Protein AF-A0A660W0H5-F1 (afdb_monomer)

Sequence (1123 aa):
MITKAKMLNYLIIVGVLMSVMPLVTASHLDGEIDATNSISRLKLPEGEPHTGKLAHLIEPNAGVFATFAYNTNDTDHKTSDLLTLQSNSKNNTSDRVFLDQSVGAASTDISNGDITLILYGNGQFTMKNTSDGKCLLYPADTSYISINVDGVIYSQAGGGDGNNIDSYITTSLTQISPTLAYIVYTLPESVEITQKFELSGKAVKFTTETVNLDGTSHAVEVRYLFDTQLDLNDGSPLYAPGIGTKTYETDIPNPQFSMWKGYDIYPNPNFESKGALSTQPDRMVFAWWPNATYYAWDYTPDPNQRFYTPGYLTYPESDSCVLLYWDIGTLHAGGTGSAVTYYGVGAPGGTDISAVEDALDRYQQRVNRFYDDYANAFAEANAILYKKYGESYSDNVTDYFGYRADIDDVCVSQELKNILDERLPIAPEEANLRYLFLKEMFGSVNQEMTETEIKNSFYSYYMGTTAGQENFLLGDHGINALKQEFNNNFTTAKLIFLNDLEALNPPQSDITNVTKGLDEATNSVDEFKPLYEDFHQGAVLYSEGNVAQGVIYGVSYNPIFLTCLGIMVIPAITAKTVAIGTGLILFAGTAYVACNTYLNSNVAPVVGHTAIGGSANAFSYINTNPDLPSILKEAQNPSTIAVVDTEIKTQTWRNVEKVQDIDDALNTAKDVLDLEIVDIHTPAILSPDPNDPEKMLGYQTGTITIRNKGGNPIKPYLKIKIDGPSESTATIIDEVTELGEHEIKTLKISYGVNLAELDEKGICGVYTLTVDSSVRVAVPIAAVIVQVPTMGVPYEISETFKIPLYYPSGSKSSTFLAYDQSNGVLDNSMQYVSSNVFAEDYIEEGEIDQHSYDTMADTDRVTFILPYPGSDLDLHLYDSSGRHMGVNYDTGEIETEISNATYSGSNVNPEWITIENSGGETYTTEVVAMQTIGTESYSIVAIESPEFPALLGISPSNLTISGSQGDASECTLAISEYGGFNDLNGISITASDLTDGMGGVIPSSSLTFDMPSTEVPAGSAMIANFTIDIPTDAAEGRTYSGAVTAEDASGAIDNASVNVVISASQTPTTIAITDVTAQSSRTATVPIIINGMTNFGAATVTLSYDPAVVQITSITAGDLGTP

Mean predicted aligned error: 23.62 Å

Nearest PDB structures (foldseek):
  8jmw-assembly1_A  TM=6.138E-01  e=1.651E-03  B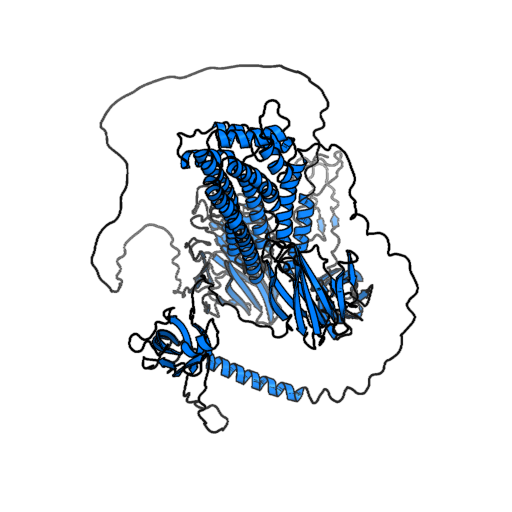acillus amyloliquefaciens
  6fqa-assembly1_A  TM=6.767E-01  e=1.597E-02  Acinetobacter baumannii
  1r4x-assembly1_A  TM=4.449E-01  e=4.464E-01  Homo sapiens
  5a1u-assembly1_E  TM=1.512E-01  e=7.027E-03  Mus musculus
  1pzd-assembly1_A  TM=2.468E-01  e=7.234E-01  Bos taurus

Secondary structure (DSSP, 8-state):
-HHHHHHHHHHHHHHHHHTS------------------------------------------------------------------------------------PPPEEEE-SSEEEEE-TTS-EEEEETTT--BSS-SSTTBEEEEEETTEEEETT--SSSEEGGGGEEEEEEEEETTEEEEEEE-TTSEEEEEEEEEETTEEEEEEEEEE-SSS-EEEEEEEEEEE-BTTBSS--EEETTTEEESB-EEEES---SEEEEESSSSS-S-EEEEEESSPPSEEEEEEHHHHTT-SS-----TT-BS--TT--STTT--EEEEEEEEEEEE-TT-EEEEEEEEESS-TT---THHHHHHHHHHHHHHHHHHHHHHHHHHHHHHHHHHHHTHHHHHHHHHHHHHHTT-TT----HHHHHHHHHH----HHHHHHHHHHHHHHHHT--TTS-HHHHHHHHHHHHHT-STT---BTBBTB-HHHHHHHHHHHHHHHHHHHHHHHHHH---HHHHHHHHHHHHHHHHHHHTTHHHHHHHHHHHHHHHTS-HHHHHHHHHHTSSHHHHHHHHTTS-SSTTT-TTS-THHHHHHHHHHHHHHHHHHHS-------------S--SS----------S--------S-TTSHHHHHHHHHHHHHHHHHHHHHHHHHHHHS-EEEEEEE--S-PPBPTT-TTS-EEEEEEEEEEEE-SSS-B-EEEEEEEESSTT-EEEE-S----BPTT-EEEEEEEEEEESHHHHHTT--EEEEEEEEEEE---------S-------PPP---EEEEEEEEE--SS----------------TT-PPPEEEEEEEEEE-TT-EEEEEEEPPTTEEEEEEEE--SSSEEEEEEEETT--EEEE-TTT-SEEE-STTEEE--TTSSSEEEEEES-TT-EEEEEEEEEE-SSSEEEEEEEEEEEPPPP-EEEESSEEEEEE-TT-EEEEEEEEEE-SSSS-EES-EEEEPPEE-SSS-EE-GGGEEEE-S-SEE-TT-EEEEEEEEE--TTSPTT-EEEEEEEEE-TT--EEEEEEEEEE---PPPPEEEE----PPTT------EEEES--S-S----PPP--TTT------SSS-----

Solvent-accessible surface area (backbone atoms only — not comparable to full-atom values): 65842 Å² total; per-residue (Å²): 109,73,66,60,55,57,52,52,60,55,52,54,56,52,57,62,59,63,75,72,66,91,87,80,83,90,76,90,76,89,79,94,78,91,83,85,89,80,91,88,82,91,85,88,85,90,84,86,87,91,84,86,91,87,85,90,86,92,85,90,89,78,86,89,85,86,90,83,83,92,83,80,92,85,85,86,83,85,83,88,84,82,91,77,90,82,88,84,89,86,87,90,80,95,70,91,70,81,78,79,81,71,73,87,54,70,61,51,72,32,47,76,71,44,38,32,40,42,34,40,37,71,66,25,33,27,34,26,36,50,80,82,61,38,30,58,18,43,95,46,78,68,17,33,51,23,38,34,48,77,87,48,44,30,16,59,75,55,46,51,82,27,42,56,40,64,88,27,55,75,38,68,63,42,73,81,48,57,38,30,34,36,32,30,33,48,43,97,84,40,36,35,40,38,43,36,43,34,61,28,60,33,10,36,38,43,36,39,38,39,37,26,73,41,85,64,69,42,41,36,32,44,32,42,38,43,32,30,8,26,54,76,12,26,13,28,40,36,32,32,76,99,73,46,78,38,42,38,17,38,81,37,72,56,56,92,56,50,50,36,34,37,21,41,40,83,95,72,52,90,48,56,37,28,34,36,45,76,42,76,39,53,30,37,33,42,35,35,34,88,62,51,59,52,40,41,71,89,72,81,70,48,71,84,44,59,13,35,35,95,98,44,39,41,74,89,56,0,31,16,23,41,39,40,29,36,77,64,43,73,29,40,55,71,26,70,42,72,48,35,39,28,45,30,70,32,52,70,67,31,41,72,54,61,57,38,53,53,26,53,49,51,29,52,54,48,56,54,45,48,58,52,52,49,34,45,30,57,14,42,25,51,18,53,35,34,61,71,52,29,66,67,31,50,49,55,48,31,22,44,25,26,50,51,34,72,44,84,95,50,81,62,55,70,67,56,49,61,58,44,56,74,73,47,88,64,55,39,71,61,22,39,38,46,19,51,23,48,48,54,50,54,70,74,54,61,74,88,54,52,55,67,58,40,18,55,51,37,25,29,46,49,32,51,68,42,89,87,68,87,58,22,83,62,64,93,36,20,53,50,53,56,52,49,52,49,52,55,54,48,54,55,50,51,52,52,52,52,51,50,48,62,75,59,60,54,59,57,70,56,48,53,50,53,23,50,55,36,46,51,32,38,51,50,61,53,70,53,48,62,61,50,51,47,46,38,54,48,33,58,59,30,59,73,55,54,66,67,54,35,34,50,55,65,56,65,63,64,56,73,52,57,64,38,64,78,53,62,83,51,66,56,61,79,85,81,53,92,87,62,70,72,66,62,60,50,56,34,47,54,54,46,50,55,55,50,55,56,64,60,72,77,57,85,92,78,87,88,85,91,81,90,86,88,91,87,88,90,86,84,89,88,87,87,86,92,88,87,90,87,84,86,90,86,91,86,91,90,90,81,71,90,80,66,66,73,72,54,61,68,59,53,60,68,53,51,60,58,48,52,58,48,50,54,52,50,50,56,52,45,63,45,63,31,71,42,77,77,48,73,50,64,73,81,66,70,46,66,39,93,88,45,81,86,53,49,36,27,55,52,62,33,36,43,26,37,29,28,70,6,84,48,68,45,50,64,46,78,46,60,46,60,58,68,64,96,74,44,48,56,47,72,73,53,84,75,69,68,40,44,55,65,33,70,50,76,38,42,33,40,37,35,41,54,50,57,69,34,62,78,66,70,62,76,58,72,37,36,41,33,40,38,40,34,45,66,66,88,77,84,82,83,83,86,91,76,98,72,83,91,70,90,68,77,54,73,59,73,54,79,44,78,41,78,44,61,57,88,76,82,85,91,84,90,84,92,85,90,86,86,90,82,83,92,78,84,75,94,75,74,78,68,69,45,75,43,79,83,46,74,54,72,48,39,59,76,41,74,50,78,49,77,48,75,44,53,74,64,25,28,33,38,32,41,35,40,48,65,89,81,56,45,66,38,65,32,39,28,43,85,86,68,36,40,34,32,77,36,85,92,80,73,44,77,44,74,59,42,89,58,55,49,68,65,48,83,90,37,87,59,25,39,43,37,32,54,78,42,37,57,40,51,37,36,40,36,43,35,27,76,43,45,82,55,73,39,61,39,39,35,36,42,37,35,28,55,79,58,76,49,36,62,40,54,39,63,49,63,44,81,46,74,46,41,62,61,38,73,48,78,50,71,37,35,42,31,17,72,61,52,64,29,58,41,45,59,50,44,77,51,58,45,53,20,36,49,88,79,82,51,71,51,57,33,86,38,53,46,77,50,61,87,62,41,61,24,54,43,56,32,70,42,69,27,41,35,37,39,53,37,52,73,81,54,62,62,71,36,54,27,41,33,39,35,38,41,34,31,69,90,67,44,66,32,65,22,40,37,35,38,36,28,48,61,86,77,63,74,67,46,78,49,70,69,92,80,88,64,57,94,99,52,89,77,89,74,68,76,49,76,45,53,77,81,89,86,89,82,84,88,85,88,84,87,79,58,71,92,82,51,80,88,89,78,77,95,78,84,83,82,79,76,132

Foldseek 3Di:
DVLQVVLVVVVVVVLVVVVPDDDDDDDDDDDDDDDDDDDDDDDDDDDDDDDDDDDDDDDDDDDDDDDDDDDDDDDDDDDDDDDDDDDDDDDDDDDPPPPPPPPQQDWDWADDQQKIWIAGFQGQIFIAGNPPRFGFFDPDSQKWKWKAKQNAIETCLCAADHHDQSVFWPATWDDPDSFKIWTWGQDPQRKIWIWIWGDQPQKIKTKIKIWRADQDKIWMKMKIKTFGATRLAQQWFKQDPPVGTDQFKDKDAQDPGFKMKTANAPPDGPAMKMKGFPPGFRIKIKAQSVVVRNHSDDDDGDRPHGQDDHPDRDPPRHHIMMMTMHGQGIAGNRRMGMGIMMMGRADGSFQPLVLVLVLLVLLLVLVLVLLLLQLLLLLLLVLLLCLLQNPLLLLQLLLQLCVQLVHPPRDHDPVLCVLCVVLPVDHNVLSVLVNLLSVVQSVVDGNVDDSVVSSVSSSCSQQVNDPPDDGHNLGRGHSVVVSVVCVVLSVVLSVVVVVSCRVSSDDNVLSVVSSVLSVQLSVVSVVCVVVSVVSNVCSVVQSVDDSSSSNCSSNSSSPPCVVVVLVVVAPSRPPPPPPHDCSSNVSSVVSNCVSVVVVVVPDDDDDDDDDDDDDDDDDDPPDDDDDDPDDDDDDDDDDDPPPPPPVVVVVVVVVVVVVVVVVVVVVVVCQQFPKDFPDKFWDQDFDADPPCNVFRKGKTKIKIKMWGQHQAKWQKDKDKDWQDDPPKDKDWPDDRDIAGHRRIDMTMMMIIDRCVVCVVVVDFFWTWIWIWMFTFDQDDDPDDDDDDDDDRDGDTDTDIDTDTHHDDDDDDDDDDDDDDDDDDDDDPPDDDFDKDFQDKDKDDAFDKDKDKDWAAQQFQKKKKWKAWDDFQKWKKKAWPVRQIATADPVVRDTGDRQDQKDWPHSVDHGTMIMHGRCGRTMMMMMIHGNGDPGIIIMIMMMTTDGQDDWAWDKPPLEAEAEDAAQDKDKDKIKIATQQLRAKFAQKDKFWQWWAQVPPDTDHSVQKDKAWPDRIAHRGGIGMIMIMGGHHNPRDAQTKTKIKMWMATPVGRIDIHIYIYHHHDDQDDKDKDKDDDDDDPPDDDDIDIDIPRDDDDDDDDDDDDDDCVVDDDPDDPDDDDPDD

pLDDT: mean 70.37, std 25.24, range [21.72, 98.56]

Radius of gyration: 41.34 Å; Cα contacts (8 Å, |Δi|>4): 1967; chains: 1; bounding box: 134×111×113 Å

Structure (mmCIF, N/CA/C/O backbone):
data_AF-A0A660W0H5-F1
#
_entry.id   AF-A0A660W0H5-F1
#
loop_
_atom_site.group_PDB
_atom_site.id
_atom_site.type_symbol
_atom_site.label_atom_id
_atom_site.label_alt_id
_atom_site.label_comp_id
_atom_site.label_asym_id
_atom_site.label_entity_id
_atom_site.label_seq_id
_atom_site.pdbx_PDB_ins_code
_atom_site.Cartn_x
_atom_site.Cartn_y
_atom_site.Cartn_z
_atom_site.occupancy
_atom_site.B_iso_or_equiv
_atom_site.auth_seq_id
_atom_site.auth_comp_id
_atom_site.auth_asym_id
_atom_site.auth_atom_id
_atom_site.pdbx_PDB_model_num
ATOM 1 N N . MET A 1 1 ? 3.562 -9.503 7.929 1.00 29.12 1 MET A N 1
ATOM 2 C CA . MET A 1 1 ? 3.487 -10.785 7.184 1.00 29.12 1 MET A CA 1
ATOM 3 C C . MET A 1 1 ? 2.049 -11.211 6.864 1.00 29.12 1 MET A C 1
ATOM 5 O O . MET A 1 1 ? 1.778 -11.498 5.708 1.00 29.12 1 MET A O 1
ATOM 9 N N . ILE A 1 2 ? 1.097 -11.149 7.806 1.00 27.61 2 ILE A N 1
ATOM 10 C CA . ILE A 1 2 ? -0.333 -11.479 7.573 1.00 27.61 2 ILE A CA 1
ATOM 11 C C . ILE A 1 2 ? -1.008 -10.567 6.521 1.00 27.61 2 ILE A C 1
ATOM 13 O O . ILE A 1 2 ? -1.822 -11.034 5.726 1.00 27.61 2 ILE A O 1
ATOM 17 N N . THR A 1 3 ? -0.619 -9.292 6.434 1.00 29.30 3 THR A N 1
ATOM 18 C CA . THR A 1 3 ? -1.073 -8.360 5.381 1.00 29.30 3 THR A CA 1
ATOM 19 C C . THR A 1 3 ? -0.570 -8.761 3.983 1.00 29.30 3 THR A C 1
ATOM 21 O O . THR A 1 3 ? -1.286 -8.591 3.001 1.00 29.30 3 THR A O 1
ATOM 24 N N . LYS A 1 4 ? 0.611 -9.402 3.896 1.00 32.00 4 LYS A N 1
ATOM 25 C CA . LYS A 1 4 ? 1.219 -9.881 2.637 1.00 32.00 4 LYS A CA 1
ATOM 26 C C . LYS A 1 4 ? 0.520 -11.130 2.078 1.00 32.00 4 LYS A C 1
ATOM 28 O O . LYS A 1 4 ? 0.383 -11.260 0.868 1.00 32.00 4 LYS A O 1
ATOM 33 N N . ALA A 1 5 ? 0.004 -12.011 2.940 1.00 31.97 5 ALA A N 1
ATOM 34 C CA . ALA A 1 5 ? -0.752 -13.202 2.525 1.00 31.97 5 ALA A CA 1
ATOM 35 C C . ALA A 1 5 ? -2.210 -12.887 2.120 1.00 31.97 5 ALA A C 1
ATOM 37 O O . ALA A 1 5 ? -2.767 -13.535 1.234 1.00 31.97 5 ALA A O 1
ATOM 38 N N . LYS A 1 6 ? -2.826 -11.855 2.721 1.00 32.84 6 LYS A N 1
ATOM 39 C CA . LYS A 1 6 ? -4.156 -11.355 2.319 1.00 32.84 6 LYS A CA 1
ATOM 40 C C . LYS A 1 6 ? -4.124 -10.637 0.961 1.00 32.84 6 LYS A C 1
ATOM 42 O O . LYS A 1 6 ? -5.042 -10.836 0.171 1.00 32.84 6 LYS A O 1
ATOM 47 N N . MET A 1 7 ? -3.041 -9.907 0.661 1.00 33.88 7 MET A N 1
ATOM 48 C CA . MET A 1 7 ? -2.718 -9.403 -0.688 1.00 33.88 7 MET A CA 1
ATOM 49 C C . MET A 1 7 ? -2.691 -10.539 -1.721 1.00 33.88 7 MET A C 1
ATOM 51 O O . MET A 1 7 ? -3.335 -10.451 -2.763 1.00 33.88 7 MET A O 1
ATOM 55 N N . LEU A 1 8 ? -1.986 -11.630 -1.400 1.00 35.53 8 LEU A N 1
ATOM 56 C CA . LEU A 1 8 ? -1.749 -12.755 -2.306 1.00 35.53 8 LEU A CA 1
ATOM 57 C C . LEU A 1 8 ? -3.051 -13.445 -2.757 1.00 35.53 8 LEU A C 1
ATOM 59 O O . LEU A 1 8 ? -3.251 -13.644 -3.950 1.00 35.53 8 LEU A O 1
ATOM 63 N N . ASN A 1 9 ? -3.975 -13.746 -1.837 1.00 32.97 9 ASN A N 1
ATOM 64 C CA . ASN A 1 9 ? -5.231 -14.438 -2.174 1.00 32.97 9 ASN A CA 1
ATOM 65 C C . ASN A 1 9 ? -6.253 -13.557 -2.920 1.00 32.97 9 ASN A C 1
ATOM 67 O O . ASN A 1 9 ? -7.018 -14.077 -3.731 1.00 32.97 9 ASN A O 1
ATOM 71 N N . TYR A 1 10 ? -6.270 -12.239 -2.684 1.00 33.09 10 TYR A N 1
ATOM 72 C CA . TYR A 1 10 ? -7.192 -11.317 -3.367 1.00 33.09 10 TYR A CA 1
ATOM 73 C C . TYR A 1 10 ? -6.746 -11.032 -4.816 1.00 33.09 10 TYR A C 1
ATOM 75 O O . TYR A 1 10 ? -7.568 -11.039 -5.732 1.00 33.09 10 TYR A O 1
ATOM 83 N N . LEU A 1 11 ? -5.433 -10.892 -5.048 1.00 35.72 11 LEU A N 1
ATOM 84 C CA . LEU A 1 11 ? -4.840 -10.676 -6.377 1.00 35.72 11 LEU A CA 1
ATOM 85 C C . LEU A 1 11 ? -4.926 -11.919 -7.285 1.00 35.72 11 LEU A C 1
ATOM 87 O O . LEU A 1 11 ? -5.135 -11.782 -8.492 1.00 35.72 11 LEU A O 1
ATOM 91 N N . ILE A 1 12 ? -4.858 -13.132 -6.717 1.00 35.59 12 ILE A N 1
ATOM 92 C CA . ILE A 1 12 ? -5.071 -14.393 -7.453 1.00 35.59 12 ILE A CA 1
ATOM 93 C C . ILE A 1 12 ? -6.509 -14.484 -8.002 1.00 35.59 12 ILE A C 1
ATOM 95 O O . ILE A 1 12 ? -6.705 -14.900 -9.143 1.00 35.59 12 ILE A O 1
ATOM 99 N N . ILE A 1 13 ? -7.521 -14.047 -7.240 1.00 33.88 13 ILE A N 1
ATOM 100 C CA . ILE A 1 13 ? -8.936 -14.092 -7.661 1.00 33.88 13 ILE A CA 1
ATOM 101 C C . ILE A 1 13 ? -9.230 -13.065 -8.772 1.00 33.88 13 ILE A C 1
ATOM 103 O O . ILE A 1 13 ? -9.961 -13.373 -9.715 1.00 33.88 13 ILE A O 1
ATOM 107 N N . VAL A 1 14 ? -8.625 -11.872 -8.715 1.00 32.78 14 VAL A N 1
ATOM 108 C CA . VAL A 1 14 ? -8.795 -10.822 -9.740 1.00 32.78 14 VAL A CA 1
ATOM 109 C C . VAL A 1 14 ? -8.058 -11.171 -11.045 1.00 32.78 14 VAL A C 1
ATOM 111 O O . VAL A 1 14 ? -8.621 -10.991 -12.127 1.00 32.78 14 VAL A O 1
ATOM 114 N N . GLY A 1 15 ? -6.862 -11.771 -10.975 1.00 33.50 15 GLY A N 1
ATOM 115 C CA . GLY A 1 15 ? -6.125 -12.254 -12.156 1.00 33.50 15 GLY A CA 1
ATOM 116 C C . GLY A 1 15 ? -6.824 -13.403 -12.903 1.00 33.50 15 GLY A C 1
ATOM 117 O O . GLY A 1 15 ? -6.788 -13.476 -14.135 1.00 33.50 15 GLY A O 1
ATOM 118 N N . VAL A 1 16 ? -7.544 -14.267 -12.180 1.00 32.38 16 VAL A N 1
ATOM 119 C CA . VAL A 1 16 ? -8.372 -15.334 -12.774 1.00 32.38 16 VAL A CA 1
ATOM 120 C C . VAL A 1 16 ? -9.651 -14.778 -13.423 1.00 32.38 16 VAL A C 1
ATOM 122 O O . VAL A 1 16 ? -10.139 -15.359 -14.386 1.00 32.38 16 VAL A O 1
ATOM 125 N N . LEU A 1 17 ? -10.177 -13.630 -12.980 1.00 28.59 17 LEU A N 1
ATOM 126 C CA . LEU A 1 17 ? -11.361 -12.995 -13.584 1.00 28.59 17 LEU A CA 1
ATOM 127 C C . LEU A 1 17 ? -11.044 -12.194 -14.861 1.00 28.59 17 LEU A C 1
ATOM 129 O O . LEU A 1 17 ? -11.882 -12.136 -15.761 1.00 28.59 17 LEU A O 1
ATOM 133 N N . MET A 1 18 ? -9.841 -11.623 -14.982 1.00 31.27 18 MET A N 1
ATOM 134 C CA . MET A 1 18 ? -9.431 -10.844 -16.164 1.00 31.27 18 MET A CA 1
ATOM 135 C C . MET A 1 18 ? -8.958 -11.702 -17.352 1.00 31.27 18 MET A C 1
ATOM 137 O O . MET A 1 18 ? -8.931 -11.218 -18.479 1.00 31.27 18 MET A O 1
ATOM 141 N N . SER A 1 19 ? -8.651 -12.985 -17.140 1.00 31.09 19 SER A N 1
ATOM 142 C CA . SER A 1 19 ? -8.236 -13.921 -18.202 1.00 31.09 19 SER A CA 1
ATOM 143 C C . SER A 1 19 ? -9.403 -14.599 -18.946 1.00 31.09 19 SER A C 1
ATOM 145 O O . SER A 1 19 ? -9.169 -15.373 -19.874 1.00 31.09 19 SER A O 1
A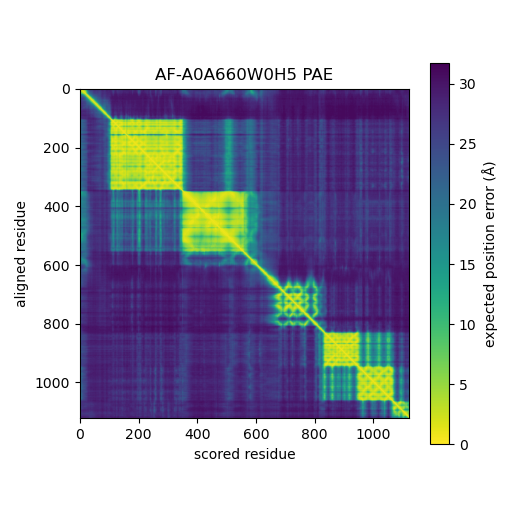TOM 147 N N . VAL A 1 20 ? -10.665 -14.306 -18.585 1.00 26.09 20 VAL A N 1
ATOM 148 C CA . VAL A 1 20 ? -11.864 -15.023 -19.086 1.00 26.09 20 VAL A CA 1
ATOM 149 C C . VAL A 1 20 ? -12.801 -14.155 -19.955 1.00 26.09 20 VAL A C 1
ATOM 151 O O . VAL A 1 20 ? -13.866 -14.605 -20.371 1.00 26.09 20 VAL A O 1
ATOM 154 N N . MET A 1 21 ? -12.419 -12.937 -20.345 1.00 24.08 21 MET A N 1
ATOM 155 C CA . MET A 1 21 ? -13.125 -12.179 -21.397 1.00 24.08 21 MET A CA 1
ATOM 156 C C . MET A 1 21 ? -12.096 -11.501 -22.313 1.00 24.08 21 MET A C 1
ATOM 158 O O . MET A 1 21 ? -11.288 -10.744 -21.786 1.00 24.08 21 MET A O 1
ATOM 162 N N . PRO A 1 22 ? -12.086 -11.746 -23.646 1.00 29.67 22 PRO A N 1
ATOM 163 C CA . PRO A 1 22 ? -13.258 -11.923 -24.508 1.00 29.67 22 PRO A CA 1
ATOM 164 C C . PRO A 1 22 ? -13.188 -13.147 -25.448 1.00 29.67 22 PRO A C 1
ATOM 166 O O . PRO A 1 22 ? -12.291 -13.272 -26.278 1.00 29.67 22 PRO A O 1
ATOM 169 N N . LEU A 1 23 ? -14.217 -14.000 -25.428 1.00 26.77 23 LEU A N 1
ATOM 170 C CA . LEU A 1 23 ? -14.509 -14.897 -26.551 1.00 26.77 23 LEU A CA 1
ATOM 171 C C . LEU A 1 23 ? -16.028 -15.043 -26.725 1.00 26.77 23 LEU A C 1
ATOM 173 O O . LEU A 1 23 ? -16.643 -15.984 -26.233 1.00 26.77 23 LEU A O 1
ATOM 177 N N . VAL A 1 24 ? -16.650 -14.101 -27.439 1.00 25.14 24 VAL A N 1
ATOM 178 C CA . VAL A 1 24 ? -17.935 -14.351 -28.109 1.00 25.14 24 VAL A CA 1
ATOM 179 C C . VAL A 1 24 ? -17.815 -13.887 -29.556 1.00 25.14 24 VAL A C 1
ATOM 181 O O . VAL A 1 24 ? -17.617 -12.718 -29.869 1.00 25.14 24 VAL A O 1
ATOM 184 N N . THR A 1 25 ? -17.881 -14.890 -30.416 1.00 27.22 25 THR A N 1
ATOM 185 C CA . THR A 1 25 ? -17.657 -14.937 -31.856 1.00 27.22 25 THR A CA 1
ATOM 186 C C . THR A 1 25 ? -18.555 -14.016 -32.684 1.00 27.22 25 THR A C 1
ATOM 188 O O . THR A 1 25 ? -19.777 -14.055 -32.547 1.00 27.22 25 THR A O 1
ATOM 191 N N . ALA A 1 26 ? -17.965 -13.336 -33.672 1.00 22.44 26 ALA A N 1
ATOM 192 C CA . ALA A 1 26 ? -18.655 -12.960 -34.902 1.00 22.44 26 ALA A CA 1
ATOM 193 C C . ALA A 1 26 ? -18.629 -14.155 -35.874 1.00 22.44 26 ALA A C 1
ATOM 195 O O . ALA A 1 26 ? -17.663 -14.360 -36.603 1.00 22.44 26 ALA A O 1
ATOM 196 N N . SER A 1 27 ? -19.694 -14.958 -35.892 1.00 25.72 27 SER A N 1
ATOM 197 C CA . SER A 1 27 ? -19.986 -15.855 -37.014 1.00 25.72 27 SER A CA 1
ATOM 198 C C . SER A 1 27 ? -20.954 -15.148 -37.963 1.00 25.72 27 SER A C 1
ATOM 200 O O . SER A 1 27 ? -22.113 -14.927 -37.610 1.00 25.72 27 SER A O 1
ATOM 202 N N . HIS A 1 28 ? -20.480 -14.786 -39.155 1.00 26.23 28 HIS A N 1
ATOM 203 C CA . HIS A 1 28 ? -21.331 -14.377 -40.271 1.00 26.23 28 HIS A CA 1
ATOM 204 C C . HIS A 1 28 ? -22.168 -15.568 -40.762 1.00 26.23 28 HIS A C 1
ATOM 206 O O . HIS A 1 28 ? -21.629 -16.627 -41.081 1.00 26.23 28 HIS A O 1
ATOM 212 N N . LEU A 1 29 ? -23.479 -15.360 -40.862 1.00 25.28 29 LEU A N 1
ATOM 213 C CA . LEU A 1 29 ? -24.393 -16.124 -41.705 1.00 25.28 29 LEU A CA 1
ATOM 214 C C . LEU A 1 29 ? -25.339 -15.117 -42.369 1.00 25.28 29 LEU A C 1
ATOM 216 O O . LEU A 1 29 ? -25.866 -14.222 -41.712 1.00 25.28 29 LEU A O 1
ATOM 220 N N . ASP A 1 30 ? -25.457 -15.262 -43.685 1.00 27.77 30 ASP A N 1
ATOM 221 C CA . ASP A 1 30 ? -26.103 -14.379 -44.656 1.00 27.77 30 ASP A CA 1
ATOM 222 C C . ASP A 1 30 ? -27.532 -13.921 -44.321 1.00 27.77 30 ASP A C 1
ATOM 224 O O . ASP A 1 30 ? -28.333 -14.672 -43.760 1.00 27.77 30 ASP A O 1
ATOM 228 N N . GLY A 1 31 ? -27.901 -12.741 -44.835 1.00 25.64 31 GLY A N 1
ATOM 229 C CA . GLY A 1 31 ? -29.300 -12.421 -45.124 1.00 25.64 31 GLY A CA 1
ATOM 230 C C . GLY A 1 31 ? -29.631 -10.933 -45.208 1.00 25.64 31 GLY A C 1
ATOM 231 O O . GLY A 1 31 ? -30.086 -10.346 -44.231 1.00 25.64 31 GLY A O 1
ATOM 232 N N . GLU A 1 32 ? -29.491 -10.342 -46.398 1.00 27.39 32 GLU A N 1
ATOM 233 C CA . GLU A 1 32 ? -30.220 -9.124 -46.777 1.00 27.39 32 GLU A CA 1
ATOM 234 C C . GLU A 1 32 ? -31.733 -9.314 -46.575 1.00 27.39 32 GLU A C 1
ATOM 236 O O . GLU A 1 32 ? -32.328 -10.200 -47.192 1.00 27.39 32 GLU A O 1
ATOM 241 N N . ILE A 1 33 ? -32.374 -8.430 -45.803 1.00 25.17 33 ILE A N 1
ATOM 242 C CA . ILE A 1 33 ? -33.788 -8.081 -45.992 1.00 25.17 33 ILE A CA 1
ATOM 243 C C . ILE A 1 33 ? -33.947 -6.561 -45.870 1.00 25.17 33 ILE A C 1
ATOM 245 O O . ILE A 1 33 ? -33.809 -5.969 -44.803 1.00 25.17 33 ILE A O 1
ATOM 249 N N . ASP A 1 34 ? -34.272 -5.966 -47.013 1.00 28.61 34 ASP A N 1
ATOM 250 C CA . ASP A 1 34 ? -34.811 -4.626 -47.221 1.00 28.61 34 ASP A CA 1
ATOM 251 C C . ASP A 1 34 ? -36.246 -4.522 -46.664 1.00 28.61 34 ASP A C 1
ATOM 253 O O . ASP A 1 34 ? -37.092 -5.374 -46.950 1.00 28.61 34 ASP A O 1
ATOM 257 N N . ALA A 1 35 ? -36.541 -3.461 -45.906 1.00 24.47 35 ALA A N 1
ATOM 258 C CA . ALA A 1 35 ? -37.905 -2.957 -45.739 1.00 24.47 35 ALA A CA 1
ATOM 259 C C . ALA A 1 35 ? -37.913 -1.472 -45.338 1.00 24.47 35 ALA A C 1
ATOM 261 O O . ALA A 1 35 ? -37.761 -1.079 -44.182 1.00 24.47 35 ALA A O 1
ATOM 262 N N . THR A 1 36 ? -38.151 -0.651 -46.352 1.00 25.61 36 THR A N 1
ATOM 263 C CA . THR A 1 36 ? -38.556 0.757 -46.314 1.00 25.61 36 THR A CA 1
ATOM 264 C C . THR A 1 36 ? -40.003 0.974 -45.817 1.00 25.61 36 THR A C 1
ATOM 266 O O . THR A 1 36 ? -40.824 0.060 -45.854 1.00 25.61 36 THR A O 1
ATOM 269 N N . ASN A 1 37 ? -40.321 2.253 -45.517 1.00 27.48 37 ASN A N 1
ATOM 270 C CA . ASN A 1 37 ? -41.644 2.929 -45.420 1.00 27.48 37 ASN A CA 1
ATOM 271 C C . ASN A 1 37 ? -42.340 2.989 -44.039 1.00 27.48 37 ASN A C 1
ATOM 273 O O . ASN A 1 37 ? -42.371 2.013 -43.314 1.00 27.48 37 ASN A O 1
ATOM 277 N N . SER A 1 38 ? -43.043 4.056 -43.623 1.00 25.58 38 SER A N 1
ATOM 278 C CA . SER A 1 38 ? -43.293 5.409 -44.155 1.00 25.58 38 SER A CA 1
ATOM 279 C C . SER A 1 38 ? -44.124 6.232 -43.139 1.00 25.58 38 SER A C 1
ATOM 281 O O . SER A 1 38 ? -45.125 5.744 -42.634 1.00 25.58 38 SER A O 1
ATOM 283 N N . ILE A 1 39 ? -43.741 7.500 -42.930 1.00 24.00 39 ILE A N 1
ATOM 284 C CA . ILE A 1 39 ? -44.539 8.743 -43.101 1.00 24.00 39 ILE A CA 1
ATOM 285 C C . ILE A 1 39 ? -45.978 8.814 -42.533 1.00 24.00 39 ILE A C 1
ATOM 287 O O . ILE A 1 39 ? -46.869 8.135 -43.031 1.00 24.00 39 ILE A O 1
ATOM 291 N N . SER A 1 40 ? -46.255 9.830 -41.688 1.00 26.17 40 SER A N 1
ATOM 292 C CA . SER A 1 40 ? -47.220 10.960 -41.903 1.00 26.17 40 SER A CA 1
ATOM 293 C C . SER A 1 40 ? -47.670 11.619 -40.573 1.00 26.17 40 SER A C 1
ATOM 295 O O . SER A 1 40 ? -47.762 10.924 -39.578 1.00 26.17 40 SER A O 1
ATOM 297 N N . ARG A 1 41 ? -48.035 12.909 -40.410 1.00 26.30 41 ARG A N 1
ATOM 298 C CA . ARG A 1 41 ? -48.027 14.177 -41.184 1.00 26.30 41 ARG A CA 1
ATOM 299 C C . ARG A 1 41 ? -48.582 15.323 -40.277 1.00 26.30 41 ARG A C 1
ATOM 301 O O . ARG A 1 41 ? -49.591 15.112 -39.622 1.00 26.30 41 ARG A O 1
ATOM 308 N N . LEU A 1 42 ? -48.023 16.541 -40.421 1.00 22.50 42 LEU A N 1
ATOM 309 C CA . LEU A 1 42 ? -48.656 17.895 -40.474 1.00 22.50 42 LEU A CA 1
ATOM 310 C C . LEU A 1 42 ? -49.483 18.505 -39.302 1.00 22.50 42 LEU A C 1
ATOM 312 O O . LEU A 1 42 ? -50.613 18.085 -39.074 1.00 22.50 42 LEU A O 1
ATOM 316 N N . LYS A 1 43 ? -49.069 19.700 -38.810 1.00 24.34 43 LYS A N 1
ATOM 317 C CA . LYS A 1 43 ? -49.633 21.042 -39.171 1.00 24.34 43 LYS A CA 1
ATOM 318 C C . LYS A 1 43 ? -48.987 22.238 -38.411 1.00 24.34 43 LYS A C 1
ATOM 320 O O . LYS A 1 43 ? -48.874 22.208 -37.196 1.00 24.34 43 LYS A O 1
ATOM 325 N N . LEU A 1 44 ? -48.646 23.296 -39.162 1.00 23.62 44 LEU A N 1
ATOM 326 C CA . LEU A 1 44 ? -48.413 24.715 -38.766 1.00 23.62 44 LEU A CA 1
ATOM 327 C C . LEU A 1 44 ? -49.776 25.493 -38.755 1.00 23.62 44 LEU A C 1
ATOM 329 O O . LEU A 1 44 ? -50.764 24.819 -39.081 1.00 23.62 44 LEU A O 1
ATOM 333 N N . PRO A 1 45 ? -49.916 26.841 -38.535 1.00 40.75 45 PRO A N 1
ATOM 334 C CA . PRO A 1 45 ? -48.917 27.936 -38.384 1.00 40.75 45 PRO A CA 1
ATOM 335 C C . PRO A 1 45 ? -49.232 29.113 -37.387 1.00 40.75 45 PRO A C 1
ATOM 337 O O . PRO A 1 45 ? -50.348 29.258 -36.904 1.00 40.75 45 PRO A O 1
ATOM 340 N N . GLU A 1 46 ? -48.210 29.969 -37.188 1.00 29.45 46 GLU A N 1
ATOM 341 C CA . GLU A 1 46 ? -48.160 31.464 -37.107 1.00 29.45 46 GLU A CA 1
ATOM 342 C C . GLU A 1 46 ? -48.988 32.334 -36.125 1.00 29.45 46 GLU A C 1
ATOM 344 O O . GLU A 1 46 ? -50.205 32.219 -36.008 1.00 29.45 46 GLU A O 1
ATOM 349 N N . GLY A 1 47 ? -48.308 33.370 -35.585 1.00 25.81 47 GLY A N 1
ATOM 350 C CA . GLY A 1 47 ? -48.919 34.640 -35.155 1.00 25.81 47 GLY A CA 1
ATOM 351 C C . GLY A 1 47 ? -48.029 35.596 -34.326 1.00 25.81 47 GLY A C 1
ATOM 352 O O . GLY A 1 47 ? -48.138 35.618 -33.107 1.00 25.81 47 GLY A O 1
ATOM 353 N N . GLU A 1 48 ? -47.216 36.436 -34.977 1.00 31.91 48 GLU A N 1
ATOM 354 C CA . GLU A 1 48 ? -46.810 37.796 -34.515 1.00 31.91 48 GLU A CA 1
ATOM 355 C C . GLU A 1 48 ? -47.770 38.843 -35.170 1.00 31.91 48 GLU A C 1
ATOM 357 O O . GLU A 1 48 ? -48.469 38.391 -36.087 1.00 31.91 48 GLU A O 1
ATOM 362 N N . PRO A 1 49 ? -47.867 40.181 -34.848 1.00 48.19 49 PRO A N 1
ATOM 363 C CA . PRO A 1 49 ? -46.750 41.128 -34.554 1.00 48.19 49 PRO A CA 1
ATOM 364 C C . PRO A 1 49 ? -47.026 42.504 -33.805 1.00 48.19 49 PRO A C 1
ATOM 366 O O . PRO A 1 49 ? -48.161 42.882 -33.528 1.00 48.19 49 PRO A O 1
ATOM 369 N N . HIS A 1 50 ? -45.944 43.306 -33.630 1.00 29.84 50 HIS A N 1
ATOM 370 C CA . HIS A 1 50 ? -45.797 44.805 -33.537 1.00 29.84 50 HIS A CA 1
ATOM 371 C C . HIS A 1 50 ? -46.216 45.584 -32.245 1.00 29.84 50 HIS A C 1
ATOM 373 O O . HIS A 1 50 ? -47.143 45.178 -31.566 1.00 29.84 50 HIS A O 1
ATOM 379 N N . THR A 1 51 ? -45.633 46.719 -31.778 1.00 27.80 51 THR A N 1
ATOM 380 C CA . THR A 1 51 ? -44.920 47.921 -32.334 1.00 27.80 51 THR A CA 1
ATOM 381 C C . THR A 1 51 ? -44.088 48.657 -31.230 1.00 27.80 51 THR A C 1
ATOM 383 O O . THR A 1 51 ? -44.595 48.791 -30.124 1.00 27.80 51 THR A O 1
ATOM 386 N N . GLY A 1 52 ? -42.843 49.140 -31.453 1.00 24.78 52 GLY A N 1
ATOM 387 C CA . GLY A 1 52 ? -42.458 50.572 -31.682 1.00 24.78 52 GLY A CA 1
ATOM 388 C C . GLY A 1 52 ? -41.830 51.326 -30.464 1.00 24.78 52 GLY A C 1
ATOM 389 O O . GLY A 1 52 ? -42.539 51.579 -29.504 1.00 24.78 52 GLY A O 1
ATOM 390 N N . LYS A 1 53 ? -40.491 51.552 -30.385 1.00 27.81 53 LYS A N 1
ATOM 391 C CA . LYS A 1 53 ? -39.690 52.813 -30.620 1.00 27.81 53 LYS A CA 1
ATOM 392 C C . LYS A 1 53 ? -40.225 54.093 -29.914 1.00 27.81 53 LYS A C 1
ATOM 394 O O . LYS A 1 53 ? -41.407 54.356 -30.039 1.00 27.81 53 LYS A O 1
ATOM 399 N N . LEU A 1 54 ? -39.482 55.015 -29.264 1.00 25.47 54 LEU A N 1
ATOM 400 C CA . LEU A 1 54 ? -38.102 55.555 -29.374 1.00 25.47 54 LEU A CA 1
ATOM 401 C C . LEU A 1 54 ? -37.879 56.635 -28.265 1.00 25.47 54 LEU A C 1
ATOM 403 O O . LEU A 1 54 ? -38.829 57.371 -28.008 1.00 25.47 54 LEU A O 1
ATOM 407 N N . ALA A 1 55 ? -36.651 56.808 -27.722 1.00 25.78 55 ALA A N 1
ATOM 408 C CA . ALA A 1 55 ? -35.841 58.064 -27.741 1.00 25.78 55 ALA A CA 1
ATOM 409 C C . ALA A 1 55 ? -34.755 58.195 -26.621 1.00 25.78 55 ALA A C 1
ATOM 411 O O . ALA A 1 55 ? -35.110 58.286 -25.454 1.00 25.78 55 ALA A O 1
ATOM 412 N N . HIS A 1 56 ? -33.479 58.335 -27.055 1.00 27.42 56 HIS A N 1
ATOM 413 C CA . HIS A 1 56 ? -32.393 59.260 -26.606 1.00 27.42 56 HIS A CA 1
ATOM 414 C C . HIS A 1 56 ? -31.866 59.240 -25.134 1.00 27.42 56 HIS A C 1
ATOM 416 O O . HIS A 1 56 ? -32.659 59.178 -24.214 1.00 27.42 56 HIS A O 1
ATOM 422 N N . LEU A 1 57 ? -30.569 59.390 -24.778 1.00 25.08 57 LEU A N 1
ATOM 423 C CA . LEU A 1 57 ? -29.308 59.794 -25.447 1.00 25.08 57 LEU A CA 1
ATOM 424 C C . LEU A 1 57 ? -28.109 59.636 -24.448 1.00 25.08 57 LEU A C 1
ATOM 426 O O . LEU A 1 57 ? -28.298 59.869 -23.259 1.00 25.08 57 LEU A O 1
ATOM 430 N N . ILE A 1 58 ? -26.893 59.431 -24.986 1.00 25.81 58 ILE A N 1
ATOM 431 C CA . ILE A 1 58 ? -25.522 59.658 -24.434 1.00 25.81 58 ILE A CA 1
ATOM 432 C C . ILE A 1 58 ? -24.821 58.474 -23.721 1.00 25.81 58 ILE A C 1
ATOM 434 O O . ILE A 1 58 ? -25.385 57.752 -22.915 1.00 25.81 58 ILE A O 1
ATOM 438 N N . GLU A 1 59 ? -23.552 58.318 -24.098 1.00 25.97 59 GLU A N 1
ATOM 439 C CA . GLU A 1 59 ? -22.663 57.151 -24.236 1.00 25.97 59 GLU A CA 1
ATOM 440 C C . GLU A 1 59 ? -21.238 57.600 -23.718 1.00 25.97 59 GLU A C 1
ATOM 442 O O . GLU A 1 59 ? -21.125 58.754 -23.296 1.00 25.97 59 GLU A O 1
ATOM 447 N N . PRO A 1 60 ? -20.100 56.870 -23.849 1.00 53.44 60 PRO A N 1
ATOM 448 C CA . PRO A 1 60 ? -19.626 55.689 -23.094 1.00 53.44 60 PRO A CA 1
ATOM 449 C C . PRO A 1 60 ? -18.075 55.718 -22.831 1.00 53.44 60 PRO A C 1
ATOM 451 O O . PRO A 1 60 ? -17.470 56.789 -22.863 1.00 53.44 60 PRO A O 1
ATOM 454 N N . ASN A 1 61 ? -17.451 54.524 -22.688 1.00 29.78 61 ASN A N 1
ATOM 455 C CA . ASN A 1 61 ? -16.032 54.114 -22.921 1.00 29.78 61 ASN A CA 1
ATOM 456 C C . ASN A 1 61 ? -15.179 53.785 -21.673 1.00 29.78 61 ASN A C 1
ATOM 458 O O . ASN A 1 61 ? -15.297 54.472 -20.669 1.00 29.78 61 ASN A O 1
ATOM 462 N N . ALA A 1 62 ? -14.227 52.832 -21.671 1.00 28.47 62 ALA A N 1
ATOM 463 C CA . ALA A 1 62 ? -13.843 51.709 -22.558 1.00 28.47 62 ALA A CA 1
ATOM 464 C C . ALA A 1 62 ? -12.639 50.927 -21.941 1.00 28.47 62 ALA A C 1
ATOM 466 O O . ALA A 1 62 ? -11.895 51.524 -21.174 1.00 28.47 62 ALA A O 1
ATOM 467 N N . GLY A 1 63 ? -12.451 49.654 -22.359 1.00 25.83 63 GLY A N 1
ATOM 468 C CA . GLY A 1 63 ? -11.193 48.887 -22.612 1.00 25.83 63 GLY A CA 1
ATOM 469 C C . GLY A 1 63 ? -10.185 48.653 -21.459 1.00 25.83 63 GLY A C 1
ATOM 470 O O . GLY A 1 63 ? -9.733 49.613 -20.862 1.00 25.83 63 GLY A O 1
ATOM 471 N N . VAL A 1 64 ? -9.817 47.438 -21.013 1.00 24.39 64 VAL A N 1
ATOM 472 C CA . VAL A 1 64 ? -9.196 46.247 -21.658 1.00 24.39 64 VAL A CA 1
ATOM 473 C C . VAL A 1 64 ? -7.640 46.280 -21.746 1.00 24.39 64 VAL A C 1
ATOM 475 O O . VAL A 1 64 ? -7.076 47.171 -22.366 1.00 24.39 64 VAL A O 1
ATOM 478 N N . PHE A 1 65 ? -7.029 45.197 -21.216 1.00 23.39 65 PHE A N 1
ATOM 479 C CA . PHE A 1 65 ? -5.691 44.572 -21.408 1.00 23.39 65 PHE A CA 1
ATOM 480 C C . PHE A 1 65 ? -4.390 45.102 -20.735 1.00 23.39 65 PHE A C 1
ATOM 482 O O . PHE A 1 65 ? -3.902 46.184 -21.029 1.00 23.39 65 PHE A O 1
ATOM 489 N N . ALA A 1 66 ? -3.764 44.161 -19.994 1.00 22.50 66 ALA A N 1
ATOM 490 C CA . ALA A 1 66 ? -2.378 43.662 -20.132 1.00 22.50 66 ALA A CA 1
ATOM 491 C C . ALA A 1 66 ? -1.181 44.315 -19.376 1.00 22.50 66 ALA A C 1
ATOM 493 O O . ALA A 1 66 ? -0.710 45.390 -19.721 1.00 22.50 66 ALA A O 1
ATOM 494 N N . THR A 1 67 ? -0.609 43.491 -18.477 1.00 22.23 67 THR A N 1
ATOM 495 C CA . THR A 1 67 ? 0.831 43.159 -18.297 1.00 22.23 67 THR A CA 1
ATOM 496 C C . THR A 1 67 ? 1.802 44.130 -17.590 1.00 22.23 67 THR A C 1
ATOM 498 O O . THR A 1 67 ? 1.801 45.333 -17.806 1.00 22.23 67 THR A O 1
ATOM 501 N N . PHE A 1 68 ? 2.730 43.485 -16.861 1.00 22.12 68 PHE A N 1
ATOM 502 C CA . PHE A 1 68 ? 4.090 43.863 -16.424 1.00 22.12 68 PHE A CA 1
ATOM 503 C C . PHE A 1 68 ? 4.330 44.241 -14.949 1.00 22.12 68 PHE A C 1
ATOM 505 O O . PHE A 1 68 ? 4.023 45.331 -14.488 1.00 22.12 68 PHE A O 1
ATOM 512 N N . ALA A 1 69 ? 4.988 43.284 -14.281 1.00 22.47 69 ALA A N 1
ATOM 513 C CA . ALA A 1 69 ? 6.318 43.373 -13.670 1.00 22.47 69 ALA A CA 1
ATOM 514 C C . ALA A 1 69 ? 6.610 44.438 -12.597 1.00 22.47 69 ALA A C 1
ATOM 516 O O . ALA A 1 69 ? 6.650 45.641 -12.833 1.00 22.47 69 ALA A O 1
ATOM 517 N N . TYR A 1 70 ? 6.991 43.895 -11.440 1.00 22.44 70 TYR A N 1
ATOM 518 C CA . TYR A 1 70 ? 7.755 44.520 -10.369 1.00 22.44 70 TYR A CA 1
ATOM 519 C C . TYR A 1 70 ? 9.184 44.883 -10.796 1.00 22.44 70 TYR A C 1
ATOM 521 O O . TYR A 1 70 ? 9.908 44.029 -11.304 1.00 22.44 70 TYR A O 1
ATOM 529 N N . ASN A 1 71 ? 9.595 46.115 -10.484 1.00 23.38 71 ASN A N 1
ATOM 530 C CA . ASN A 1 71 ? 10.874 46.510 -9.863 1.00 23.38 71 ASN A CA 1
ATOM 531 C C . ASN A 1 71 ? 10.742 48.021 -9.536 1.00 23.38 71 ASN A C 1
ATOM 533 O O . ASN A 1 71 ? 10.116 48.734 -10.312 1.00 23.38 71 ASN A O 1
ATOM 537 N N . THR A 1 72 ? 11.187 48.633 -8.440 1.00 25.03 72 THR A N 1
ATOM 538 C CA . THR A 1 72 ? 12.369 48.487 -7.577 1.00 25.03 72 THR A CA 1
ATOM 539 C C . THR A 1 72 ? 12.138 49.308 -6.292 1.00 25.03 72 THR A C 1
ATOM 541 O O . THR A 1 72 ? 11.586 50.402 -6.413 1.00 25.03 72 THR A O 1
ATOM 544 N N . ASN A 1 73 ? 12.728 48.868 -5.168 1.00 24.59 73 ASN A N 1
ATOM 545 C CA . ASN A 1 73 ? 13.386 49.689 -4.122 1.00 24.59 73 ASN A CA 1
ATOM 546 C C . ASN A 1 73 ? 12.511 50.637 -3.266 1.00 24.59 73 ASN A C 1
ATOM 548 O O . ASN A 1 73 ? 11.678 51.365 -3.781 1.00 24.59 73 ASN A O 1
ATOM 552 N N . ASP A 1 74 ? 12.690 50.825 -1.961 1.00 25.86 74 ASP A N 1
ATOM 553 C CA . ASP A 1 74 ? 13.641 50.388 -0.928 1.00 25.86 74 ASP A CA 1
ATOM 554 C C . ASP A 1 74 ? 13.187 51.113 0.370 1.00 25.86 74 ASP A C 1
ATOM 556 O O . ASP A 1 74 ? 12.374 52.040 0.310 1.00 25.86 74 ASP A O 1
ATOM 560 N N . THR A 1 75 ? 13.777 50.747 1.506 1.00 26.25 75 THR A N 1
ATOM 561 C CA . THR A 1 75 ? 13.793 51.393 2.834 1.00 26.25 75 THR A CA 1
ATOM 562 C C . THR A 1 75 ? 12.809 50.886 3.901 1.00 26.25 75 THR A C 1
ATOM 564 O O . THR A 1 75 ? 11.727 51.411 4.134 1.00 26.25 75 THR A O 1
ATOM 567 N N . ASP A 1 76 ? 13.278 49.830 4.569 1.00 26.69 76 ASP A N 1
ATOM 568 C CA . ASP A 1 76 ? 13.730 49.832 5.968 1.00 26.69 76 ASP A CA 1
ATOM 569 C C . ASP A 1 76 ? 12.780 50.140 7.147 1.00 26.69 76 ASP A C 1
ATOM 571 O O . ASP A 1 76 ? 12.302 51.247 7.373 1.00 26.69 76 ASP A O 1
ATOM 575 N N . HIS A 1 77 ? 12.790 49.133 8.031 1.00 26.45 77 HIS A N 1
ATOM 576 C CA . HIS A 1 77 ? 12.922 49.190 9.490 1.00 26.45 77 HIS A CA 1
ATOM 577 C C . HIS A 1 77 ? 11.692 49.375 10.404 1.00 26.45 77 HIS A C 1
ATOM 579 O O . HIS A 1 77 ? 11.260 50.469 10.738 1.00 26.45 77 HIS A O 1
ATOM 585 N N . LYS A 1 78 ? 11.335 48.214 10.980 1.00 24.66 78 LYS A N 1
ATOM 586 C CA . LYS A 1 78 ? 11.393 47.868 12.416 1.00 24.66 78 LYS A CA 1
ATOM 587 C C . LYS A 1 78 ? 10.395 48.515 13.398 1.00 24.66 78 LYS A C 1
ATOM 589 O O . LYS A 1 78 ? 10.520 49.661 13.805 1.00 24.66 78 LYS A O 1
ATOM 594 N N . THR A 1 79 ? 9.591 47.585 13.927 1.00 24.31 79 THR A N 1
ATOM 595 C CA . THR A 1 79 ? 9.308 47.288 15.348 1.00 24.31 79 THR A CA 1
ATOM 596 C C . THR A 1 79 ? 8.316 48.138 16.142 1.00 24.31 79 THR A C 1
ATOM 598 O O . THR A 1 79 ? 8.432 49.354 16.225 1.00 24.31 79 THR A O 1
ATOM 601 N N . SER A 1 80 ? 7.461 47.370 16.841 1.00 24.36 80 SER A N 1
ATOM 602 C CA . SER A 1 80 ? 6.970 47.549 18.219 1.00 24.36 80 SER A CA 1
ATOM 603 C C . SER A 1 80 ? 6.012 48.715 18.482 1.00 24.36 80 SER A C 1
ATOM 605 O O . SER A 1 80 ? 6.430 49.864 18.538 1.00 24.36 80 SER A O 1
ATOM 607 N N . ASP A 1 81 ? 4.727 48.435 18.721 1.00 24.66 81 ASP A N 1
ATOM 608 C CA . ASP A 1 81 ? 4.228 48.135 20.075 1.00 24.66 81 ASP A CA 1
ATOM 609 C C . ASP A 1 81 ? 2.700 48.283 20.207 1.00 24.66 81 ASP A C 1
ATOM 611 O O . ASP A 1 81 ? 2.085 49.213 19.693 1.00 24.66 81 ASP A O 1
ATOM 615 N N . LEU A 1 82 ? 2.140 47.344 20.978 1.00 22.75 82 LEU A N 1
ATOM 616 C CA . LEU A 1 82 ? 1.018 47.477 21.913 1.00 22.75 82 LEU A CA 1
ATOM 617 C C . LEU A 1 82 ? -0.256 48.219 21.469 1.00 22.75 82 LEU A C 1
ATOM 619 O O . LEU A 1 82 ? -0.402 49.435 21.600 1.00 22.75 82 LEU A O 1
ATOM 623 N N . LEU A 1 83 ? -1.282 47.415 21.172 1.00 21.72 83 LEU A N 1
ATOM 624 C CA . LEU A 1 83 ? -2.670 47.781 21.436 1.00 21.72 83 LEU A CA 1
ATOM 625 C C . LEU A 1 83 ? -2.950 47.758 22.946 1.00 21.72 83 LEU A C 1
ATOM 627 O O . LEU A 1 83 ? -2.733 46.756 23.625 1.00 21.72 83 LEU A O 1
ATOM 631 N N . THR A 1 84 ? -3.564 48.826 23.450 1.00 22.59 84 THR A N 1
ATOM 632 C CA . THR A 1 84 ? -4.480 48.742 24.593 1.00 22.59 84 THR A CA 1
ATOM 633 C C . THR A 1 84 ? -5.779 49.457 24.238 1.00 22.59 84 THR A C 1
ATOM 635 O O . THR A 1 84 ? -5.787 50.575 23.729 1.00 22.59 84 THR A O 1
ATOM 638 N N . LEU A 1 85 ? -6.873 48.739 24.476 1.00 28.97 85 LEU A N 1
ATOM 639 C CA . LEU A 1 85 ? -8.268 49.075 24.210 1.00 28.97 85 LEU A CA 1
ATOM 640 C C . LEU A 1 85 ? -8.710 50.401 24.842 1.00 28.97 85 LEU A C 1
ATOM 642 O O . LEU A 1 85 ? -8.398 50.659 26.002 1.00 28.97 85 LEU A O 1
ATOM 646 N N . GLN A 1 86 ? -9.603 51.128 24.161 1.00 22.02 86 GLN A N 1
ATOM 647 C CA . GLN A 1 86 ? -10.784 51.681 24.829 1.00 22.02 86 GLN A CA 1
ATOM 648 C C . GLN A 1 86 ? -11.967 51.912 23.872 1.00 22.02 86 GLN A C 1
ATOM 650 O O . GLN A 1 86 ? -11.862 52.505 22.803 1.00 22.02 86 GLN A O 1
ATOM 655 N N . SER A 1 87 ? -13.098 51.391 24.333 1.00 28.67 87 SER A N 1
ATOM 656 C CA . SER A 1 87 ? -14.448 51.307 23.780 1.00 28.67 87 SER A CA 1
ATOM 657 C C . SER A 1 87 ? -15.121 52.631 23.400 1.00 28.67 87 SER A C 1
ATOM 659 O O . SER A 1 87 ? -14.975 53.620 24.117 1.00 28.67 87 SER A O 1
ATOM 661 N N . ASN A 1 88 ? -16.041 52.583 22.427 1.00 21.83 88 ASN A N 1
ATOM 662 C CA . ASN A 1 88 ? -17.316 53.305 22.525 1.00 21.83 88 ASN A CA 1
ATOM 663 C C . ASN A 1 88 ? -18.429 52.652 21.686 1.00 21.83 88 ASN A C 1
ATOM 665 O O . ASN A 1 88 ? -18.359 52.574 20.464 1.00 21.83 88 ASN A O 1
ATOM 669 N N . SER A 1 89 ? -19.480 52.216 22.380 1.00 29.08 89 SER A N 1
ATOM 670 C CA . SER A 1 89 ? -20.736 51.685 21.844 1.00 29.08 89 SER A CA 1
ATOM 671 C C . SER A 1 89 ? -21.638 52.780 21.254 1.00 29.08 89 SER A C 1
ATOM 673 O O . SER A 1 89 ? -21.717 53.856 21.858 1.00 29.08 89 SER A O 1
ATOM 675 N N . LYS A 1 90 ? -22.443 52.455 20.224 1.00 25.98 90 LYS A N 1
ATOM 676 C CA . LYS A 1 90 ? -23.923 52.592 20.248 1.00 25.98 90 LYS A CA 1
ATOM 677 C C . LYS A 1 90 ? -24.627 52.109 18.957 1.00 25.98 90 LYS A C 1
ATOM 679 O O . LYS A 1 90 ? -24.523 52.748 17.920 1.00 25.98 90 LYS A O 1
ATOM 684 N N . ASN A 1 91 ? -25.491 51.107 19.167 1.00 27.59 91 ASN A N 1
ATOM 685 C CA . ASN A 1 91 ? -26.882 50.964 18.699 1.00 27.59 91 ASN A CA 1
ATOM 686 C C . ASN A 1 91 ? -27.249 50.347 17.322 1.00 27.59 91 ASN A C 1
ATOM 688 O O . ASN A 1 91 ? -27.361 51.047 16.324 1.00 27.59 91 ASN A O 1
ATOM 692 N N . ASN A 1 92 ? -27.751 49.104 17.447 1.00 25.73 92 ASN A N 1
ATOM 693 C CA . ASN A 1 92 ? -29.101 48.609 17.098 1.00 25.73 92 ASN A CA 1
ATOM 694 C C . ASN A 1 92 ? -29.358 48.044 15.686 1.00 25.73 92 ASN A C 1
ATOM 696 O O . ASN A 1 92 ? -29.646 48.785 14.753 1.00 25.73 92 ASN A O 1
ATOM 700 N N . THR A 1 93 ? -29.449 46.716 15.588 1.00 25.12 93 THR A N 1
ATOM 701 C CA . THR A 1 93 ? -30.641 45.991 15.101 1.00 25.12 93 THR A CA 1
ATOM 702 C C . THR A 1 93 ? -30.572 44.530 15.553 1.00 25.12 93 THR A C 1
ATOM 704 O O . THR A 1 93 ? -29.533 44.036 15.972 1.00 25.12 93 THR A O 1
ATOM 707 N N . SER A 1 94 ? -31.745 43.922 15.615 1.00 30.09 94 SER A N 1
ATOM 708 C CA . SER A 1 94 ? -32.100 42.660 16.248 1.00 30.09 94 SER A CA 1
ATOM 709 C C . SER A 1 94 ? -31.520 41.427 15.559 1.00 30.09 94 SER A C 1
ATOM 711 O O . SER A 1 94 ? -32.084 40.995 14.563 1.00 30.09 94 SER A O 1
ATOM 713 N N . ASP A 1 95 ? -30.517 40.822 16.187 1.00 26.67 95 ASP A N 1
ATOM 714 C CA . ASP A 1 95 ? -30.245 39.387 16.137 1.00 26.67 95 ASP A CA 1
ATOM 715 C C . ASP A 1 95 ? -29.988 38.925 17.571 1.00 26.67 95 ASP A C 1
ATOM 717 O O . ASP A 1 95 ? -29.254 39.566 18.331 1.00 26.67 95 ASP A O 1
ATOM 721 N N . ARG A 1 96 ? -30.651 37.844 17.991 1.00 26.80 96 ARG A N 1
ATOM 722 C CA . ARG A 1 96 ? -30.309 37.173 19.246 1.00 26.80 96 ARG A CA 1
ATOM 723 C C . ARG A 1 96 ? -29.007 36.416 19.013 1.00 26.80 96 ARG A C 1
ATOM 725 O O . ARG A 1 96 ? -29.018 35.227 18.736 1.00 26.80 96 ARG A O 1
ATOM 732 N N . VAL A 1 97 ? -27.906 37.148 19.127 1.00 24.25 97 VAL A N 1
ATOM 733 C CA . VAL A 1 97 ? -26.572 36.596 19.340 1.00 24.25 97 VAL A CA 1
ATOM 734 C C . VAL A 1 97 ? -26.640 35.783 20.631 1.00 24.25 97 VAL A C 1
ATOM 736 O O . VAL A 1 97 ? -26.921 36.340 21.698 1.00 24.25 97 VAL A O 1
ATOM 739 N N . PHE A 1 98 ? -26.432 34.471 20.532 1.00 28.30 98 PHE A N 1
ATOM 740 C CA . PHE A 1 98 ? -26.020 33.675 21.679 1.00 28.30 98 PHE A CA 1
ATOM 741 C C . PHE A 1 98 ? -24.688 34.269 22.138 1.00 28.30 98 PHE A C 1
ATOM 743 O O . PHE A 1 98 ? -23.665 34.131 21.478 1.00 28.30 98 PHE A O 1
ATOM 750 N N . LEU A 1 99 ? -24.737 35.064 23.208 1.00 23.70 99 LEU A N 1
ATOM 751 C CA . LEU A 1 99 ? -23.544 35.510 23.909 1.00 23.70 99 LEU A CA 1
ATOM 752 C C . LEU A 1 99 ? -22.978 34.279 24.601 1.00 23.70 99 LEU A C 1
ATOM 754 O O . LEU A 1 99 ? -23.388 33.948 25.713 1.00 23.70 99 LEU A O 1
ATOM 758 N N . ASP A 1 100 ? -22.076 33.612 23.893 1.00 29.89 100 ASP A N 1
ATOM 759 C CA . ASP A 1 100 ? -21.132 32.677 24.465 1.00 29.89 100 ASP A CA 1
ATOM 760 C C . ASP A 1 100 ? -20.376 33.395 25.595 1.00 29.89 100 ASP A C 1
ATOM 762 O O . ASP A 1 100 ? -19.633 34.359 25.388 1.00 29.89 100 ASP A O 1
ATOM 766 N N . GLN A 1 101 ? -20.669 32.988 26.828 1.00 29.73 101 GLN A N 1
ATOM 767 C CA . GLN A 1 101 ? -19.797 33.224 27.968 1.00 29.73 101 GLN A CA 1
ATOM 768 C C . GLN A 1 101 ? -18.880 32.008 28.105 1.00 29.73 101 GLN A C 1
ATOM 770 O O . GLN A 1 101 ? -18.910 31.326 29.128 1.00 29.73 101 GLN A O 1
ATOM 775 N N . SER A 1 102 ? -18.041 31.750 27.105 1.00 32.81 102 SER A N 1
ATOM 776 C CA . SER A 1 102 ? -16.881 30.898 27.292 1.00 32.81 102 SER A CA 1
ATOM 777 C C . SER A 1 102 ? -15.847 31.709 28.069 1.00 32.81 102 SER A C 1
ATOM 779 O O . SER A 1 102 ? -15.266 32.709 27.637 1.00 32.81 102 SER A O 1
ATOM 781 N N . VAL A 1 103 ? -15.671 31.313 29.325 1.00 30.55 103 VAL A N 1
ATOM 782 C CA . VAL A 1 103 ? -14.438 31.577 30.061 1.00 30.55 103 VAL A CA 1
ATOM 783 C C . VAL A 1 103 ? -13.327 31.050 29.164 1.00 30.55 103 VAL A C 1
ATOM 785 O O . VAL A 1 103 ? -13.352 29.866 28.863 1.00 30.55 103 VAL A O 1
ATOM 788 N N . GLY A 1 104 ? -12.427 31.923 28.697 1.00 34.34 104 GLY A N 1
ATOM 789 C CA . GLY A 1 104 ? -11.386 31.587 27.724 1.00 34.34 104 GLY A CA 1
ATOM 790 C C . GLY A 1 104 ? -10.646 30.306 28.100 1.00 34.34 104 GLY A C 1
ATOM 791 O O . GLY A 1 104 ? -9.721 30.333 28.912 1.00 34.34 104 GLY A O 1
ATOM 792 N N . ALA A 1 105 ? -11.098 29.191 27.538 1.00 41.41 105 ALA A N 1
ATOM 793 C CA . ALA A 1 105 ? -10.487 27.895 27.704 1.00 41.41 105 ALA A CA 1
ATOM 794 C C . ALA A 1 105 ? -9.346 27.840 26.692 1.00 41.41 105 ALA A C 1
ATOM 796 O O . ALA A 1 105 ? -9.535 28.179 25.524 1.00 41.41 105 ALA A O 1
ATOM 797 N N . ALA A 1 106 ? -8.142 27.514 27.154 1.00 54.19 106 ALA A N 1
ATOM 798 C CA . ALA A 1 106 ? -6.974 27.448 26.289 1.00 54.19 106 ALA A CA 1
ATOM 799 C C . ALA A 1 106 ? -7.249 26.468 25.135 1.00 54.19 106 ALA A C 1
ATOM 801 O O . ALA A 1 106 ? -7.501 25.290 25.378 1.00 54.19 106 ALA A O 1
ATOM 802 N N . SER A 1 107 ? -7.242 26.968 23.898 1.00 71.44 107 SER A N 1
ATOM 803 C CA . SER A 1 107 ? -7.204 26.132 22.703 1.00 71.44 107 SER A CA 1
ATOM 804 C C . SER A 1 107 ? -5.767 25.671 22.477 1.00 71.44 107 SER A C 1
ATOM 806 O O . SER A 1 107 ? -4.832 26.440 22.722 1.00 71.44 107 SER A O 1
ATOM 808 N N . THR A 1 108 ? -5.583 24.443 22.007 1.00 84.62 108 THR A N 1
ATOM 809 C CA . THR A 1 108 ? -4.263 23.929 21.632 1.00 84.62 108 THR A CA 1
ATOM 810 C C . THR A 1 108 ? -4.330 23.262 20.272 1.00 84.62 108 THR A C 1
ATOM 812 O O . THR A 1 108 ? -5.344 22.656 19.927 1.00 84.62 108 THR A O 1
ATOM 815 N N . ASP A 1 109 ? -3.235 23.334 19.527 1.00 89.88 109 ASP A N 1
ATOM 816 C CA . ASP A 1 109 ? -3.133 22.724 18.208 1.00 89.88 109 ASP A CA 1
ATOM 817 C C . ASP A 1 109 ? -2.109 21.583 18.263 1.00 89.88 109 ASP A C 1
ATOM 819 O O . ASP A 1 109 ? -1.015 21.734 18.820 1.00 89.88 109 ASP A O 1
ATOM 823 N N . ILE A 1 110 ? -2.448 20.447 17.655 1.00 91.12 110 ILE A N 1
ATOM 824 C CA . ILE A 1 110 ? -1.495 19.372 17.348 1.00 91.12 110 ILE A CA 1
ATOM 825 C C . ILE A 1 110 ? -1.296 19.305 15.827 1.00 91.12 110 ILE A C 1
ATOM 827 O O . ILE A 1 110 ? -2.251 19.472 15.064 1.00 91.12 110 ILE A O 1
ATOM 831 N N . SER A 1 111 ? -0.059 19.090 15.365 1.00 90.62 111 SER A N 1
ATOM 832 C CA . SER A 1 111 ? 0.289 19.019 13.936 1.00 90.62 111 SER A CA 1
ATOM 833 C C . SER A 1 111 ? 1.462 18.069 13.648 1.00 90.62 111 SER A C 1
ATOM 835 O O . SER A 1 111 ? 2.379 17.945 14.459 1.00 90.62 111 SER A O 1
ATOM 837 N N . ASN A 1 112 ? 1.442 17.405 12.485 1.00 81.38 112 ASN A N 1
ATOM 838 C CA . ASN A 1 112 ? 2.480 16.466 12.026 1.00 81.38 112 ASN A CA 1
ATOM 839 C C . ASN A 1 112 ? 2.962 16.712 10.580 1.00 81.38 112 ASN A C 1
ATOM 841 O O . ASN A 1 112 ? 3.498 15.806 9.952 1.00 81.38 112 ASN A O 1
ATOM 845 N N . GLY A 1 113 ? 2.769 17.919 10.037 1.00 79.31 113 GLY A N 1
ATOM 846 C CA . GLY A 1 113 ? 3.156 18.261 8.658 1.00 79.31 113 GLY A CA 1
ATOM 847 C C . GLY A 1 113 ? 2.096 17.936 7.599 1.00 79.31 113 GLY A C 1
ATOM 848 O O . GLY A 1 113 ? 2.004 18.665 6.616 1.00 79.31 113 GLY A O 1
ATOM 849 N N . ASP A 1 114 ? 1.233 16.946 7.848 1.00 83.81 114 ASP A N 1
ATOM 850 C CA . ASP A 1 114 ? 0.088 16.611 6.989 1.00 83.81 114 ASP A CA 1
ATOM 851 C C . ASP A 1 114 ? -1.204 17.264 7.485 1.00 83.81 114 ASP A C 1
ATOM 853 O O . ASP A 1 114 ? -1.930 17.904 6.728 1.00 83.81 114 ASP A O 1
ATOM 857 N N . ILE A 1 115 ? -1.483 17.149 8.786 1.00 91.19 115 ILE A N 1
ATOM 858 C CA . ILE A 1 115 ? -2.732 17.619 9.395 1.00 91.19 115 ILE A CA 1
ATOM 859 C C . ILE A 1 115 ? -2.456 18.559 10.554 1.00 91.19 115 ILE A C 1
ATOM 861 O O . ILE A 1 115 ? -1.501 18.380 11.306 1.00 91.19 115 ILE A O 1
ATOM 865 N N . THR A 1 116 ? -3.300 19.580 10.679 1.00 94.69 116 THR A N 1
ATOM 866 C CA . THR A 1 116 ? -3.390 20.417 11.869 1.00 94.69 116 THR A CA 1
ATOM 867 C C . THR A 1 116 ? -4.778 20.237 12.467 1.00 94.69 116 THR A C 1
ATOM 869 O O . THR A 1 116 ? -5.777 20.583 11.829 1.00 94.69 116 THR A O 1
ATOM 872 N N . LEU A 1 117 ? -4.830 19.694 13.682 1.00 97.06 117 LEU A N 1
ATOM 873 C CA . LEU A 1 117 ? -6.044 19.570 14.481 1.00 97.06 117 LEU A CA 1
ATOM 874 C C . LEU A 1 117 ? -6.050 20.683 15.527 1.00 97.06 117 LEU A C 1
ATOM 876 O O . LEU A 1 117 ? -5.119 20.793 16.325 1.00 97.06 117 LEU A O 1
ATOM 880 N N . ILE A 1 118 ? -7.107 21.484 15.508 1.00 96.06 118 ILE A N 1
ATOM 881 C CA . ILE A 1 118 ? -7.348 22.579 16.445 1.00 96.06 118 ILE A CA 1
ATOM 882 C C . ILE A 1 118 ? -8.322 22.051 17.495 1.00 96.06 118 ILE A C 1
ATOM 884 O O . ILE A 1 118 ? -9.426 21.622 17.154 1.00 96.06 118 ILE A O 1
ATOM 888 N N . LEU A 1 119 ? -7.904 22.060 18.759 1.00 96.44 119 LEU A N 1
ATOM 889 C CA . LEU A 1 119 ? -8.673 21.549 19.891 1.00 96.44 119 LEU A CA 1
ATOM 890 C C . LEU A 1 119 ? -9.096 22.705 20.797 1.00 96.44 119 LEU A C 1
ATOM 892 O O . LEU A 1 119 ? -8.268 23.492 21.263 1.00 96.44 119 LEU A O 1
ATOM 896 N N . TYR A 1 120 ? -10.390 22.783 21.083 1.00 94.69 120 TYR A N 1
ATOM 897 C CA . TYR A 1 120 ? -10.960 23.741 22.024 1.00 94.69 120 TYR A CA 1
ATOM 898 C C . TYR A 1 120 ? -10.917 23.165 23.440 1.00 94.69 120 TYR A C 1
ATOM 900 O O . TYR A 1 120 ? -10.935 21.951 23.633 1.00 94.69 120 TYR A O 1
ATOM 908 N N . GLY A 1 121 ? -10.849 24.023 24.461 1.00 88.69 121 GLY A N 1
ATOM 909 C CA . GLY A 1 121 ? -10.561 23.581 25.833 1.00 88.69 121 GLY A CA 1
ATOM 910 C C . GLY A 1 121 ? -11.606 22.652 26.473 1.00 88.69 121 GLY A C 1
ATOM 911 O O . GLY A 1 121 ? -11.323 22.064 27.516 1.00 88.69 121 GLY A O 1
ATOM 912 N N . ASN A 1 122 ? -12.777 22.493 25.853 1.00 90.69 122 ASN A N 1
ATOM 913 C CA . ASN A 1 122 ? -13.810 21.526 26.224 1.00 90.69 122 ASN A CA 1
ATOM 914 C C . ASN A 1 122 ? -13.768 20.213 25.419 1.00 90.69 122 ASN A C 1
ATOM 916 O O . ASN A 1 122 ? -14.618 19.355 25.638 1.00 90.69 122 ASN A O 1
ATOM 920 N N . GLY A 1 123 ? -12.797 20.037 24.519 1.00 93.50 123 GLY A N 1
ATOM 921 C CA . GLY A 1 123 ? -12.617 18.847 23.683 1.00 93.50 123 GLY A CA 1
ATOM 922 C C . GLY A 1 123 ? -13.323 18.891 22.326 1.00 93.50 123 GLY A C 1
ATOM 923 O O . GLY A 1 123 ? -13.198 17.932 21.564 1.00 93.50 123 GLY A O 1
ATOM 924 N N . GLN A 1 124 ? -14.034 19.976 21.991 1.00 96.38 124 GLN A N 1
ATOM 925 C CA . GLN A 1 124 ? -14.488 20.201 20.614 1.00 96.38 124 GLN A CA 1
ATOM 926 C C . GLN A 1 124 ? -13.285 20.400 19.694 1.00 96.38 124 GLN A C 1
ATOM 928 O O . GLN A 1 124 ? -12.187 20.743 20.148 1.00 96.38 124 GLN A O 1
ATOM 933 N N . PHE A 1 125 ? -13.477 20.200 18.393 1.00 97.38 125 PHE A N 1
ATOM 934 C CA . PHE A 1 125 ? -12.356 20.202 17.463 1.00 97.38 125 PHE A CA 1
ATOM 935 C C . PHE A 1 125 ? -12.721 20.681 16.059 1.00 97.38 125 PHE A C 1
ATOM 937 O O . PHE A 1 125 ? -13.865 20.600 15.627 1.00 97.38 125 PHE A O 1
ATOM 944 N N . THR A 1 126 ? -11.710 21.151 15.333 1.00 96.88 126 THR A N 1
ATOM 945 C CA . THR A 1 126 ? -11.751 21.367 13.882 1.00 96.88 126 THR A CA 1
ATOM 946 C C . THR A 1 126 ? -10.398 21.023 13.267 1.00 96.88 126 THR A C 1
ATOM 948 O O . THR A 1 126 ? -9.413 20.812 13.976 1.00 96.88 126 THR A O 1
ATOM 951 N N . MET A 1 127 ? -10.330 20.905 11.944 1.00 95.56 127 MET A N 1
ATOM 952 C CA . MET A 1 127 ? -9.165 20.359 11.264 1.00 95.56 127 MET A CA 1
ATOM 953 C C . MET A 1 127 ? -8.948 20.969 9.882 1.00 95.56 127 MET A C 1
ATOM 955 O O . MET A 1 127 ? -9.892 21.236 9.137 1.00 95.56 127 MET A O 1
ATOM 959 N N . LYS A 1 128 ? -7.674 21.113 9.517 1.00 94.06 128 LYS A N 1
ATOM 960 C CA . LYS A 1 128 ? -7.226 21.543 8.190 1.00 94.06 128 LYS A CA 1
ATOM 961 C C . LYS A 1 128 ? -6.017 20.737 7.720 1.00 94.06 128 LYS A C 1
ATOM 963 O O . LYS A 1 128 ? -5.246 20.224 8.535 1.00 94.06 128 LYS A O 1
ATOM 968 N N . ASN A 1 129 ? -5.834 20.675 6.406 1.00 88.19 129 ASN A N 1
ATOM 969 C CA . ASN A 1 129 ? -4.592 20.223 5.792 1.00 88.19 129 ASN A CA 1
ATOM 970 C C . ASN A 1 129 ? -3.469 21.216 6.137 1.00 88.19 129 ASN A C 1
ATOM 972 O O . ASN A 1 129 ? -3.628 22.428 5.980 1.00 88.19 129 ASN A O 1
ATOM 976 N N . THR A 1 130 ? -2.336 20.719 6.626 1.00 81.44 130 THR A N 1
ATOM 977 C CA . THR A 1 130 ? -1.202 21.556 7.046 1.00 81.44 130 THR A CA 1
ATOM 978 C C . THR A 1 130 ? -0.500 22.202 5.855 1.00 81.44 130 THR A C 1
ATOM 980 O O . THR A 1 130 ? -0.043 23.338 5.964 1.00 81.44 130 THR A O 1
ATOM 983 N N . SER A 1 131 ? -0.428 21.499 4.722 1.00 79.69 131 SER A N 1
ATOM 984 C CA . SER A 1 131 ? 0.365 21.921 3.559 1.00 79.69 131 SER A CA 1
ATOM 985 C C . SER A 1 131 ? -0.224 23.123 2.812 1.00 79.69 131 SER A C 1
ATOM 987 O O . SER A 1 131 ? 0.510 24.046 2.461 1.00 79.69 131 SER A O 1
ATOM 989 N N . ASP A 1 132 ? -1.540 23.137 2.589 1.00 84.25 132 ASP A N 1
ATOM 990 C CA . ASP A 1 132 ? -2.234 24.188 1.832 1.00 84.25 132 ASP A CA 1
ATOM 991 C C . ASP A 1 132 ? -3.286 24.957 2.649 1.00 84.25 132 ASP A C 1
ATOM 993 O O . ASP A 1 132 ? -3.856 25.933 2.161 1.00 84.25 132 ASP A O 1
ATOM 997 N N . GLY A 1 133 ? -3.517 24.565 3.905 1.00 88.56 133 GLY A N 1
ATOM 998 C CA . GLY A 1 133 ? -4.455 25.226 4.809 1.00 88.56 133 GLY A CA 1
ATOM 999 C C . GLY A 1 133 ? -5.929 24.953 4.510 1.00 88.56 133 GLY A C 1
ATOM 1000 O O . GLY A 1 133 ? -6.776 25.560 5.169 1.00 88.56 133 GLY A O 1
ATOM 1001 N N . LYS A 1 134 ? -6.257 24.070 3.555 1.00 92.94 134 LYS A N 1
ATOM 1002 C CA . LYS A 1 134 ? -7.649 23.743 3.222 1.00 92.94 134 LYS A CA 1
ATOM 1003 C C . LYS A 1 134 ? -8.362 23.102 4.403 1.00 92.94 134 LYS A C 1
ATOM 1005 O O . LYS A 1 134 ? -7.814 22.227 5.076 1.00 92.94 134 LYS A O 1
ATOM 1010 N N . CYS A 1 135 ? -9.600 23.527 4.632 1.00 94.50 135 CYS A N 1
ATOM 1011 C CA . CYS A 1 135 ? -10.441 22.974 5.687 1.00 94.50 135 CYS A CA 1
ATOM 1012 C C . CYS A 1 135 ? -10.788 21.509 5.388 1.00 94.50 135 CYS A C 1
ATOM 1014 O O . CYS A 1 135 ? -10.977 21.133 4.229 1.00 94.50 135 CYS A O 1
ATOM 1016 N N . LEU A 1 136 ? -10.831 20.699 6.446 1.00 95.56 136 LEU A N 1
ATOM 1017 C CA . LEU A 1 136 ? -11.343 19.322 6.436 1.00 95.56 136 LEU A CA 1
ATOM 1018 C C . LEU A 1 136 ? -12.617 19.187 7.278 1.00 95.56 136 LEU A C 1
ATOM 1020 O O . LEU A 1 136 ? -13.407 18.262 7.075 1.00 95.56 136 LEU A O 1
ATOM 1024 N N . LEU A 1 137 ? -12.785 20.101 8.233 1.00 97.50 137 LEU A N 1
ATOM 1025 C CA . LEU A 1 137 ? -13.984 20.340 9.023 1.00 97.50 137 LEU A CA 1
ATOM 1026 C C . LEU A 1 137 ? -14.288 21.839 8.990 1.00 97.50 137 LEU A C 1
ATOM 1028 O O . LEU A 1 137 ? -13.386 22.641 8.724 1.00 97.50 137 LEU A O 1
ATOM 1032 N N . TYR A 1 138 ? -15.531 22.214 9.287 1.00 96.38 138 TYR A N 1
ATOM 1033 C CA . TYR A 1 138 ? -15.914 23.617 9.419 1.00 96.38 138 TYR A CA 1
ATOM 1034 C C . TYR A 1 138 ? -14.990 24.317 10.432 1.00 96.38 138 TYR A C 1
ATOM 1036 O O . TYR A 1 138 ? -14.721 23.753 11.499 1.00 96.38 138 TYR A O 1
ATOM 1044 N N . PRO A 1 139 ? -14.438 25.507 10.131 1.00 94.06 139 PRO A N 1
ATOM 1045 C CA . PRO A 1 139 ? -13.377 26.140 10.918 1.00 94.06 139 PRO A CA 1
ATOM 1046 C C . PRO A 1 139 ? -13.899 26.820 12.202 1.00 94.06 139 PRO A C 1
ATOM 1048 O O . PRO A 1 139 ? -13.568 27.974 12.486 1.00 94.06 139 PRO A O 1
ATOM 1051 N N . ALA A 1 140 ? -14.712 26.107 12.981 1.00 92.75 140 ALA A N 1
ATOM 1052 C CA . ALA A 1 140 ? -15.205 26.493 14.297 1.00 92.75 140 ALA A CA 1
ATOM 1053 C C . ALA A 1 140 ? -15.347 25.263 15.217 1.00 92.75 140 ALA A C 1
ATOM 1055 O O . ALA A 1 140 ? -15.076 24.130 14.829 1.00 92.75 140 ALA A O 1
ATOM 1056 N N . ASP A 1 141 ? -15.782 25.488 16.451 1.00 90.62 141 ASP A N 1
ATOM 1057 C CA . ASP A 1 141 ? -16.047 24.488 17.489 1.00 90.62 141 ASP A CA 1
ATOM 1058 C C . ASP A 1 141 ? -17.363 23.724 17.251 1.00 90.62 141 ASP A C 1
ATOM 1060 O O . ASP A 1 141 ? -18.196 23.572 18.139 1.00 90.62 141 ASP A O 1
ATOM 1064 N N . THR A 1 142 ? -17.574 23.231 16.031 1.00 94.25 142 THR A N 1
ATOM 1065 C CA . THR A 1 142 ? -18.838 22.611 15.602 1.00 94.25 142 THR A CA 1
ATOM 1066 C C . THR A 1 142 ? -18.752 21.102 15.386 1.00 94.25 142 THR A C 1
ATOM 1068 O O . THR A 1 142 ? -19.792 20.466 15.209 1.00 94.25 142 THR A O 1
ATOM 1071 N N . SER A 1 143 ? -17.556 20.504 15.489 1.00 97.44 143 SER A N 1
ATOM 1072 C CA . SER A 1 143 ? -17.377 19.047 15.620 1.00 97.44 143 SER A CA 1
ATOM 1073 C C . SER A 1 143 ? -17.131 18.657 17.077 1.00 97.44 143 SER A C 1
ATOM 1075 O O . SER A 1 143 ? -16.384 19.326 17.799 1.00 97.44 143 SER A O 1
ATOM 1077 N N . TYR A 1 144 ? -17.792 17.591 17.532 1.00 96.88 144 TYR A N 1
ATOM 1078 C CA . TYR A 1 144 ? -17.873 17.264 18.956 1.00 96.88 144 TYR A CA 1
ATOM 1079 C C . TYR A 1 144 ? -18.289 15.817 19.247 1.00 96.88 144 TYR A C 1
ATOM 1081 O O . TYR A 1 144 ? -18.718 15.078 18.360 1.00 96.88 144 TYR A O 1
ATOM 1089 N N . ILE A 1 145 ? -18.184 15.424 20.520 1.00 97.12 145 ILE A N 1
ATOM 1090 C CA . ILE A 1 145 ? -18.693 14.155 21.056 1.00 97.12 145 ILE A CA 1
ATOM 1091 C C . ILE A 1 145 ? -19.966 14.355 21.893 1.00 97.12 145 ILE A C 1
ATOM 1093 O O . ILE A 1 145 ? -20.188 15.397 22.521 1.00 97.12 145 ILE A O 1
ATOM 1097 N N . SER A 1 146 ? -20.799 13.322 21.924 1.00 97.44 146 SER A N 1
ATOM 1098 C CA . SER A 1 146 ? -21.882 13.142 22.885 1.00 97.44 146 SER A CA 1
ATOM 1099 C C . SER A 1 146 ? -21.764 11.755 23.526 1.00 97.44 146 SER A C 1
ATOM 1101 O O . SER A 1 146 ? -21.311 10.813 22.875 1.00 97.44 146 SER A O 1
ATOM 1103 N N . ILE A 1 147 ? -22.153 11.633 24.792 1.00 97.94 147 ILE A N 1
ATOM 1104 C CA . ILE A 1 147 ? -22.114 10.396 25.581 1.00 97.94 147 ILE A CA 1
ATOM 1105 C C . ILE A 1 147 ? -23.503 10.161 26.167 1.00 97.94 147 ILE A C 1
ATOM 1107 O O . ILE A 1 147 ? -24.086 11.084 26.736 1.00 97.94 147 ILE A O 1
ATOM 1111 N N . ASN A 1 148 ? -24.019 8.944 26.051 1.00 97.44 148 ASN A N 1
ATOM 1112 C CA . ASN A 1 148 ? -25.244 8.521 26.719 1.00 97.44 148 ASN A CA 1
ATOM 1113 C C . ASN A 1 148 ? -24.888 7.522 27.824 1.00 97.44 148 ASN A C 1
ATOM 1115 O O . ASN A 1 148 ? -24.265 6.502 27.540 1.00 97.44 148 ASN A O 1
ATOM 1119 N N . VAL A 1 149 ? -25.271 7.816 29.068 1.00 97.88 149 VAL A N 1
ATOM 1120 C CA . VAL A 1 149 ? -25.131 6.892 30.200 1.00 97.88 149 VAL A CA 1
ATOM 1121 C C . VAL A 1 149 ? -26.502 6.657 30.814 1.00 97.88 149 VAL A C 1
ATOM 1123 O O . VAL A 1 149 ? -27.143 7.593 31.284 1.00 97.88 149 VAL A O 1
ATOM 1126 N N . ASP A 1 150 ? -26.983 5.414 30.778 1.00 96.81 150 ASP A N 1
ATOM 1127 C CA . ASP A 1 150 ? -28.302 5.015 31.297 1.00 96.81 150 ASP A CA 1
ATOM 1128 C C . ASP A 1 150 ? -29.487 5.871 30.788 1.00 96.81 150 ASP A C 1
ATOM 1130 O O . ASP A 1 150 ? -30.497 6.054 31.476 1.00 96.81 150 ASP A O 1
ATOM 1134 N N . GLY A 1 151 ? -29.387 6.405 29.566 1.00 94.75 151 GLY A N 1
ATOM 1135 C CA . GLY A 1 151 ? -30.395 7.284 28.964 1.00 94.75 151 GLY A CA 1
ATOM 1136 C C . GLY A 1 151 ? -30.209 8.775 29.274 1.00 94.75 151 GLY A C 1
ATOM 1137 O O . GLY A 1 151 ? -31.035 9.584 28.845 1.00 94.75 151 GLY A O 1
ATOM 1138 N N . VAL A 1 152 ? -29.163 9.157 30.013 1.00 96.44 152 VAL A N 1
ATOM 1139 C CA . VAL A 1 152 ? -28.790 10.551 30.270 1.00 96.44 152 VAL A CA 1
ATOM 1140 C C . VAL A 1 152 ? -27.706 10.981 29.287 1.00 96.44 152 VAL A C 1
ATOM 1142 O O . VAL A 1 152 ? -26.624 10.404 29.231 1.00 96.44 152 VAL A O 1
ATOM 1145 N N . ILE A 1 153 ? -27.998 12.027 28.514 1.00 96.75 153 ILE A N 1
ATOM 1146 C CA . ILE A 1 153 ? -27.135 12.496 27.427 1.00 96.75 153 ILE A CA 1
ATOM 1147 C C . ILE A 1 153 ? -26.264 13.660 27.905 1.00 96.75 153 ILE A C 1
ATOM 1149 O O . ILE A 1 153 ? -26.768 14.621 28.494 1.00 96.75 153 ILE A O 1
ATOM 1153 N N . TYR A 1 154 ? -24.977 13.604 27.576 1.00 96.69 154 TYR A N 1
ATOM 1154 C CA . TYR A 1 154 ? -23.972 14.640 27.803 1.00 96.69 154 TYR A CA 1
ATOM 1155 C C . TYR A 1 154 ? -23.326 15.034 26.472 1.00 96.69 154 TYR A C 1
ATOM 1157 O O . TYR A 1 154 ? -22.935 14.165 25.701 1.00 96.69 154 TYR A O 1
ATOM 1165 N N . SER A 1 155 ? -23.203 16.327 26.175 1.00 95.00 155 SER A N 1
ATOM 1166 C CA . SER A 1 155 ? -22.690 16.832 24.894 1.00 95.00 155 SER A CA 1
ATOM 1167 C C . SER A 1 155 ? -21.785 18.049 25.086 1.00 95.00 155 SER A C 1
ATOM 1169 O O . SER A 1 155 ? -22.078 18.905 25.924 1.00 95.00 155 SER A O 1
ATOM 1171 N N . GLN A 1 156 ? -20.712 18.151 24.292 1.00 93.31 156 GLN A N 1
ATOM 1172 C CA . GLN A 1 156 ? -19.803 19.312 24.313 1.00 93.31 156 GLN A CA 1
ATOM 1173 C C . GLN A 1 156 ? -20.414 20.564 23.677 1.00 93.31 156 GLN A C 1
ATOM 1175 O O . GLN A 1 156 ? -20.109 21.670 24.099 1.00 93.31 156 GLN A O 1
ATOM 1180 N N . ALA A 1 157 ? -21.316 20.420 22.701 1.00 84.00 157 ALA A N 1
ATOM 1181 C CA . ALA A 1 157 ? -21.910 21.580 22.033 1.00 84.00 157 ALA A CA 1
ATOM 1182 C C . ALA A 1 157 ? -22.818 22.414 22.959 1.00 84.00 157 ALA A C 1
ATOM 1184 O O . ALA A 1 157 ? -23.203 23.527 22.611 1.00 84.00 157 ALA A O 1
ATOM 1185 N N . GLY A 1 158 ? -23.237 21.865 24.111 1.00 63.28 158 GLY A N 1
ATOM 1186 C CA . GLY A 1 158 ? -24.129 22.521 25.078 1.00 63.28 158 GLY A CA 1
ATOM 1187 C C . GLY A 1 158 ? -25.525 22.903 24.549 1.00 63.28 158 GLY A C 1
ATOM 1188 O O . GLY A 1 158 ? -26.357 23.375 25.326 1.00 63.28 158 GLY A O 1
ATOM 1189 N N . GLY A 1 159 ? -25.782 22.716 23.251 1.00 58.94 159 GLY A N 1
ATOM 1190 C CA . GLY A 1 159 ? -27.047 22.919 22.555 1.00 58.94 159 GLY A CA 1
ATOM 1191 C C . GLY A 1 159 ? -27.841 21.622 22.372 1.00 58.94 159 GLY A C 1
ATOM 1192 O O . GLY A 1 159 ? -27.308 20.519 22.496 1.00 58.94 159 GLY A O 1
ATOM 1193 N N . GLY A 1 160 ? -29.137 21.769 22.087 1.00 64.38 160 GLY A N 1
ATOM 1194 C CA . GLY A 1 160 ? -30.070 20.653 21.909 1.00 64.38 160 GLY A CA 1
ATOM 1195 C C . GLY A 1 160 ? -30.725 20.171 23.208 1.00 64.38 160 GLY A C 1
ATOM 1196 O O . GLY A 1 160 ? -31.017 20.965 24.103 1.00 64.38 160 GLY A O 1
ATOM 1197 N N . ASP A 1 161 ? -31.010 18.872 23.278 1.00 75.62 161 ASP A N 1
ATOM 1198 C CA . ASP A 1 161 ? -31.737 18.181 24.353 1.00 75.62 161 ASP A CA 1
ATOM 1199 C C . ASP A 1 161 ? -30.839 17.478 25.396 1.00 75.62 161 ASP A C 1
ATOM 1201 O O . ASP A 1 161 ? -31.353 16.844 26.319 1.00 75.62 161 ASP A O 1
ATOM 1205 N N . GLY A 1 162 ? -29.513 17.615 25.293 1.00 82.25 162 GLY A N 1
ATOM 1206 C CA . GLY A 1 162 ? -28.532 17.003 26.201 1.00 82.25 162 GLY A CA 1
ATOM 1207 C C . GLY A 1 162 ? -27.980 17.948 27.274 1.00 82.25 162 GLY A C 1
ATOM 1208 O O . GLY A 1 162 ? -28.049 19.172 27.159 1.00 82.25 162 GLY A O 1
ATOM 1209 N N . ASN A 1 163 ? -27.387 17.377 28.325 1.00 91.75 163 ASN A N 1
ATOM 1210 C CA . ASN A 1 163 ? -26.646 18.129 29.337 1.00 91.75 163 ASN A CA 1
ATOM 1211 C C . ASN A 1 163 ? -25.292 18.590 28.781 1.00 91.75 163 ASN A C 1
ATOM 1213 O O . ASN A 1 163 ? -24.643 17.863 28.034 1.00 91.75 163 ASN A O 1
ATOM 1217 N N . ASN A 1 164 ? -24.821 19.771 29.183 1.00 93.00 164 ASN A N 1
ATOM 1218 C CA . ASN A 1 164 ? -23.477 20.220 28.824 1.00 93.00 164 ASN A CA 1
ATOM 1219 C C . ASN A 1 164 ? -22.421 19.388 29.592 1.00 93.00 164 ASN A C 1
ATOM 1221 O O . ASN A 1 164 ? -22.463 19.326 30.825 1.00 93.00 164 ASN A O 1
ATOM 1225 N N . ILE A 1 165 ? -21.491 18.755 28.867 1.00 94.19 165 ILE A N 1
ATOM 1226 C CA . ILE A 1 165 ? -20.451 17.890 29.447 1.00 94.19 165 ILE A CA 1
ATOM 1227 C C . ILE A 1 165 ? -19.297 18.668 30.110 1.00 94.19 165 ILE A C 1
ATOM 1229 O O . ILE A 1 165 ? -18.601 18.125 30.965 1.00 94.19 165 ILE A O 1
ATOM 1233 N N . ASP A 1 166 ? -19.116 19.951 29.793 1.00 92.44 166 ASP A N 1
ATOM 1234 C CA . ASP A 1 166 ? -17.990 20.789 30.233 1.00 92.44 166 ASP A CA 1
ATOM 1235 C C . ASP A 1 166 ? -17.904 20.904 31.759 1.00 92.44 166 ASP A C 1
ATOM 1237 O O . ASP A 1 166 ? -16.824 21.026 32.337 1.00 92.44 166 ASP A O 1
ATOM 1241 N N . SER A 1 167 ? -19.054 20.820 32.436 1.00 90.75 167 SER A N 1
ATOM 1242 C CA . SER A 1 167 ? -19.131 20.837 33.904 1.00 90.75 167 SER A CA 1
ATOM 1243 C C . SER A 1 167 ? -18.511 19.598 34.562 1.00 90.75 167 SER A C 1
ATOM 1245 O O . SER A 1 167 ? -18.348 19.581 35.782 1.00 90.75 167 SER A O 1
ATOM 1247 N N . TYR A 1 168 ? -18.173 18.578 33.771 1.00 96.19 168 TYR A N 1
ATOM 1248 C CA . TYR A 1 168 ? -17.642 17.291 34.214 1.00 96.19 168 TYR A CA 1
ATOM 1249 C C . TYR A 1 168 ? -16.194 17.054 33.781 1.00 96.19 168 TYR A C 1
ATOM 1251 O O . TYR A 1 168 ? -15.687 15.952 33.970 1.00 96.19 168 TYR A O 1
ATOM 1259 N N . ILE A 1 169 ? -15.512 18.064 33.230 1.00 95.69 169 ILE A N 1
ATOM 1260 C CA . ILE A 1 169 ? -14.083 17.984 32.905 1.00 95.69 169 ILE A CA 1
ATOM 1261 C C . ILE A 1 169 ? -13.284 17.789 34.202 1.00 95.69 169 ILE A C 1
ATOM 1263 O O . ILE A 1 169 ? -13.226 18.680 35.052 1.00 95.69 169 ILE A O 1
ATOM 1267 N N . THR A 1 170 ? -12.646 16.629 34.347 1.00 91.88 170 THR A N 1
ATOM 1268 C CA . THR A 1 170 ? -11.783 16.291 35.492 1.00 91.88 170 THR A CA 1
ATOM 1269 C C . THR A 1 170 ? -10.304 16.413 35.161 1.00 91.88 170 THR A C 1
ATOM 1271 O O . THR A 1 170 ? -9.515 16.772 36.036 1.00 91.88 170 THR A O 1
ATOM 1274 N N . THR A 1 171 ? -9.939 16.223 33.892 1.00 89.94 171 THR A N 1
ATOM 1275 C CA . THR A 1 171 ? -8.631 16.611 33.355 1.00 89.94 171 THR A CA 1
ATOM 1276 C C . THR A 1 171 ? -8.858 17.557 32.192 1.00 89.94 171 THR A C 1
ATOM 1278 O O . THR A 1 171 ? -9.427 17.155 31.182 1.00 89.94 171 THR A O 1
ATOM 1281 N N . SER A 1 172 ? -8.429 18.815 32.333 1.00 91.62 172 SER A N 1
ATOM 1282 C CA . SER A 1 172 ? -8.473 19.792 31.239 1.00 91.62 172 SER A CA 1
ATOM 1283 C C . SER A 1 172 ? -7.662 19.310 30.038 1.00 91.62 172 SER A C 1
ATOM 1285 O O . SER A 1 172 ? -6.710 18.544 30.203 1.00 91.62 172 SER A O 1
ATOM 1287 N N . LEU A 1 173 ? -8.018 19.794 28.845 1.00 94.31 173 LEU A N 1
ATOM 1288 C CA . LEU A 1 173 ? -7.315 19.482 27.602 1.00 94.31 173 LEU A CA 1
ATOM 1289 C C . LEU A 1 173 ? -5.792 19.568 27.787 1.00 94.31 173 LEU A C 1
ATOM 1291 O O . LEU A 1 173 ? -5.245 20.628 28.095 1.00 94.31 173 LEU A O 1
ATOM 1295 N N . THR A 1 174 ? -5.125 18.430 27.616 1.00 87.94 174 THR A N 1
ATOM 1296 C CA . THR A 1 174 ? -3.696 18.259 27.865 1.00 87.94 174 THR A CA 1
ATOM 1297 C C . THR A 1 174 ? -3.015 17.758 26.600 1.00 87.94 174 THR A C 1
ATOM 1299 O O . THR A 1 174 ? -3.277 16.651 26.129 1.00 87.94 174 THR A O 1
ATOM 1302 N N . GLN A 1 175 ? -2.108 18.569 26.060 1.00 89.44 175 GLN A N 1
ATOM 1303 C CA . GLN A 1 175 ? -1.219 18.175 24.973 1.00 89.44 175 GLN A CA 1
ATOM 1304 C C . GLN A 1 175 ? 0.005 17.452 25.546 1.00 89.44 175 GLN A C 1
ATOM 1306 O O . GLN A 1 175 ? 0.760 18.027 26.327 1.00 89.44 175 GLN A O 1
ATOM 1311 N N . ILE A 1 176 ? 0.192 16.189 25.163 1.00 78.62 176 ILE A N 1
ATOM 1312 C CA . ILE A 1 176 ? 1.332 15.357 25.577 1.00 78.62 176 ILE A CA 1
ATOM 1313 C C . ILE A 1 176 ? 2.527 15.594 24.644 1.00 78.62 176 ILE A C 1
ATOM 1315 O O . ILE A 1 176 ? 3.671 15.622 25.090 1.00 78.62 176 ILE A O 1
ATOM 1319 N N . SER A 1 177 ? 2.269 15.769 23.347 1.00 77.94 177 SER A N 1
ATOM 1320 C CA . SER A 1 177 ? 3.290 15.997 22.322 1.00 77.94 177 SER A CA 1
ATOM 1321 C C . SER A 1 177 ? 2.728 16.857 21.177 1.00 77.94 177 SER A C 1
ATOM 1323 O O . SER A 1 177 ? 1.524 17.129 21.142 1.00 77.94 177 SER A O 1
ATOM 1325 N N . PRO A 1 178 ? 3.544 17.263 20.187 1.00 82.50 178 PRO A N 1
ATOM 1326 C CA . PRO A 1 178 ? 3.043 17.917 18.976 1.00 82.50 178 PRO A CA 1
ATOM 1327 C C . PRO A 1 178 ? 1.985 17.111 18.211 1.00 82.50 178 PRO A C 1
ATOM 1329 O O . PRO A 1 178 ? 1.260 17.692 17.416 1.00 82.50 178 PRO A O 1
ATOM 1332 N N . THR A 1 179 ? 1.876 15.802 18.449 1.00 87.31 179 THR A N 1
ATOM 1333 C CA . THR A 1 179 ? 0.987 14.886 17.724 1.00 87.31 179 THR A CA 1
ATOM 1334 C C . THR A 1 179 ? -0.049 14.202 18.609 1.00 87.31 179 THR A C 1
ATOM 1336 O O . THR A 1 179 ? -0.834 13.407 18.100 1.00 87.31 179 THR A O 1
ATOM 1339 N N . LEU A 1 180 ? -0.074 14.479 19.915 1.00 87.75 180 LEU A N 1
ATOM 1340 C CA . LEU A 1 180 ? -0.925 13.764 20.862 1.00 87.75 180 LEU A CA 1
ATOM 1341 C C . LEU A 1 180 ? -1.500 14.699 21.928 1.00 87.75 180 LEU A C 1
ATOM 1343 O O . LEU A 1 180 ? -0.755 15.367 22.647 1.00 87.75 180 LEU A O 1
ATOM 1347 N N . ALA A 1 181 ? -2.821 14.675 22.084 1.00 89.75 181 ALA A N 1
ATOM 1348 C CA . ALA A 1 181 ? -3.545 15.369 23.143 1.00 89.75 181 ALA A CA 1
ATOM 1349 C C . ALA A 1 181 ? -4.716 14.525 23.667 1.00 89.75 181 ALA A C 1
ATOM 1351 O O . ALA A 1 181 ? -5.176 13.599 23.000 1.00 89.75 181 ALA A O 1
ATOM 1352 N N . TYR A 1 182 ? -5.203 14.838 24.864 1.00 95.50 182 TYR A N 1
ATOM 1353 C CA . TYR A 1 182 ? -6.378 14.188 25.444 1.00 95.50 182 TYR A CA 1
ATOM 1354 C C . TYR A 1 182 ? -7.108 15.099 26.436 1.00 95.50 182 TYR A C 1
ATOM 1356 O O . TYR A 1 182 ? -6.560 16.096 26.910 1.00 95.50 182 TYR A O 1
ATOM 1364 N N . ILE A 1 183 ? -8.346 14.741 26.757 1.00 96.44 183 ILE A N 1
ATOM 1365 C CA . ILE A 1 183 ? -9.193 15.377 27.769 1.00 96.44 183 ILE A CA 1
ATOM 1366 C C . ILE A 1 183 ? -9.994 14.290 28.498 1.00 96.44 183 ILE A C 1
ATOM 1368 O O . ILE A 1 183 ? -10.328 13.267 27.897 1.00 96.44 183 ILE A O 1
ATOM 1372 N N . VAL A 1 184 ? -10.273 14.487 29.791 1.00 97.12 184 VAL A N 1
ATOM 1373 C CA . VAL A 1 184 ? -11.007 13.506 30.611 1.00 97.12 184 VAL A CA 1
ATOM 1374 C C . VAL A 1 184 ? -12.218 14.151 31.268 1.00 97.12 184 VAL A C 1
ATOM 1376 O O . VAL A 1 184 ? -12.115 15.234 31.855 1.00 97.12 184 VAL A O 1
ATOM 1379 N N . TYR A 1 185 ? -13.345 13.447 31.210 1.00 97.88 185 TYR A N 1
ATOM 1380 C CA . TYR A 1 185 ? -14.591 13.780 31.887 1.00 97.88 185 TYR A CA 1
ATOM 1381 C C . TYR A 1 185 ? -14.935 12.690 32.899 1.00 97.88 185 TYR A C 1
ATOM 1383 O O . TYR A 1 185 ? -14.739 11.511 32.624 1.00 97.88 185 TYR A O 1
ATOM 1391 N N . THR A 1 186 ? -15.515 13.057 34.037 1.00 97.38 186 THR A N 1
ATOM 1392 C CA . THR A 1 186 ? -16.112 12.090 34.968 1.00 97.38 186 THR A CA 1
ATOM 1393 C C . THR A 1 186 ? -17.571 12.457 35.188 1.00 97.38 186 THR A C 1
ATOM 1395 O O . THR A 1 186 ? -17.883 13.458 35.836 1.00 97.38 186 THR A O 1
ATOM 1398 N N . LEU A 1 187 ? -18.460 11.655 34.607 1.00 97.50 187 LEU A N 1
ATOM 1399 C CA . LEU A 1 187 ? -19.898 11.898 34.582 1.00 97.50 187 LEU A CA 1
ATOM 1400 C C . LEU A 1 187 ? -20.553 11.583 35.946 1.00 97.50 187 LEU A C 1
ATOM 1402 O O . LEU A 1 187 ? -19.967 10.856 36.756 1.00 97.50 187 LEU A O 1
ATOM 1406 N N . PRO A 1 188 ? -21.752 12.128 36.240 1.00 97.31 188 PRO A N 1
ATOM 1407 C CA . PRO A 1 188 ? -22.474 11.905 37.501 1.00 97.31 188 PRO A CA 1
ATOM 1408 C C . PRO A 1 188 ? -22.701 10.440 37.889 1.00 97.31 188 PRO A C 1
ATOM 1410 O O . PRO A 1 188 ? -22.783 10.137 39.077 1.00 97.31 188 PRO A O 1
ATOM 1413 N N . GLU A 1 189 ? -22.787 9.553 36.903 1.00 97.62 189 GLU A N 1
ATOM 1414 C CA . GLU A 1 189 ? -22.928 8.101 37.030 1.00 97.62 189 GLU A CA 1
ATOM 1415 C C . GLU A 1 189 ? -21.594 7.400 37.357 1.00 97.62 189 GLU A C 1
ATOM 1417 O O . GLU A 1 189 ? -21.470 6.194 37.206 1.00 97.62 189 GLU A O 1
ATOM 1422 N N . SER A 1 190 ? -20.561 8.144 37.764 1.00 96.50 190 SER A N 1
ATOM 1423 C CA . SER A 1 190 ? -19.211 7.621 38.017 1.00 96.50 190 SER A CA 1
ATOM 1424 C C . SER A 1 190 ? -18.572 6.933 36.800 1.00 96.50 190 SER A C 1
ATOM 1426 O O . SER A 1 190 ? -17.691 6.087 36.955 1.00 96.50 190 SER A O 1
ATOM 1428 N N . VAL A 1 191 ? -18.982 7.302 35.584 1.00 97.06 191 VAL A N 1
ATOM 1429 C CA . VAL A 1 191 ? -18.346 6.847 34.343 1.00 97.06 191 VAL A CA 1
ATOM 1430 C C . VAL A 1 191 ? -17.300 7.875 33.920 1.00 97.06 191 VAL A C 1
ATOM 1432 O O . VAL A 1 191 ? -17.608 9.051 33.713 1.00 97.06 191 VAL A O 1
ATOM 1435 N N . GLU A 1 192 ? -16.051 7.438 33.813 1.00 98.12 192 GLU A N 1
ATOM 1436 C CA . GLU A 1 192 ? -14.950 8.236 33.283 1.00 98.12 192 GLU A CA 1
ATOM 1437 C C . GLU A 1 192 ? -14.857 8.068 31.768 1.00 98.12 192 GLU A C 1
ATOM 1439 O O . GLU A 1 192 ? -14.919 6.950 31.259 1.00 98.12 192 GLU A O 1
ATOM 1444 N N . ILE A 1 193 ? -14.701 9.185 31.061 1.00 98.38 193 ILE A N 1
ATOM 1445 C CA . ILE A 1 193 ? -14.568 9.261 29.610 1.00 98.38 193 ILE A CA 1
ATOM 1446 C C . ILE A 1 193 ? -13.237 9.933 29.294 1.00 98.38 193 ILE A C 1
ATOM 1448 O O . ILE A 1 193 ? -13.054 11.108 29.606 1.00 98.38 193 ILE A O 1
ATOM 1452 N N . THR A 1 194 ? -12.331 9.220 28.635 1.00 97.25 194 THR A N 1
ATOM 1453 C CA . THR A 1 194 ? -11.095 9.788 28.087 1.00 97.25 194 THR A CA 1
ATOM 1454 C C . THR A 1 194 ? -11.246 9.954 26.583 1.00 97.25 194 THR A C 1
ATOM 1456 O O . THR A 1 194 ? -11.372 8.972 25.854 1.00 97.25 194 THR A O 1
ATOM 1459 N N . GLN A 1 195 ? -11.215 11.195 26.103 1.00 98.25 195 GLN A N 1
ATOM 1460 C CA . GLN A 1 195 ? -11.188 11.510 24.678 1.00 98.25 195 GLN A CA 1
ATOM 1461 C C . GLN A 1 195 ? -9.749 11.846 24.275 1.00 98.25 195 GLN A C 1
ATOM 1463 O O . GLN A 1 195 ? -9.165 12.813 24.764 1.00 98.25 195 GLN A O 1
ATOM 1468 N N . LYS A 1 196 ? -9.165 11.036 23.392 1.00 96.50 196 LYS A N 1
ATOM 1469 C CA . LYS A 1 196 ? -7.771 11.124 22.946 1.00 96.50 196 LYS A CA 1
ATOM 1470 C C . LYS A 1 196 ? -7.701 11.421 21.446 1.00 96.50 196 LYS A C 1
ATOM 1472 O O . LYS A 1 196 ? -8.434 10.831 20.650 1.00 96.50 196 LYS A O 1
ATOM 1477 N N . PHE A 1 197 ? -6.777 12.305 21.084 1.00 97.19 197 PHE A N 1
ATOM 1478 C CA . PHE A 1 197 ? -6.518 12.782 19.729 1.00 97.19 197 PHE A CA 1
ATOM 1479 C C . PHE A 1 197 ? -5.060 12.519 19.368 1.00 97.19 197 PHE A C 1
ATOM 1481 O O . PHE A 1 197 ? -4.158 13.091 19.979 1.00 97.19 197 PHE A O 1
ATOM 1488 N N . GLU A 1 198 ? -4.820 11.661 18.383 1.00 92.75 198 GLU A N 1
ATOM 1489 C CA . GLU A 1 198 ? -3.469 11.257 17.989 1.00 92.75 198 GLU A CA 1
ATOM 1490 C C . GLU A 1 198 ? -3.292 11.398 16.477 1.00 92.75 198 GLU A C 1
ATOM 1492 O O . GLU A 1 198 ? -4.016 10.779 15.700 1.00 92.75 198 GLU A O 1
ATOM 1497 N N . LEU A 1 199 ? -2.337 12.217 16.040 1.00 87.62 199 LEU A N 1
ATOM 1498 C CA . LEU A 1 199 ? -2.006 12.348 14.624 1.00 87.62 199 LEU A CA 1
ATOM 1499 C C . LEU A 1 199 ? -1.240 11.112 14.157 1.00 87.62 199 LEU A C 1
ATOM 1501 O O . LEU A 1 199 ? -0.174 10.792 14.681 1.00 87.62 199 LEU A O 1
ATOM 1505 N N . SER A 1 200 ? -1.784 10.432 13.152 1.00 79.06 200 SER A N 1
ATOM 1506 C CA . SER A 1 200 ? -1.286 9.163 12.631 1.00 79.06 200 SER A CA 1
ATOM 1507 C C . SER A 1 200 ? -1.220 9.234 11.104 1.00 79.06 200 SER A C 1
ATOM 1509 O O . SER A 1 200 ? -2.189 8.922 10.407 1.00 79.06 200 SER A O 1
ATOM 1511 N N . GLY A 1 201 ? -0.077 9.702 10.591 1.00 79.81 201 GLY A N 1
ATOM 1512 C CA . GLY A 1 201 ? 0.103 10.027 9.173 1.00 79.81 201 GLY A CA 1
ATOM 1513 C C . GLY A 1 201 ? -0.872 11.117 8.720 1.00 79.81 201 GLY A C 1
ATOM 1514 O O . GLY A 1 201 ? -1.065 12.122 9.403 1.00 79.81 201 GLY A O 1
ATOM 1515 N N . LYS A 1 202 ? -1.564 10.879 7.606 1.00 86.62 202 LYS A N 1
ATOM 1516 C CA . LYS A 1 202 ? -2.527 11.806 6.988 1.00 86.62 202 LYS A CA 1
ATOM 1517 C C . LYS A 1 202 ? -3.926 11.787 7.625 1.00 86.62 202 LYS A C 1
ATOM 1519 O O . LYS A 1 202 ? -4.899 12.159 6.966 1.00 86.62 202 LYS A O 1
ATOM 1524 N N . ALA A 1 203 ? -4.052 11.343 8.877 1.00 91.12 203 ALA A N 1
ATOM 1525 C CA . ALA A 1 203 ? -5.314 11.296 9.615 1.00 91.12 203 ALA A CA 1
ATOM 1526 C C . ALA A 1 203 ? -5.130 11.537 11.117 1.00 91.12 203 ALA A C 1
ATOM 1528 O O . ALA A 1 203 ? -4.068 11.292 11.691 1.00 91.12 203 ALA A O 1
ATOM 1529 N N . VAL A 1 204 ? -6.207 11.962 11.772 1.00 94.88 204 VAL A N 1
ATOM 1530 C CA . VAL A 1 204 ? -6.322 11.981 13.232 1.00 94.88 204 VAL A CA 1
ATOM 1531 C C . VAL A 1 204 ? -7.019 10.708 13.679 1.00 94.88 204 VAL A C 1
ATOM 1533 O O . VAL A 1 204 ? -8.072 10.364 13.150 1.00 94.88 204 VAL A O 1
ATOM 1536 N N . LYS A 1 205 ? -6.455 10.028 14.674 1.00 95.00 205 LYS A N 1
ATOM 1537 C CA . LYS A 1 205 ? -7.107 8.977 15.450 1.00 95.00 205 LYS A CA 1
ATOM 1538 C C . LYS A 1 205 ? -7.893 9.607 16.589 1.00 95.00 205 LYS A C 1
ATOM 1540 O O . LYS A 1 205 ? -7.304 10.154 17.522 1.00 95.00 205 LYS A O 1
ATOM 1545 N N . PHE A 1 206 ? -9.209 9.477 16.529 1.00 97.44 206 PHE A N 1
ATOM 1546 C CA . PHE A 1 206 ? -10.123 9.834 17.603 1.00 97.44 206 PHE A CA 1
ATOM 1547 C C . PHE A 1 206 ? -10.420 8.574 18.407 1.00 97.44 206 PHE A C 1
ATOM 1549 O O . PHE A 1 206 ? -10.982 7.611 17.884 1.00 97.44 206 PHE A O 1
ATOM 1556 N N . THR A 1 207 ? -9.997 8.560 19.666 1.00 96.88 207 THR A N 1
ATOM 1557 C CA . THR A 1 207 ? -10.266 7.457 20.594 1.00 96.88 207 THR A CA 1
ATOM 1558 C C . THR A 1 207 ? -11.108 7.980 21.744 1.00 96.88 207 THR A C 1
ATOM 1560 O O . THR A 1 207 ? -10.756 8.981 22.361 1.00 96.88 207 THR A O 1
ATOM 1563 N N . THR A 1 208 ? -12.209 7.299 22.038 1.00 98.12 208 THR A N 1
ATOM 1564 C CA . THR A 1 208 ? -12.952 7.461 23.289 1.00 98.12 208 THR A CA 1
ATOM 1565 C C . THR A 1 208 ? -12.762 6.199 24.109 1.00 98.12 208 THR A C 1
ATOM 1567 O O . THR A 1 208 ? -13.038 5.107 23.617 1.00 98.12 208 THR A O 1
ATOM 1570 N N . GLU A 1 209 ? -12.271 6.330 25.332 1.00 96.81 209 GLU A N 1
ATOM 1571 C CA . GLU A 1 209 ? -12.161 5.245 26.306 1.00 96.81 209 GLU A CA 1
ATOM 1572 C C . GLU A 1 209 ? -13.129 5.524 27.448 1.00 96.81 209 GLU A C 1
ATOM 1574 O O . GLU A 1 209 ? -13.262 6.664 27.893 1.00 96.81 209 GLU A O 1
ATOM 1579 N N . THR A 1 210 ? -13.815 4.489 27.915 1.00 95.44 210 THR A N 1
ATOM 1580 C CA . THR A 1 210 ? -14.829 4.598 28.964 1.00 95.44 210 THR A CA 1
ATOM 1581 C C . THR A 1 210 ? -14.504 3.636 30.092 1.00 95.44 210 THR A C 1
ATOM 1583 O O . THR A 1 210 ? -14.199 2.473 29.821 1.00 95.44 210 THR A O 1
ATOM 1586 N N . VAL A 1 211 ? -14.608 4.081 31.342 1.00 95.19 211 VAL A N 1
ATOM 1587 C CA . VAL A 1 211 ? -14.373 3.250 32.531 1.00 95.19 211 VAL A CA 1
ATOM 1588 C C . VAL A 1 211 ? -15.484 3.482 33.545 1.00 95.19 211 VAL A C 1
ATOM 1590 O O . VAL A 1 211 ? -15.780 4.619 33.900 1.00 95.19 211 VAL A O 1
ATOM 1593 N N . ASN A 1 212 ? -16.078 2.407 34.054 1.00 96.44 212 ASN A N 1
ATOM 1594 C CA . ASN A 1 212 ? -17.011 2.486 35.172 1.00 96.44 212 ASN A CA 1
ATOM 1595 C C . ASN A 1 212 ? -16.253 2.467 36.512 1.00 96.44 212 ASN A C 1
ATOM 1597 O O . ASN A 1 212 ? -15.640 1.456 36.868 1.00 96.44 212 ASN A O 1
ATOM 1601 N N . LEU A 1 213 ? -16.301 3.572 37.260 1.00 87.50 213 LEU A N 1
ATOM 1602 C CA . LEU A 1 213 ? -15.561 3.742 38.513 1.00 87.50 213 LEU A CA 1
ATOM 1603 C C . LEU A 1 213 ? -16.326 3.285 39.762 1.00 87.50 213 LEU A C 1
ATOM 1605 O O . LEU A 1 213 ? -15.738 3.275 40.849 1.00 87.50 213 LEU A O 1
ATOM 1609 N N . ASP A 1 214 ? -17.608 2.926 39.650 1.00 89.62 214 ASP A N 1
ATOM 1610 C CA . ASP A 1 214 ? -18.411 2.521 40.803 1.00 89.62 214 ASP A CA 1
ATOM 1611 C C . ASP A 1 214 ? -18.940 1.078 40.733 1.00 89.62 214 ASP A C 1
ATOM 1613 O O . ASP A 1 214 ? -18.516 0.261 39.919 1.00 89.62 214 ASP A O 1
ATOM 1617 N N . GLY A 1 215 ? -19.743 0.697 41.732 1.00 83.94 215 GLY A N 1
ATOM 1618 C CA . GLY A 1 215 ? -20.235 -0.671 41.909 1.00 83.94 215 GLY A CA 1
ATOM 1619 C C . GLY A 1 215 ? -21.505 -1.013 41.120 1.00 83.94 215 GLY A C 1
ATOM 1620 O O . GLY A 1 215 ? -21.949 -2.162 41.171 1.00 83.94 215 GLY A O 1
ATOM 1621 N N . THR A 1 216 ? -22.121 -0.042 40.451 1.00 90.88 216 THR A N 1
ATOM 1622 C CA . THR A 1 216 ? -23.371 -0.169 39.692 1.00 90.88 216 THR A CA 1
ATOM 1623 C C . THR A 1 216 ? -23.035 -0.411 38.229 1.00 90.88 216 THR A C 1
ATOM 1625 O O . THR A 1 216 ? -22.070 0.137 37.728 1.00 90.88 216 THR A O 1
ATOM 1628 N N . SER A 1 217 ? -23.773 -1.272 37.525 1.00 91.25 217 SER A N 1
ATOM 1629 C CA . SER A 1 217 ? -23.549 -1.434 36.080 1.00 91.25 217 SER A CA 1
ATOM 1630 C C . SER A 1 217 ? -24.239 -0.315 35.305 1.00 91.25 217 SER A C 1
ATOM 1632 O O . SER A 1 217 ? -25.385 -0.007 35.625 1.00 91.25 217 SER A O 1
ATOM 1634 N N . HIS A 1 218 ? -23.570 0.220 34.285 1.00 94.06 218 HIS A N 1
ATOM 1635 C CA . HIS A 1 218 ? -24.046 1.351 33.483 1.00 94.06 218 HIS A CA 1
ATOM 1636 C C . HIS A 1 218 ? -24.045 0.999 31.996 1.00 94.06 218 HIS A C 1
ATOM 1638 O O . HIS A 1 218 ? -23.061 0.454 31.499 1.00 94.06 218 HIS A O 1
ATOM 1644 N N . ALA A 1 219 ? -25.132 1.293 31.287 1.00 97.00 219 ALA A N 1
ATOM 1645 C CA . ALA A 1 219 ? -25.167 1.228 29.829 1.00 97.00 219 ALA A CA 1
ATOM 1646 C C . ALA A 1 219 ? -24.534 2.500 29.261 1.00 97.00 219 ALA A C 1
ATOM 1648 O O . ALA A 1 219 ? -24.936 3.598 29.649 1.00 97.00 219 ALA A O 1
ATOM 1649 N N . VAL A 1 220 ? -23.548 2.353 28.375 1.00 97.50 220 VAL A N 1
ATOM 1650 C CA . VAL A 1 220 ? -22.789 3.479 27.822 1.00 97.50 220 VAL A CA 1
ATOM 1651 C C . VAL A 1 220 ? -22.835 3.445 26.301 1.00 97.50 220 VAL A C 1
ATOM 1653 O O . VAL A 1 220 ? -22.588 2.414 25.687 1.00 97.50 220 VAL A O 1
ATOM 1656 N N . GLU A 1 221 ? -23.095 4.591 25.686 1.00 98.38 221 GLU A N 1
ATOM 1657 C CA . GLU A 1 221 ? -23.023 4.768 24.237 1.00 98.38 221 GLU A CA 1
ATOM 1658 C C . GLU A 1 221 ? -22.231 6.043 23.902 1.00 98.38 221 GLU A C 1
ATOM 1660 O O . GLU A 1 221 ? -22.233 7.022 24.657 1.00 98.38 221 GLU A O 1
ATOM 1665 N N . VAL A 1 222 ? -21.567 6.053 22.744 1.00 98.31 222 VAL A N 1
ATOM 1666 C CA . VAL A 1 222 ? -20.730 7.161 22.258 1.00 98.31 222 VAL A CA 1
ATOM 1667 C C . VAL A 1 222 ? -21.206 7.643 20.890 1.00 98.31 222 VAL A C 1
ATOM 1669 O O . VAL A 1 222 ? -21.486 6.833 20.010 1.00 98.31 222 VAL A O 1
ATOM 1672 N N . ARG A 1 223 ? -21.250 8.965 20.675 1.00 97.94 223 ARG A N 1
ATOM 1673 C CA . ARG A 1 223 ? -21.521 9.566 19.363 1.00 97.94 223 ARG A CA 1
ATOM 1674 C C . ARG A 1 223 ? -20.507 10.645 19.010 1.00 97.94 223 ARG A C 1
ATOM 1676 O O . ARG A 1 223 ? -20.341 11.589 19.775 1.00 97.94 223 ARG A O 1
ATOM 1683 N N . TYR A 1 224 ? -19.923 10.575 17.818 1.00 98.19 224 TYR A N 1
ATOM 1684 C CA . TYR A 1 224 ? -19.178 11.689 17.220 1.00 98.19 224 TYR A CA 1
ATOM 1685 C C . TYR A 1 224 ? -20.023 12.417 16.170 1.00 98.19 224 TYR A C 1
ATOM 1687 O O . TYR A 1 224 ? -20.727 11.774 15.391 1.00 98.19 224 TYR A O 1
ATOM 1695 N N . LEU A 1 225 ? -19.903 13.746 16.126 1.00 97.88 225 LEU A N 1
ATOM 1696 C CA . LEU A 1 225 ? -20.375 14.606 15.042 1.00 97.88 225 LEU A CA 1
ATOM 1697 C C . LEU A 1 225 ? -19.166 15.282 14.384 1.00 97.88 225 LEU A C 1
ATOM 1699 O O . LEU A 1 225 ? -18.426 16.007 15.049 1.00 97.88 225 LEU A O 1
ATOM 1703 N N . PHE A 1 226 ? -18.993 15.057 13.082 1.00 98.31 226 PHE A N 1
ATOM 1704 C CA . PHE A 1 226 ? -18.010 15.730 12.232 1.00 98.31 226 PHE A CA 1
ATOM 1705 C C . PHE A 1 226 ? -18.727 16.727 11.323 1.00 98.31 226 PHE A C 1
ATOM 1707 O O . PHE A 1 226 ? -19.459 16.309 10.428 1.00 98.31 226 PHE A O 1
ATOM 1714 N N . ASP A 1 227 ? -18.536 18.020 11.565 1.00 97.38 227 ASP A N 1
ATOM 1715 C CA . ASP A 1 227 ? -19.078 19.104 10.744 1.00 97.38 227 ASP A CA 1
ATOM 1716 C C . ASP A 1 227 ? -18.191 19.303 9.510 1.00 97.38 227 ASP A C 1
ATOM 1718 O O . ASP A 1 227 ? -17.059 19.787 9.613 1.00 97.38 227 ASP A O 1
ATOM 1722 N N . THR A 1 228 ? -18.631 18.793 8.362 1.00 96.88 228 THR A N 1
ATOM 1723 C CA . THR A 1 228 ? -17.758 18.581 7.208 1.00 96.88 228 THR A CA 1
ATOM 1724 C C . THR A 1 228 ? -17.756 19.782 6.278 1.00 96.88 228 THR A C 1
ATOM 1726 O O . THR A 1 228 ? -18.686 19.968 5.502 1.00 96.88 228 THR A O 1
ATOM 1729 N N . GLN A 1 229 ? -16.626 20.491 6.243 1.00 94.88 229 GLN A N 1
ATOM 1730 C CA . GLN A 1 229 ? -16.308 21.479 5.216 1.00 94.88 229 GLN A CA 1
ATOM 1731 C C . GLN A 1 229 ? -15.003 21.087 4.522 1.00 94.88 229 GLN A C 1
ATOM 1733 O O . GLN A 1 229 ? -13.951 21.050 5.165 1.00 94.88 229 GLN A O 1
ATOM 1738 N N . LEU A 1 230 ? -15.053 20.824 3.213 1.00 94.94 230 LEU A N 1
ATOM 1739 C CA . LEU A 1 230 ? -13.861 20.537 2.413 1.00 94.94 230 LEU A CA 1
ATOM 1740 C C . LEU A 1 230 ? -13.473 21.735 1.559 1.00 94.94 230 LEU A C 1
ATOM 1742 O O . LEU A 1 230 ? -14.195 22.121 0.639 1.00 94.94 230 LEU A O 1
ATOM 1746 N N . ASP A 1 231 ? -12.306 22.300 1.865 1.00 93.44 231 ASP A N 1
ATOM 1747 C CA . ASP A 1 231 ? -11.858 23.585 1.330 1.00 93.44 231 ASP A CA 1
ATOM 1748 C C . ASP A 1 231 ? -12.929 24.673 1.540 1.00 93.44 231 ASP A C 1
ATOM 1750 O O . ASP A 1 231 ? -13.212 25.052 2.679 1.00 93.44 231 ASP A O 1
ATOM 1754 N N . LEU A 1 232 ? -13.551 25.150 0.460 1.00 91.94 232 LEU A N 1
ATOM 1755 C CA . LEU A 1 232 ? -14.615 26.147 0.500 1.00 91.94 232 LEU A CA 1
ATOM 1756 C C . LEU A 1 232 ? -16.017 25.537 0.622 1.00 91.94 232 LEU A C 1
ATOM 1758 O O . LEU A 1 232 ? -16.952 26.302 0.826 1.00 91.94 232 LEU A O 1
ATOM 1762 N N . ASN A 1 233 ? -16.183 24.221 0.434 1.00 94.56 233 ASN A N 1
ATOM 1763 C CA . ASN A 1 233 ? -17.494 23.575 0.383 1.00 94.56 233 ASN A CA 1
ATOM 1764 C C . ASN A 1 233 ? -17.938 23.034 1.743 1.00 94.56 233 ASN A C 1
ATOM 1766 O O . ASN A 1 233 ? -17.492 21.974 2.176 1.00 94.56 233 ASN A O 1
ATOM 1770 N N . ASP A 1 234 ? -18.874 23.747 2.348 1.00 93.38 234 ASP A N 1
ATOM 1771 C CA . ASP A 1 234 ? -19.531 23.470 3.626 1.00 93.38 234 ASP A CA 1
ATOM 1772 C C . ASP A 1 234 ? -20.601 22.363 3.525 1.00 93.38 234 ASP A C 1
ATOM 1774 O O . ASP A 1 234 ? -20.944 21.688 4.485 1.00 93.38 234 ASP A O 1
ATOM 1778 N N . GLY A 1 235 ? -21.098 22.087 2.316 1.00 92.50 235 GLY A N 1
ATOM 1779 C CA . GLY A 1 235 ? -21.999 20.964 2.040 1.00 92.50 235 GLY A CA 1
ATOM 1780 C C . GLY A 1 235 ? -21.291 19.839 1.310 1.00 92.50 235 GLY A C 1
ATOM 1781 O O . GLY A 1 235 ? -21.732 19.451 0.235 1.00 92.50 235 GLY A O 1
ATOM 1782 N N . SER A 1 236 ? -20.162 19.354 1.813 1.00 95.56 236 SER A N 1
ATOM 1783 C CA . SER A 1 236 ? -19.421 18.257 1.191 1.00 95.56 236 SER A CA 1
ATOM 1784 C C . SER A 1 236 ? -20.339 17.087 0.777 1.00 95.56 236 SER A C 1
ATOM 1786 O O . SER A 1 236 ? -21.077 16.546 1.601 1.00 95.56 236 SER A O 1
ATOM 1788 N N . PRO A 1 237 ? -20.341 16.658 -0.503 1.00 97.06 237 PRO A N 1
ATOM 1789 C CA . PRO A 1 237 ? -20.961 15.398 -0.897 1.00 97.06 237 PRO A CA 1
ATOM 1790 C C . PRO A 1 237 ? -20.250 14.223 -0.225 1.00 97.06 237 PRO A C 1
ATOM 1792 O O . PRO A 1 237 ? -19.024 14.135 -0.268 1.00 97.06 237 PRO A O 1
ATOM 1795 N N . LEU A 1 238 ? -21.019 13.296 0.347 1.00 97.88 238 LEU A N 1
ATOM 1796 C CA . LEU A 1 238 ? -20.494 12.227 1.201 1.00 97.88 238 LEU A CA 1
ATOM 1797 C C . LEU A 1 238 ? -20.623 10.869 0.513 1.00 97.88 238 LEU A C 1
ATOM 1799 O O . LEU A 1 238 ? -21.659 10.561 -0.067 1.00 97.88 238 LEU A O 1
ATOM 1803 N N . TYR A 1 239 ? -19.588 10.039 0.564 1.00 95.88 239 TYR A N 1
ATOM 1804 C CA . TYR A 1 239 ? -19.553 8.725 -0.081 1.00 95.88 239 TYR A CA 1
ATOM 1805 C C . TYR A 1 239 ? -19.192 7.623 0.906 1.00 95.88 239 TYR A C 1
ATOM 1807 O O . TYR A 1 239 ? -18.301 7.788 1.734 1.00 95.88 239 TYR A O 1
ATOM 1815 N N . ALA A 1 240 ? -19.824 6.461 0.756 1.00 86.94 240 ALA A N 1
ATOM 1816 C CA . ALA A 1 240 ? -19.370 5.224 1.380 1.00 86.94 240 ALA A CA 1
ATOM 1817 C C . ALA A 1 240 ? -19.538 4.026 0.423 1.00 86.94 240 ALA A C 1
ATOM 1819 O O . ALA A 1 240 ? -20.475 4.018 -0.390 1.00 86.94 240 ALA A O 1
ATOM 1820 N N . PRO A 1 241 ? -18.672 2.995 0.503 1.00 79.06 241 PRO A N 1
ATOM 1821 C CA . PRO A 1 241 ? -18.812 1.766 -0.275 1.00 79.06 241 PRO A CA 1
ATOM 1822 C C . PRO A 1 241 ? -20.182 1.107 -0.079 1.00 79.06 241 PRO A C 1
ATOM 1824 O O . PRO A 1 241 ? -20.707 1.043 1.029 1.00 79.06 241 PRO A O 1
ATOM 1827 N N . GLY A 1 242 ? -20.792 0.639 -1.169 1.00 78.44 242 GLY A N 1
ATOM 1828 C CA . GLY A 1 242 ? -22.138 0.045 -1.157 1.00 78.44 242 GLY A CA 1
ATOM 1829 C C . GLY A 1 242 ? -23.292 1.049 -1.005 1.00 78.44 242 GLY A C 1
ATOM 1830 O O . GLY A 1 242 ? -24.411 0.745 -1.411 1.00 78.44 242 GLY A O 1
ATOM 1831 N N . ILE A 1 243 ? -23.029 2.259 -0.501 1.00 90.62 243 ILE A N 1
ATOM 1832 C CA . ILE A 1 243 ? -24.013 3.346 -0.365 1.00 90.62 243 ILE A CA 1
ATOM 1833 C C . ILE A 1 243 ? -23.960 4.299 -1.570 1.00 90.62 243 ILE A C 1
ATOM 1835 O O . ILE A 1 243 ? -25.000 4.789 -2.030 1.00 90.62 243 ILE A O 1
ATOM 1839 N N . GLY A 1 244 ? -22.756 4.525 -2.106 1.00 88.44 244 GLY A N 1
ATOM 1840 C CA . GLY A 1 244 ? -22.478 5.501 -3.158 1.00 88.44 244 GLY A CA 1
ATOM 1841 C C . GLY A 1 244 ? -22.416 6.935 -2.626 1.00 88.44 244 GLY A C 1
ATOM 1842 O O . GLY A 1 244 ? -22.502 7.167 -1.421 1.00 88.44 244 GLY A O 1
ATOM 1843 N N . THR A 1 245 ? -22.265 7.907 -3.528 1.00 95.56 245 THR A N 1
ATOM 1844 C CA . THR A 1 245 ? -22.241 9.328 -3.154 1.00 95.56 245 THR A CA 1
ATOM 1845 C C . THR A 1 245 ? -23.650 9.824 -2.847 1.00 95.56 245 THR A C 1
ATOM 1847 O O . THR A 1 245 ? -24.590 9.594 -3.614 1.00 95.56 245 THR A O 1
ATOM 1850 N N . LYS A 1 246 ? -23.797 10.534 -1.734 1.00 97.44 246 LYS A N 1
ATOM 1851 C CA . LYS A 1 246 ? -25.033 11.116 -1.227 1.00 97.44 246 LYS A CA 1
ATOM 1852 C C . LYS A 1 246 ? -24.893 12.623 -1.098 1.00 97.44 246 LYS A C 1
ATOM 1854 O O . LYS A 1 246 ? -23.832 13.167 -0.810 1.00 97.44 246 LYS A O 1
ATOM 1859 N N . THR A 1 247 ? -26.016 13.277 -1.348 1.00 96.25 247 THR A N 1
ATOM 1860 C CA . THR A 1 247 ? -26.217 14.730 -1.241 1.00 96.25 247 THR A CA 1
ATOM 1861 C C . THR A 1 247 ? -27.472 15.056 -0.421 1.00 96.25 247 THR A C 1
ATOM 1863 O O . THR A 1 247 ? -27.823 16.219 -0.238 1.00 96.25 247 THR A O 1
ATOM 1866 N N . TYR A 1 248 ? -28.146 14.008 0.060 1.00 97.50 248 TYR A N 1
ATOM 1867 C CA . TYR A 1 248 ? -29.360 14.012 0.863 1.00 97.50 248 TYR A CA 1
ATOM 1868 C C . TYR A 1 248 ? -29.116 13.206 2.121 1.00 97.50 248 TYR A C 1
ATOM 1870 O O . TYR A 1 248 ? -28.336 12.244 2.078 1.00 97.50 248 TYR A O 1
ATOM 1878 N N . GLU A 1 249 ? -29.804 13.567 3.200 1.00 98.44 249 GLU A N 1
ATOM 1879 C CA . GLU A 1 249 ? -29.650 12.862 4.462 1.00 98.44 249 GLU A CA 1
ATOM 1880 C C . GLU A 1 249 ? -29.901 11.366 4.270 1.00 98.44 249 GLU A C 1
ATOM 1882 O O . GLU A 1 249 ? -30.806 10.940 3.548 1.00 98.44 249 GLU A O 1
ATOM 1887 N N . THR A 1 250 ? -29.027 10.553 4.845 1.00 98.19 250 THR A N 1
ATOM 1888 C CA . THR A 1 250 ? -29.018 9.109 4.624 1.00 98.19 250 THR A CA 1
ATOM 1889 C C . THR A 1 250 ? -28.716 8.422 5.943 1.00 98.19 250 THR A C 1
ATOM 1891 O O . THR A 1 250 ? -27.649 8.636 6.515 1.00 98.19 250 THR A O 1
ATOM 1894 N N . ASP A 1 251 ? -29.649 7.586 6.398 1.00 98.00 251 ASP A N 1
ATOM 1895 C CA . ASP A 1 251 ? -29.445 6.696 7.540 1.00 98.00 251 ASP A CA 1
ATOM 1896 C C . ASP A 1 251 ? -28.739 5.415 7.094 1.00 98.00 251 ASP A C 1
ATOM 1898 O O . ASP A 1 251 ? -29.125 4.799 6.094 1.00 98.00 251 ASP A O 1
ATOM 1902 N N . ILE A 1 252 ? -27.709 5.011 7.829 1.00 97.81 252 ILE A N 1
ATOM 1903 C CA . ILE A 1 252 ? -26.883 3.844 7.530 1.00 97.81 252 ILE A CA 1
ATOM 1904 C C . ILE A 1 252 ? -26.772 3.009 8.815 1.00 97.81 252 ILE A C 1
ATOM 1906 O O . ILE A 1 252 ? -25.823 3.175 9.586 1.00 97.81 252 ILE A O 1
ATOM 1910 N N . PRO A 1 253 ? -27.741 2.115 9.083 1.00 94.88 253 PRO A N 1
ATOM 1911 C CA . PRO A 1 253 ? -27.661 1.195 10.212 1.00 94.88 253 PRO A CA 1
ATOM 1912 C C . PRO A 1 253 ? -26.639 0.087 9.933 1.00 94.88 253 PRO A C 1
ATOM 1914 O O . PRO A 1 253 ? -26.571 -0.424 8.813 1.00 94.88 253 PRO A O 1
ATOM 1917 N N . ASN A 1 254 ? -25.885 -0.318 10.956 1.00 90.50 254 ASN A N 1
ATOM 1918 C CA . ASN A 1 254 ? -24.885 -1.390 10.907 1.00 90.50 254 ASN A CA 1
ATOM 1919 C C . ASN A 1 254 ? -23.962 -1.313 9.672 1.00 90.50 254 ASN A C 1
ATOM 1921 O O . ASN A 1 254 ? -23.932 -2.265 8.879 1.00 90.50 254 ASN A O 1
ATOM 1925 N N . PRO A 1 255 ? -23.242 -0.193 9.452 1.00 87.19 255 PRO A N 1
ATOM 1926 C CA . PRO A 1 255 ? -22.369 -0.031 8.293 1.00 87.19 255 PRO A CA 1
ATOM 1927 C C . PRO A 1 255 ? -21.445 -1.247 8.122 1.00 87.19 255 PRO A C 1
ATOM 1929 O O . PRO A 1 255 ? -20.807 -1.687 9.068 1.00 87.19 255 PRO A O 1
ATOM 1932 N N . GLN A 1 256 ? -21.403 -1.813 6.911 1.00 84.44 256 GLN A N 1
ATOM 1933 C CA . GLN A 1 256 ? -20.590 -2.996 6.558 1.00 84.44 256 GLN A CA 1
ATOM 1934 C C . GLN A 1 256 ? -19.308 -2.614 5.799 1.00 84.44 256 GLN A C 1
ATOM 1936 O O . GLN A 1 256 ? -18.715 -3.423 5.087 1.00 84.44 256 GLN A O 1
ATOM 1941 N N . PHE A 1 257 ? -18.912 -1.349 5.896 1.00 82.88 257 PHE A N 1
ATOM 1942 C CA . PHE A 1 257 ? -17.717 -0.790 5.279 1.00 82.88 257 PHE A CA 1
ATOM 1943 C C . PHE A 1 257 ? -16.829 -0.178 6.359 1.00 82.88 257 PHE A C 1
ATOM 1945 O O . PHE A 1 257 ? -17.309 0.236 7.414 1.00 82.88 257 PHE A O 1
ATOM 1952 N N . SER A 1 258 ? -15.538 -0.082 6.060 1.00 83.94 258 SER A N 1
ATOM 1953 C CA . SER A 1 258 ? -14.528 0.470 6.962 1.00 83.94 258 SER A CA 1
ATOM 1954 C C . SER A 1 258 ? -14.109 1.897 6.612 1.00 83.94 258 SER A C 1
ATOM 1956 O O . SER A 1 258 ? -13.351 2.493 7.369 1.00 83.94 258 SER A O 1
ATOM 1958 N N . MET A 1 259 ? -14.569 2.465 5.491 1.00 85.94 259 MET A N 1
ATOM 1959 C CA . MET A 1 259 ? -14.191 3.816 5.061 1.00 85.94 259 MET A CA 1
ATOM 1960 C C . MET A 1 259 ? -15.353 4.607 4.463 1.00 85.94 259 MET A C 1
ATOM 1962 O O . MET A 1 259 ? -16.260 4.041 3.857 1.00 85.94 259 MET A O 1
ATOM 1966 N N . TRP A 1 260 ? -15.270 5.929 4.576 1.00 94.19 260 TRP A N 1
ATOM 1967 C CA . TRP A 1 260 ? -16.141 6.905 3.927 1.00 94.19 260 TRP A CA 1
ATOM 1968 C C . TRP A 1 260 ? -15.320 8.113 3.454 1.00 94.19 260 TRP A C 1
ATOM 1970 O O . TRP A 1 260 ? -14.170 8.286 3.858 1.00 94.19 260 TRP A O 1
ATOM 1980 N N . LYS A 1 261 ? -15.882 8.927 2.559 1.00 94.62 261 LYS A N 1
ATOM 1981 C CA . LYS A 1 261 ? -15.214 10.095 1.973 1.00 94.62 261 LYS A CA 1
ATOM 1982 C C . LYS A 1 261 ? -16.113 11.324 1.969 1.00 94.62 261 LYS A C 1
ATOM 1984 O O . LYS A 1 261 ? -17.329 11.183 1.836 1.00 94.62 261 LYS A O 1
ATOM 1989 N N . GLY A 1 262 ? -15.500 12.499 2.042 1.00 95.44 262 GLY A N 1
ATOM 1990 C CA . GLY A 1 262 ? -16.109 13.772 1.661 1.00 95.44 262 GLY A CA 1
ATOM 1991 C C . GLY A 1 262 ? -15.465 14.312 0.386 1.00 95.44 262 GLY A C 1
ATOM 1992 O O . GLY A 1 262 ? -14.293 14.043 0.124 1.00 95.44 262 GLY A O 1
ATOM 1993 N N . TYR A 1 263 ? -16.213 15.085 -0.396 1.00 94.12 263 TYR A N 1
ATOM 1994 C CA . TYR A 1 263 ? -15.736 15.746 -1.613 1.00 94.12 263 TYR A CA 1
ATOM 1995 C C . TYR A 1 263 ? -15.851 17.272 -1.526 1.00 94.12 263 TYR A C 1
ATOM 1997 O O . TYR A 1 263 ? -16.810 17.797 -0.962 1.00 94.12 263 TYR A O 1
ATOM 2005 N N . ASP A 1 264 ? -14.900 17.997 -2.114 1.00 92.25 264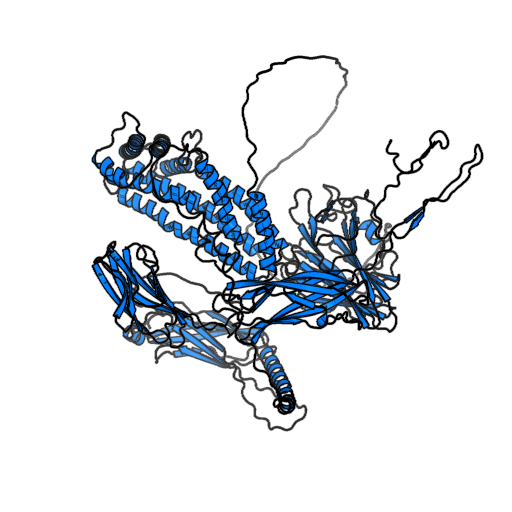 ASP A N 1
ATOM 2006 C CA . ASP A 1 264 ? -15.001 19.450 -2.295 1.00 92.25 264 ASP A CA 1
ATOM 2007 C C . ASP A 1 264 ? -16.033 19.806 -3.377 1.00 92.25 264 ASP A C 1
ATOM 2009 O O . ASP A 1 264 ? -16.865 20.691 -3.198 1.00 92.25 264 ASP A O 1
ATOM 2013 N N . ILE A 1 265 ? -16.036 19.074 -4.490 1.00 85.62 265 ILE A N 1
ATOM 2014 C CA . ILE A 1 265 ? -16.941 19.233 -5.629 1.00 85.62 265 ILE A CA 1
ATOM 2015 C C . ILE A 1 265 ? -17.355 17.849 -6.140 1.00 85.62 265 ILE A C 1
ATOM 2017 O O . ILE A 1 265 ? -16.580 16.901 -6.135 1.00 85.62 265 ILE A O 1
ATOM 2021 N N . TYR A 1 266 ? -18.586 17.723 -6.638 1.00 85.25 266 TYR A N 1
ATOM 2022 C CA . TYR A 1 266 ? -19.084 16.498 -7.270 1.00 85.25 266 TYR A CA 1
ATOM 2023 C C . TYR A 1 266 ? -19.718 16.825 -8.635 1.00 85.25 266 TYR A C 1
ATOM 2025 O O . TYR A 1 266 ? -20.410 17.842 -8.744 1.00 85.25 266 TYR A O 1
ATOM 2033 N N . PRO A 1 267 ? -19.517 16.006 -9.694 1.00 83.06 267 PRO A N 1
ATOM 2034 C CA . PRO A 1 267 ? -18.947 14.649 -9.702 1.00 83.06 267 PRO A CA 1
ATOM 2035 C C . PRO A 1 267 ? -17.420 14.531 -9.770 1.00 83.06 267 PRO A C 1
ATOM 2037 O O . PRO A 1 267 ? -16.911 13.436 -9.567 1.00 83.06 267 PRO A O 1
ATOM 2040 N N . ASN A 1 268 ? -16.701 15.619 -10.054 1.00 81.19 268 ASN A N 1
ATOM 2041 C CA . ASN A 1 268 ? -15.250 15.597 -10.257 1.00 81.19 268 ASN A CA 1
ATOM 2042 C C . ASN A 1 268 ? -14.554 16.369 -9.120 1.00 81.19 268 ASN A C 1
ATOM 2044 O O . ASN A 1 268 ? -14.369 17.580 -9.268 1.00 81.19 268 ASN A O 1
ATOM 2048 N N . PRO A 1 269 ? -14.237 15.717 -7.988 1.00 88.12 269 PRO A N 1
ATOM 2049 C CA . PRO A 1 269 ? -13.564 16.370 -6.869 1.00 88.12 269 PRO A CA 1
ATOM 2050 C C . PRO A 1 269 ? -12.124 16.744 -7.228 1.00 88.12 269 PRO A C 1
ATOM 2052 O O . PRO A 1 269 ? -11.444 15.993 -7.927 1.00 88.12 269 PRO A O 1
ATOM 2055 N N . ASN A 1 270 ? -11.649 17.882 -6.721 1.00 87.06 270 ASN A N 1
ATOM 2056 C CA . ASN A 1 270 ? -10.219 18.222 -6.718 1.00 87.06 270 ASN A CA 1
ATOM 2057 C C . ASN A 1 270 ? -9.578 17.928 -5.358 1.00 87.06 270 ASN A C 1
ATOM 2059 O O . ASN A 1 270 ? -8.352 17.906 -5.243 1.00 87.06 270 ASN A O 1
ATOM 2063 N N . PHE A 1 271 ? -10.401 17.749 -4.325 1.00 89.56 271 PHE A N 1
ATOM 2064 C CA . PHE A 1 271 ? -9.968 17.514 -2.961 1.00 89.56 271 PHE A CA 1
ATOM 2065 C C . PHE A 1 271 ? -10.972 16.608 -2.241 1.00 89.56 271 PHE A C 1
ATOM 2067 O O . PHE A 1 271 ? -12.186 16.791 -2.343 1.00 89.56 271 PHE A O 1
ATOM 2074 N N . GLU A 1 272 ? -10.461 15.614 -1.518 1.00 92.56 272 GLU A N 1
ATOM 2075 C CA . GLU A 1 272 ? -11.277 14.666 -0.763 1.00 92.56 272 GLU A CA 1
ATOM 2076 C C . GLU A 1 272 ? -10.752 14.492 0.662 1.00 92.56 272 GLU A C 1
ATOM 2078 O O . GLU A 1 272 ? -9.546 14.541 0.909 1.00 92.56 272 GLU A O 1
ATOM 2083 N N . SER A 1 273 ? -11.673 14.264 1.595 1.00 93.19 273 SER A N 1
ATOM 2084 C CA . SER A 1 273 ? -11.357 13.755 2.926 1.00 93.19 273 SER A CA 1
ATOM 2085 C C . SER A 1 273 ? -11.656 12.266 2.997 1.00 93.19 273 SER A C 1
ATOM 2087 O O . SER A 1 273 ? -12.471 11.736 2.236 1.00 93.19 273 SER A O 1
ATOM 2089 N N . LYS A 1 274 ? -10.998 11.581 3.930 1.00 92.06 274 LYS A N 1
ATOM 2090 C CA . LYS A 1 274 ? -11.187 10.159 4.205 1.00 92.06 274 LYS A CA 1
ATOM 2091 C C . LYS A 1 274 ? -11.475 9.974 5.686 1.00 92.06 274 LYS A C 1
ATOM 2093 O O . LYS A 1 274 ? -10.737 10.467 6.539 1.00 92.06 274 LYS A O 1
ATOM 2098 N N . GLY A 1 275 ? -12.548 9.254 5.982 1.00 92.19 275 GLY A N 1
ATOM 2099 C CA . GLY A 1 275 ? -12.844 8.749 7.312 1.00 92.19 275 GLY A CA 1
ATOM 2100 C C . GLY A 1 275 ? -12.746 7.231 7.345 1.00 92.19 275 GLY A C 1
ATOM 2101 O O . GLY A 1 275 ? -13.148 6.565 6.391 1.00 92.19 275 GLY A O 1
ATOM 2102 N N . ALA A 1 276 ? -12.213 6.679 8.432 1.00 90.06 276 ALA A N 1
ATOM 2103 C CA . ALA A 1 276 ? -12.035 5.241 8.599 1.00 90.06 276 ALA A CA 1
ATOM 2104 C C . ALA A 1 276 ? -12.564 4.755 9.953 1.00 90.06 276 ALA A C 1
ATOM 2106 O O . ALA A 1 276 ? -12.323 5.361 10.996 1.00 90.06 276 ALA A O 1
ATOM 2107 N N . LEU A 1 277 ? -13.282 3.637 9.916 1.00 86.25 277 LEU A N 1
ATOM 2108 C CA . LEU A 1 277 ? -14.016 3.045 11.027 1.00 86.25 277 LEU A CA 1
ATOM 2109 C C . LEU A 1 277 ? -13.201 1.870 11.573 1.00 86.25 277 LEU A C 1
ATOM 2111 O O . LEU A 1 277 ? -13.190 0.791 10.987 1.00 86.25 277 LEU A O 1
ATOM 2115 N N . SER A 1 278 ? -12.466 2.106 12.659 1.00 84.69 278 SER A N 1
ATOM 2116 C CA . SER A 1 278 ? -11.616 1.080 13.279 1.00 84.69 278 SER A CA 1
ATOM 2117 C C . SER A 1 278 ? -12.398 0.229 14.267 1.00 84.69 278 SER A C 1
ATOM 2119 O O . SER A 1 278 ? -12.378 -0.997 14.190 1.00 84.69 278 SER A O 1
ATOM 2121 N N . THR A 1 279 ? -13.174 0.881 15.129 1.00 88.69 279 THR A N 1
ATOM 2122 C CA . THR A 1 279 ? -14.302 0.243 15.800 1.00 88.69 279 THR A CA 1
ATOM 2123 C C . THR A 1 279 ? -15.526 0.451 14.918 1.00 88.69 279 THR A C 1
ATOM 2125 O O . THR A 1 279 ? -15.864 1.597 14.611 1.00 88.69 279 THR A O 1
ATOM 2128 N N . GLN A 1 280 ? -16.196 -0.623 14.501 1.00 91.50 280 GLN A N 1
ATOM 2129 C CA . GLN A 1 280 ? -17.393 -0.509 13.667 1.00 91.50 280 GLN A CA 1
ATOM 2130 C C . GLN A 1 280 ? -18.510 0.204 14.454 1.00 91.50 280 GLN A C 1
ATOM 2132 O O . GLN A 1 280 ? -18.855 -0.277 15.531 1.00 91.50 280 GLN A O 1
ATOM 2137 N N . PRO A 1 281 ? -19.052 1.340 13.975 1.00 96.25 281 PRO A N 1
ATOM 2138 C CA . PRO A 1 281 ? -20.218 1.966 14.588 1.00 96.25 281 PRO A CA 1
ATOM 2139 C C . PRO A 1 281 ? -21.486 1.162 14.299 1.00 96.25 281 PRO A C 1
ATOM 2141 O O . PRO A 1 281 ? -21.627 0.578 13.223 1.00 96.25 281 PRO A O 1
ATOM 2144 N N . ASP A 1 282 ? -22.437 1.199 15.225 1.00 97.62 282 ASP A N 1
ATOM 2145 C CA . ASP A 1 282 ? -23.763 0.585 15.095 1.00 97.62 282 ASP A CA 1
ATOM 2146 C C . ASP A 1 282 ? -24.669 1.379 14.147 1.00 97.62 282 ASP A C 1
ATOM 2148 O O . ASP A 1 282 ? -25.583 0.839 13.517 1.00 97.62 282 ASP A O 1
ATOM 2152 N N . ARG A 1 283 ? -24.404 2.681 13.998 1.00 97.69 283 ARG A N 1
ATOM 2153 C CA . ARG A 1 283 ? -25.136 3.562 13.084 1.00 97.69 283 ARG A CA 1
ATOM 2154 C C . ARG A 1 283 ? -24.249 4.691 12.579 1.00 97.69 283 ARG A C 1
ATOM 2156 O O . ARG A 1 283 ? -23.441 5.253 13.316 1.00 97.69 283 ARG A O 1
ATOM 2163 N N . MET A 1 284 ? -24.445 5.053 11.319 1.00 98.31 284 MET A N 1
ATOM 2164 C CA . MET A 1 284 ? -23.848 6.222 10.690 1.00 98.31 284 MET A CA 1
ATOM 2165 C C . MET A 1 284 ? -24.936 7.033 9.988 1.00 98.31 284 MET A C 1
ATOM 2167 O O . MET A 1 284 ? -25.852 6.460 9.403 1.00 98.31 284 MET A O 1
ATOM 2171 N N . VAL A 1 285 ? -24.842 8.360 10.027 1.00 98.50 285 VAL A N 1
ATOM 2172 C CA . VAL A 1 285 ? -25.784 9.239 9.326 1.00 98.50 285 VAL A CA 1
ATOM 2173 C C . VAL A 1 285 ? -25.020 10.305 8.557 1.00 98.50 285 VAL A C 1
ATOM 2175 O O . VAL A 1 285 ? -24.192 11.015 9.124 1.00 98.50 285 VAL A O 1
ATOM 2178 N N . PHE A 1 286 ? -25.325 10.425 7.268 1.00 98.50 286 PHE A N 1
ATOM 2179 C CA . PHE A 1 286 ? -25.003 11.614 6.482 1.00 98.50 286 PHE A CA 1
ATOM 2180 C C . PHE A 1 286 ? -26.139 12.612 6.667 1.00 98.50 286 PHE A C 1
ATOM 2182 O O . PHE A 1 286 ? -27.291 12.248 6.428 1.00 98.50 286 PHE A O 1
ATOM 2189 N N . ALA A 1 287 ? -25.846 13.826 7.120 1.00 97.88 287 ALA A N 1
ATOM 2190 C CA . ALA A 1 287 ? -26.856 14.736 7.650 1.00 97.88 287 ALA A CA 1
ATOM 2191 C C . ALA A 1 287 ? -26.669 16.180 7.165 1.00 97.88 287 ALA A C 1
ATOM 2193 O O . ALA A 1 287 ? -25.580 16.577 6.752 1.00 97.88 287 ALA A O 1
ATOM 2194 N N . TRP A 1 288 ? -27.746 16.968 7.230 1.00 97.50 288 TRP A N 1
ATOM 2195 C CA . TRP A 1 288 ? -27.689 18.421 7.099 1.00 97.50 288 TRP A CA 1
ATOM 2196 C C . TRP A 1 288 ? -27.400 19.017 8.480 1.00 97.50 288 TRP A C 1
ATOM 2198 O O . TRP A 1 288 ? -28.230 18.932 9.398 1.00 97.50 288 TRP A O 1
ATOM 2208 N N . TRP A 1 289 ? -26.208 19.595 8.639 1.00 96.62 289 TRP A N 1
ATOM 2209 C CA . TRP A 1 289 ? -25.695 20.037 9.939 1.00 96.62 289 TRP A CA 1
ATOM 2210 C C . TRP A 1 289 ? -26.632 21.000 10.690 1.00 96.62 289 TRP A C 1
ATOM 2212 O O . TRP A 1 289 ? -26.853 20.770 11.888 1.00 96.62 289 TRP A O 1
ATOM 2222 N N . PRO A 1 290 ? -27.294 21.985 10.035 1.00 93.56 290 PRO A N 1
ATOM 2223 C CA . PRO A 1 290 ? -28.169 22.940 10.712 1.00 93.56 290 PRO A CA 1
ATOM 2224 C C . PRO A 1 290 ? -29.298 22.310 11.514 1.00 93.56 290 PRO A C 1
ATOM 2226 O O . PRO A 1 290 ? -29.754 22.906 12.486 1.00 93.56 290 PRO A O 1
ATOM 2229 N N . ASN A 1 291 ? -29.774 21.127 11.116 1.00 93.06 291 ASN A N 1
ATOM 2230 C CA . ASN A 1 291 ? -30.775 20.406 11.892 1.00 93.06 291 ASN A CA 1
ATOM 2231 C C . ASN A 1 291 ? -30.131 19.423 12.875 1.00 93.06 291 ASN A C 1
ATOM 2233 O O . ASN A 1 291 ? -30.578 19.328 14.016 1.00 93.06 291 ASN A O 1
ATOM 2237 N N . ALA A 1 292 ? -29.073 18.719 12.461 1.00 93.94 292 ALA A N 1
ATOM 2238 C CA . ALA A 1 292 ? -28.390 17.724 13.288 1.00 93.94 292 ALA A CA 1
ATOM 2239 C C . ALA A 1 292 ? -27.882 18.295 14.625 1.00 93.94 292 ALA A C 1
ATOM 2241 O O . ALA A 1 292 ? -28.006 17.639 15.659 1.00 93.94 292 ALA A O 1
ATOM 2242 N N . THR A 1 293 ? -27.397 19.541 14.631 1.00 91.44 293 THR A N 1
ATOM 2243 C CA . THR A 1 293 ? -26.874 20.218 15.833 1.00 91.44 293 THR A CA 1
ATOM 2244 C C . THR A 1 293 ? -27.924 20.436 16.940 1.00 91.44 293 THR A C 1
ATOM 2246 O O . THR A 1 293 ? -27.586 20.560 18.117 1.00 91.44 293 THR A O 1
ATOM 2249 N N . TYR A 1 294 ? -29.225 20.412 16.615 1.00 91.19 294 TYR A N 1
ATOM 2250 C CA . TYR A 1 294 ? -30.294 20.512 17.620 1.00 91.19 294 TYR A CA 1
ATOM 2251 C C . TYR A 1 294 ? -30.539 19.216 18.405 1.00 91.19 294 TYR A C 1
ATOM 2253 O O . TYR A 1 294 ? -31.276 19.247 19.393 1.00 91.19 294 TYR A O 1
ATOM 2261 N N . TYR A 1 295 ? -29.935 18.099 17.995 1.00 93.19 295 TYR A N 1
ATOM 2262 C CA . TYR A 1 295 ? -30.117 16.790 18.614 1.00 93.19 295 TYR A CA 1
ATOM 2263 C C . TYR A 1 295 ? -28.822 16.360 19.299 1.00 93.19 295 TYR A C 1
ATOM 2265 O O . TYR A 1 295 ? -27.817 16.041 18.656 1.00 93.19 295 TYR A O 1
ATOM 2273 N N . ALA A 1 296 ? -28.831 16.296 20.628 1.00 90.94 296 ALA A N 1
ATOM 2274 C CA . ALA A 1 296 ? -27.679 15.838 21.395 1.00 90.94 296 ALA A CA 1
ATOM 2275 C C . ALA A 1 296 ? -27.475 14.318 21.288 1.00 90.94 296 ALA A C 1
ATOM 2277 O O . ALA A 1 296 ? -26.371 13.846 21.546 1.00 90.94 296 ALA A O 1
ATOM 2278 N N . TRP A 1 297 ? -28.494 13.560 20.858 1.00 93.81 297 TRP A N 1
ATOM 2279 C CA . TRP A 1 297 ? -28.371 12.118 20.630 1.00 93.81 297 TRP A CA 1
ATOM 2280 C C . TRP A 1 297 ? -29.167 11.597 19.424 1.00 93.81 297 TRP A C 1
ATOM 2282 O O . TRP A 1 297 ? -28.591 11.405 18.344 1.00 93.81 297 TRP A O 1
ATOM 2292 N N . ASP A 1 298 ? -30.476 11.381 19.606 1.00 87.88 298 ASP A N 1
ATOM 2293 C CA . ASP A 1 298 ? -31.350 10.671 18.667 1.00 87.88 298 ASP A CA 1
ATOM 2294 C C . ASP A 1 298 ? -31.782 11.573 17.506 1.00 87.88 298 ASP A C 1
ATOM 2296 O O . ASP A 1 298 ? -32.770 12.306 17.570 1.00 87.88 298 ASP A O 1
ATOM 2300 N N . TYR A 1 299 ? -30.992 11.535 16.437 1.00 94.50 299 TYR A N 1
ATOM 2301 C CA . TYR A 1 299 ? -31.268 12.252 15.205 1.00 94.50 299 TYR A CA 1
ATOM 2302 C C . TYR A 1 299 ? -31.955 11.332 14.191 1.00 94.50 299 TYR A C 1
ATOM 2304 O O . TYR A 1 299 ? -31.505 10.215 13.911 1.00 94.50 299 TYR A O 1
ATOM 2312 N N . THR A 1 300 ? -33.055 11.816 13.620 1.00 95.75 300 THR A N 1
ATOM 2313 C CA . THR A 1 300 ? -33.809 11.120 12.573 1.00 95.75 300 THR A CA 1
ATOM 2314 C C . THR A 1 300 ? -33.607 11.848 11.240 1.00 95.75 300 THR A C 1
ATOM 2316 O O . THR A 1 300 ? -34.147 12.946 11.094 1.00 95.75 300 THR A O 1
ATOM 2319 N N . PRO A 1 301 ? -32.862 11.273 10.277 1.00 95.94 301 PRO A N 1
ATOM 2320 C CA . PRO A 1 301 ? -32.642 11.905 8.979 1.00 95.94 301 PRO A CA 1
ATOM 2321 C C . PRO A 1 301 ? -33.921 11.923 8.125 1.00 95.94 301 PRO A C 1
ATOM 2323 O O . PRO A 1 301 ? -34.653 10.931 8.052 1.00 95.94 301 PRO A O 1
ATOM 2326 N N . ASP A 1 302 ? -34.175 13.035 7.439 1.00 96.94 302 ASP A N 1
ATOM 2327 C CA . ASP A 1 302 ? -35.192 13.172 6.398 1.00 96.94 302 ASP A CA 1
ATOM 2328 C C . ASP A 1 302 ? -34.559 12.889 5.025 1.00 96.94 302 ASP A C 1
ATOM 2330 O O . ASP A 1 302 ? -33.800 13.712 4.513 1.00 96.94 302 ASP A O 1
ATOM 2334 N N . PRO A 1 303 ? -34.909 11.781 4.346 1.00 95.38 303 PRO A N 1
ATOM 2335 C CA . PRO A 1 303 ? -34.329 11.442 3.044 1.00 95.38 303 PRO A CA 1
ATOM 2336 C C . PRO A 1 303 ? -34.635 12.466 1.934 1.00 95.38 303 PRO A C 1
ATOM 2338 O O . PRO A 1 303 ? -34.068 12.378 0.844 1.00 95.38 303 PRO A O 1
ATOM 2341 N N . ASN A 1 304 ? -35.539 13.426 2.170 1.00 96.00 304 ASN A N 1
ATOM 2342 C CA . ASN A 1 304 ? -35.821 14.535 1.256 1.00 96.00 304 ASN A CA 1
ATOM 2343 C C . ASN A 1 304 ? -35.021 15.803 1.582 1.00 96.00 304 ASN A C 1
ATOM 2345 O O . ASN A 1 304 ? -34.987 16.719 0.754 1.00 96.00 304 ASN A O 1
ATOM 2349 N N . GLN A 1 305 ? -34.384 15.866 2.751 1.00 96.81 305 GLN A N 1
ATOM 2350 C CA . GLN A 1 305 ? -33.517 16.965 3.137 1.00 96.81 305 GLN A CA 1
ATOM 2351 C C . GLN A 1 305 ? -32.174 16.821 2.427 1.00 96.81 305 GLN A C 1
ATOM 2353 O O . GLN A 1 305 ? -31.528 15.774 2.436 1.00 96.81 305 GLN A O 1
ATOM 2358 N N . ARG A 1 306 ? -31.765 17.899 1.768 1.00 96.06 306 ARG A N 1
ATOM 2359 C CA . ARG A 1 306 ? -30.512 17.991 1.027 1.00 96.06 306 ARG A CA 1
ATOM 2360 C C . ARG A 1 306 ? -29.474 18.688 1.900 1.00 96.06 306 ARG A C 1
ATOM 2362 O O . ARG A 1 306 ? -29.797 19.703 2.507 1.00 96.06 306 ARG A O 1
ATOM 2369 N N . PHE A 1 307 ? -28.245 18.186 1.909 1.00 96.75 307 PHE A N 1
ATOM 2370 C CA . PHE A 1 307 ? -27.113 18.849 2.567 1.00 96.75 307 PHE A CA 1
ATOM 2371 C C . PHE A 1 307 ? -26.080 19.408 1.580 1.00 96.75 307 PHE A C 1
ATOM 2373 O O . PHE A 1 307 ? -25.208 20.165 1.986 1.00 96.75 307 PHE A O 1
ATOM 2380 N N . TYR A 1 308 ? -26.198 19.077 0.287 1.00 95.38 308 TYR A N 1
ATOM 2381 C CA . TYR A 1 308 ? -25.373 19.642 -0.784 1.00 95.38 308 TYR A CA 1
ATOM 2382 C C . TYR A 1 308 ? -26.202 20.099 -1.978 1.00 95.38 308 TYR A C 1
ATOM 2384 O O . TYR A 1 308 ? -26.895 19.292 -2.610 1.00 95.38 308 TYR A O 1
ATOM 2392 N N . THR A 1 309 ? -26.045 21.360 -2.374 1.00 91.06 309 THR A N 1
ATOM 2393 C CA . THR A 1 309 ? -26.620 21.891 -3.612 1.00 91.06 309 THR A CA 1
ATOM 2394 C C . THR A 1 309 ? -25.518 22.216 -4.629 1.00 91.06 309 THR A C 1
ATOM 2396 O O . THR A 1 309 ? -24.708 23.106 -4.382 1.00 91.06 309 THR A O 1
ATOM 2399 N N . PRO A 1 310 ? -25.499 21.572 -5.816 1.00 86.00 310 PRO A N 1
ATOM 2400 C CA . PRO A 1 310 ? -24.503 21.862 -6.848 1.00 86.00 310 PRO A CA 1
ATOM 2401 C C . PRO A 1 310 ? -24.417 23.356 -7.191 1.00 86.00 310 PRO A C 1
ATOM 2403 O O . PRO A 1 310 ? -25.424 23.978 -7.532 1.00 86.00 310 PRO A O 1
ATOM 2406 N N . GLY A 1 311 ? -23.206 23.915 -7.122 1.00 84.06 311 GLY A N 1
ATOM 2407 C CA . GLY A 1 311 ? -22.932 25.337 -7.366 1.00 84.06 311 GLY A CA 1
ATOM 2408 C C . GLY A 1 311 ? -23.033 26.244 -6.134 1.00 84.06 311 GLY A C 1
ATOM 2409 O O . GLY A 1 311 ? -22.707 27.424 -6.245 1.00 84.06 311 GLY A O 1
ATOM 2410 N N . TYR A 1 312 ? -23.431 25.709 -4.979 1.00 89.69 312 TYR A N 1
ATOM 2411 C CA . TYR A 1 312 ? -23.463 26.413 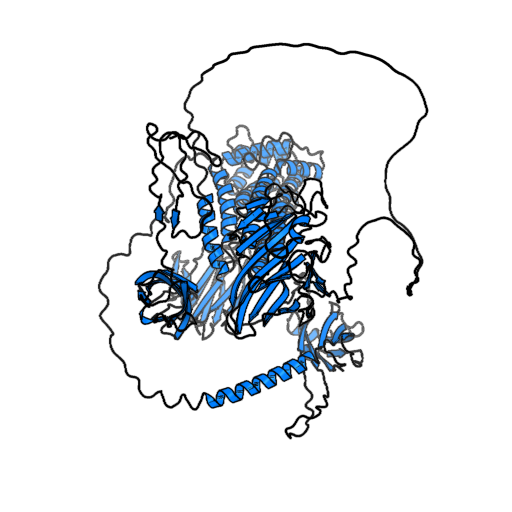-3.699 1.00 89.69 312 TYR A CA 1
ATOM 2412 C C . TYR A 1 312 ? -22.492 25.733 -2.739 1.00 89.69 312 TYR A C 1
ATOM 2414 O O . TYR A 1 312 ? -22.514 24.511 -2.604 1.00 89.69 312 TYR A O 1
ATOM 2422 N N . LEU A 1 313 ? -21.629 26.522 -2.106 1.00 89.50 313 LEU A N 1
ATOM 2423 C CA . LEU A 1 313 ? -20.543 26.019 -1.260 1.00 89.50 313 LEU A CA 1
ATOM 2424 C C . LEU A 1 313 ? -20.727 26.373 0.220 1.00 89.50 313 LEU A C 1
ATOM 2426 O O . LEU A 1 313 ? -19.881 26.021 1.022 1.00 89.50 313 LEU A O 1
ATOM 2430 N N . THR A 1 314 ? -21.790 27.086 0.587 1.00 89.50 314 THR A N 1
ATOM 2431 C CA . THR A 1 314 ? -21.992 27.600 1.948 1.00 89.50 314 THR A CA 1
ATOM 2432 C C . THR A 1 314 ? -23.438 27.425 2.391 1.00 89.50 314 THR A C 1
ATOM 2434 O O . THR A 1 314 ? -24.342 27.331 1.551 1.00 89.50 314 THR A O 1
ATOM 2437 N N . TYR A 1 315 ? -23.665 27.499 3.701 1.00 83.88 315 TYR A N 1
ATOM 2438 C CA . TYR A 1 315 ? -24.990 27.667 4.290 1.00 83.88 315 TYR A CA 1
ATOM 2439 C C . TYR A 1 315 ? -25.790 28.827 3.641 1.00 83.88 315 TYR A C 1
ATOM 2441 O O . TYR A 1 315 ? -25.210 29.879 3.333 1.00 83.88 315 TYR A O 1
ATOM 2449 N N . PRO A 1 316 ? -27.132 28.706 3.511 1.00 86.69 316 PRO A N 1
ATOM 2450 C CA . PRO A 1 316 ? -27.969 27.560 3.899 1.00 86.69 316 PRO A CA 1
ATOM 2451 C C . PRO A 1 316 ? -28.069 26.427 2.876 1.00 86.69 316 PRO A C 1
ATOM 2453 O O . PRO A 1 316 ? -28.608 25.371 3.200 1.00 86.69 316 PRO A O 1
ATOM 2456 N N . GLU A 1 317 ? -27.622 26.633 1.640 1.00 89.88 317 GLU A N 1
ATOM 2457 C CA . GLU A 1 317 ? -27.856 25.680 0.552 1.00 89.88 317 GLU A CA 1
ATOM 2458 C C . GLU A 1 317 ? -26.974 24.421 0.610 1.00 89.88 317 GLU A C 1
ATOM 2460 O O . GLU A 1 317 ? -27.347 23.400 0.016 1.00 89.88 317 GLU A O 1
ATOM 2465 N N . SER A 1 318 ? -25.832 24.501 1.294 1.00 93.12 318 SER A N 1
ATOM 2466 C CA . SER A 1 318 ? -24.827 23.442 1.417 1.00 93.12 318 SER A CA 1
ATOM 2467 C C . SER A 1 318 ? -24.202 23.503 2.813 1.00 93.12 318 SER A C 1
ATOM 2469 O O . SER A 1 318 ? -23.514 24.475 3.099 1.00 93.12 318 SER A O 1
ATOM 2471 N N . ASP A 1 319 ? -24.489 22.518 3.668 1.00 95.94 319 ASP A N 1
ATOM 2472 C CA . ASP A 1 319 ? -24.048 22.483 5.075 1.00 95.94 319 ASP A CA 1
ATOM 2473 C C . ASP A 1 319 ? -24.185 21.049 5.641 1.00 95.94 319 ASP A C 1
ATOM 2475 O O . ASP A 1 319 ? -25.282 20.579 5.963 1.00 95.94 319 ASP A O 1
ATOM 2479 N N . SER A 1 320 ? -23.101 20.281 5.614 1.00 97.75 320 SER A N 1
ATOM 2480 C CA . SER A 1 320 ? -23.109 18.818 5.751 1.00 97.75 320 SER A CA 1
ATOM 2481 C C . SER A 1 320 ? -22.381 18.342 6.996 1.00 97.75 320 SER A C 1
ATOM 2483 O O . SER A 1 320 ? -21.377 18.916 7.395 1.00 97.75 320 SER A O 1
ATOM 2485 N N . CYS A 1 321 ? -22.829 17.230 7.573 1.00 98.06 321 CYS A N 1
ATOM 2486 C CA . CYS A 1 321 ? -22.085 16.571 8.637 1.00 98.06 321 CYS A CA 1
ATOM 2487 C C . CYS A 1 321 ? -22.240 15.053 8.631 1.00 98.06 321 CYS A C 1
ATOM 2489 O O . CYS A 1 321 ? -23.101 14.476 7.955 1.00 98.06 321 CYS A O 1
ATOM 2491 N N . VAL A 1 322 ? -21.384 14.405 9.419 1.00 98.56 322 VAL A N 1
ATOM 2492 C CA . VAL A 1 322 ? -21.397 12.962 9.648 1.00 98.56 322 VAL A CA 1
ATOM 2493 C C . VAL A 1 322 ? -21.581 12.668 11.128 1.00 98.56 322 VAL A C 1
ATOM 2495 O O . VAL A 1 322 ? -20.814 13.142 11.965 1.00 98.56 322 VAL A O 1
ATOM 2498 N N . LEU A 1 323 ? -22.571 11.833 11.437 1.00 98.44 323 LEU A N 1
ATOM 2499 C CA . LEU A 1 323 ? -22.822 11.305 12.776 1.00 98.44 323 LEU A CA 1
ATOM 2500 C C . LEU A 1 323 ? -22.394 9.836 12.826 1.00 98.44 323 LEU A C 1
ATOM 2502 O O . LEU A 1 323 ? -22.797 9.056 11.961 1.00 98.44 323 LEU A O 1
ATOM 2506 N N . LEU A 1 324 ? -21.613 9.449 13.834 1.00 98.44 324 LEU A N 1
ATOM 2507 C CA . LEU A 1 324 ? -21.196 8.064 14.089 1.00 98.44 324 LEU A CA 1
ATOM 2508 C C . LEU A 1 324 ? -21.602 7.661 15.504 1.00 98.44 324 LEU A C 1
ATOM 2510 O O . LEU A 1 324 ? -21.310 8.412 16.430 1.00 98.44 324 LEU A O 1
ATOM 2514 N N . TYR A 1 325 ? -22.238 6.500 15.663 1.00 98.38 325 TYR A N 1
ATOM 2515 C CA . TYR A 1 325 ? -22.785 6.006 16.930 1.00 98.38 325 TYR A CA 1
ATOM 2516 C C . TYR A 1 325 ? -22.197 4.637 17.288 1.00 98.38 325 TYR A C 1
ATOM 2518 O O . TYR A 1 325 ? -22.157 3.758 16.430 1.00 98.38 325 TYR A O 1
ATOM 2526 N N . TRP A 1 326 ? -21.812 4.450 18.549 1.00 98.38 326 TRP A N 1
ATOM 2527 C CA . TRP A 1 326 ? -21.365 3.177 19.118 1.00 98.38 326 TRP A CA 1
ATOM 2528 C C . TRP A 1 326 ? -22.134 2.866 20.403 1.00 98.38 326 TRP A C 1
ATOM 2530 O O . TRP A 1 326 ? -22.153 3.692 21.316 1.00 98.38 326 TRP A O 1
ATOM 2540 N N . ASP A 1 327 ? -22.700 1.671 20.499 1.00 97.19 327 ASP A N 1
ATOM 2541 C CA . ASP A 1 327 ? -23.173 1.063 21.738 1.00 97.19 327 ASP A CA 1
ATOM 2542 C C . ASP A 1 327 ? -21.995 0.323 22.391 1.00 97.19 327 ASP A C 1
ATOM 2544 O O . ASP A 1 327 ? -21.523 -0.708 21.908 1.00 97.19 327 ASP A O 1
ATOM 2548 N N . ILE A 1 328 ? -21.467 0.879 23.485 1.00 95.56 328 ILE A N 1
ATOM 2549 C CA . ILE A 1 328 ? -20.356 0.274 24.238 1.00 95.56 328 ILE A CA 1
ATOM 2550 C C . ILE A 1 328 ? -20.863 -0.900 25.096 1.00 95.56 328 ILE A C 1
ATOM 2552 O O . ILE A 1 328 ? -20.078 -1.722 25.576 1.00 95.56 328 ILE A O 1
ATOM 2556 N N . GLY A 1 329 ? -22.180 -1.012 25.270 1.00 93.62 329 GLY A N 1
ATOM 2557 C CA . GLY A 1 329 ? -22.834 -2.018 26.082 1.00 93.62 329 GLY A CA 1
ATOM 2558 C C . GLY A 1 329 ? -22.880 -1.657 27.566 1.00 93.62 329 GLY A C 1
ATOM 2559 O O . GLY A 1 329 ? -22.672 -0.521 27.997 1.00 93.62 329 GLY A O 1
ATOM 2560 N N . THR A 1 330 ? -23.207 -2.659 28.384 1.00 95.12 330 THR A N 1
ATOM 2561 C CA . THR A 1 330 ? -23.291 -2.510 29.842 1.00 95.12 330 THR A CA 1
ATOM 2562 C C . THR A 1 330 ? -21.925 -2.725 30.489 1.00 95.12 330 THR A C 1
ATOM 2564 O O . THR A 1 330 ? -21.427 -3.849 30.549 1.00 95.12 330 THR A O 1
ATOM 2567 N N . LEU A 1 331 ? -21.346 -1.662 31.042 1.00 87.38 331 LEU A N 1
ATOM 2568 C CA . LEU A 1 331 ? -20.110 -1.704 31.812 1.00 87.38 331 LEU A CA 1
ATOM 2569 C C . LEU A 1 331 ? -20.401 -2.105 33.259 1.00 87.38 331 LEU A C 1
ATOM 2571 O O . LEU A 1 331 ? -21.037 -1.368 34.014 1.00 87.38 331 LEU A O 1
ATOM 2575 N N . HIS A 1 332 ? -19.906 -3.268 33.675 1.00 85.69 332 HIS A N 1
ATOM 2576 C CA . HIS A 1 332 ? -19.893 -3.670 35.085 1.00 85.69 332 HIS A CA 1
ATOM 2577 C C . HIS A 1 332 ? -18.882 -2.849 35.899 1.00 85.69 332 HIS A C 1
ATOM 2579 O O . HIS A 1 332 ? -18.130 -2.061 35.337 1.00 85.69 332 HIS A O 1
ATOM 2585 N N . ALA A 1 333 ? -18.843 -3.042 37.220 1.00 84.38 333 ALA A N 1
ATOM 2586 C CA . ALA A 1 333 ? -17.900 -2.348 38.097 1.00 84.38 333 ALA A CA 1
ATOM 2587 C C . ALA A 1 333 ? -16.442 -2.556 37.645 1.00 84.38 333 ALA A C 1
ATOM 2589 O O . ALA A 1 333 ? -15.987 -3.698 37.542 1.00 84.38 333 ALA A O 1
ATOM 2590 N N . GLY A 1 334 ? -15.719 -1.466 37.369 1.00 81.88 334 GLY A N 1
ATOM 2591 C CA . GLY A 1 334 ? -14.367 -1.496 36.796 1.00 81.88 334 GLY A CA 1
ATOM 2592 C C . GLY A 1 334 ? -14.301 -1.910 35.319 1.00 81.88 334 GLY A C 1
ATOM 2593 O O . GLY A 1 334 ? -13.208 -2.030 34.771 1.00 81.88 334 GLY A O 1
ATOM 2594 N N . GLY A 1 335 ? -15.446 -2.157 34.682 1.00 78.88 335 GLY A N 1
ATOM 2595 C CA . GLY A 1 335 ? -15.559 -2.493 33.270 1.00 78.88 335 GLY A CA 1
ATOM 2596 C C . GLY A 1 335 ? -15.154 -1.321 32.386 1.00 78.88 335 GLY A C 1
ATOM 2597 O O . GLY A 1 335 ? -15.343 -0.156 32.746 1.00 78.88 335 GLY A O 1
ATOM 2598 N N . THR A 1 336 ? -14.597 -1.648 31.225 1.00 88.00 336 THR A N 1
ATOM 2599 C CA . THR A 1 336 ? -14.076 -0.673 30.272 1.00 88.00 336 THR A CA 1
ATOM 2600 C C . THR A 1 336 ? -14.634 -0.907 28.875 1.00 88.00 336 THR A C 1
ATOM 2602 O O . THR A 1 336 ? -15.100 -1.999 28.551 1.00 88.00 336 THR A O 1
ATOM 2605 N N . GLY A 1 337 ? -14.574 0.127 28.045 1.00 89.06 337 GLY A N 1
ATOM 2606 C CA . GLY A 1 337 ? -14.982 0.081 26.648 1.00 89.06 337 GLY A CA 1
ATOM 2607 C C . GLY A 1 337 ? -14.281 1.160 25.832 1.00 89.06 337 GLY A C 1
ATOM 2608 O O . GLY A 1 337 ? -13.646 2.057 26.394 1.00 89.06 337 GLY A O 1
ATOM 2609 N N . SER A 1 338 ? -14.336 1.054 24.504 1.00 93.69 338 SER A N 1
ATOM 2610 C CA . SER A 1 338 ? -13.703 2.040 23.628 1.00 93.69 338 SER A CA 1
ATOM 2611 C C . SER A 1 338 ? -14.357 2.130 22.251 1.00 93.69 338 SER A C 1
ATOM 2613 O O . SER A 1 338 ? -14.778 1.122 21.686 1.00 93.69 338 SER A O 1
ATOM 2615 N N . ALA A 1 339 ? -14.374 3.343 21.696 1.00 94.31 339 ALA A N 1
ATOM 2616 C CA . ALA A 1 339 ? -14.720 3.631 20.310 1.00 94.31 339 ALA A CA 1
ATOM 2617 C C . ALA A 1 339 ? -13.552 4.339 19.610 1.00 94.31 339 ALA A C 1
ATOM 2619 O O . ALA A 1 339 ? -13.014 5.326 20.123 1.00 94.31 339 ALA A O 1
ATOM 2620 N N . VAL A 1 340 ? -13.168 3.843 18.430 1.00 94.31 340 VAL A N 1
ATOM 2621 C CA . VAL A 1 340 ? -12.058 4.379 17.633 1.00 94.31 340 VAL A CA 1
ATOM 2622 C C . VAL A 1 340 ? -12.510 4.678 16.207 1.00 94.31 340 VAL A C 1
ATOM 2624 O O . VAL A 1 340 ? -12.960 3.792 15.478 1.00 94.31 340 VAL A O 1
ATOM 2627 N N . THR A 1 341 ? -12.306 5.920 15.776 1.00 95.06 341 THR A N 1
ATOM 2628 C CA . THR A 1 341 ? -12.516 6.362 14.391 1.00 95.06 341 THR A CA 1
ATOM 2629 C C . THR A 1 341 ? -11.379 7.270 13.948 1.00 95.06 341 THR A C 1
ATOM 2631 O O . THR A 1 341 ? -10.636 7.806 14.771 1.00 95.06 341 THR A O 1
ATOM 2634 N N . TYR A 1 342 ? -11.226 7.444 12.643 1.00 94.50 342 TYR A N 1
ATOM 2635 C CA . TYR A 1 342 ? -10.201 8.298 12.073 1.00 94.50 342 TYR A CA 1
ATOM 2636 C C . TYR A 1 342 ? -10.768 9.215 11.004 1.00 94.50 342 TYR A C 1
ATOM 2638 O O . TYR A 1 342 ? -11.708 8.840 10.304 1.00 94.50 342 TYR A O 1
ATOM 2646 N N . TYR A 1 343 ? -10.170 10.396 10.855 1.00 95.81 343 TYR A N 1
ATOM 2647 C CA . TYR A 1 343 ? -10.563 11.359 9.830 1.00 95.81 343 TYR A CA 1
ATOM 2648 C C . TYR A 1 343 ? -9.373 12.223 9.386 1.00 95.81 343 TYR A C 1
ATOM 2650 O O . TYR A 1 343 ? -8.565 12.637 10.220 1.00 95.81 343 TYR A O 1
ATOM 2658 N N . GLY A 1 344 ? -9.243 12.476 8.080 1.00 93.44 344 GLY A N 1
ATOM 2659 C CA . GLY A 1 344 ? -8.119 13.221 7.505 1.00 93.44 344 GLY A CA 1
ATOM 2660 C C . GLY A 1 344 ? -8.130 13.331 5.980 1.00 93.44 344 GLY A C 1
ATOM 2661 O O . GLY A 1 344 ? -9.173 13.186 5.349 1.00 93.44 344 GLY A O 1
ATOM 2662 N N . VAL A 1 345 ? -6.957 13.584 5.387 1.00 87.38 345 VAL A N 1
ATOM 2663 C CA . VAL A 1 345 ? -6.725 13.576 3.921 1.00 87.38 345 VAL A CA 1
ATOM 2664 C C . VAL A 1 345 ? -6.260 12.210 3.403 1.00 87.38 345 VAL A C 1
ATOM 2666 O O . VAL A 1 345 ? -6.137 12.006 2.199 1.00 87.38 345 VAL A O 1
ATOM 2669 N N . GLY A 1 346 ? -6.005 11.256 4.301 1.00 75.69 346 GLY A N 1
ATOM 2670 C CA . GLY A 1 346 ? -5.568 9.900 3.980 1.00 75.69 346 GLY A CA 1
ATOM 2671 C C . GLY A 1 346 ? -6.081 8.869 4.984 1.00 75.69 346 GLY A C 1
ATOM 2672 O O . GLY A 1 346 ? -6.792 9.202 5.931 1.00 75.69 346 GLY A O 1
ATOM 2673 N N . ALA A 1 347 ? -5.732 7.602 4.764 1.00 55.78 347 ALA A N 1
ATOM 2674 C CA . ALA A 1 347 ? -6.076 6.510 5.669 1.00 55.78 347 ALA A CA 1
ATOM 2675 C C . ALA A 1 347 ? -5.355 6.630 7.034 1.00 55.78 347 ALA A C 1
ATOM 2677 O O . ALA A 1 347 ? -4.297 7.257 7.138 1.00 55.78 347 ALA A O 1
ATOM 2678 N N . PRO A 1 348 ? -5.904 6.024 8.098 1.00 49.03 348 PRO A N 1
ATOM 2679 C CA . PRO A 1 348 ? -5.278 6.006 9.413 1.00 49.03 348 PRO A CA 1
ATOM 2680 C C . PRO A 1 348 ? -4.052 5.116 9.522 1.00 49.03 348 PRO A C 1
ATOM 2682 O O . PRO A 1 348 ? -4.050 3.983 9.041 1.00 49.03 348 PRO A O 1
ATOM 2685 N N . GLY A 1 349 ? -3.007 5.633 10.176 1.00 53.19 349 GLY A N 1
ATOM 2686 C CA . GLY A 1 349 ? -1.685 5.014 10.093 1.00 53.19 349 GLY A CA 1
ATOM 2687 C C . GLY A 1 349 ? -1.180 4.971 8.655 1.00 53.19 349 GLY A C 1
ATOM 2688 O O . GLY A 1 349 ? -0.337 4.134 8.359 1.00 53.19 349 GLY A O 1
ATOM 2689 N N . GLY A 1 350 ? -1.751 5.832 7.795 1.00 45.16 350 GLY A N 1
ATOM 2690 C CA . GLY A 1 350 ? -1.644 5.789 6.353 1.00 45.16 350 GLY A CA 1
ATOM 2691 C C . GLY A 1 350 ? -0.195 5.798 5.967 1.00 45.16 350 GLY A C 1
ATOM 2692 O O . GLY A 1 350 ? 0.477 6.828 6.017 1.00 45.16 350 GLY A O 1
ATOM 2693 N N . THR A 1 351 ? 0.253 4.614 5.609 1.00 52.44 351 THR A N 1
ATOM 2694 C CA . THR A 1 351 ? 1.517 4.403 4.964 1.00 52.44 351 THR A CA 1
ATOM 2695 C C . THR A 1 351 ? 1.551 5.320 3.770 1.00 52.44 351 THR A C 1
ATOM 2697 O O . THR A 1 351 ? 0.624 5.307 2.959 1.00 52.44 351 THR A O 1
ATOM 2700 N N . ASP A 1 352 ? 2.547 6.192 3.717 1.00 60.12 352 ASP A N 1
ATOM 2701 C CA . ASP A 1 352 ? 2.576 7.232 2.708 1.00 60.12 352 ASP A CA 1
ATOM 2702 C C . ASP A 1 352 ? 2.856 6.599 1.344 1.00 60.12 352 ASP A C 1
ATOM 2704 O O . ASP A 1 352 ? 4.003 6.434 0.933 1.00 60.12 352 ASP A O 1
ATOM 2708 N N . ILE A 1 353 ? 1.787 6.197 0.651 1.00 70.06 353 ILE A N 1
ATOM 2709 C CA . ILE A 1 353 ? 1.871 5.598 -0.680 1.00 70.06 353 ILE A CA 1
ATOM 2710 C C . ILE A 1 353 ? 2.206 6.639 -1.748 1.00 70.06 353 ILE A C 1
ATOM 2712 O O . ILE A 1 353 ? 2.408 6.252 -2.896 1.00 70.06 353 ILE A O 1
ATOM 2716 N N . SER A 1 354 ? 2.310 7.931 -1.393 1.00 71.44 354 SER A N 1
ATOM 2717 C CA . SER A 1 354 ? 2.746 8.965 -2.338 1.00 71.44 354 SER A CA 1
ATOM 2718 C C . SER A 1 354 ? 4.140 8.665 -2.882 1.00 71.44 354 SER A C 1
ATOM 2720 O O . SER A 1 354 ? 4.372 8.831 -4.070 1.00 71.44 354 SER A O 1
ATOM 2722 N N . ALA A 1 355 ? 5.024 8.075 -2.070 1.00 72.75 355 ALA A N 1
ATOM 2723 C CA . ALA A 1 355 ? 6.335 7.622 -2.527 1.00 72.75 355 ALA A CA 1
ATOM 2724 C C . ALA A 1 355 ? 6.240 6.560 -3.641 1.00 72.75 355 ALA A C 1
ATOM 2726 O O . ALA A 1 355 ? 7.013 6.589 -4.599 1.00 72.75 355 ALA A O 1
ATOM 2727 N N . VAL A 1 356 ? 5.263 5.651 -3.545 1.00 78.31 356 VAL A N 1
ATOM 2728 C CA . VAL A 1 356 ? 5.001 4.620 -4.562 1.00 78.31 356 VAL A CA 1
ATOM 2729 C C . VAL A 1 356 ? 4.342 5.227 -5.795 1.00 78.31 356 VAL A C 1
ATOM 2731 O O . VAL A 1 356 ? 4.719 4.888 -6.914 1.00 78.31 356 VAL A O 1
ATOM 2734 N N . GLU A 1 357 ? 3.386 6.136 -5.608 1.00 83.56 357 GLU A N 1
ATOM 2735 C CA . GLU A 1 357 ? 2.761 6.883 -6.698 1.00 83.56 357 GLU A CA 1
ATOM 2736 C C . GLU A 1 357 ? 3.798 7.683 -7.502 1.00 83.56 357 GLU A C 1
ATOM 2738 O O . GLU A 1 357 ? 3.857 7.546 -8.726 1.00 83.56 357 GLU A O 1
ATOM 2743 N N . ASP A 1 358 ? 4.673 8.418 -6.815 1.00 77.06 358 ASP A N 1
ATOM 2744 C CA . ASP A 1 358 ? 5.764 9.186 -7.410 1.00 77.06 358 ASP A CA 1
ATOM 2745 C C . ASP A 1 358 ? 6.763 8.279 -8.140 1.00 77.06 358 ASP A C 1
ATOM 2747 O O . ASP A 1 358 ? 7.260 8.631 -9.212 1.00 77.06 358 ASP A O 1
ATOM 2751 N N . ALA A 1 359 ? 7.080 7.105 -7.582 1.00 77.62 359 ALA A N 1
ATOM 2752 C CA . ALA A 1 359 ? 7.965 6.137 -8.226 1.00 77.62 359 ALA A CA 1
ATOM 2753 C C . ALA A 1 359 ? 7.342 5.540 -9.499 1.00 77.62 359 ALA A C 1
ATOM 2755 O O . ALA A 1 359 ? 8.024 5.415 -10.517 1.00 77.62 359 ALA A O 1
ATOM 2756 N N . LEU A 1 360 ? 6.038 5.241 -9.487 1.00 83.38 360 LEU A N 1
ATOM 2757 C CA . LEU A 1 360 ? 5.302 4.811 -10.682 1.00 83.38 360 LEU A CA 1
ATOM 2758 C C . LEU A 1 360 ? 5.290 5.903 -11.758 1.00 83.38 360 LEU A C 1
ATOM 2760 O O . LEU A 1 360 ? 5.467 5.596 -12.937 1.00 83.38 360 LEU A O 1
ATOM 2764 N N . ASP A 1 361 ? 5.140 7.170 -11.369 1.00 82.06 361 ASP A N 1
ATOM 2765 C CA . ASP A 1 361 ? 5.204 8.295 -12.305 1.00 82.06 361 ASP A CA 1
ATOM 2766 C C . ASP A 1 361 ? 6.602 8.485 -12.893 1.00 82.06 361 ASP A C 1
ATOM 2768 O O . ASP A 1 361 ? 6.732 8.698 -14.103 1.00 82.06 361 ASP A O 1
ATOM 2772 N N . ARG A 1 362 ? 7.662 8.358 -12.082 1.00 85.31 362 ARG A N 1
ATOM 2773 C CA . ARG A 1 362 ? 9.051 8.366 -12.576 1.00 85.31 362 ARG A CA 1
ATOM 2774 C C . ARG A 1 362 ? 9.283 7.249 -13.588 1.00 85.31 362 ARG A C 1
ATOM 2776 O O . ARG A 1 362 ? 9.818 7.517 -14.667 1.00 85.31 362 ARG A O 1
ATOM 2783 N N . TYR A 1 363 ? 8.827 6.038 -13.278 1.00 85.69 363 TYR A N 1
ATOM 2784 C CA . TYR A 1 363 ? 8.923 4.894 -14.176 1.00 85.69 363 TYR A CA 1
ATOM 2785 C C . TYR A 1 363 ? 8.196 5.156 -15.503 1.00 85.69 363 TYR A C 1
ATOM 2787 O O . TYR A 1 363 ? 8.795 5.050 -16.576 1.00 85.69 363 TYR A O 1
ATOM 2795 N N . GLN A 1 364 ? 6.932 5.592 -15.454 1.00 87.00 364 GLN A N 1
ATOM 2796 C CA . GLN A 1 364 ? 6.141 5.903 -16.649 1.00 87.00 364 GLN A CA 1
ATOM 2797 C C . GLN A 1 364 ? 6.794 6.991 -17.506 1.00 87.00 364 GLN A C 1
ATOM 2799 O O . GLN A 1 364 ? 6.886 6.866 -18.730 1.00 87.00 364 GLN A O 1
ATOM 2804 N N . GLN A 1 365 ? 7.266 8.070 -16.876 1.00 83.19 365 GLN A N 1
ATOM 2805 C CA . GLN A 1 365 ? 7.974 9.150 -17.561 1.00 83.19 365 GLN A CA 1
ATOM 2806 C C . GLN A 1 365 ? 9.261 8.650 -18.212 1.00 83.19 365 GLN A C 1
ATOM 2808 O O . GLN A 1 365 ? 9.587 9.079 -19.323 1.00 83.19 365 GLN A O 1
ATOM 2813 N N . ARG A 1 366 ? 9.981 7.733 -17.559 1.00 86.75 366 ARG A N 1
ATOM 2814 C CA . ARG A 1 366 ? 11.215 7.189 -18.111 1.00 86.75 366 ARG A CA 1
ATOM 2815 C C . ARG A 1 366 ? 10.963 6.281 -19.310 1.00 86.75 366 ARG A C 1
ATOM 2817 O O . ARG A 1 366 ? 11.616 6.465 -20.334 1.00 86.75 366 ARG A O 1
ATOM 2824 N N . VAL A 1 367 ? 9.976 5.390 -19.243 1.00 83.94 367 VAL A N 1
ATOM 2825 C CA . VAL A 1 367 ? 9.567 4.566 -20.396 1.00 83.94 367 VAL A CA 1
ATOM 2826 C C . VAL A 1 367 ? 9.093 5.448 -21.558 1.00 83.94 367 VAL A C 1
ATOM 2828 O O . VAL A 1 367 ? 9.471 5.235 -22.708 1.00 83.94 367 VAL A O 1
ATOM 2831 N N . ASN A 1 368 ? 8.335 6.509 -21.273 1.00 85.00 368 ASN A N 1
ATOM 2832 C CA . ASN A 1 368 ? 7.935 7.481 -22.292 1.00 85.00 368 ASN A CA 1
ATOM 2833 C C . ASN A 1 368 ? 9.127 8.173 -22.959 1.00 85.00 368 ASN A C 1
ATOM 2835 O O . ASN A 1 368 ? 9.109 8.362 -24.175 1.00 85.00 368 ASN A O 1
ATOM 2839 N N . ARG A 1 369 ? 10.147 8.544 -22.176 1.00 86.56 369 ARG A N 1
ATOM 2840 C CA . ARG A 1 369 ? 11.387 9.125 -22.700 1.00 86.56 369 ARG A CA 1
ATOM 2841 C C . ARG A 1 369 ? 12.168 8.117 -23.532 1.00 86.56 369 ARG A C 1
ATOM 2843 O O . ARG A 1 369 ? 12.691 8.501 -24.564 1.00 86.56 369 ARG A O 1
ATOM 2850 N N . PHE A 1 370 ? 12.202 6.848 -23.132 1.00 86.38 370 PHE A N 1
ATOM 2851 C CA . PHE A 1 370 ? 12.852 5.792 -23.906 1.00 86.38 370 PHE A CA 1
ATOM 2852 C C . PHE A 1 370 ? 12.285 5.697 -25.332 1.00 86.38 370 PHE A C 1
ATOM 2854 O O . PHE A 1 370 ? 13.059 5.666 -26.284 1.00 86.38 370 PHE A O 1
ATOM 2861 N N . TYR A 1 371 ? 10.957 5.738 -25.503 1.00 86.44 371 TYR A N 1
ATOM 2862 C CA . TYR A 1 371 ? 10.341 5.767 -26.838 1.00 86.44 371 TYR A CA 1
ATOM 2863 C C . TYR A 1 371 ? 10.800 6.967 -27.683 1.00 86.44 371 TYR A C 1
ATOM 2865 O O . TYR A 1 371 ? 11.087 6.811 -28.872 1.00 86.44 371 TYR A O 1
ATOM 2873 N N . ASP A 1 372 ? 10.885 8.153 -27.071 1.00 88.88 372 ASP A N 1
ATOM 2874 C CA . ASP A 1 372 ? 11.313 9.378 -27.757 1.00 88.88 372 ASP A CA 1
ATOM 2875 C C . ASP A 1 372 ? 12.810 9.331 -28.107 1.00 88.88 372 ASP A C 1
ATOM 2877 O O . ASP A 1 372 ? 13.190 9.602 -29.247 1.00 88.88 372 ASP A O 1
ATOM 2881 N N . ASP A 1 373 ? 13.658 8.946 -27.151 1.00 87.25 373 ASP A N 1
ATOM 2882 C CA . ASP A 1 373 ? 15.110 8.825 -27.312 1.00 87.25 373 ASP A CA 1
ATOM 2883 C C . ASP A 1 373 ? 15.452 7.807 -28.404 1.00 87.25 373 ASP A C 1
ATOM 2885 O O . ASP A 1 373 ? 16.291 8.078 -29.265 1.00 87.25 373 ASP A O 1
ATOM 2889 N N . TYR A 1 374 ? 14.744 6.676 -28.420 1.00 85.19 374 TYR A N 1
ATOM 2890 C CA . TYR A 1 374 ? 14.885 5.641 -29.435 1.00 85.19 374 TYR A CA 1
ATOM 2891 C C . TYR A 1 374 ? 14.552 6.175 -30.834 1.00 85.19 374 TYR A C 1
ATOM 2893 O O . TYR A 1 374 ? 15.394 6.134 -31.734 1.00 85.19 374 TYR A O 1
ATOM 2901 N N . ALA A 1 375 ? 13.355 6.742 -31.026 1.00 89.75 375 ALA A N 1
ATOM 2902 C CA . ALA A 1 375 ? 12.957 7.302 -32.318 1.00 89.75 375 ALA A CA 1
ATOM 2903 C C . ALA A 1 375 ? 13.928 8.402 -32.780 1.00 89.75 375 ALA A C 1
ATOM 2905 O O . ALA A 1 375 ? 14.271 8.494 -33.962 1.00 89.75 375 ALA A O 1
ATOM 2906 N N . ASN A 1 376 ? 14.407 9.221 -31.842 1.00 90.88 376 ASN A N 1
ATOM 2907 C CA . ASN A 1 376 ? 15.354 10.294 -32.101 1.00 90.88 376 ASN A CA 1
ATOM 2908 C C . ASN A 1 376 ? 16.736 9.774 -32.525 1.00 90.88 376 ASN A C 1
ATOM 2910 O O . ASN A 1 376 ? 17.284 10.285 -33.502 1.00 90.88 376 ASN A O 1
ATOM 2914 N N . ALA A 1 377 ? 17.277 8.751 -31.858 1.00 86.62 377 ALA A N 1
ATOM 2915 C CA . ALA A 1 377 ? 18.572 8.163 -32.197 1.00 86.62 377 ALA A CA 1
ATOM 2916 C C . ALA A 1 377 ? 18.573 7.558 -33.611 1.00 86.62 377 ALA A C 1
ATOM 2918 O O . ALA A 1 377 ? 19.475 7.825 -34.407 1.00 86.62 377 ALA A O 1
ATOM 2919 N N . PHE A 1 378 ? 17.519 6.820 -33.972 1.00 87.56 378 PHE A N 1
ATOM 2920 C CA . PHE A 1 378 ? 17.378 6.241 -35.312 1.00 87.56 378 PHE A CA 1
ATOM 2921 C C . PHE A 1 378 ? 17.181 7.295 -36.400 1.00 87.56 378 PHE A C 1
ATOM 2923 O O . PHE A 1 378 ? 17.763 7.186 -37.487 1.00 87.56 378 PHE A O 1
ATOM 2930 N N . ALA A 1 379 ? 16.372 8.318 -36.120 1.00 93.38 379 ALA A N 1
ATOM 2931 C CA . ALA A 1 379 ? 16.182 9.444 -37.022 1.00 93.38 379 ALA A CA 1
ATOM 2932 C C . ALA A 1 379 ? 17.495 10.193 -37.268 1.00 93.38 379 ALA A C 1
ATOM 2934 O O . ALA A 1 379 ? 17.809 10.534 -38.407 1.00 93.38 379 ALA A O 1
ATOM 2935 N N . GLU A 1 380 ? 18.282 10.409 -36.217 1.00 92.50 380 GLU A N 1
ATOM 2936 C CA . GLU A 1 380 ? 19.567 11.096 -36.281 1.00 92.50 380 GLU A CA 1
ATOM 2937 C C . GLU A 1 380 ? 20.619 10.288 -37.046 1.00 92.50 380 GLU A C 1
ATOM 2939 O O . GLU A 1 380 ? 21.219 10.811 -37.984 1.00 92.50 380 GLU A O 1
ATOM 2944 N N . ALA A 1 381 ? 20.776 8.997 -36.739 1.00 88.94 381 ALA A N 1
ATOM 2945 C CA . ALA A 1 381 ? 21.697 8.112 -37.449 1.00 88.94 381 ALA A CA 1
ATOM 2946 C C . ALA A 1 381 ? 21.403 8.064 -38.961 1.00 88.94 381 ALA A C 1
ATOM 2948 O O . ALA A 1 381 ? 22.300 8.239 -39.791 1.00 88.94 381 ALA A O 1
ATOM 2949 N N . ASN A 1 382 ? 20.130 7.895 -39.337 1.00 92.12 382 ASN A N 1
ATOM 2950 C CA . ASN A 1 382 ? 19.732 7.890 -40.746 1.00 92.12 382 ASN A CA 1
ATOM 2951 C C . ASN A 1 382 ? 19.884 9.265 -41.403 1.00 92.12 382 ASN A C 1
ATOM 2953 O O . ASN A 1 382 ? 20.241 9.332 -42.579 1.00 92.12 382 ASN A O 1
ATOM 2957 N N . ALA A 1 383 ? 19.641 10.356 -40.672 1.00 95.12 383 ALA A N 1
ATOM 2958 C CA . ALA A 1 383 ? 19.825 11.706 -41.192 1.00 95.12 383 ALA A CA 1
ATOM 2959 C C . ALA A 1 383 ? 21.296 12.002 -41.504 1.00 95.12 383 ALA A C 1
ATOM 2961 O O . ALA A 1 383 ? 21.575 12.533 -42.578 1.00 95.12 383 ALA A O 1
ATOM 2962 N N . ILE A 1 384 ? 22.226 11.600 -40.631 1.00 92.06 384 ILE A N 1
ATOM 2963 C CA . ILE A 1 384 ? 23.677 11.732 -40.845 1.00 92.06 384 ILE A CA 1
ATOM 2964 C C . ILE A 1 384 ? 24.097 10.989 -42.121 1.00 92.06 384 ILE A C 1
ATOM 2966 O O . ILE A 1 384 ? 24.724 11.565 -43.017 1.00 92.06 384 ILE A O 1
ATOM 2970 N N . LEU A 1 385 ? 23.704 9.717 -42.247 1.00 91.75 385 LEU A N 1
ATOM 2971 C CA . LEU A 1 385 ? 24.070 8.877 -43.391 1.00 91.75 385 LEU A CA 1
ATOM 2972 C C . LEU A 1 385 ? 23.438 9.376 -44.699 1.00 91.75 385 LEU A C 1
ATOM 2974 O O . LEU A 1 385 ? 24.126 9.486 -45.718 1.00 91.75 385 LEU A O 1
ATOM 2978 N N . TYR A 1 386 ? 22.161 9.766 -44.671 1.00 94.94 386 TYR A N 1
ATOM 2979 C CA . TYR A 1 386 ? 21.483 10.338 -45.834 1.00 94.94 386 TYR A CA 1
ATOM 2980 C C . TYR A 1 386 ? 22.075 11.696 -46.226 1.00 94.94 386 TYR A C 1
ATOM 2982 O O . TYR A 1 386 ? 22.312 11.955 -47.407 1.00 94.94 386 TYR A O 1
ATOM 2990 N N . LYS A 1 387 ? 22.398 12.563 -45.258 1.00 95.19 387 LYS A N 1
ATOM 2991 C CA . LYS A 1 387 ? 23.031 13.856 -45.543 1.00 95.19 387 LYS A CA 1
ATOM 2992 C C . LYS A 1 387 ? 24.396 13.675 -46.202 1.00 95.19 387 LYS A C 1
ATOM 2994 O O . LYS A 1 387 ? 24.747 14.446 -47.096 1.00 95.19 387 LYS A O 1
ATOM 2999 N N . LYS A 1 388 ? 25.142 12.645 -45.793 1.00 93.31 388 LYS A N 1
ATOM 3000 C CA . LYS A 1 388 ? 26.466 12.329 -46.330 1.00 93.31 388 LYS A CA 1
ATOM 3001 C C . LYS A 1 388 ? 26.424 11.724 -47.735 1.00 93.31 388 LYS A C 1
ATOM 3003 O O . LYS A 1 388 ? 27.193 12.153 -48.596 1.00 93.31 388 LYS A O 1
ATOM 3008 N N . TYR A 1 389 ? 25.576 10.723 -47.961 1.00 91.44 389 TYR A N 1
ATOM 3009 C CA . TYR A 1 389 ? 25.622 9.880 -49.165 1.00 91.44 389 TYR A CA 1
ATOM 3010 C C . TYR A 1 389 ? 24.424 10.061 -50.111 1.00 91.44 389 TYR A C 1
ATOM 3012 O O . TYR A 1 389 ? 24.509 9.667 -51.274 1.00 91.44 389 TYR A O 1
ATOM 3020 N N . GLY A 1 390 ? 23.340 10.691 -49.652 1.00 93.06 390 GLY A N 1
ATOM 3021 C CA . GLY A 1 390 ? 22.158 11.019 -50.455 1.00 93.06 390 GLY A CA 1
ATOM 3022 C C . GLY A 1 390 ? 21.375 9.813 -50.926 1.00 93.06 390 GLY A C 1
ATOM 3023 O O . GLY A 1 390 ? 21.309 8.799 -50.235 1.00 93.06 390 GLY A O 1
ATOM 3024 N N . GLU A 1 391 ? 20.842 9.929 -52.143 1.00 93.81 391 GLU A N 1
ATOM 3025 C CA . GLU A 1 391 ? 20.069 8.875 -52.810 1.00 93.81 391 GLU A CA 1
ATOM 3026 C C . GLU A 1 391 ? 20.846 7.554 -52.878 1.00 93.81 391 GLU A C 1
ATOM 3028 O O . GLU A 1 391 ? 20.282 6.493 -52.669 1.00 93.81 391 GLU A O 1
ATOM 3033 N N . SER A 1 392 ? 22.179 7.597 -53.001 1.00 88.69 392 SER A N 1
ATOM 3034 C CA . SER A 1 392 ? 23.007 6.383 -52.973 1.00 88.69 392 SER A CA 1
ATOM 3035 C C . SER A 1 392 ? 22.879 5.592 -51.660 1.00 88.69 392 SER A C 1
ATOM 3037 O O . SER A 1 392 ? 22.967 4.369 -51.672 1.00 88.69 392 SER A O 1
ATOM 3039 N N . TYR A 1 393 ? 22.655 6.248 -50.517 1.00 92.19 393 TYR A N 1
ATOM 3040 C CA . TYR A 1 393 ? 22.381 5.541 -49.261 1.00 92.19 393 TYR A CA 1
ATOM 3041 C C . TYR A 1 393 ? 20.939 5.037 -49.199 1.00 92.19 393 TYR A C 1
ATOM 3043 O O . TYR A 1 393 ? 20.736 3.855 -48.925 1.00 92.19 393 TYR A O 1
ATOM 3051 N N . SER A 1 394 ? 19.949 5.888 -49.491 1.00 94.12 394 SER A N 1
ATOM 3052 C CA . SER A 1 394 ? 18.539 5.478 -49.424 1.00 94.12 394 SER A CA 1
ATOM 3053 C C . SER A 1 394 ? 18.205 4.367 -50.416 1.00 94.12 394 SER A C 1
ATOM 3055 O O . SER A 1 394 ? 17.510 3.426 -50.043 1.00 94.12 394 SER A O 1
ATOM 3057 N N . ASP A 1 395 ? 18.727 4.432 -51.641 1.00 92.00 395 ASP A N 1
ATOM 3058 C CA . ASP A 1 395 ? 18.478 3.447 -52.696 1.00 92.00 395 ASP A CA 1
ATOM 3059 C C . ASP A 1 395 ? 19.080 2.099 -52.310 1.00 92.00 395 ASP A C 1
ATOM 3061 O O . ASP A 1 395 ? 18.396 1.090 -52.354 1.00 92.00 395 ASP A O 1
ATOM 3065 N N . ASN A 1 396 ? 20.323 2.063 -51.817 1.00 89.25 396 ASN A N 1
ATOM 3066 C CA . ASN A 1 396 ? 20.945 0.803 -51.400 1.00 89.25 396 ASN A CA 1
ATOM 3067 C C . ASN A 1 396 ? 20.245 0.165 -50.186 1.00 89.25 396 ASN A C 1
ATOM 3069 O O . ASN A 1 396 ? 20.126 -1.059 -50.123 1.00 89.25 396 ASN A O 1
ATOM 3073 N N . VAL A 1 397 ? 19.786 0.972 -49.220 1.00 89.62 397 VAL A N 1
ATOM 3074 C CA . VAL A 1 397 ? 19.033 0.478 -48.055 1.00 89.62 397 VAL A CA 1
ATOM 3075 C C . VAL A 1 397 ? 17.657 -0.046 -48.483 1.00 89.62 397 VAL A C 1
ATOM 3077 O O . VAL A 1 397 ? 17.268 -1.147 -48.093 1.00 89.62 397 VAL A O 1
ATOM 3080 N N . THR A 1 398 ? 16.920 0.717 -49.295 1.00 93.19 398 THR A N 1
ATOM 3081 C CA . THR A 1 398 ? 15.581 0.324 -49.759 1.00 93.19 398 THR A CA 1
ATOM 3082 C C . THR A 1 398 ? 15.637 -0.850 -50.733 1.00 93.19 398 THR A C 1
ATOM 3084 O O . THR A 1 398 ? 14.890 -1.805 -50.545 1.00 93.19 398 THR A O 1
ATOM 3087 N N . ASP A 1 399 ? 16.563 -0.870 -51.691 1.00 92.00 399 ASP A N 1
ATOM 3088 C CA . ASP A 1 399 ? 16.742 -1.987 -52.626 1.00 92.00 399 ASP A CA 1
ATOM 3089 C C . ASP A 1 399 ? 17.083 -3.288 -51.897 1.00 92.00 399 ASP A C 1
ATOM 3091 O O . ASP A 1 399 ? 16.606 -4.350 -52.299 1.00 92.00 399 ASP A O 1
ATOM 3095 N N . TYR A 1 400 ? 17.864 -3.234 -50.808 1.00 91.88 400 TYR A N 1
ATOM 3096 C CA . TYR A 1 400 ? 18.150 -4.423 -50.003 1.00 91.88 400 TYR A CA 1
ATOM 3097 C C . TYR A 1 400 ? 16.881 -5.018 -49.385 1.00 91.88 400 TYR A C 1
ATOM 3099 O O . TYR A 1 400 ? 16.618 -6.211 -49.555 1.00 91.88 400 TYR A O 1
ATOM 3107 N N . PHE A 1 401 ? 16.065 -4.200 -48.714 1.00 92.81 401 PHE A N 1
ATOM 3108 C CA . PHE A 1 401 ? 14.802 -4.678 -48.146 1.00 92.81 401 PHE A CA 1
ATOM 3109 C C . PHE A 1 401 ? 13.800 -5.092 -49.231 1.00 92.81 401 PHE A C 1
ATOM 3111 O O . PHE A 1 401 ? 13.102 -6.084 -49.048 1.00 92.81 401 PHE A O 1
ATOM 3118 N N . GLY A 1 402 ? 13.786 -4.425 -50.389 1.00 93.81 402 GLY A N 1
ATOM 3119 C CA . GLY A 1 402 ? 12.983 -4.843 -51.539 1.00 93.81 402 GLY A CA 1
ATOM 3120 C C . GLY A 1 402 ? 13.412 -6.202 -52.101 1.00 93.81 402 GLY A C 1
ATOM 3121 O O . GLY A 1 402 ? 12.565 -7.031 -52.419 1.00 93.81 402 GLY A O 1
ATOM 3122 N N . TYR A 1 403 ? 14.721 -6.479 -52.146 1.00 93.25 403 TYR A N 1
ATOM 3123 C CA . TYR A 1 403 ? 15.258 -7.780 -52.560 1.00 93.25 403 TYR A CA 1
ATOM 3124 C C . TYR A 1 403 ? 14.846 -8.884 -51.582 1.00 93.25 403 TYR A C 1
ATOM 3126 O O . TYR A 1 403 ? 14.407 -9.948 -52.011 1.00 93.25 403 TYR A O 1
ATOM 3134 N N . ARG A 1 404 ? 14.943 -8.627 -50.272 1.00 93.06 404 ARG A N 1
ATOM 3135 C CA . ARG A 1 404 ? 14.491 -9.565 -49.230 1.00 93.06 404 ARG A CA 1
ATOM 3136 C C . ARG A 1 404 ? 12.975 -9.791 -49.252 1.00 93.06 404 ARG A C 1
ATOM 3138 O O . ARG A 1 404 ? 12.530 -10.862 -48.857 1.00 93.06 404 ARG A O 1
ATOM 3145 N N . ALA A 1 405 ? 12.213 -8.805 -49.721 1.00 93.44 405 ALA A N 1
ATOM 3146 C CA . ALA A 1 405 ? 10.762 -8.845 -49.880 1.00 93.44 405 ALA A CA 1
ATOM 3147 C C . ALA A 1 405 ? 10.284 -9.486 -51.200 1.00 93.44 405 ALA A C 1
ATOM 3149 O O . ALA A 1 405 ? 9.083 -9.494 -51.458 1.00 93.44 405 ALA A O 1
ATOM 3150 N N . ASP A 1 406 ? 11.198 -10.000 -52.034 1.00 93.19 406 ASP A N 1
ATOM 3151 C CA . ASP A 1 406 ? 10.899 -10.579 -53.356 1.00 93.19 406 ASP A CA 1
ATOM 3152 C C . ASP A 1 406 ? 10.195 -9.590 -54.314 1.00 93.19 406 ASP A C 1
ATOM 3154 O O . ASP A 1 406 ? 9.318 -9.951 -55.098 1.00 93.19 406 ASP A O 1
ATOM 3158 N N . ILE A 1 407 ? 10.562 -8.304 -54.236 1.00 92.75 407 ILE A N 1
ATOM 3159 C CA . ILE A 1 407 ? 10.054 -7.257 -55.132 1.00 92.75 407 ILE A CA 1
ATOM 3160 C C . ILE A 1 407 ? 10.885 -7.243 -56.420 1.00 92.75 407 ILE A C 1
ATOM 3162 O O . ILE A 1 407 ? 12.105 -7.077 -56.386 1.00 92.75 407 ILE A O 1
ATOM 3166 N N . ASP A 1 408 ? 10.216 -7.376 -57.568 1.00 83.94 408 ASP A N 1
ATOM 3167 C CA . ASP A 1 408 ? 10.845 -7.297 -58.891 1.00 83.94 408 ASP A CA 1
ATOM 3168 C C . ASP A 1 408 ? 11.497 -5.912 -59.146 1.00 83.94 408 ASP A C 1
ATOM 3170 O O . ASP A 1 408 ? 11.028 -4.884 -58.660 1.00 83.94 408 ASP A O 1
ATOM 3174 N N . ASP A 1 409 ? 12.561 -5.877 -59.961 1.00 80.62 409 ASP A N 1
ATOM 3175 C CA . ASP A 1 409 ? 13.285 -4.670 -60.425 1.00 80.62 409 ASP A CA 1
ATOM 3176 C C . ASP A 1 409 ? 14.152 -3.887 -59.401 1.00 80.62 409 ASP A C 1
ATOM 3178 O O . ASP A 1 409 ? 14.637 -2.800 -59.717 1.00 80.62 409 ASP A O 1
ATOM 3182 N N . VAL A 1 410 ? 14.461 -4.440 -58.223 1.00 85.38 410 VAL A N 1
ATOM 3183 C CA . VAL A 1 410 ? 15.459 -3.861 -57.284 1.00 85.38 410 VAL A CA 1
ATOM 3184 C C . VAL A 1 410 ? 16.895 -4.325 -57.585 1.00 85.38 410 VAL A C 1
ATOM 3186 O O . VAL A 1 410 ? 17.138 -5.495 -57.896 1.00 85.38 410 VAL A O 1
ATOM 3189 N N . CYS A 1 411 ? 17.885 -3.425 -57.495 1.00 83.81 411 CYS A N 1
ATOM 3190 C CA . CYS A 1 411 ? 19.266 -3.686 -57.931 1.00 83.81 411 CYS A CA 1
ATOM 3191 C C . CYS A 1 411 ? 20.282 -3.624 -56.778 1.00 83.81 411 CYS A C 1
ATOM 3193 O O . CYS A 1 411 ? 21.031 -2.665 -56.633 1.00 83.81 411 CYS A O 1
ATOM 3195 N N . VAL A 1 412 ? 20.405 -4.712 -56.013 1.00 86.12 412 VAL A N 1
ATOM 3196 C CA . VAL A 1 412 ? 21.389 -4.817 -54.915 1.00 86.12 412 VAL A CA 1
ATOM 3197 C C . VAL A 1 412 ? 22.702 -5.438 -55.395 1.00 86.12 412 VAL A C 1
ATOM 3199 O O . VAL A 1 412 ? 22.698 -6.476 -56.066 1.00 86.12 412 VAL A O 1
ATOM 3202 N N . SER A 1 413 ? 23.842 -4.851 -55.015 1.00 84.12 413 SER A N 1
ATOM 3203 C CA . SER A 1 413 ? 25.160 -5.414 -55.331 1.00 84.12 413 SER A CA 1
ATOM 3204 C C . SER A 1 413 ? 25.364 -6.784 -54.667 1.00 84.12 413 SER A C 1
ATOM 3206 O O . SER A 1 413 ? 24.925 -7.024 -53.543 1.00 84.12 413 SER A O 1
ATOM 3208 N N . GLN A 1 414 ? 26.066 -7.700 -55.345 1.00 80.56 414 GLN A N 1
ATOM 3209 C CA . GLN A 1 414 ? 26.331 -9.038 -54.795 1.00 80.56 414 GLN A CA 1
ATOM 3210 C C . GLN A 1 414 ? 27.125 -8.983 -53.478 1.00 80.56 414 GLN A C 1
ATOM 3212 O O . GLN A 1 414 ? 26.951 -9.838 -52.618 1.00 80.56 414 GLN A O 1
ATOM 3217 N N . GLU A 1 415 ? 27.975 -7.968 -53.315 1.00 80.50 415 GLU A N 1
ATOM 3218 C CA . GLU A 1 415 ? 28.736 -7.723 -52.088 1.00 80.50 415 GLU A CA 1
ATOM 3219 C C . GLU A 1 415 ? 27.814 -7.372 -50.911 1.00 80.50 415 GLU A C 1
ATOM 3221 O O . GLU A 1 415 ? 27.927 -7.986 -49.853 1.00 80.50 415 GLU A O 1
ATOM 3226 N N . LEU A 1 416 ? 26.849 -6.465 -51.114 1.00 80.06 416 LEU A N 1
ATOM 3227 C CA . LEU A 1 416 ? 25.858 -6.113 -50.093 1.00 80.06 416 LEU A CA 1
ATOM 3228 C C . LEU A 1 416 ? 24.961 -7.299 -49.737 1.00 80.06 416 LEU A C 1
ATOM 3230 O O . LEU A 1 416 ? 24.726 -7.525 -48.555 1.00 80.06 416 LEU A O 1
ATOM 3234 N N . LYS A 1 417 ? 24.521 -8.087 -50.729 1.00 85.44 417 LYS A N 1
ATOM 3235 C CA . LYS A 1 417 ? 23.739 -9.312 -50.483 1.00 85.44 417 LYS A CA 1
ATOM 3236 C C . LYS A 1 417 ? 24.496 -10.282 -49.587 1.00 85.44 417 LYS A C 1
ATOM 3238 O O . LYS A 1 417 ? 23.971 -10.687 -48.563 1.00 85.44 417 LYS A O 1
ATOM 3243 N N . ASN A 1 418 ? 25.743 -10.597 -49.936 1.00 83.19 418 ASN A N 1
ATOM 3244 C CA . ASN A 1 418 ? 26.539 -11.560 -49.180 1.00 83.19 418 ASN A CA 1
ATOM 3245 C C . ASN A 1 418 ? 26.752 -11.114 -47.724 1.00 83.19 418 ASN A C 1
ATOM 3247 O O . ASN A 1 418 ? 26.657 -11.939 -46.827 1.00 83.19 418 ASN A O 1
ATOM 3251 N N . ILE A 1 419 ? 27.019 -9.823 -47.494 1.00 82.00 419 ILE A N 1
ATOM 3252 C CA . ILE A 1 419 ? 27.270 -9.294 -46.146 1.00 82.00 419 ILE A CA 1
ATOM 3253 C C . ILE A 1 419 ? 25.980 -9.226 -45.321 1.00 82.00 419 ILE A C 1
ATOM 3255 O O . ILE A 1 419 ? 25.986 -9.548 -44.135 1.00 82.00 419 ILE A O 1
ATOM 3259 N N . LEU A 1 420 ? 24.884 -8.764 -45.922 1.00 83.06 420 LEU A N 1
ATOM 3260 C CA . LEU A 1 420 ? 23.648 -8.494 -45.194 1.00 83.06 420 LEU A CA 1
ATOM 3261 C C . LEU A 1 420 ? 22.757 -9.732 -45.045 1.00 83.06 420 LEU A C 1
ATOM 3263 O O . LEU A 1 420 ? 22.132 -9.860 -44.001 1.00 83.06 420 LEU A O 1
ATOM 3267 N N . ASP A 1 421 ? 22.735 -10.665 -46.005 1.00 85.50 421 ASP A N 1
ATOM 3268 C CA . ASP A 1 421 ? 21.971 -11.920 -45.874 1.00 85.50 421 ASP A CA 1
ATOM 3269 C C . ASP A 1 421 ? 22.534 -12.801 -44.739 1.00 85.50 421 ASP A C 1
ATOM 3271 O O . ASP A 1 421 ? 21.775 -13.506 -44.078 1.00 85.50 421 ASP A O 1
ATOM 3275 N N . GLU A 1 422 ? 23.850 -12.747 -44.494 1.00 81.94 422 GLU A N 1
ATOM 3276 C CA . GLU A 1 422 ? 24.508 -13.446 -43.378 1.00 81.94 422 GLU A CA 1
ATOM 3277 C C . GLU A 1 422 ? 24.195 -12.790 -42.026 1.00 81.94 422 GLU A C 1
ATOM 3279 O O . GLU A 1 422 ? 23.951 -13.477 -41.037 1.00 81.94 422 GLU A O 1
ATOM 3284 N N . ARG A 1 423 ? 24.176 -11.453 -41.980 1.00 79.00 423 ARG A N 1
ATOM 3285 C CA . ARG A 1 423 ? 23.971 -10.683 -40.742 1.00 79.00 423 ARG A CA 1
ATOM 3286 C C . ARG A 1 423 ? 22.505 -10.463 -40.387 1.00 79.00 423 ARG A C 1
ATOM 3288 O O . ARG A 1 423 ? 22.211 -10.127 -39.244 1.00 79.00 423 ARG A O 1
ATOM 3295 N N . LEU A 1 424 ? 21.604 -10.593 -41.360 1.00 82.56 424 LEU A N 1
ATOM 3296 C CA . LEU A 1 424 ? 20.215 -10.174 -41.236 1.00 82.56 424 LEU A CA 1
ATOM 3297 C C . LEU A 1 424 ? 19.217 -11.207 -41.773 1.00 82.56 424 LEU A C 1
ATOM 3299 O O . LEU A 1 424 ? 18.616 -11.006 -42.836 1.00 82.56 424 LEU A O 1
ATOM 3303 N N . PRO A 1 425 ? 18.977 -12.300 -41.030 1.00 81.06 425 PRO A N 1
ATOM 3304 C CA . PRO A 1 425 ? 17.931 -13.250 -41.376 1.00 81.06 425 PRO A CA 1
ATOM 3305 C C . PRO A 1 425 ? 16.550 -12.622 -41.129 1.00 81.06 425 PRO A C 1
ATOM 3307 O O . PRO A 1 425 ? 16.005 -12.701 -40.035 1.00 81.06 425 PRO A O 1
ATOM 3310 N N . ILE A 1 426 ? 15.981 -11.986 -42.157 1.00 83.44 426 ILE A N 1
ATOM 3311 C CA . ILE A 1 426 ? 14.653 -11.354 -42.110 1.00 83.44 426 ILE A CA 1
ATOM 3312 C C . ILE A 1 426 ? 13.653 -12.070 -43.025 1.00 83.44 426 ILE A C 1
ATOM 3314 O O . ILE A 1 426 ? 13.994 -12.431 -44.159 1.00 83.44 426 ILE A O 1
ATOM 3318 N N . ALA A 1 427 ? 12.423 -12.276 -42.545 1.00 88.69 427 ALA A N 1
ATOM 3319 C CA . ALA A 1 427 ? 11.340 -12.870 -43.329 1.00 88.69 427 ALA A CA 1
ATOM 3320 C C . ALA A 1 427 ? 10.861 -11.917 -44.449 1.00 88.69 427 ALA A C 1
ATOM 3322 O O . ALA A 1 427 ? 10.888 -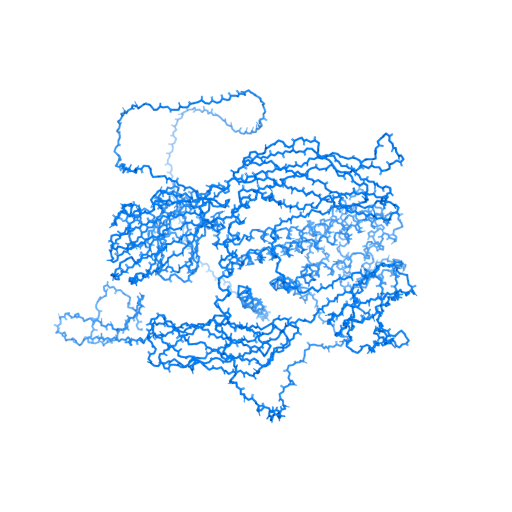10.698 -44.248 1.00 88.69 427 ALA A O 1
ATOM 3323 N N . PRO A 1 428 ? 10.406 -12.424 -45.613 1.00 90.69 428 PRO A N 1
ATOM 3324 C CA . PRO A 1 428 ? 9.963 -11.577 -46.724 1.00 90.69 428 PRO A CA 1
ATOM 3325 C C . PRO A 1 428 ? 8.854 -10.582 -46.359 1.00 90.69 428 PRO A C 1
ATOM 3327 O O . PRO A 1 428 ? 8.882 -9.438 -46.809 1.00 90.69 428 PRO A O 1
ATOM 3330 N N . GLU A 1 429 ? 7.906 -10.973 -45.506 1.00 88.12 429 GLU A N 1
ATOM 3331 C CA . GLU A 1 429 ? 6.805 -10.111 -45.066 1.00 88.12 429 GLU A CA 1
ATOM 3332 C C . GLU A 1 429 ? 7.310 -8.920 -44.238 1.00 88.12 429 GLU A C 1
ATOM 3334 O O . GLU A 1 429 ? 6.896 -7.779 -44.450 1.00 88.12 429 GLU A O 1
ATOM 3339 N N . GLU A 1 430 ? 8.253 -9.170 -43.330 1.00 86.44 430 GLU A N 1
ATOM 3340 C CA . GLU A 1 430 ? 8.874 -8.135 -42.503 1.00 86.44 430 GLU A CA 1
ATOM 3341 C C . GLU A 1 430 ? 9.786 -7.224 -43.340 1.00 86.44 430 GLU A C 1
ATOM 3343 O O . GLU A 1 430 ? 9.802 -6.003 -43.167 1.00 86.44 430 GLU A O 1
ATOM 3348 N N . ALA A 1 431 ? 10.504 -7.801 -44.307 1.00 89.94 431 ALA A N 1
ATOM 3349 C CA . ALA A 1 431 ? 11.290 -7.042 -45.269 1.00 89.94 431 ALA A CA 1
ATOM 3350 C C . ALA A 1 431 ? 10.410 -6.115 -46.123 1.00 89.94 431 ALA A C 1
ATOM 3352 O O . ALA A 1 431 ? 10.802 -4.976 -46.379 1.00 89.94 431 ALA A O 1
ATOM 3353 N N . ASN A 1 432 ? 9.207 -6.557 -46.508 1.00 92.62 432 ASN A N 1
ATOM 3354 C CA . ASN A 1 432 ? 8.261 -5.745 -47.270 1.00 92.62 432 ASN A CA 1
ATOM 3355 C C . ASN A 1 432 ? 7.761 -4.534 -46.464 1.00 92.62 432 ASN A C 1
ATOM 3357 O O . ASN A 1 432 ? 7.722 -3.422 -46.990 1.00 92.62 432 ASN A O 1
ATOM 3361 N N . LEU A 1 433 ? 7.444 -4.715 -45.175 1.00 90.00 433 LEU A N 1
ATOM 3362 C CA . LEU A 1 433 ? 7.068 -3.602 -44.290 1.00 90.00 433 LEU A CA 1
ATOM 3363 C C . LEU A 1 433 ? 8.185 -2.553 -44.206 1.00 90.00 433 LEU A C 1
ATOM 3365 O O . LEU A 1 433 ? 7.939 -1.359 -44.391 1.00 90.00 433 LEU A O 1
ATOM 3369 N N . ARG A 1 434 ? 9.432 -2.998 -44.006 1.00 90.31 434 ARG A N 1
ATOM 3370 C CA . ARG A 1 434 ? 10.608 -2.114 -43.956 1.00 90.31 434 ARG A CA 1
ATOM 3371 C C . ARG A 1 434 ? 10.862 -1.419 -45.289 1.00 90.31 434 ARG A C 1
ATOM 3373 O O . ARG A 1 434 ? 11.161 -0.229 -45.292 1.00 90.31 434 ARG A O 1
ATOM 3380 N N . TYR A 1 435 ? 10.715 -2.129 -46.408 1.00 93.94 435 TYR A N 1
ATOM 3381 C CA . TYR A 1 435 ? 10.831 -1.552 -47.746 1.00 93.94 435 TYR A CA 1
ATOM 3382 C C . TYR A 1 435 ? 9.851 -0.392 -47.938 1.00 93.94 435 TYR A C 1
ATOM 3384 O O . TYR A 1 435 ? 10.270 0.707 -48.302 1.00 93.94 435 TYR A O 1
ATOM 3392 N N . LEU A 1 436 ? 8.563 -0.618 -47.663 1.00 94.12 436 LEU A N 1
ATOM 3393 C CA . LEU A 1 436 ? 7.520 0.389 -47.852 1.00 94.12 436 LEU A CA 1
ATOM 3394 C C . LEU A 1 436 ? 7.712 1.590 -46.916 1.00 94.12 436 LEU A C 1
ATOM 3396 O O . LEU A 1 436 ? 7.703 2.729 -47.385 1.00 94.12 436 LEU A O 1
ATOM 3400 N N . PHE A 1 437 ? 7.975 1.340 -45.628 1.00 95.56 437 PHE A N 1
ATOM 3401 C CA . PHE A 1 437 ? 8.252 2.386 -44.642 1.00 95.56 437 PHE A CA 1
ATOM 3402 C C . PHE A 1 437 ? 9.465 3.244 -45.030 1.00 95.56 437 PHE A C 1
ATOM 3404 O O . PHE A 1 437 ? 9.369 4.469 -45.090 1.00 95.56 437 PHE A O 1
ATOM 3411 N N . LEU A 1 438 ? 10.610 2.618 -45.329 1.00 94.81 438 LEU A N 1
ATOM 3412 C CA . LEU A 1 438 ? 11.846 3.341 -45.643 1.00 94.81 438 LEU A CA 1
ATOM 3413 C C . LEU A 1 438 ? 11.737 4.100 -46.966 1.00 94.81 438 LEU A C 1
ATOM 3415 O O . LEU A 1 438 ? 12.235 5.219 -47.065 1.00 94.81 438 LEU A O 1
ATOM 3419 N N . LYS A 1 439 ? 11.059 3.531 -47.968 1.00 95.44 439 LYS A N 1
ATOM 3420 C CA . LYS A 1 439 ? 10.811 4.199 -49.250 1.00 95.44 439 LYS A CA 1
ATOM 3421 C C . LYS A 1 439 ? 9.977 5.467 -49.076 1.00 95.44 439 LYS A C 1
ATOM 3423 O O . LYS A 1 439 ? 10.310 6.498 -49.658 1.00 95.44 439 LYS A O 1
ATOM 3428 N N . GLU A 1 440 ? 8.921 5.402 -48.270 1.00 96.75 440 GLU A N 1
ATOM 3429 C CA . GLU A 1 440 ? 8.084 6.561 -47.957 1.00 96.75 440 GLU A CA 1
ATOM 3430 C C . GLU A 1 440 ? 8.858 7.611 -47.141 1.00 96.75 440 GLU A C 1
ATOM 3432 O O . GLU A 1 440 ? 8.903 8.786 -47.514 1.00 96.75 440 GLU A O 1
ATOM 3437 N N . MET A 1 441 ? 9.557 7.175 -46.087 1.00 97.12 441 MET A N 1
ATOM 3438 C CA . MET A 1 441 ? 10.358 8.038 -45.218 1.00 97.12 441 MET A CA 1
ATOM 3439 C C . MET A 1 441 ? 11.470 8.766 -45.989 1.00 97.12 441 MET A C 1
ATOM 3441 O O . MET A 1 441 ? 11.569 9.991 -45.896 1.00 97.12 441 MET A O 1
ATOM 3445 N N . PHE A 1 442 ? 12.297 8.062 -46.772 1.00 97.38 442 PHE A N 1
ATOM 3446 C CA . PHE A 1 442 ? 13.366 8.689 -47.562 1.00 97.38 442 PHE A CA 1
ATOM 3447 C C . PHE A 1 442 ? 12.814 9.595 -48.669 1.00 97.38 442 PHE A C 1
ATOM 3449 O O . PHE A 1 442 ? 13.394 10.648 -48.933 1.00 97.38 442 PHE A O 1
ATOM 3456 N N . GLY A 1 443 ? 11.659 9.257 -49.252 1.00 96.44 443 GLY A N 1
ATOM 3457 C CA . GLY A 1 443 ? 10.970 10.100 -50.233 1.00 96.44 443 GLY A CA 1
ATOM 3458 C C . GLY A 1 443 ? 10.481 11.446 -49.681 1.00 96.44 443 GLY A C 1
ATOM 3459 O O . GLY A 1 443 ? 10.179 12.353 -50.457 1.00 96.44 443 GLY A O 1
ATOM 3460 N N . SER A 1 444 ? 10.427 11.608 -48.354 1.00 96.69 444 SER A N 1
ATOM 3461 C CA . SER A 1 444 ? 10.023 12.862 -47.703 1.00 96.69 444 SER A CA 1
ATOM 3462 C C . SER A 1 444 ? 11.124 13.927 -47.625 1.00 96.69 444 SER A C 1
ATOM 3464 O O . SER A 1 444 ? 10.842 15.063 -47.241 1.00 96.69 444 SER A O 1
ATOM 3466 N N . VAL A 1 445 ? 12.371 13.588 -47.975 1.00 97.69 445 VAL A N 1
ATOM 3467 C CA . VAL A 1 445 ? 13.538 14.465 -47.798 1.00 97.69 445 VAL A CA 1
ATOM 3468 C C . VAL A 1 445 ? 14.418 14.543 -49.047 1.00 97.69 445 VAL A C 1
ATOM 3470 O O . VAL A 1 445 ? 14.420 13.659 -49.896 1.00 97.69 445 VAL A O 1
ATOM 3473 N N . ASN A 1 446 ? 15.242 15.587 -49.147 1.00 96.69 446 ASN A N 1
ATOM 3474 C CA . ASN A 1 446 ? 16.273 15.714 -50.183 1.00 96.69 446 ASN A CA 1
ATOM 3475 C C . ASN A 1 446 ? 17.582 16.273 -49.598 1.00 96.69 446 ASN A C 1
ATOM 3477 O O . ASN A 1 446 ? 17.601 16.809 -48.490 1.00 96.69 446 ASN A O 1
ATOM 3481 N N . GLN A 1 447 ? 18.689 16.164 -50.339 1.00 93.44 447 GLN A N 1
ATOM 3482 C CA . GLN A 1 447 ? 20.008 16.598 -49.856 1.00 93.44 447 GLN A CA 1
ATOM 3483 C C . GLN A 1 447 ? 20.153 18.116 -49.645 1.00 93.44 447 GLN A C 1
ATOM 3485 O O . GLN A 1 447 ? 21.111 18.538 -48.985 1.00 93.44 447 GLN A O 1
ATOM 3490 N N . GLU A 1 448 ? 19.250 18.942 -50.182 1.00 95.12 448 GLU A N 1
ATOM 3491 C CA . GLU A 1 448 ? 19.278 20.397 -49.977 1.00 95.12 448 GLU A CA 1
ATOM 3492 C C . GLU A 1 448 ? 18.806 20.780 -48.567 1.00 95.12 448 GLU A C 1
ATOM 3494 O O . GLU A 1 448 ? 19.260 21.791 -48.029 1.00 95.12 448 GLU A O 1
ATOM 3499 N N . MET A 1 449 ? 17.969 19.945 -47.937 1.00 97.56 449 MET A N 1
ATOM 3500 C CA . MET A 1 449 ? 17.539 20.111 -46.547 1.00 97.56 449 MET A CA 1
ATOM 3501 C C . MET A 1 449 ? 18.725 20.018 -45.585 1.00 97.56 449 MET A C 1
ATOM 3503 O O . MET A 1 449 ? 19.697 19.288 -45.807 1.00 97.56 449 MET A O 1
ATOM 3507 N N . THR A 1 450 ? 18.664 20.758 -44.487 1.00 96.75 450 THR A N 1
ATOM 3508 C CA . THR A 1 450 ? 19.628 20.636 -43.39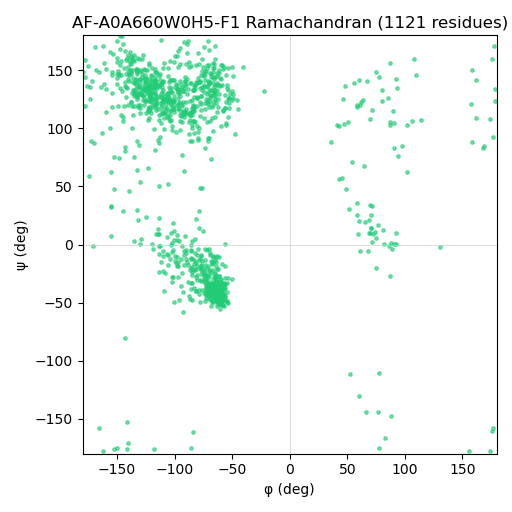2 1.00 96.75 450 THR A CA 1
ATOM 3509 C C . THR A 1 450 ? 19.507 19.271 -42.716 1.00 96.75 450 THR A C 1
ATOM 3511 O O . THR A 1 450 ? 18.459 18.631 -42.747 1.00 96.75 450 THR A O 1
ATOM 3514 N N . GLU A 1 451 ? 20.583 18.816 -42.075 1.00 94.69 451 GLU A N 1
ATOM 3515 C CA . GLU A 1 451 ? 20.577 17.551 -41.327 1.00 94.69 451 GLU A CA 1
ATOM 3516 C C . GLU A 1 451 ? 19.492 17.534 -40.240 1.00 94.69 451 GLU A C 1
ATOM 3518 O O . GLU A 1 451 ? 18.791 16.541 -40.082 1.00 94.69 451 GLU A O 1
ATOM 3523 N N . THR A 1 452 ? 19.271 18.666 -39.563 1.00 95.31 452 THR A N 1
ATOM 3524 C CA . THR A 1 452 ? 18.196 18.827 -38.576 1.00 95.31 452 THR A CA 1
ATOM 3525 C C . THR A 1 452 ? 16.803 18.700 -39.196 1.00 95.31 452 THR A C 1
ATOM 3527 O O . THR A 1 452 ? 15.931 18.071 -38.604 1.00 95.31 452 THR A O 1
ATOM 3530 N N . GLU A 1 453 ? 16.568 19.264 -40.384 1.00 96.81 453 GLU A N 1
ATOM 3531 C CA . GLU A 1 453 ? 15.284 19.113 -41.086 1.00 96.81 453 GLU A CA 1
ATOM 3532 C C . GLU A 1 453 ? 15.048 17.661 -41.523 1.00 96.81 453 GLU A C 1
ATOM 3534 O O . GLU A 1 453 ? 13.938 17.153 -41.369 1.00 96.81 453 GLU A O 1
ATOM 3539 N N . ILE A 1 454 ? 16.093 16.978 -42.005 1.00 97.75 454 ILE A N 1
ATOM 3540 C CA . ILE A 1 454 ? 16.035 15.553 -42.365 1.00 97.75 454 ILE A CA 1
ATOM 3541 C C . ILE A 1 454 ? 15.722 14.709 -41.123 1.00 97.75 454 ILE A C 1
ATOM 3543 O O . ILE A 1 454 ? 14.778 13.920 -41.139 1.00 97.75 454 ILE A O 1
ATOM 3547 N N . LYS A 1 455 ? 16.454 14.931 -40.025 1.00 96.88 455 LYS A N 1
ATOM 3548 C CA . LYS A 1 455 ? 16.242 14.268 -38.733 1.00 96.88 455 LYS A CA 1
ATOM 3549 C C . LYS A 1 455 ? 14.810 14.451 -38.232 1.00 96.88 455 LYS A C 1
ATOM 3551 O O . LYS A 1 455 ? 14.171 13.474 -37.862 1.00 96.88 455 LYS A O 1
ATOM 3556 N N . ASN A 1 456 ? 14.282 15.675 -38.245 1.00 96.56 456 ASN A N 1
ATOM 3557 C CA . ASN A 1 456 ? 12.918 15.946 -37.782 1.00 96.56 456 ASN A CA 1
ATOM 3558 C C . ASN A 1 456 ? 11.856 15.250 -38.650 1.00 96.56 456 ASN A C 1
ATOM 3560 O O . ASN A 1 456 ? 10.844 14.781 -38.120 1.00 96.56 456 ASN A O 1
ATOM 3564 N N . SER A 1 457 ? 12.091 15.154 -39.967 1.00 96.88 457 SER A N 1
ATOM 3565 C CA . SER A 1 457 ? 11.222 14.387 -40.866 1.00 96.88 457 SER A CA 1
ATOM 3566 C C . SER A 1 457 ? 11.240 12.903 -40.498 1.00 96.88 457 SER A C 1
ATOM 3568 O O . SER A 1 457 ? 10.194 12.324 -40.210 1.00 96.88 457 SER A O 1
ATOM 3570 N N . PHE A 1 458 ? 12.429 12.298 -40.399 1.00 97.00 458 PHE A N 1
ATOM 3571 C CA . PHE A 1 458 ? 12.577 10.882 -40.046 1.00 97.00 458 PHE A CA 1
ATOM 3572 C C . PHE A 1 458 ? 12.007 10.559 -38.663 1.00 97.00 458 PHE A C 1
ATOM 3574 O O . PHE A 1 458 ? 11.305 9.563 -38.517 1.00 97.00 458 PHE A O 1
ATOM 3581 N N . TYR A 1 459 ? 12.222 11.424 -37.669 1.00 96.38 459 TYR A N 1
ATOM 3582 C CA . TYR A 1 459 ? 11.639 11.280 -36.333 1.00 96.38 459 TYR A CA 1
ATOM 3583 C C . TYR A 1 459 ? 10.111 11.194 -36.390 1.00 96.38 459 TYR A C 1
ATOM 3585 O O . TYR A 1 459 ? 9.516 10.315 -35.771 1.00 96.38 459 TYR A O 1
ATOM 3593 N N . SER A 1 460 ? 9.471 12.058 -37.184 1.00 96.00 460 SER A N 1
ATOM 3594 C CA . SER A 1 460 ? 8.010 12.059 -37.341 1.00 96.00 460 SER A CA 1
ATOM 3595 C C . SER A 1 460 ? 7.499 10.774 -38.008 1.00 96.00 460 SER A C 1
ATOM 3597 O O . SER A 1 460 ? 6.455 10.258 -37.611 1.00 96.00 460 SER A O 1
ATOM 3599 N N . TYR A 1 461 ? 8.260 10.204 -38.951 1.00 96.06 461 TYR A N 1
ATOM 3600 C CA . TYR A 1 461 ? 7.952 8.902 -39.557 1.00 96.06 461 TYR A CA 1
ATOM 3601 C C . TYR A 1 461 ? 8.084 7.739 -38.568 1.00 96.06 461 TYR A C 1
ATOM 3603 O O . TYR A 1 461 ? 7.168 6.921 -38.476 1.00 96.06 461 TYR A O 1
ATOM 3611 N N . TYR A 1 462 ? 9.175 7.674 -37.796 1.00 94.69 462 TYR A N 1
ATOM 3612 C CA . TYR A 1 462 ? 9.346 6.654 -36.751 1.00 94.69 462 TYR A CA 1
ATOM 3613 C C . TYR A 1 462 ? 8.250 6.752 -35.679 1.00 94.69 462 TYR A C 1
ATOM 3615 O O . TYR A 1 462 ? 7.693 5.740 -35.250 1.00 94.69 462 TYR A O 1
ATOM 3623 N N . MET A 1 463 ? 7.870 7.974 -35.298 1.00 93.81 463 MET A N 1
ATOM 3624 C CA . MET A 1 463 ? 6.764 8.208 -34.371 1.00 93.81 463 MET A CA 1
ATOM 3625 C C . MET A 1 463 ? 5.389 7.899 -34.978 1.00 93.81 463 MET A C 1
ATOM 3627 O O . MET A 1 463 ? 4.442 7.690 -34.223 1.00 93.81 463 MET A O 1
ATOM 3631 N N . GLY A 1 464 ? 5.253 7.823 -36.305 1.00 94.81 464 GLY A N 1
ATOM 3632 C CA . GLY A 1 464 ? 3.961 7.666 -36.981 1.00 94.81 464 GLY A CA 1
ATOM 3633 C C . GLY A 1 464 ? 3.085 8.916 -36.908 1.00 94.81 464 GLY A C 1
ATOM 3634 O O . GLY A 1 464 ? 1.861 8.815 -36.902 1.00 94.81 464 GLY A O 1
ATOM 3635 N N . THR A 1 465 ? 3.694 10.094 -36.761 1.00 95.56 465 THR A N 1
ATOM 3636 C CA . THR A 1 465 ? 2.996 11.381 -36.621 1.00 95.56 465 THR A CA 1
ATOM 3637 C C . THR A 1 465 ? 3.012 12.204 -37.909 1.00 95.56 465 THR A C 1
ATOM 3639 O O . THR A 1 465 ? 2.433 13.294 -37.949 1.00 95.56 465 THR A O 1
ATOM 3642 N N . THR A 1 466 ? 3.635 11.696 -38.978 1.00 96.44 466 THR A N 1
ATOM 3643 C CA . THR A 1 466 ? 3.639 12.347 -40.289 1.00 96.44 466 THR A CA 1
ATOM 3644 C C . THR A 1 466 ? 2.240 12.331 -40.909 1.00 96.44 466 THR A C 1
ATOM 3646 O O . THR A 1 466 ? 1.588 11.295 -41.037 1.00 96.44 466 THR A O 1
ATOM 3649 N N . ALA A 1 467 ? 1.763 13.504 -41.331 1.00 92.69 467 ALA A N 1
ATOM 3650 C CA . ALA A 1 467 ? 0.465 13.626 -41.980 1.00 92.69 467 ALA A CA 1
ATOM 3651 C C . ALA A 1 467 ? 0.453 12.895 -43.331 1.00 92.69 467 ALA A C 1
ATOM 3653 O O . ALA A 1 467 ? 1.242 13.217 -44.217 1.00 92.69 467 ALA A O 1
ATOM 3654 N N . GLY A 1 468 ? -0.487 11.962 -43.494 1.00 92.38 468 GLY A N 1
ATOM 3655 C CA . GLY A 1 468 ? -0.618 11.163 -44.713 1.00 92.38 468 GLY A CA 1
ATOM 3656 C C . GLY A 1 468 ? 0.341 9.977 -44.796 1.00 92.38 468 GLY A C 1
ATOM 3657 O O . GLY A 1 468 ? 0.449 9.414 -45.876 1.00 92.38 468 GLY A O 1
ATOM 3658 N N . GLN A 1 469 ? 1.005 9.613 -43.693 1.00 95.69 469 GLN A N 1
ATOM 3659 C CA . GLN A 1 469 ? 1.823 8.407 -43.634 1.00 95.69 469 GLN A CA 1
ATOM 3660 C C . GLN A 1 469 ? 0.963 7.156 -43.851 1.00 95.69 469 GLN A C 1
ATOM 3662 O O . GLN A 1 469 ? -0.019 6.956 -43.132 1.00 95.69 469 GLN A O 1
ATOM 3667 N N . GLU A 1 470 ? 1.327 6.330 -44.830 1.00 94.44 470 GLU A N 1
ATOM 3668 C CA . GLU A 1 470 ? 0.598 5.097 -45.167 1.00 94.44 470 GLU A CA 1
ATOM 3669 C C . GLU A 1 470 ? 1.292 3.838 -44.633 1.00 94.44 470 GLU A C 1
ATOM 3671 O O . GLU A 1 470 ? 0.619 2.849 -44.344 1.00 94.44 470 GLU A O 1
ATOM 3676 N N . ASN A 1 471 ? 2.620 3.871 -44.476 1.00 94.12 471 ASN A N 1
ATOM 3677 C CA . ASN A 1 471 ? 3.417 2.714 -44.079 1.00 94.12 471 ASN A CA 1
ATOM 3678 C C . ASN A 1 471 ? 4.118 2.953 -42.738 1.00 94.12 471 ASN A C 1
ATOM 3680 O O . ASN A 1 471 ? 4.695 4.016 -42.488 1.00 94.12 471 ASN A O 1
ATOM 3684 N N . PHE A 1 472 ? 4.111 1.937 -41.876 1.00 92.06 472 PHE A N 1
ATOM 3685 C CA . PHE A 1 472 ? 4.707 1.999 -40.546 1.00 92.06 472 PHE A CA 1
ATOM 3686 C C . PHE A 1 472 ? 5.694 0.855 -40.331 1.00 92.06 472 PHE A C 1
ATOM 3688 O O . PHE A 1 472 ? 5.562 -0.228 -40.897 1.00 92.06 472 PHE A O 1
ATOM 3695 N N . LEU A 1 473 ? 6.697 1.103 -39.490 1.00 84.00 473 LEU A N 1
ATOM 3696 C CA . LEU A 1 473 ? 7.726 0.112 -39.178 1.00 84.00 473 LEU A CA 1
ATOM 3697 C C . LEU A 1 473 ? 7.189 -1.040 -38.306 1.00 84.00 473 LEU A C 1
ATOM 3699 O O . LEU A 1 473 ? 7.728 -2.141 -38.353 1.00 84.00 473 LEU A O 1
ATOM 3703 N N . LEU A 1 474 ? 6.132 -0.790 -37.526 1.00 81.12 474 LEU A N 1
ATOM 3704 C CA . LEU A 1 474 ? 5.556 -1.711 -36.539 1.00 81.12 474 LEU A CA 1
ATOM 3705 C C . LEU A 1 474 ? 4.143 -2.145 -36.964 1.00 81.12 474 LEU A C 1
ATOM 3707 O O . LEU A 1 474 ? 3.186 -2.023 -36.206 1.00 81.12 474 LEU A O 1
ATOM 3711 N N . GLY A 1 475 ? 4.007 -2.606 -38.211 1.00 82.44 475 GLY A N 1
ATOM 3712 C CA . GLY A 1 475 ? 2.719 -3.000 -38.787 1.00 82.44 475 GLY A CA 1
ATOM 3713 C C . GLY A 1 475 ? 1.887 -1.791 -39.215 1.00 82.44 475 GLY A C 1
ATOM 3714 O O . GLY A 1 475 ? 2.226 -1.117 -40.183 1.00 82.44 475 GLY A O 1
ATOM 3715 N N . ASP A 1 476 ? 0.790 -1.526 -38.512 1.00 81.50 476 ASP A N 1
ATOM 3716 C CA . ASP A 1 476 ? -0.174 -0.449 -38.777 1.00 81.50 476 ASP A CA 1
ATOM 3717 C C . ASP A 1 476 ? -0.025 0.760 -37.834 1.00 81.50 476 ASP A C 1
ATOM 3719 O O . ASP A 1 476 ? -0.862 1.670 -37.820 1.00 81.50 476 ASP A O 1
ATOM 3723 N N . HIS A 1 477 ? 1.049 0.790 -37.040 1.00 83.75 477 HIS A N 1
ATOM 3724 C CA . HIS A 1 477 ? 1.257 1.765 -35.975 1.00 83.75 477 HIS A CA 1
ATOM 3725 C C . HIS A 1 477 ? 2.686 2.324 -35.956 1.00 83.75 477 HIS A C 1
ATOM 3727 O O . HIS A 1 477 ? 3.662 1.615 -36.195 1.00 83.75 477 HIS A O 1
ATOM 3733 N N . GLY A 1 478 ? 2.824 3.612 -35.632 1.00 88.81 478 GLY A N 1
ATOM 3734 C CA . GLY A 1 478 ? 4.114 4.211 -35.272 1.00 88.81 478 GLY A CA 1
ATOM 3735 C C . GLY A 1 478 ? 4.399 4.123 -33.773 1.00 88.81 478 GLY A C 1
ATOM 3736 O O . GLY A 1 478 ? 3.520 3.786 -32.978 1.00 88.81 478 GLY A O 1
ATOM 3737 N N . ILE A 1 479 ? 5.613 4.501 -33.365 1.00 89.75 479 ILE A N 1
ATOM 3738 C CA . ILE A 1 479 ? 6.044 4.453 -31.955 1.00 89.75 479 ILE A CA 1
ATOM 3739 C C . ILE A 1 479 ? 5.119 5.273 -31.039 1.00 89.75 479 ILE A C 1
ATOM 3741 O O . ILE A 1 479 ? 4.865 4.881 -29.901 1.00 89.75 479 ILE A O 1
ATOM 3745 N N . ASN A 1 480 ? 4.545 6.377 -31.528 1.00 89.88 480 ASN A N 1
ATOM 3746 C CA . ASN A 1 480 ? 3.621 7.189 -30.739 1.00 89.88 480 ASN A CA 1
ATOM 3747 C C . ASN A 1 480 ? 2.331 6.437 -30.366 1.00 89.88 480 ASN A C 1
ATOM 3749 O O . ASN A 1 480 ? 1.793 6.663 -29.286 1.00 89.88 480 ASN A O 1
ATOM 3753 N N . ALA A 1 481 ? 1.832 5.549 -31.231 1.00 85.38 481 ALA A N 1
ATOM 3754 C CA . ALA A 1 481 ? 0.641 4.755 -30.932 1.00 85.38 481 ALA A CA 1
ATOM 3755 C C . ALA A 1 481 ? 0.927 3.733 -29.820 1.00 85.38 481 ALA A C 1
ATOM 3757 O O . ALA A 1 481 ? 0.165 3.659 -28.859 1.00 85.38 481 ALA A O 1
ATOM 3758 N N . LEU A 1 482 ? 2.080 3.055 -29.872 1.00 83.00 482 LEU A N 1
ATOM 3759 C CA . LEU A 1 482 ? 2.531 2.152 -28.803 1.00 83.00 482 LEU A CA 1
ATOM 3760 C C . LEU A 1 482 ? 2.748 2.891 -27.478 1.00 83.00 482 LEU A C 1
ATOM 3762 O O . LEU A 1 482 ? 2.323 2.432 -26.420 1.00 83.00 482 LEU A O 1
ATOM 3766 N N . LYS A 1 483 ? 3.348 4.085 -27.532 1.00 86.25 483 LYS A N 1
ATOM 3767 C CA . LYS A 1 483 ? 3.504 4.967 -26.370 1.00 86.25 483 LYS A CA 1
ATOM 3768 C C . LYS A 1 483 ? 2.148 5.345 -25.761 1.00 86.25 483 LYS A C 1
ATOM 3770 O O . LYS A 1 483 ? 2.006 5.378 -24.540 1.00 86.25 483 LYS A O 1
ATOM 3775 N N . GLN A 1 484 ? 1.139 5.640 -26.581 1.00 83.75 484 GLN A N 1
ATOM 3776 C CA . GLN A 1 484 ? -0.215 5.948 -26.102 1.00 83.75 484 GLN A CA 1
ATOM 3777 C C . GLN A 1 484 ? -0.898 4.727 -25.481 1.00 83.75 484 GLN A C 1
ATOM 3779 O O . GLN A 1 484 ? -1.491 4.850 -24.410 1.00 83.75 484 GLN A O 1
ATOM 3784 N N . GLU A 1 485 ? -0.780 3.558 -26.107 1.00 82.00 485 GLU A N 1
ATOM 3785 C CA . GLU A 1 485 ? -1.311 2.305 -25.570 1.00 82.00 485 GLU A CA 1
ATOM 3786 C C . GLU A 1 485 ? -0.683 1.966 -24.212 1.00 82.00 485 GLU A C 1
ATOM 3788 O O . GLU A 1 485 ? -1.407 1.727 -23.243 1.00 82.00 485 GLU A O 1
ATOM 3793 N N . PHE A 1 486 ? 0.649 2.056 -24.106 1.00 84.69 486 PHE A N 1
ATOM 3794 C CA . PHE A 1 486 ? 1.367 1.912 -22.842 1.00 84.69 486 PHE A CA 1
ATOM 3795 C C . PHE A 1 486 ? 0.817 2.863 -21.778 1.00 84.69 486 PHE A C 1
ATOM 3797 O O . PHE A 1 486 ? 0.470 2.417 -20.690 1.00 84.69 486 PHE A O 1
ATOM 3804 N N . ASN A 1 487 ? 0.676 4.156 -22.084 1.00 80.88 487 ASN A N 1
ATOM 3805 C CA . ASN A 1 487 ? 0.190 5.132 -21.108 1.00 80.88 487 ASN A CA 1
ATOM 3806 C C . ASN A 1 487 ? -1.241 4.847 -20.639 1.00 80.88 487 ASN A C 1
ATOM 3808 O O . ASN A 1 487 ? -1.526 4.988 -19.449 1.00 80.88 487 ASN A O 1
ATOM 3812 N N . ASN A 1 488 ? -2.131 4.426 -21.538 1.00 76.50 488 ASN A N 1
ATOM 3813 C CA . ASN A 1 488 ? -3.515 4.100 -21.190 1.00 76.50 488 ASN A CA 1
ATOM 3814 C C . ASN A 1 488 ? -3.589 2.868 -20.274 1.00 76.50 488 ASN A C 1
ATOM 3816 O O . ASN A 1 488 ? -4.266 2.893 -19.238 1.00 76.50 488 ASN A O 1
ATOM 3820 N N . ASN A 1 489 ? -2.847 1.815 -20.625 1.00 73.12 489 ASN A N 1
ATOM 3821 C CA . ASN A 1 489 ? -2.779 0.584 -19.842 1.00 73.12 489 ASN A CA 1
ATOM 3822 C C . ASN A 1 489 ? -2.103 0.834 -18.485 1.00 73.12 489 ASN A C 1
ATOM 3824 O O . ASN A 1 489 ? -2.634 0.436 -17.448 1.00 73.12 489 ASN A O 1
ATOM 3828 N N . PHE A 1 490 ? -0.985 1.566 -18.476 1.00 80.19 490 PHE A N 1
ATOM 3829 C CA . PHE A 1 490 ? -0.234 1.897 -17.268 1.00 80.19 490 PHE A CA 1
ATOM 3830 C C . PHE A 1 490 ? -1.052 2.755 -16.305 1.00 80.19 490 PHE A C 1
ATOM 3832 O O . PHE A 1 490 ? -1.104 2.446 -15.123 1.00 80.19 490 PHE A O 1
ATOM 3839 N N . THR A 1 491 ? -1.752 3.784 -16.791 1.00 71.75 491 THR A N 1
ATOM 3840 C CA . THR A 1 491 ? -2.588 4.650 -15.937 1.00 71.75 491 THR A CA 1
ATOM 3841 C C . THR A 1 491 ? -3.700 3.853 -15.253 1.00 71.75 491 THR A C 1
ATOM 3843 O O . THR A 1 491 ? -3.949 4.022 -14.059 1.00 71.75 491 THR A O 1
ATOM 3846 N N . THR A 1 492 ? -4.345 2.944 -15.992 1.00 65.88 492 THR A N 1
ATOM 3847 C CA . THR A 1 492 ? -5.399 2.075 -15.449 1.00 65.88 492 THR A CA 1
ATOM 3848 C C . THR A 1 492 ? -4.841 1.140 -14.376 1.00 65.88 492 THR A C 1
ATOM 3850 O O . THR A 1 492 ? -5.406 1.028 -13.289 1.00 65.88 492 THR A O 1
ATOM 3853 N N . ALA A 1 493 ? -3.706 0.501 -14.655 1.00 64.75 493 ALA A N 1
ATOM 3854 C CA . ALA A 1 493 ? -3.073 -0.431 -13.734 1.00 64.75 493 ALA A CA 1
ATOM 3855 C C . ALA A 1 493 ? -2.479 0.275 -12.496 1.00 64.75 493 ALA A C 1
ATOM 3857 O O . ALA A 1 493 ? -2.631 -0.229 -11.384 1.00 64.75 493 ALA A O 1
ATOM 3858 N N . LYS A 1 494 ? -1.893 1.473 -12.661 1.00 78.62 494 LYS A N 1
ATOM 3859 C CA . LYS A 1 494 ? -1.436 2.360 -11.574 1.00 78.62 494 LYS A CA 1
ATOM 3860 C C . LYS A 1 494 ? -2.583 2.647 -10.608 1.00 78.62 494 LYS A C 1
ATOM 3862 O O . LYS A 1 494 ? -2.423 2.474 -9.405 1.00 78.62 494 LYS A O 1
ATOM 3867 N N . LEU A 1 495 ? -3.747 3.038 -11.130 1.00 64.81 495 LEU A N 1
ATOM 3868 C CA . LEU A 1 495 ? -4.915 3.357 -10.308 1.00 64.81 495 LEU A CA 1
ATOM 3869 C C . LEU A 1 495 ? -5.412 2.140 -9.512 1.00 64.81 495 LEU A C 1
ATOM 3871 O O . LEU A 1 495 ? -5.709 2.269 -8.328 1.00 64.81 495 LEU A O 1
ATOM 3875 N N . ILE A 1 496 ? -5.486 0.963 -10.143 1.00 63.25 496 ILE A N 1
ATOM 3876 C CA . ILE A 1 496 ? -5.877 -0.285 -9.464 1.00 63.25 496 ILE A CA 1
ATOM 3877 C C . ILE A 1 496 ? -4.882 -0.610 -8.347 1.00 63.25 496 ILE A C 1
ATOM 3879 O O . ILE A 1 496 ? -5.288 -0.820 -7.210 1.00 63.25 496 ILE A O 1
ATOM 3883 N N . PHE A 1 497 ? -3.585 -0.572 -8.647 1.00 74.31 497 PHE A N 1
ATOM 3884 C CA . PHE A 1 497 ? -2.537 -0.892 -7.685 1.00 74.31 497 PHE A CA 1
ATOM 3885 C C . PHE A 1 497 ? -2.509 0.060 -6.483 1.00 74.31 497 PHE A C 1
ATOM 3887 O O . PHE A 1 497 ? -2.378 -0.397 -5.349 1.00 74.31 497 PHE A O 1
ATOM 3894 N N . LEU A 1 498 ? -2.667 1.368 -6.705 1.00 72.06 498 LEU A N 1
ATOM 3895 C CA . LEU A 1 498 ? -2.728 2.349 -5.619 1.00 72.06 498 LEU A CA 1
ATOM 3896 C C . LEU A 1 498 ? -3.986 2.172 -4.761 1.00 72.06 498 LEU A C 1
ATOM 3898 O O . LEU A 1 498 ? -3.890 2.233 -3.537 1.00 72.06 498 LEU A O 1
ATOM 3902 N N . ASN A 1 499 ? -5.138 1.886 -5.376 1.00 64.44 499 ASN A N 1
ATOM 3903 C CA . ASN A 1 499 ? -6.368 1.580 -4.641 1.00 64.44 499 ASN A CA 1
ATOM 3904 C C . ASN A 1 499 ? -6.226 0.304 -3.800 1.00 64.44 499 ASN A C 1
ATOM 3906 O O . ASN A 1 499 ? -6.685 0.272 -2.659 1.00 64.44 499 ASN A O 1
ATOM 3910 N N . ASP A 1 500 ? -5.573 -0.728 -4.339 1.00 68.31 500 ASP A N 1
ATOM 3911 C CA . ASP A 1 500 ? -5.308 -1.972 -3.619 1.00 68.31 500 ASP A CA 1
ATOM 3912 C C . ASP A 1 500 ? -4.350 -1.724 -2.447 1.00 68.31 500 ASP A C 1
ATOM 3914 O O . ASP A 1 500 ? -4.652 -2.103 -1.315 1.00 68.31 500 ASP A O 1
ATOM 3918 N N . LEU A 1 501 ? -3.225 -1.037 -2.675 1.00 64.56 501 LEU A N 1
ATOM 3919 C CA . LEU A 1 501 ? -2.283 -0.667 -1.614 1.00 64.56 501 LEU A CA 1
ATOM 3920 C C . LEU A 1 501 ? -2.956 0.147 -0.508 1.00 64.56 501 LEU A C 1
ATOM 3922 O O . LEU A 1 501 ? -2.730 -0.127 0.671 1.00 64.56 501 LEU A O 1
ATOM 3926 N N . GLU A 1 502 ? -3.804 1.105 -0.877 1.00 63.22 502 GLU A N 1
ATOM 3927 C CA . GLU A 1 502 ? -4.572 1.898 0.079 1.00 63.22 502 GLU A CA 1
ATOM 3928 C C . GLU A 1 502 ? -5.556 1.028 0.875 1.00 63.22 502 GLU A C 1
ATOM 3930 O O . GLU A 1 502 ? -5.616 1.130 2.101 1.00 63.22 502 GLU A O 1
ATOM 3935 N N . ALA A 1 503 ? -6.280 0.121 0.213 1.00 56.25 503 ALA A N 1
ATOM 3936 C CA . ALA A 1 503 ? -7.195 -0.808 0.875 1.00 56.25 503 ALA A CA 1
ATOM 3937 C C . ALA A 1 503 ? -6.471 -1.781 1.823 1.00 56.25 503 ALA A C 1
ATOM 3939 O O . ALA A 1 503 ? -7.040 -2.229 2.820 1.00 56.25 503 ALA A O 1
ATOM 3940 N N . LEU A 1 504 ? -5.220 -2.117 1.511 1.00 58.94 504 LEU A N 1
ATOM 3941 C CA . LEU A 1 504 ? -4.413 -3.074 2.259 1.00 58.94 504 LEU A CA 1
ATOM 3942 C C . LEU A 1 504 ? -3.661 -2.450 3.437 1.00 58.94 504 LEU A C 1
ATOM 3944 O O . LEU A 1 504 ? -3.308 -3.183 4.363 1.00 58.94 504 LEU A O 1
ATOM 3948 N N . ASN A 1 505 ? -3.430 -1.134 3.405 1.00 60.75 505 ASN A N 1
ATOM 3949 C CA . ASN A 1 505 ? -2.716 -0.357 4.423 1.00 60.75 505 ASN A CA 1
ATOM 3950 C C . ASN A 1 505 ? -1.440 -1.069 4.946 1.00 60.75 505 ASN A C 1
ATOM 3952 O O . ASN A 1 505 ? -1.336 -1.380 6.139 1.00 60.75 505 ASN A O 1
ATOM 3956 N N . PRO A 1 506 ? -0.494 -1.444 4.058 1.00 61.31 506 PRO A N 1
ATOM 3957 C CA . PRO A 1 506 ? 0.683 -2.231 4.430 1.00 61.31 506 PRO A CA 1
ATOM 3958 C C . PRO A 1 506 ? 1.657 -1.408 5.285 1.00 61.31 506 PRO A C 1
ATOM 3960 O O . PRO A 1 506 ? 1.692 -0.204 5.118 1.00 61.31 506 PRO A O 1
ATOM 3963 N N . PRO A 1 507 ? 2.504 -1.994 6.147 1.00 62.53 507 PRO A N 1
ATOM 3964 C CA . PRO A 1 507 ? 3.497 -1.242 6.928 1.00 62.53 507 PRO A CA 1
ATOM 3965 C C . PRO A 1 507 ? 4.424 -0.343 6.082 1.00 62.53 507 PRO A C 1
ATOM 3967 O O . PRO A 1 507 ? 4.750 -0.683 4.946 1.00 62.53 507 PRO A O 1
ATOM 3970 N N . GLN A 1 508 ? 4.942 0.755 6.652 1.00 67.69 508 GLN A N 1
ATOM 3971 C CA . GLN A 1 508 ? 5.831 1.702 5.942 1.00 67.69 508 GLN A CA 1
ATOM 3972 C C . GLN A 1 508 ? 7.081 1.065 5.347 1.00 67.69 508 GLN A C 1
ATOM 3974 O O . GLN A 1 508 ? 7.478 1.434 4.246 1.00 67.69 508 GLN A O 1
ATOM 3979 N N . SER A 1 509 ? 7.646 0.052 5.999 1.00 64.94 509 SER A N 1
ATOM 3980 C CA . SER A 1 509 ? 8.763 -0.715 5.446 1.00 64.94 509 SER A CA 1
ATOM 3981 C C . SER A 1 509 ? 8.413 -1.424 4.132 1.00 64.94 509 SER A C 1
ATOM 3983 O O . SER A 1 509 ? 9.257 -1.504 3.243 1.00 64.94 509 SER A O 1
ATOM 3985 N N . ASP A 1 510 ? 7.175 -1.895 3.965 1.00 70.25 510 ASP A N 1
ATOM 3986 C CA . ASP A 1 510 ? 6.722 -2.531 2.727 1.00 70.25 510 ASP A CA 1
ATOM 3987 C C . ASP A 1 510 ? 6.544 -1.502 1.602 1.00 70.25 510 ASP A C 1
ATOM 3989 O O . ASP A 1 510 ? 6.924 -1.773 0.466 1.00 70.25 510 ASP A O 1
ATOM 3993 N N . ILE A 1 511 ? 6.056 -0.299 1.915 1.00 74.31 511 ILE A N 1
ATOM 3994 C CA . ILE A 1 511 ? 5.968 0.812 0.953 1.00 74.31 511 ILE A CA 1
ATOM 3995 C C . ILE A 1 511 ? 7.352 1.303 0.529 1.00 74.31 511 ILE A C 1
ATOM 3997 O O . ILE A 1 511 ? 7.589 1.489 -0.665 1.00 74.31 511 ILE A O 1
ATOM 4001 N N . THR A 1 512 ? 8.296 1.439 1.464 1.00 72.56 512 THR A N 1
ATOM 4002 C CA . THR A 1 512 ? 9.695 1.770 1.148 1.00 72.56 512 THR A CA 1
ATOM 4003 C C . THR A 1 512 ? 10.310 0.731 0.211 1.00 72.56 512 THR A C 1
ATOM 4005 O O . THR A 1 512 ? 10.957 1.080 -0.772 1.00 72.56 512 THR A O 1
ATOM 4008 N N . ASN A 1 513 ? 10.058 -0.547 0.476 1.00 72.62 513 ASN A N 1
ATOM 4009 C CA . ASN A 1 513 ? 10.527 -1.658 -0.340 1.00 72.62 513 ASN A CA 1
ATOM 4010 C C . ASN A 1 513 ? 9.942 -1.628 -1.763 1.00 72.62 513 ASN A C 1
ATOM 4012 O O . ASN A 1 513 ? 10.691 -1.723 -2.735 1.00 72.62 513 ASN A O 1
ATOM 4016 N N . VAL A 1 514 ? 8.625 -1.446 -1.901 1.00 73.88 514 VAL A N 1
ATOM 4017 C CA . VAL A 1 514 ? 7.966 -1.304 -3.213 1.00 73.88 514 VAL A CA 1
ATOM 4018 C C . VAL A 1 514 ? 8.518 -0.098 -3.979 1.00 73.88 514 VAL A C 1
ATOM 4020 O O . VAL A 1 514 ? 8.846 -0.224 -5.155 1.00 73.88 514 VAL A O 1
ATOM 4023 N N . THR A 1 515 ? 8.671 1.046 -3.307 1.00 79.75 515 THR A N 1
ATOM 4024 C CA . THR A 1 515 ? 9.243 2.272 -3.891 1.00 79.75 515 THR A CA 1
ATOM 4025 C C . THR A 1 515 ? 10.651 2.014 -4.425 1.00 79.75 515 THR A C 1
ATOM 4027 O O . THR A 1 515 ? 10.938 2.322 -5.578 1.00 79.75 515 THR A O 1
ATOM 4030 N N . LYS A 1 516 ? 11.504 1.361 -3.626 1.00 76.81 516 LYS A N 1
ATOM 4031 C CA . LYS A 1 516 ? 12.868 1.002 -4.026 1.00 76.81 516 LYS A CA 1
ATOM 4032 C C . LYS A 1 516 ? 12.884 0.099 -5.262 1.00 76.81 516 LYS A C 1
ATOM 4034 O O . LYS A 1 516 ? 13.648 0.362 -6.182 1.00 76.81 516 LYS A O 1
ATOM 4039 N N . GLY A 1 517 ? 12.025 -0.921 -5.313 1.00 73.50 517 GLY A N 1
ATOM 4040 C CA . GLY A 1 517 ? 11.923 -1.804 -6.480 1.00 73.50 517 GLY A CA 1
ATOM 4041 C C . GLY A 1 517 ? 11.482 -1.070 -7.755 1.00 73.50 517 GLY A C 1
ATOM 4042 O O . GLY A 1 517 ? 11.975 -1.366 -8.840 1.00 73.50 517 GLY A O 1
ATOM 4043 N N . LEU A 1 518 ? 10.596 -0.078 -7.634 1.00 80.56 518 LEU A N 1
ATOM 4044 C CA . LEU A 1 518 ? 10.180 0.772 -8.755 1.00 80.56 518 LEU A CA 1
ATOM 4045 C C . LEU A 1 518 ? 11.288 1.725 -9.218 1.00 80.56 518 LEU A C 1
ATOM 4047 O O . LEU A 1 518 ? 11.445 1.944 -10.421 1.00 80.56 518 LEU A O 1
ATOM 4051 N N . ASP A 1 519 ? 12.075 2.271 -8.293 1.00 79.88 519 ASP A N 1
ATOM 4052 C CA . ASP A 1 519 ? 13.236 3.097 -8.630 1.00 79.88 519 ASP A CA 1
ATOM 4053 C C . ASP A 1 519 ? 14.343 2.263 -9.294 1.00 79.88 519 ASP A C 1
ATOM 4055 O O . ASP A 1 519 ? 14.925 2.696 -10.287 1.00 79.88 519 ASP A O 1
ATOM 4059 N N . GLU A 1 520 ? 14.590 1.038 -8.823 1.00 75.25 520 GLU A N 1
ATOM 4060 C CA . GLU A 1 520 ? 15.490 0.082 -9.483 1.00 75.25 520 GLU A CA 1
ATOM 4061 C C . GLU A 1 520 ? 15.009 -0.244 -10.901 1.00 75.25 520 GLU A C 1
ATOM 4063 O O . GLU A 1 520 ? 15.782 -0.122 -11.848 1.00 75.25 520 GLU A O 1
ATOM 4068 N N . ALA A 1 521 ? 13.718 -0.547 -11.075 1.00 74.38 521 ALA A N 1
ATOM 4069 C CA . ALA A 1 521 ? 13.139 -0.782 -12.395 1.00 74.38 521 ALA A CA 1
ATOM 4070 C C . ALA A 1 521 ? 13.246 0.450 -13.309 1.00 74.38 521 ALA A C 1
ATOM 4072 O O . ALA A 1 521 ? 13.487 0.309 -14.507 1.00 74.38 521 ALA A O 1
ATOM 4073 N N . THR A 1 522 ? 13.095 1.656 -12.753 1.00 81.69 522 THR A N 1
ATOM 4074 C CA . THR A 1 522 ? 13.300 2.917 -13.481 1.00 81.69 522 THR A CA 1
ATOM 4075 C C . THR A 1 522 ? 14.747 3.044 -13.947 1.00 81.69 522 THR A C 1
ATOM 4077 O O . THR A 1 522 ? 14.973 3.353 -15.113 1.00 81.69 522 THR A O 1
ATOM 4080 N N . ASN A 1 523 ? 15.716 2.744 -13.078 1.00 78.50 523 ASN A N 1
ATOM 4081 C CA . ASN A 1 523 ? 17.141 2.795 -13.403 1.00 78.50 523 ASN A CA 1
ATOM 4082 C C . ASN A 1 523 ? 17.549 1.735 -14.434 1.00 78.50 523 ASN A C 1
ATOM 4084 O O . ASN A 1 523 ? 18.386 2.014 -15.282 1.00 78.50 523 ASN A O 1
ATOM 4088 N N . SER A 1 524 ? 16.942 0.549 -14.439 1.00 75.56 524 SER A N 1
ATOM 4089 C CA . SER A 1 524 ? 17.217 -0.447 -15.483 1.00 75.56 524 SER A CA 1
ATOM 4090 C C . SER A 1 524 ? 16.769 0.012 -16.874 1.00 75.56 524 SER A C 1
ATOM 4092 O O . SER A 1 524 ? 17.357 -0.398 -17.869 1.00 75.56 524 SER A O 1
ATOM 4094 N N . VAL A 1 525 ? 15.786 0.916 -16.986 1.00 75.94 525 VAL A N 1
ATOM 4095 C CA . VAL A 1 525 ? 15.473 1.549 -18.282 1.00 75.94 525 VAL A CA 1
ATOM 4096 C C . VAL A 1 525 ? 16.644 2.423 -18.764 1.00 75.94 525 VAL A C 1
ATOM 4098 O O . VAL A 1 525 ? 16.844 2.586 -19.969 1.00 75.94 525 VAL A O 1
ATOM 4101 N N . ASP A 1 526 ? 17.456 2.965 -17.851 1.00 74.56 526 ASP A N 1
ATOM 4102 C CA . ASP A 1 526 ? 18.664 3.732 -18.174 1.00 74.56 526 ASP A CA 1
ATOM 4103 C C . ASP A 1 526 ? 19.800 2.866 -18.700 1.00 74.56 526 ASP A C 1
ATOM 4105 O O . ASP A 1 526 ? 20.609 3.361 -19.482 1.00 74.56 526 ASP A O 1
ATOM 4109 N N . GLU A 1 527 ? 19.854 1.589 -18.333 1.00 73.81 527 GLU A N 1
ATOM 4110 C CA . GLU A 1 527 ? 20.888 0.665 -18.812 1.00 73.81 527 GLU A CA 1
ATOM 4111 C C . GLU A 1 527 ? 20.802 0.441 -20.329 1.00 73.81 527 GLU A C 1
ATOM 4113 O O . GLU A 1 527 ? 21.795 0.087 -20.959 1.00 73.81 527 GLU A O 1
ATOM 4118 N N . PHE A 1 528 ? 19.659 0.748 -20.953 1.00 71.06 528 PHE A N 1
ATOM 4119 C CA . PHE A 1 528 ? 19.507 0.723 -22.410 1.00 71.06 528 PHE A CA 1
ATOM 4120 C C . PHE A 1 528 ? 20.005 1.995 -23.106 1.00 71.06 528 PHE A C 1
ATOM 4122 O O . PHE A 1 528 ? 20.064 2.038 -24.335 1.00 71.06 528 PHE A O 1
ATOM 4129 N N . LYS A 1 529 ? 20.378 3.033 -22.350 1.00 74.88 529 LYS A N 1
ATOM 4130 C CA . LYS A 1 529 ? 20.871 4.300 -22.899 1.00 74.88 529 LYS A CA 1
ATOM 4131 C C . LYS A 1 529 ? 22.144 4.166 -23.743 1.00 74.88 529 LYS A C 1
ATOM 4133 O O . LYS A 1 529 ? 22.146 4.693 -24.858 1.00 74.88 529 LYS A O 1
ATOM 4138 N N . PRO A 1 530 ? 23.194 3.456 -23.284 1.00 72.56 530 PRO A N 1
ATOM 4139 C CA . PRO A 1 530 ? 24.406 3.268 -24.074 1.00 72.56 530 PRO A CA 1
ATOM 4140 C C . PRO A 1 530 ? 24.116 2.638 -25.434 1.00 72.56 530 PRO A C 1
ATOM 4142 O O . PRO A 1 530 ? 24.725 3.028 -26.424 1.00 72.56 530 PRO A O 1
ATOM 4145 N N . LEU A 1 531 ? 23.122 1.743 -25.509 1.00 68.44 531 LEU A N 1
ATOM 4146 C CA . LEU A 1 531 ? 22.789 1.063 -26.753 1.00 68.44 531 LEU A CA 1
ATOM 4147 C C . LEU A 1 531 ? 22.388 2.062 -27.834 1.00 68.44 531 LEU A C 1
ATOM 4149 O O . LEU A 1 531 ? 22.973 2.009 -28.903 1.00 68.44 531 LEU A O 1
ATOM 4153 N N . TYR A 1 532 ? 21.474 3.007 -27.581 1.00 73.56 532 TYR A N 1
ATOM 4154 C CA . TYR A 1 532 ? 21.093 3.999 -28.599 1.00 73.56 532 TYR A CA 1
ATOM 4155 C C . TYR A 1 532 ? 22.077 5.176 -28.749 1.00 73.56 532 TYR A C 1
ATOM 4157 O O . TYR A 1 532 ? 22.081 5.831 -29.792 1.00 73.56 532 TYR A O 1
ATOM 4165 N N . GLU A 1 533 ? 22.949 5.443 -27.772 1.00 72.81 533 GLU A N 1
ATOM 4166 C CA . GLU A 1 533 ? 24.076 6.374 -27.957 1.00 72.81 533 GLU A CA 1
ATOM 4167 C C . GLU A 1 533 ? 25.148 5.793 -28.898 1.00 72.81 533 GLU A C 1
ATOM 4169 O O . GLU A 1 533 ? 25.679 6.517 -29.749 1.00 72.81 533 GLU A O 1
ATOM 4174 N N . ASP A 1 534 ? 25.391 4.482 -28.837 1.00 75.56 534 ASP A N 1
ATOM 4175 C CA . ASP A 1 534 ? 26.267 3.761 -29.766 1.00 75.56 534 ASP A CA 1
ATOM 4176 C C . ASP A 1 534 ? 25.745 3.814 -31.207 1.00 75.56 534 ASP A C 1
ATOM 4178 O O . ASP A 1 534 ? 26.541 3.905 -32.148 1.00 75.56 534 ASP A O 1
ATOM 4182 N N . PHE A 1 535 ? 24.418 3.853 -31.399 1.00 70.75 535 PHE A N 1
ATOM 4183 C CA . PHE A 1 535 ? 23.804 4.071 -32.718 1.00 70.75 535 PHE A CA 1
ATOM 4184 C C . PHE A 1 535 ? 24.236 5.397 -33.354 1.00 70.75 535 PHE A C 1
ATOM 4186 O O . PHE A 1 535 ? 24.540 5.476 -34.548 1.00 70.75 535 PHE A O 1
ATOM 4193 N N . HIS A 1 536 ? 24.254 6.465 -32.558 1.00 75.56 536 HIS A N 1
ATOM 4194 C CA . HIS A 1 536 ? 24.684 7.773 -33.035 1.00 75.56 536 HIS A CA 1
ATOM 4195 C C . HIS A 1 536 ? 26.184 7.769 -33.350 1.00 75.56 536 HIS A C 1
ATOM 4197 O O . HIS A 1 536 ? 26.593 8.177 -34.441 1.00 75.56 536 HIS A O 1
ATOM 4203 N N . GLN A 1 537 ? 27.007 7.271 -32.423 1.00 76.94 537 GLN A N 1
ATOM 4204 C CA . GLN A 1 537 ? 28.461 7.265 -32.590 1.00 76.94 537 GLN A CA 1
ATOM 4205 C C . GLN A 1 537 ? 28.899 6.414 -33.783 1.00 76.94 537 GLN A C 1
ATOM 4207 O O . GLN A 1 537 ? 29.747 6.844 -34.568 1.00 76.94 537 GLN A O 1
ATOM 4212 N N . GLY A 1 538 ? 28.291 5.244 -33.982 1.00 75.56 538 GLY A N 1
ATOM 4213 C CA . GLY A 1 538 ? 28.589 4.423 -35.146 1.00 75.56 538 GLY A CA 1
ATOM 4214 C C . GLY A 1 538 ? 28.154 5.096 -36.447 1.00 75.56 538 GLY A C 1
ATOM 4215 O O . GLY A 1 538 ? 28.934 5.103 -37.395 1.00 75.56 538 GLY A O 1
ATOM 4216 N N . ALA A 1 539 ? 26.993 5.758 -36.505 1.00 76.69 539 ALA A N 1
ATOM 4217 C CA . ALA A 1 539 ? 26.593 6.496 -37.708 1.00 76.69 539 ALA A CA 1
ATOM 4218 C C . ALA A 1 539 ? 27.605 7.594 -38.078 1.00 76.69 539 ALA A C 1
ATOM 4220 O O . ALA A 1 539 ? 27.952 7.741 -39.252 1.00 76.69 539 ALA A O 1
ATOM 4221 N N . VAL A 1 540 ? 28.134 8.315 -37.082 1.00 77.06 540 VAL A N 1
ATOM 4222 C CA . VAL A 1 540 ? 29.204 9.305 -37.276 1.00 77.06 540 VAL A CA 1
ATOM 4223 C C . VAL A 1 540 ? 30.464 8.638 -37.829 1.00 77.06 540 VAL A C 1
ATOM 4225 O O . VAL A 1 540 ? 30.955 9.061 -38.876 1.00 77.06 540 VAL A O 1
ATOM 4228 N N . LEU A 1 541 ? 30.941 7.561 -37.198 1.00 74.81 541 LEU A N 1
ATOM 4229 C CA . LEU A 1 541 ? 32.132 6.821 -37.636 1.00 74.81 541 LEU A CA 1
ATOM 4230 C C . LEU A 1 541 ? 31.984 6.290 -39.068 1.00 74.81 541 LEU A C 1
ATOM 4232 O O . LEU A 1 541 ? 32.871 6.458 -39.905 1.00 74.81 541 LEU A O 1
ATOM 4236 N N . TYR A 1 542 ? 30.840 5.690 -39.390 1.00 76.94 542 TYR A N 1
ATOM 4237 C CA . TYR A 1 542 ? 30.595 5.118 -40.711 1.00 76.94 542 TYR A CA 1
ATOM 4238 C C . TYR A 1 542 ? 30.329 6.173 -41.785 1.00 76.94 542 TYR A C 1
ATOM 4240 O O . TYR A 1 542 ? 30.592 5.900 -42.954 1.00 76.94 542 TYR A O 1
ATOM 4248 N N . SER A 1 543 ? 29.917 7.392 -41.416 1.00 73.88 543 SER A N 1
ATOM 4249 C CA . SER A 1 543 ? 29.836 8.534 -42.340 1.00 73.88 543 SER A CA 1
ATOM 4250 C C . SER A 1 543 ? 31.211 9.025 -42.833 1.00 73.88 543 SER A C 1
ATOM 4252 O O . SER A 1 543 ? 31.306 9.746 -43.838 1.00 73.88 543 SER A O 1
ATOM 4254 N N . GLU A 1 544 ? 32.296 8.642 -42.154 1.00 74.50 544 GLU A N 1
ATOM 4255 C CA . GLU A 1 544 ? 33.672 8.878 -42.603 1.00 74.50 544 GLU A CA 1
ATOM 4256 C C . GLU A 1 544 ? 34.154 7.806 -43.598 1.00 74.50 544 GLU A C 1
ATOM 4258 O O . GLU A 1 544 ? 35.112 8.038 -44.340 1.00 74.50 544 GLU A O 1
ATOM 4263 N N . GLY A 1 545 ? 33.458 6.665 -43.660 1.00 74.12 545 GLY A N 1
ATOM 4264 C CA . GLY A 1 545 ? 33.731 5.534 -44.542 1.00 74.12 545 GLY A CA 1
ATOM 4265 C C . GLY A 1 545 ? 33.141 5.665 -45.952 1.00 74.12 545 GLY A C 1
ATOM 4266 O O . GLY A 1 545 ? 32.799 6.752 -46.435 1.00 74.12 545 GLY A O 1
ATOM 4267 N N . ASN A 1 546 ? 33.021 4.533 -46.652 1.00 79.31 546 ASN A N 1
ATOM 4268 C CA . ASN A 1 546 ? 32.346 4.473 -47.954 1.00 79.31 546 ASN A CA 1
ATOM 4269 C C . ASN A 1 546 ? 30.836 4.191 -47.803 1.00 79.31 546 ASN A C 1
ATOM 4271 O O . ASN A 1 546 ? 30.371 3.757 -46.752 1.00 79.31 546 ASN A O 1
ATOM 4275 N N . VAL A 1 547 ? 30.062 4.413 -48.873 1.00 76.50 547 VAL A N 1
ATOM 4276 C CA . VAL A 1 547 ? 28.600 4.222 -48.839 1.00 76.50 547 VAL A CA 1
ATOM 4277 C C . VAL A 1 547 ? 28.197 2.792 -48.464 1.00 76.50 547 VAL A C 1
ATOM 4279 O O . VAL A 1 547 ? 27.207 2.616 -47.769 1.00 76.50 547 VAL A O 1
ATOM 4282 N N . ALA A 1 548 ? 28.980 1.775 -48.844 1.00 74.12 548 ALA A N 1
ATOM 4283 C CA . ALA A 1 548 ? 28.685 0.387 -48.496 1.00 74.12 548 ALA A CA 1
ATOM 4284 C C . ALA A 1 548 ? 28.764 0.155 -46.979 1.00 74.12 548 ALA A C 1
ATOM 4286 O O . ALA A 1 548 ? 27.893 -0.499 -46.420 1.00 74.12 548 ALA A O 1
ATOM 4287 N N . GLN A 1 549 ? 29.747 0.749 -46.296 1.00 76.19 549 GLN A N 1
ATOM 4288 C CA . GLN A 1 549 ? 29.846 0.694 -44.837 1.00 76.19 549 GLN A CA 1
ATOM 4289 C C . GLN A 1 549 ? 28.696 1.445 -44.150 1.00 76.19 549 GLN A C 1
ATOM 4291 O O . GLN A 1 549 ? 28.128 0.934 -43.187 1.00 76.19 549 GLN A O 1
ATOM 4296 N N . GLY A 1 550 ? 28.297 2.604 -44.687 1.00 75.38 550 GLY A N 1
ATOM 4297 C CA . GLY A 1 550 ? 27.112 3.330 -44.222 1.00 75.38 550 GLY A CA 1
ATOM 4298 C C . GLY A 1 550 ? 25.818 2.521 -44.376 1.00 75.38 550 GLY A C 1
ATOM 4299 O O . GLY A 1 550 ? 25.013 2.471 -43.452 1.00 75.38 550 GLY A O 1
ATOM 4300 N N . VAL A 1 551 ? 25.640 1.826 -45.506 1.00 77.94 551 VAL A N 1
ATOM 4301 C CA . VAL A 1 551 ? 24.488 0.939 -45.762 1.00 77.94 551 VAL A CA 1
ATOM 4302 C C . VAL A 1 551 ? 24.504 -0.269 -44.828 1.00 77.94 551 VAL A C 1
ATOM 4304 O O . VAL A 1 551 ? 23.473 -0.595 -44.247 1.00 77.94 551 VAL A O 1
ATOM 4307 N N . ILE A 1 552 ? 25.663 -0.905 -44.624 1.00 77.88 552 ILE A N 1
ATOM 4308 C CA . ILE A 1 552 ? 25.794 -2.022 -43.680 1.00 77.88 552 ILE A CA 1
ATOM 4309 C C . ILE A 1 552 ? 25.367 -1.580 -42.281 1.00 77.88 552 ILE A C 1
ATOM 4311 O O . ILE A 1 552 ? 24.601 -2.289 -41.631 1.00 77.88 552 ILE A O 1
ATOM 4315 N N . TYR A 1 553 ? 25.799 -0.399 -41.839 1.00 77.81 553 TYR A N 1
ATOM 4316 C CA . TYR A 1 553 ? 25.409 0.138 -40.542 1.00 77.81 553 TYR A CA 1
ATOM 4317 C C . TYR A 1 553 ? 23.908 0.459 -40.463 1.00 77.81 553 TYR A C 1
ATOM 4319 O O . TYR A 1 553 ? 23.237 0.005 -39.541 1.00 77.81 553 TYR A O 1
ATOM 4327 N N . GLY A 1 554 ? 23.354 1.154 -41.463 1.00 72.19 554 GLY A N 1
ATOM 4328 C CA . GLY A 1 554 ? 21.930 1.508 -41.512 1.00 72.19 554 GLY A CA 1
ATOM 4329 C C . GLY A 1 554 ? 20.976 0.305 -41.551 1.00 72.19 554 GLY A C 1
ATOM 4330 O O . GLY A 1 554 ? 19.882 0.364 -40.990 1.00 72.19 554 GLY A O 1
ATOM 4331 N N . VAL A 1 555 ? 21.392 -0.801 -42.180 1.00 74.62 555 VAL A N 1
ATOM 4332 C CA . VAL A 1 555 ? 20.581 -2.022 -42.328 1.00 74.62 555 VAL A CA 1
ATOM 4333 C C . VAL A 1 555 ? 20.731 -2.978 -41.137 1.00 74.62 555 VAL A C 1
ATOM 4335 O O . VAL A 1 555 ? 19.725 -3.491 -40.650 1.00 74.62 555 VAL A O 1
ATOM 4338 N N . SER A 1 556 ? 21.955 -3.213 -40.643 1.00 66.69 556 SER A N 1
ATOM 4339 C CA . SER A 1 556 ? 22.236 -4.263 -39.635 1.00 66.69 556 SER A CA 1
ATOM 4340 C C . SER A 1 556 ? 21.646 -3.967 -38.255 1.00 66.69 556 SER A C 1
ATOM 4342 O O . SER A 1 556 ? 21.437 -4.869 -37.453 1.00 66.69 556 SER A O 1
ATOM 4344 N N . TYR A 1 557 ? 21.375 -2.699 -37.977 1.00 64.88 557 TYR A N 1
ATOM 4345 C CA . TYR A 1 557 ? 21.022 -2.205 -36.651 1.00 64.88 557 TYR A CA 1
ATOM 4346 C C . TYR A 1 557 ? 19.524 -1.852 -36.515 1.00 64.88 557 TYR A C 1
ATOM 4348 O O . TYR A 1 557 ? 19.012 -1.644 -35.420 1.00 64.88 557 TYR A O 1
ATOM 4356 N N . ASN A 1 558 ? 18.782 -1.871 -37.626 1.00 58.41 558 ASN A N 1
ATOM 4357 C CA . ASN A 1 558 ? 17.329 -1.680 -37.682 1.00 58.41 558 ASN A CA 1
ATOM 4358 C C . ASN A 1 558 ? 16.476 -2.845 -37.089 1.00 58.41 558 ASN A C 1
ATOM 4360 O O . ASN A 1 558 ? 15.353 -2.588 -36.663 1.00 58.41 558 ASN A O 1
ATOM 4364 N N . PRO A 1 559 ? 16.905 -4.126 -37.061 1.00 47.88 559 PRO A N 1
ATOM 4365 C CA . PRO A 1 559 ? 16.042 -5.236 -36.620 1.00 47.88 559 PRO A CA 1
ATOM 4366 C C . PRO A 1 559 ? 16.282 -5.779 -35.215 1.00 47.88 559 PRO A C 1
ATOM 4368 O O . PRO A 1 559 ? 15.309 -6.170 -34.580 1.00 47.88 559 PRO A O 1
ATOM 4371 N N . ILE A 1 560 ? 17.518 -5.769 -34.707 1.00 48.44 560 ILE A N 1
ATOM 4372 C CA . ILE A 1 560 ? 17.857 -6.400 -33.415 1.00 48.44 560 ILE A CA 1
ATOM 4373 C C . ILE A 1 560 ? 17.075 -5.762 -32.255 1.00 48.44 560 ILE A C 1
ATOM 4375 O O . ILE A 1 560 ? 16.748 -6.424 -31.278 1.00 48.44 560 ILE A O 1
ATOM 4379 N N . PHE A 1 561 ? 16.690 -4.493 -32.392 1.00 50.53 561 PHE A N 1
ATOM 4380 C CA . PHE A 1 561 ? 16.008 -3.751 -31.337 1.00 50.53 561 PHE A CA 1
ATOM 4381 C C . PHE A 1 561 ? 14.475 -3.795 -31.381 1.00 50.53 561 PHE A C 1
ATOM 4383 O O . PHE A 1 561 ? 13.847 -3.497 -30.369 1.00 50.53 561 PHE A O 1
ATOM 4390 N N . LEU A 1 562 ? 13.854 -4.167 -32.508 1.00 46.84 562 LEU A N 1
ATOM 4391 C CA . LEU A 1 562 ? 12.388 -4.235 -32.620 1.00 46.84 562 LEU A CA 1
ATOM 4392 C C . LEU A 1 562 ? 11.818 -5.404 -31.803 1.00 46.84 562 LEU A C 1
ATOM 4394 O O . LEU A 1 562 ? 10.824 -5.256 -31.095 1.00 46.84 562 LEU A O 1
ATOM 4398 N N . THR A 1 563 ? 12.506 -6.546 -31.848 1.00 47.06 563 THR A N 1
ATOM 4399 C CA . THR A 1 563 ? 12.263 -7.697 -30.969 1.00 47.06 563 THR A CA 1
ATOM 4400 C C . THR A 1 563 ? 12.463 -7.318 -29.511 1.00 47.06 563 THR A C 1
ATOM 4402 O O . THR A 1 563 ? 11.677 -7.702 -28.651 1.00 47.06 563 THR A O 1
ATOM 4405 N N . CYS A 1 564 ? 13.462 -6.486 -29.232 1.00 41.50 564 CYS A N 1
ATOM 4406 C CA . CYS A 1 564 ? 13.716 -6.003 -27.893 1.00 41.50 564 CYS A CA 1
ATOM 4407 C C . CYS A 1 564 ? 12.655 -4.984 -27.434 1.00 41.50 564 CYS A C 1
ATOM 4409 O O . CYS A 1 564 ? 12.267 -5.035 -26.285 1.00 41.50 564 CYS A O 1
ATOM 4411 N N . LEU A 1 565 ? 12.076 -4.126 -28.278 1.00 46.66 565 LEU A N 1
ATOM 4412 C CA . LEU A 1 565 ? 10.988 -3.211 -27.878 1.00 46.66 565 LEU A CA 1
ATOM 4413 C C . LEU A 1 565 ? 9.728 -3.951 -27.389 1.00 46.66 565 LEU A C 1
ATOM 4415 O O . LEU A 1 565 ? 9.092 -3.511 -26.434 1.00 46.66 565 LEU A O 1
ATOM 4419 N N . GLY A 1 566 ? 9.408 -5.102 -27.993 1.00 43.56 566 GLY A N 1
ATOM 4420 C CA . GLY A 1 566 ? 8.327 -5.985 -27.535 1.00 43.56 566 GLY A CA 1
ATOM 4421 C C . GLY A 1 566 ? 8.678 -6.830 -26.300 1.00 43.56 566 GLY A C 1
ATOM 4422 O O . GLY A 1 566 ? 7.781 -7.211 -25.551 1.00 43.56 566 GLY A O 1
ATOM 4423 N N . ILE A 1 567 ? 9.970 -7.105 -26.069 1.00 40.56 567 ILE A N 1
ATOM 4424 C CA . ILE A 1 567 ? 10.475 -7.953 -24.973 1.00 40.56 567 ILE A CA 1
ATOM 4425 C C . ILE A 1 567 ? 10.945 -7.131 -23.753 1.00 40.56 567 ILE A C 1
ATOM 4427 O O . ILE A 1 567 ? 10.857 -7.627 -22.640 1.00 40.56 567 ILE A O 1
ATOM 4431 N N . MET A 1 568 ? 11.407 -5.885 -23.909 1.00 41.19 568 MET A N 1
ATOM 4432 C CA . MET A 1 568 ? 12.158 -5.103 -22.903 1.00 41.19 568 MET A CA 1
ATOM 4433 C C . MET A 1 568 ? 11.301 -4.221 -21.995 1.00 41.19 568 MET A C 1
ATOM 4435 O O . MET A 1 568 ? 11.802 -3.738 -20.986 1.00 41.19 568 MET A O 1
ATOM 4439 N N . VAL A 1 569 ? 10.003 -4.060 -22.263 1.00 42.91 569 VAL A N 1
ATOM 4440 C CA . VAL A 1 569 ? 9.092 -3.479 -21.253 1.00 42.91 569 VAL A CA 1
ATOM 4441 C C . VAL A 1 569 ? 8.835 -4.485 -20.108 1.00 42.91 569 VAL A C 1
ATOM 4443 O O . VAL A 1 569 ? 8.184 -4.160 -19.122 1.00 42.91 569 VAL A O 1
ATOM 4446 N N . ILE A 1 570 ? 9.356 -5.718 -20.212 1.00 42.62 570 ILE A N 1
ATOM 4447 C CA . ILE A 1 570 ? 8.934 -6.861 -19.393 1.00 42.62 570 ILE A CA 1
ATOM 4448 C C . ILE A 1 570 ? 9.973 -7.359 -18.354 1.00 42.62 570 ILE A C 1
ATOM 4450 O O . ILE A 1 570 ? 9.512 -7.886 -17.344 1.00 42.62 570 ILE A O 1
ATOM 4454 N N . PRO A 1 571 ? 11.311 -7.159 -18.435 1.00 41.12 571 PRO A N 1
ATOM 4455 C CA . PRO A 1 571 ? 12.208 -7.739 -17.436 1.00 41.12 571 PRO A CA 1
ATOM 4456 C C . PRO A 1 571 ? 13.236 -6.738 -16.885 1.00 41.12 571 PRO A C 1
ATOM 4458 O O . PRO A 1 571 ? 14.434 -6.924 -17.038 1.00 41.12 571 PRO A O 1
ATOM 4461 N N . ALA A 1 572 ? 12.781 -5.694 -16.194 1.00 32.78 572 ALA A N 1
ATOM 4462 C CA . ALA A 1 572 ? 13.616 -5.016 -15.189 1.00 32.78 572 ALA A CA 1
ATOM 4463 C C . ALA A 1 572 ? 13.280 -5.465 -13.755 1.00 32.78 572 ALA A C 1
ATOM 4465 O O . ALA A 1 572 ? 13.998 -5.158 -12.812 1.00 32.78 572 ALA A O 1
ATOM 4466 N N . ILE A 1 573 ? 12.190 -6.219 -13.576 1.00 34.94 573 ILE A N 1
ATOM 4467 C CA . ILE A 1 573 ? 11.673 -6.567 -12.245 1.00 34.94 573 ILE A CA 1
ATOM 4468 C C . ILE A 1 573 ? 11.961 -8.031 -11.872 1.00 34.94 573 ILE A C 1
ATOM 4470 O O . ILE A 1 573 ? 11.954 -8.401 -10.703 1.00 34.94 573 ILE A O 1
ATOM 4474 N N . THR A 1 574 ? 12.278 -8.891 -12.841 1.00 32.53 574 THR A N 1
ATOM 4475 C CA . THR A 1 574 ? 12.448 -10.330 -12.586 1.00 32.53 574 THR A CA 1
ATOM 4476 C C . THR A 1 574 ? 13.844 -10.737 -12.113 1.00 32.53 574 THR A C 1
ATOM 4478 O O . THR A 1 574 ? 13.990 -11.854 -11.632 1.00 32.53 574 THR A O 1
ATOM 4481 N N . ALA A 1 575 ? 14.861 -9.872 -12.203 1.00 27.88 575 ALA A N 1
ATOM 4482 C CA . ALA A 1 575 ? 16.249 -10.274 -11.939 1.00 27.88 575 ALA A CA 1
ATOM 4483 C C . ALA A 1 575 ? 16.795 -9.906 -10.543 1.00 27.88 575 ALA A C 1
ATOM 4485 O O . ALA A 1 575 ? 17.817 -10.458 -10.146 1.00 27.88 575 ALA A O 1
ATOM 4486 N N . LYS A 1 576 ? 16.144 -9.019 -9.767 1.00 30.92 576 LYS A N 1
ATOM 4487 C CA . LYS A 1 576 ? 16.668 -8.602 -8.442 1.00 30.92 576 LYS A CA 1
ATOM 4488 C C . LYS A 1 576 ? 15.666 -8.534 -7.284 1.00 30.92 576 LYS A C 1
ATOM 4490 O O . LYS A 1 576 ? 16.066 -8.219 -6.167 1.00 30.92 576 LYS A O 1
ATOM 4495 N N . THR A 1 577 ? 14.399 -8.903 -7.474 1.00 30.25 577 THR A N 1
ATOM 4496 C CA . THR A 1 577 ? 13.357 -8.710 -6.444 1.00 30.25 577 THR A CA 1
ATOM 4497 C C . THR A 1 577 ? 12.658 -10.017 -6.051 1.00 30.25 577 THR A C 1
ATOM 4499 O O . THR A 1 577 ? 11.461 -10.190 -6.246 1.00 30.25 577 THR A O 1
ATOM 4502 N N . VAL A 1 578 ? 13.386 -10.950 -5.424 1.00 28.69 578 VAL A N 1
ATOM 4503 C CA . VAL A 1 578 ? 12.769 -12.139 -4.781 1.00 28.69 578 VAL A CA 1
ATOM 4504 C C . VAL A 1 578 ? 12.171 -11.803 -3.395 1.00 28.69 578 VAL A C 1
ATOM 4506 O O . VAL A 1 578 ? 11.482 -12.618 -2.794 1.00 28.69 578 VAL A O 1
ATOM 4509 N N . ALA A 1 579 ? 12.326 -10.569 -2.897 1.00 27.80 579 ALA A N 1
ATOM 4510 C CA . ALA A 1 579 ? 11.850 -10.182 -1.562 1.00 27.80 579 ALA A CA 1
ATOM 4511 C C . ALA A 1 579 ? 10.525 -9.385 -1.515 1.00 27.80 579 ALA A C 1
ATOM 4513 O O . ALA A 1 579 ? 10.041 -9.086 -0.420 1.00 27.80 579 ALA A O 1
ATOM 4514 N N . ILE A 1 580 ? 9.913 -8.997 -2.644 1.00 32.41 580 ILE A N 1
ATOM 4515 C CA . ILE A 1 580 ? 8.724 -8.123 -2.619 1.00 32.41 580 ILE A CA 1
ATOM 4516 C C . ILE A 1 580 ? 7.743 -8.491 -3.741 1.00 32.41 580 ILE A C 1
ATOM 4518 O O . ILE A 1 580 ? 7.976 -8.184 -4.899 1.00 32.41 580 ILE A O 1
ATOM 4522 N N . GLY A 1 581 ? 6.625 -9.121 -3.363 1.00 33.84 581 GLY A N 1
ATOM 4523 C CA . GLY A 1 581 ? 5.326 -9.085 -4.051 1.00 33.84 581 GLY A CA 1
ATOM 4524 C C . GLY A 1 581 ? 5.286 -9.376 -5.559 1.00 33.84 581 GLY A C 1
ATOM 4525 O O . GLY A 1 581 ? 5.481 -8.494 -6.389 1.00 33.84 581 GLY A O 1
ATOM 4526 N N . THR A 1 582 ? 4.801 -10.567 -5.915 1.00 39.66 582 THR A N 1
ATOM 4527 C CA . THR A 1 582 ? 4.430 -11.024 -7.274 1.00 39.66 582 THR A CA 1
ATOM 4528 C C . THR A 1 582 ? 3.394 -10.153 -8.017 1.00 39.66 582 THR A C 1
ATOM 4530 O O . THR A 1 582 ? 3.071 -10.442 -9.169 1.00 39.66 582 THR A O 1
ATOM 4533 N N . GLY A 1 583 ? 2.908 -9.056 -7.423 1.00 34.66 583 GLY A N 1
ATOM 4534 C CA . GLY A 1 583 ? 2.064 -8.060 -8.092 1.00 34.66 583 GLY A CA 1
ATOM 4535 C C . GLY A 1 583 ? 2.747 -7.397 -9.295 1.00 34.66 583 GLY A C 1
ATOM 4536 O O . GLY A 1 583 ? 2.090 -7.166 -10.307 1.00 34.66 583 GLY A O 1
ATOM 4537 N N . LEU A 1 584 ? 4.071 -7.189 -9.251 1.00 33.78 584 LEU A N 1
ATOM 4538 C CA . LEU A 1 584 ? 4.808 -6.652 -10.404 1.00 33.78 584 LEU A CA 1
ATOM 4539 C C . LEU A 1 584 ? 5.004 -7.678 -11.537 1.00 33.78 584 LEU A C 1
ATOM 4541 O O . LEU A 1 584 ? 5.037 -7.300 -12.707 1.00 33.78 584 LEU A O 1
ATOM 4545 N N . ILE A 1 585 ? 5.063 -8.975 -11.215 1.00 35.25 585 ILE A N 1
ATOM 4546 C CA . ILE A 1 585 ? 5.179 -10.056 -12.211 1.00 35.25 585 ILE A CA 1
ATOM 4547 C C . ILE A 1 585 ? 3.864 -10.200 -12.999 1.00 35.25 585 ILE A C 1
ATOM 4549 O O . ILE A 1 585 ? 3.881 -10.421 -14.209 1.00 35.25 585 ILE A O 1
ATOM 4553 N N . LEU A 1 586 ? 2.717 -9.986 -12.345 1.00 35.38 586 LEU A N 1
ATOM 4554 C CA . LEU A 1 586 ? 1.406 -9.924 -13.003 1.00 35.38 586 LEU A CA 1
ATOM 4555 C C . LEU A 1 586 ? 1.219 -8.647 -13.840 1.00 35.38 586 LEU A C 1
ATOM 4557 O O . LEU A 1 586 ? 0.628 -8.725 -14.913 1.00 35.38 586 LEU A O 1
ATOM 4561 N N . PHE A 1 587 ? 1.787 -7.513 -13.414 1.00 36.88 587 PHE A N 1
ATOM 4562 C CA . PHE A 1 587 ? 1.799 -6.248 -14.167 1.00 36.88 587 PHE A CA 1
ATOM 4563 C C . PHE A 1 587 ? 2.512 -6.394 -15.525 1.00 36.88 587 PHE A C 1
ATOM 4565 O O . PHE A 1 587 ? 1.975 -6.014 -16.570 1.00 36.88 587 PHE A O 1
ATOM 4572 N N . ALA A 1 588 ? 3.687 -7.032 -15.515 1.00 34.81 588 ALA A N 1
ATOM 4573 C CA . ALA A 1 588 ? 4.439 -7.384 -16.717 1.00 34.81 588 ALA A CA 1
ATOM 4574 C C . ALA A 1 588 ? 3.724 -8.475 -17.543 1.00 34.81 588 ALA A C 1
ATOM 4576 O O . ALA A 1 588 ? 3.731 -8.426 -18.772 1.00 34.81 588 ALA A O 1
ATOM 4577 N N . GLY A 1 589 ? 3.028 -9.408 -16.882 1.00 33.56 589 GLY A N 1
ATOM 4578 C CA . GLY A 1 589 ? 2.231 -10.470 -17.504 1.00 33.56 589 GLY A CA 1
ATOM 4579 C C . GLY A 1 589 ? 0.987 -9.985 -18.263 1.00 33.56 589 GLY A C 1
ATOM 4580 O O . GLY A 1 589 ? 0.679 -10.506 -19.332 1.00 33.56 589 GLY A O 1
ATOM 4581 N N . THR A 1 590 ? 0.277 -8.962 -17.781 1.00 34.56 590 THR A N 1
ATOM 4582 C CA . THR A 1 590 ? -0.869 -8.375 -18.506 1.00 34.56 590 THR A CA 1
ATOM 4583 C C . THR A 1 590 ? -0.438 -7.544 -19.715 1.00 34.56 590 THR A C 1
ATOM 4585 O O . THR A 1 590 ? -1.085 -7.614 -20.760 1.00 34.56 590 THR A O 1
ATOM 4588 N N . ALA A 1 591 ? 0.692 -6.832 -19.620 1.00 33.22 591 ALA A N 1
ATOM 4589 C CA . ALA A 1 591 ? 1.311 -6.163 -20.766 1.00 33.22 591 ALA A CA 1
ATOM 4590 C C . ALA A 1 591 ? 1.852 -7.183 -21.791 1.00 33.22 591 ALA A C 1
ATOM 4592 O O . ALA A 1 591 ? 1.665 -7.006 -22.994 1.00 33.22 591 ALA A O 1
ATOM 4593 N N . TYR A 1 592 ? 2.426 -8.296 -21.313 1.00 34.56 592 TYR A N 1
ATOM 4594 C CA . TYR A 1 592 ? 2.832 -9.447 -22.124 1.00 34.56 592 TYR A CA 1
ATOM 4595 C C . TYR A 1 592 ? 1.649 -10.048 -22.891 1.00 34.56 592 TYR A C 1
ATOM 4597 O O . TYR A 1 592 ? 1.745 -10.242 -24.098 1.00 34.56 592 TYR A O 1
ATOM 4605 N N . VAL A 1 593 ? 0.507 -10.299 -22.239 1.00 33.12 593 VAL A N 1
ATOM 4606 C CA . VAL A 1 593 ? -0.678 -10.867 -22.904 1.00 33.12 593 VAL A CA 1
ATOM 4607 C C . VAL A 1 593 ? -1.286 -9.885 -23.910 1.00 33.12 593 VAL A C 1
ATOM 4609 O O . VAL A 1 593 ? -1.632 -10.316 -25.005 1.00 33.12 593 VAL A O 1
ATOM 4612 N N . ALA A 1 594 ? -1.364 -8.582 -23.622 1.00 34.62 594 ALA A N 1
ATOM 4613 C CA . ALA A 1 594 ? -1.859 -7.592 -24.586 1.00 34.62 594 ALA A CA 1
ATOM 4614 C C . ALA A 1 594 ? -0.966 -7.502 -25.843 1.00 34.62 594 ALA A C 1
ATOM 4616 O O . ALA A 1 594 ? -1.463 -7.607 -26.965 1.00 34.62 594 ALA A O 1
ATOM 4617 N N . CYS A 1 595 ? 0.358 -7.432 -25.659 1.00 33.03 595 CYS A N 1
ATOM 4618 C CA . CYS A 1 595 ? 1.334 -7.329 -26.750 1.00 33.03 595 CYS A CA 1
ATOM 4619 C C . CYS A 1 595 ? 1.423 -8.630 -27.581 1.00 33.03 595 CYS A C 1
ATOM 4621 O O . CYS A 1 595 ? 1.469 -8.609 -28.813 1.00 33.03 595 CYS A O 1
ATOM 4623 N N . ASN A 1 596 ? 1.360 -9.792 -26.921 1.00 33.69 596 ASN A N 1
ATOM 4624 C CA . ASN A 1 596 ? 1.494 -11.104 -27.562 1.00 33.69 596 ASN A CA 1
ATOM 4625 C C . ASN A 1 596 ? 0.177 -11.591 -28.209 1.00 33.69 596 ASN A C 1
ATOM 4627 O O . ASN A 1 596 ? 0.206 -12.309 -29.210 1.00 33.69 596 ASN A O 1
ATOM 4631 N N . THR A 1 597 ? -0.989 -11.168 -27.701 1.00 35.84 597 THR A N 1
ATOM 4632 C CA . THR A 1 597 ? -2.287 -11.414 -28.365 1.00 35.84 597 THR A CA 1
ATOM 4633 C C . THR A 1 597 ? -2.415 -10.570 -29.639 1.00 35.84 597 THR A C 1
ATOM 4635 O O . THR A 1 597 ? -2.970 -11.049 -30.626 1.00 35.84 597 THR A O 1
ATOM 4638 N N . TYR A 1 598 ? -1.831 -9.364 -29.663 1.00 38.16 598 TYR A N 1
ATOM 4639 C CA . TYR A 1 598 ? -1.775 -8.515 -30.856 1.00 38.16 598 TYR A CA 1
ATOM 4640 C C . TYR A 1 598 ? -0.873 -9.112 -31.949 1.00 38.16 598 TYR A C 1
ATOM 4642 O O . TYR A 1 598 ? -1.343 -9.354 -33.064 1.00 38.16 598 TYR A O 1
ATOM 4650 N N . LEU A 1 599 ? 0.377 -9.466 -31.615 1.00 36.66 599 LEU A N 1
ATOM 4651 C CA . LEU A 1 599 ? 1.351 -10.036 -32.562 1.00 36.66 599 LEU A CA 1
ATOM 4652 C C . LEU A 1 599 ? 0.904 -11.381 -33.160 1.00 36.66 599 LEU A C 1
ATOM 4654 O O . LEU A 1 599 ? 1.110 -11.627 -34.348 1.00 36.66 599 LEU A O 1
ATOM 4658 N N . ASN A 1 600 ? 0.232 -12.233 -32.379 1.00 36.81 600 ASN A N 1
ATOM 4659 C CA . ASN A 1 600 ? -0.247 -13.532 -32.864 1.00 36.81 600 ASN A CA 1
ATOM 4660 C C . ASN A 1 600 ? -1.574 -13.463 -33.640 1.00 36.81 600 ASN A C 1
ATOM 4662 O O . ASN A 1 600 ? -1.924 -14.423 -34.326 1.00 36.81 600 ASN A O 1
ATOM 4666 N N . SER A 1 601 ? -2.320 -12.355 -33.567 1.00 34.03 601 SER A N 1
ATOM 4667 C CA . SER A 1 601 ? -3.603 -12.218 -34.276 1.00 34.03 601 SER A CA 1
ATOM 4668 C C . SER A 1 601 ? -3.467 -11.891 -35.772 1.00 34.03 601 SER A C 1
ATOM 4670 O O . SER A 1 601 ? -4.429 -12.077 -36.517 1.00 34.03 601 SER A O 1
ATOM 4672 N N . ASN A 1 602 ? -2.271 -11.491 -36.230 1.00 33.53 602 ASN A N 1
ATOM 4673 C CA . ASN A 1 602 ? -2.017 -11.026 -37.602 1.00 33.53 602 ASN A CA 1
ATOM 4674 C C . ASN A 1 602 ? -1.052 -11.902 -38.430 1.00 33.53 602 ASN A C 1
ATOM 4676 O O . ASN A 1 602 ? -0.708 -11.529 -39.551 1.00 33.53 602 ASN A O 1
ATOM 4680 N N . VAL A 1 603 ? -0.655 -13.086 -37.947 1.00 30.06 603 VAL A N 1
ATOM 4681 C CA . VAL A 1 603 ? 0.204 -14.014 -38.709 1.00 30.06 603 VAL A CA 1
ATOM 4682 C C . VAL A 1 603 ? -0.511 -15.353 -38.902 1.00 30.06 603 VAL A C 1
ATOM 4684 O O . VAL A 1 603 ? -0.782 -16.087 -37.955 1.00 30.06 603 VAL A O 1
ATOM 4687 N N . ALA A 1 604 ? -0.855 -15.675 -40.151 1.00 27.39 604 ALA A N 1
ATOM 4688 C CA . ALA A 1 604 ? -1.497 -16.941 -40.500 1.00 27.39 604 ALA A CA 1
ATOM 4689 C C . ALA A 1 604 ? -0.518 -18.128 -40.337 1.00 27.39 604 ALA A C 1
ATOM 4691 O O . ALA A 1 604 ? 0.636 -18.018 -40.753 1.00 27.39 604 ALA A O 1
ATOM 4692 N N . PRO A 1 605 ? -0.947 -19.294 -39.811 1.00 30.31 605 PRO A N 1
ATOM 4693 C CA . PRO A 1 605 ? -0.044 -20.417 -39.602 1.00 30.31 605 PRO A CA 1
ATOM 4694 C C . PRO A 1 605 ? 0.096 -21.243 -40.890 1.00 30.31 605 PRO A C 1
ATOM 4696 O O . PRO A 1 605 ? -0.868 -21.858 -41.353 1.00 30.31 605 PRO A O 1
ATOM 4699 N N . VAL A 1 606 ? 1.306 -21.310 -41.452 1.00 27.67 606 VAL A N 1
ATOM 4700 C CA . VAL A 1 606 ? 1.667 -22.277 -42.504 1.00 27.67 606 VAL A CA 1
ATOM 4701 C C . VAL A 1 606 ? 2.767 -23.215 -41.994 1.00 27.67 606 VAL A C 1
ATOM 4703 O O . VAL A 1 606 ? 3.699 -22.828 -41.301 1.00 27.67 606 VAL A O 1
ATOM 4706 N N . VAL A 1 607 ? 2.571 -24.498 -42.289 1.00 28.33 607 VAL A N 1
ATOM 4707 C CA . VAL A 1 607 ? 3.092 -25.685 -41.599 1.00 28.33 607 VAL A CA 1
ATOM 4708 C C . VAL A 1 607 ? 4.514 -26.093 -42.027 1.00 28.33 607 VAL A C 1
ATOM 4710 O O . VAL A 1 607 ? 4.740 -26.345 -43.205 1.00 28.33 607 VAL A O 1
ATOM 4713 N N . GLY A 1 608 ? 5.384 -26.363 -41.038 1.00 24.30 608 GLY A N 1
ATOM 4714 C CA . GLY A 1 608 ? 6.049 -27.672 -40.868 1.00 24.30 608 GLY A CA 1
ATOM 4715 C C . GLY A 1 608 ? 7.573 -27.786 -41.047 1.00 24.30 608 GLY A C 1
ATOM 4716 O O . GLY A 1 608 ? 8.018 -27.944 -42.175 1.00 24.30 608 GLY A O 1
ATOM 4717 N N . HIS A 1 609 ? 8.334 -27.953 -39.950 1.00 23.42 609 HIS A N 1
ATOM 4718 C CA . HIS A 1 609 ? 9.005 -29.220 -39.559 1.00 23.42 609 HIS A CA 1
ATOM 4719 C C . HIS A 1 609 ? 9.846 -29.097 -38.261 1.00 23.42 609 HIS A C 1
ATOM 4721 O O . HIS A 1 609 ? 10.761 -28.292 -38.173 1.00 23.42 609 HIS A O 1
ATOM 4727 N N . THR A 1 610 ? 9.511 -29.970 -37.298 1.00 28.78 610 THR A N 1
ATOM 4728 C CA . THR A 1 610 ? 10.308 -30.613 -36.220 1.00 28.78 610 THR A CA 1
ATOM 4729 C C . THR A 1 610 ? 11.362 -29.832 -35.413 1.00 28.78 610 THR A C 1
ATOM 4731 O O . THR A 1 610 ? 12.525 -29.788 -35.799 1.00 28.78 610 THR A O 1
ATOM 4734 N N . ALA A 1 611 ? 10.989 -29.458 -34.180 1.00 23.22 611 ALA A N 1
ATOM 4735 C CA . ALA A 1 611 ? 11.852 -29.480 -32.991 1.00 23.22 611 ALA A CA 1
ATOM 4736 C C . ALA A 1 611 ? 11.008 -29.782 -31.727 1.00 23.22 611 ALA A C 1
ATOM 4738 O O . ALA A 1 611 ? 9.789 -29.627 -31.727 1.00 23.22 611 ALA A O 1
ATOM 4739 N N . ILE A 1 612 ? 11.662 -30.338 -30.713 1.00 24.31 612 ILE A N 1
ATOM 4740 C CA . ILE A 1 612 ? 11.162 -31.252 -29.674 1.00 24.31 612 ILE A CA 1
ATOM 4741 C C . ILE A 1 612 ? 10.300 -30.545 -28.613 1.00 24.31 612 ILE A C 1
ATOM 4743 O O . ILE A 1 612 ? 10.699 -29.531 -28.056 1.00 24.31 612 ILE A O 1
ATOM 4747 N N . GLY A 1 613 ? 9.127 -31.113 -28.314 1.00 23.50 613 GLY A N 1
ATOM 4748 C CA . GLY A 1 613 ? 8.236 -30.658 -27.244 1.00 23.50 613 GLY A CA 1
ATOM 4749 C C . GLY A 1 613 ? 8.447 -31.423 -25.937 1.00 23.50 613 GLY A C 1
ATOM 4750 O O . GLY A 1 613 ? 8.547 -32.651 -25.946 1.00 23.50 613 GLY A O 1
ATOM 4751 N N . GLY A 1 614 ? 8.443 -30.703 -24.814 1.00 22.58 614 GLY A N 1
ATOM 4752 C CA . GLY A 1 614 ? 8.440 -31.299 -23.481 1.00 22.58 614 GLY A CA 1
ATOM 4753 C C . GLY A 1 614 ? 8.247 -30.283 -22.357 1.00 22.58 614 GLY A C 1
ATOM 4754 O O . GLY A 1 614 ? 9.229 -29.804 -21.815 1.00 22.58 614 GLY A O 1
ATOM 4755 N N . SER A 1 615 ? 6.994 -30.002 -21.979 1.00 25.30 615 SER A N 1
ATOM 4756 C CA . SER A 1 615 ? 6.604 -29.554 -20.622 1.00 25.30 615 SER A CA 1
ATOM 4757 C C . SER A 1 615 ? 5.078 -29.457 -20.477 1.00 25.30 615 SER A C 1
ATOM 4759 O O . SER A 1 615 ? 4.500 -28.422 -20.169 1.00 25.30 615 SER A O 1
ATOM 4761 N N . ALA A 1 616 ? 4.389 -30.574 -20.698 1.00 25.25 616 ALA A N 1
ATOM 4762 C CA . ALA A 1 616 ? 3.003 -30.737 -20.266 1.00 25.25 616 ALA A CA 1
ATOM 4763 C C . ALA A 1 616 ? 2.737 -32.227 -20.046 1.00 25.25 616 ALA A C 1
ATOM 4765 O O . ALA A 1 616 ? 2.189 -32.861 -20.936 1.00 25.25 616 ALA A O 1
ATOM 4766 N N . ASN A 1 617 ? 3.238 -32.802 -18.939 1.00 29.95 617 ASN A N 1
ATOM 4767 C CA . ASN A 1 617 ? 2.786 -34.070 -18.327 1.00 29.95 617 ASN A CA 1
ATOM 4768 C C . ASN A 1 617 ? 3.666 -34.437 -17.110 1.00 29.95 617 ASN A C 1
ATOM 4770 O O . ASN A 1 617 ? 4.671 -35.123 -17.267 1.00 29.95 617 ASN A O 1
ATOM 4774 N N . ALA A 1 618 ? 3.280 -34.034 -15.893 1.00 23.98 618 ALA A N 1
ATOM 4775 C CA . ALA A 1 618 ? 3.894 -34.529 -14.648 1.00 23.98 618 ALA A CA 1
ATOM 4776 C C . ALA A 1 618 ? 2.926 -34.490 -13.443 1.00 23.98 618 ALA A C 1
ATOM 4778 O O . ALA A 1 618 ? 3.278 -34.009 -12.376 1.00 23.98 618 ALA A O 1
ATOM 4779 N N . PHE A 1 619 ? 1.689 -34.985 -13.602 1.00 24.31 619 PHE A N 1
ATOM 4780 C CA . PHE A 1 619 ? 0.691 -35.001 -12.512 1.00 24.31 619 PHE A CA 1
ATOM 4781 C C . PHE A 1 619 ? -0.053 -36.342 -12.315 1.00 24.31 619 PHE A C 1
ATOM 4783 O O . PHE A 1 619 ? -1.200 -36.347 -11.884 1.00 24.31 619 PHE A O 1
ATOM 4790 N N . SER A 1 620 ? 0.544 -37.512 -12.615 1.00 28.11 620 SER A N 1
ATOM 4791 C CA . SER A 1 620 ? -0.193 -38.790 -12.425 1.00 28.11 620 SER A CA 1
ATOM 4792 C C . SER A 1 620 ? 0.570 -40.050 -11.971 1.00 28.11 620 SER A C 1
ATOM 4794 O O . SER A 1 620 ? 0.108 -41.149 -12.265 1.00 28.11 620 SER A O 1
ATOM 4796 N N . TYR A 1 621 ? 1.682 -39.970 -11.222 1.00 24.73 621 TYR A N 1
ATOM 4797 C CA . TYR A 1 621 ? 2.437 -41.199 -10.885 1.00 24.73 621 TYR A CA 1
ATOM 4798 C C . TYR A 1 621 ? 3.008 -41.323 -9.459 1.00 24.73 621 TYR A C 1
ATOM 4800 O O . TYR A 1 621 ? 4.140 -41.755 -9.305 1.00 24.73 621 TYR A O 1
ATOM 4808 N N . ILE A 1 622 ? 2.245 -41.025 -8.399 1.00 26.53 622 ILE A N 1
ATOM 4809 C CA . ILE A 1 622 ? 2.573 -41.489 -7.029 1.00 26.53 622 ILE A CA 1
ATOM 4810 C C . ILE A 1 622 ? 1.274 -41.835 -6.294 1.00 26.53 622 ILE A C 1
ATOM 4812 O O . ILE A 1 622 ? 0.731 -41.031 -5.546 1.00 26.53 622 ILE A O 1
ATOM 4816 N N . ASN A 1 623 ? 0.721 -43.024 -6.547 1.00 25.38 623 ASN A N 1
ATOM 4817 C CA . ASN A 1 623 ? -0.335 -43.573 -5.695 1.00 25.38 623 ASN A CA 1
ATOM 4818 C C . ASN A 1 623 ? -0.385 -45.107 -5.771 1.00 25.38 623 ASN A C 1
ATOM 4820 O O . ASN A 1 623 ? -1.376 -45.645 -6.241 1.00 25.38 623 ASN A O 1
ATOM 4824 N N . THR A 1 624 ? 0.682 -45.809 -5.359 1.00 30.14 624 THR A N 1
ATOM 4825 C CA . THR A 1 624 ? 0.641 -47.250 -5.007 1.00 30.14 624 THR A CA 1
ATOM 4826 C C . THR A 1 624 ? 1.949 -47.712 -4.332 1.00 30.14 624 THR A C 1
ATOM 4828 O O . THR A 1 624 ? 2.823 -48.233 -5.024 1.00 30.14 624 THR A O 1
ATOM 4831 N N . ASN A 1 625 ? 2.102 -47.596 -3.005 1.00 28.39 625 ASN A N 1
ATOM 4832 C CA . ASN A 1 625 ? 2.891 -48.591 -2.252 1.00 28.39 625 ASN A CA 1
ATOM 4833 C C . ASN A 1 625 ? 2.551 -48.604 -0.741 1.00 28.39 625 ASN A C 1
ATOM 4835 O O . ASN A 1 625 ? 2.814 -47.611 -0.067 1.00 28.39 625 ASN A O 1
ATOM 4839 N N . PRO A 1 626 ? 1.975 -49.688 -0.193 1.00 32.47 626 PRO A N 1
ATOM 4840 C CA . PRO A 1 626 ? 1.669 -49.823 1.229 1.00 32.47 626 PRO A CA 1
ATOM 4841 C C . PRO A 1 626 ? 2.591 -50.863 1.884 1.00 32.47 626 PRO A C 1
ATOM 4843 O O . PRO A 1 626 ? 2.474 -52.026 1.532 1.00 32.47 626 PRO A O 1
ATOM 4846 N N . ASP A 1 627 ? 3.489 -50.467 2.796 1.00 36.38 627 ASP A N 1
ATOM 4847 C CA . ASP A 1 627 ? 4.034 -51.313 3.889 1.00 36.38 627 ASP A CA 1
ATOM 4848 C C . ASP A 1 627 ? 5.247 -50.634 4.555 1.00 36.38 627 ASP A C 1
ATOM 4850 O O . ASP A 1 627 ? 6.385 -50.959 4.224 1.00 36.38 627 ASP A O 1
ATOM 4854 N N . LEU A 1 628 ? 5.058 -49.707 5.508 1.00 26.91 628 LEU A N 1
ATOM 4855 C CA . LEU A 1 628 ? 6.188 -49.259 6.349 1.00 26.91 628 LEU A CA 1
ATOM 4856 C C . LEU A 1 628 ? 5.908 -48.671 7.762 1.00 26.91 628 LEU A C 1
ATOM 4858 O O . LEU A 1 628 ? 6.715 -47.877 8.229 1.00 26.91 628 LEU A O 1
ATOM 4862 N N . PRO A 1 629 ? 4.871 -49.073 8.530 1.00 31.67 629 PRO A N 1
ATOM 4863 C CA . PRO A 1 629 ? 4.852 -48.817 9.977 1.00 31.67 629 PRO A CA 1
ATOM 4864 C C . PRO A 1 629 ? 4.978 -50.115 10.792 1.00 31.67 629 PRO A C 1
ATOM 4866 O O . PRO A 1 629 ? 4.024 -50.883 10.913 1.00 31.67 629 PRO A O 1
ATOM 4869 N N . SER A 1 630 ? 6.149 -50.390 11.381 1.00 27.48 630 SER A N 1
ATOM 4870 C CA . SER A 1 630 ? 6.319 -51.486 12.366 1.00 27.48 630 SER A CA 1
ATOM 4871 C C . SER A 1 630 ? 7.477 -51.324 13.358 1.00 27.48 630 SER A C 1
ATOM 4873 O O . SER A 1 630 ? 7.756 -52.254 14.112 1.00 27.48 630 SER A O 1
ATOM 4875 N N . ILE A 1 631 ? 8.181 -50.194 13.405 1.00 28.42 631 ILE A N 1
ATOM 4876 C CA . ILE A 1 631 ? 9.404 -50.092 14.208 1.00 28.42 631 ILE A CA 1
ATOM 4877 C C . ILE A 1 631 ? 9.343 -48.808 15.046 1.00 28.42 631 ILE A C 1
ATOM 4879 O O . ILE A 1 631 ? 9.288 -47.722 14.492 1.00 28.42 631 ILE A O 1
ATOM 4883 N N . LEU A 1 632 ? 9.368 -48.988 16.376 1.00 27.03 632 LEU A N 1
ATOM 4884 C CA . LEU A 1 632 ? 9.690 -48.003 17.431 1.00 27.03 632 LEU A CA 1
ATOM 4885 C C . LEU A 1 632 ? 8.530 -47.362 18.215 1.00 27.03 632 LEU A C 1
ATOM 4887 O O . LEU A 1 632 ? 8.391 -46.152 18.333 1.00 27.03 632 LEU A O 1
ATOM 4891 N N . LYS A 1 633 ? 7.791 -48.228 18.916 1.00 29.75 633 LYS A N 1
ATOM 4892 C CA . LYS A 1 633 ? 7.328 -47.981 20.293 1.00 29.75 633 LYS A CA 1
ATOM 4893 C C . LYS A 1 633 ? 8.385 -48.536 21.258 1.00 29.75 633 LYS A C 1
ATOM 4895 O O . LYS A 1 633 ? 8.533 -49.751 21.259 1.00 29.75 633 LYS A O 1
ATOM 4900 N N . GLU A 1 634 ? 9.060 -47.700 22.056 1.00 28.92 634 GLU A N 1
ATOM 4901 C CA . GLU A 1 634 ? 9.516 -47.966 23.449 1.00 28.92 634 GLU A CA 1
ATOM 4902 C C . GLU A 1 634 ? 10.619 -46.982 23.900 1.00 28.92 634 GLU A C 1
ATOM 4904 O O . GLU A 1 634 ? 11.756 -47.118 23.466 1.00 28.92 634 GLU A O 1
ATOM 4909 N N . ALA A 1 635 ? 10.303 -46.051 24.821 1.00 25.69 635 ALA A N 1
ATOM 4910 C CA . ALA A 1 635 ? 11.112 -45.718 26.015 1.00 25.69 635 ALA A CA 1
ATOM 4911 C C . ALA A 1 635 ? 10.545 -44.495 26.782 1.00 25.69 635 ALA A C 1
ATOM 4913 O O . ALA A 1 635 ? 10.686 -43.355 26.358 1.00 25.69 635 ALA A O 1
ATOM 4914 N N . GLN A 1 636 ? 9.952 -44.732 27.958 1.00 31.25 636 GLN A N 1
ATOM 4915 C CA . GLN A 1 636 ? 9.570 -43.729 28.969 1.00 31.25 636 GLN A CA 1
ATOM 4916 C C . GLN A 1 636 ? 10.281 -44.054 30.298 1.00 31.25 636 GLN A C 1
ATOM 4918 O O . GLN A 1 636 ? 10.201 -45.210 30.716 1.00 31.25 636 GLN A O 1
ATOM 4923 N N . ASN A 1 637 ? 10.881 -43.069 30.998 1.00 28.73 637 ASN A N 1
ATOM 4924 C CA . ASN A 1 637 ? 10.650 -42.837 32.447 1.00 28.73 637 ASN A CA 1
ATOM 4925 C C . ASN A 1 637 ? 11.320 -41.547 33.017 1.00 28.73 637 ASN A C 1
ATOM 4927 O O . ASN A 1 637 ? 12.546 -41.437 32.946 1.00 28.73 637 ASN A O 1
ATOM 4931 N N . PRO A 1 638 ? 10.571 -40.629 33.672 1.00 37.09 638 PRO A N 1
ATOM 4932 C CA . PRO A 1 638 ? 11.091 -39.430 34.347 1.00 37.09 638 PRO A CA 1
ATOM 4933 C C . PRO A 1 638 ? 10.789 -39.395 35.865 1.00 37.09 638 PRO A C 1
ATOM 4935 O O . PRO A 1 638 ? 9.631 -39.332 36.271 1.00 37.09 638 PRO A O 1
ATOM 4938 N N . SER A 1 639 ? 11.807 -39.350 36.737 1.00 30.89 639 SER A N 1
ATOM 4939 C CA . SER A 1 639 ? 11.574 -39.059 38.171 1.00 30.89 639 SER A CA 1
ATOM 4940 C C . SER A 1 639 ? 12.759 -38.458 38.954 1.00 30.89 639 SER A C 1
ATOM 4942 O O . SER A 1 639 ? 12.882 -38.710 40.150 1.00 30.89 639 SER A O 1
ATOM 4944 N N . THR A 1 640 ? 13.617 -37.632 38.339 1.00 31.34 640 THR A N 1
ATOM 4945 C CA . THR A 1 640 ? 14.782 -37.037 39.049 1.00 31.34 640 THR A CA 1
ATOM 4946 C C . THR A 1 640 ? 14.925 -35.509 38.912 1.00 31.34 640 THR A C 1
ATOM 4948 O O . THR A 1 640 ? 15.882 -34.945 39.426 1.00 31.34 640 THR A O 1
ATOM 4951 N N . ILE A 1 641 ? 13.983 -34.803 38.272 1.00 35.78 641 ILE A N 1
ATOM 4952 C CA . ILE A 1 641 ? 14.174 -33.387 37.866 1.00 35.78 641 ILE A CA 1
ATOM 4953 C C . ILE A 1 641 ? 13.555 -32.351 38.838 1.00 35.78 641 ILE A C 1
ATOM 4955 O O . ILE A 1 641 ? 13.885 -31.172 38.788 1.00 35.78 641 ILE A O 1
ATOM 4959 N N . ALA A 1 642 ? 12.732 -32.755 39.809 1.00 35.19 642 ALA A N 1
ATOM 4960 C CA . ALA A 1 642 ? 11.893 -31.811 40.565 1.00 35.19 642 ALA A CA 1
ATOM 4961 C C . ALA A 1 642 ? 12.558 -31.054 41.745 1.00 35.19 642 ALA A C 1
ATOM 4963 O O . ALA A 1 642 ? 11.859 -30.346 42.461 1.00 35.19 642 ALA A O 1
ATOM 4964 N N . VAL A 1 643 ? 13.868 -31.184 41.997 1.00 32.59 643 VAL A N 1
ATOM 4965 C CA . VAL A 1 643 ? 14.502 -30.599 43.211 1.00 32.59 643 VAL A CA 1
ATOM 4966 C C . VAL A 1 643 ? 15.493 -29.459 42.910 1.00 32.59 643 VAL A C 1
ATOM 4968 O O . VAL A 1 643 ? 15.900 -28.752 43.822 1.00 32.59 643 VAL A O 1
ATOM 4971 N N . VAL A 1 644 ? 15.837 -29.201 41.643 1.00 31.59 644 VAL A N 1
ATOM 4972 C CA . VAL A 1 644 ? 16.817 -28.153 41.265 1.00 31.59 644 VAL A CA 1
ATOM 4973 C C . VAL A 1 644 ? 16.151 -26.831 40.829 1.00 31.59 644 VAL A C 1
ATOM 4975 O O . VAL A 1 644 ? 16.773 -25.775 40.893 1.00 31.59 644 VAL A O 1
ATOM 4978 N N . ASP A 1 645 ? 14.866 -26.851 40.465 1.00 33.09 645 ASP A N 1
ATOM 4979 C CA . ASP A 1 645 ? 14.177 -25.712 39.829 1.00 33.09 645 ASP A CA 1
ATOM 4980 C C . ASP A 1 645 ? 13.776 -24.576 40.801 1.00 33.09 645 ASP A C 1
ATOM 4982 O O . ASP A 1 645 ? 13.607 -23.423 40.406 1.00 33.09 645 ASP A O 1
ATOM 4986 N N . THR A 1 646 ? 13.656 -24.855 42.102 1.00 32.97 646 THR A N 1
ATOM 4987 C CA . THR A 1 646 ? 13.126 -23.864 43.060 1.00 32.97 646 THR A CA 1
ATOM 4988 C C . THR A 1 646 ? 14.188 -22.888 43.588 1.00 32.97 646 THR A C 1
ATOM 4990 O O . THR A 1 646 ? 13.854 -21.754 43.917 1.00 32.97 646 THR A O 1
ATOM 4993 N N . GLU A 1 647 ? 15.469 -23.270 43.618 1.00 29.61 647 GLU A N 1
ATOM 4994 C CA . GLU A 1 647 ? 16.549 -22.431 44.177 1.00 29.61 647 GLU A CA 1
ATOM 4995 C C . GLU A 1 647 ? 17.110 -21.419 43.150 1.00 29.61 647 GLU A C 1
ATOM 4997 O O . GLU A 1 647 ? 17.626 -20.366 43.521 1.00 29.61 647 GLU A O 1
ATOM 5002 N N . ILE A 1 648 ? 16.966 -21.691 41.845 1.00 35.25 648 ILE A N 1
ATOM 5003 C CA . ILE A 1 648 ? 17.479 -20.829 40.761 1.00 35.25 648 ILE A CA 1
ATOM 5004 C C . ILE A 1 648 ? 16.553 -19.624 40.522 1.00 35.25 648 ILE A C 1
ATOM 5006 O O . ILE A 1 648 ? 17.022 -18.497 40.356 1.00 35.25 648 ILE A O 1
ATOM 5010 N N . LYS A 1 649 ? 15.230 -19.815 40.596 1.00 34.19 649 LYS A N 1
ATOM 5011 C CA . LYS A 1 649 ? 14.236 -18.774 40.267 1.00 34.19 649 LYS A CA 1
ATOM 5012 C C . LYS A 1 649 ? 14.254 -17.567 41.214 1.00 34.19 649 LYS A C 1
ATOM 5014 O O . LYS A 1 649 ? 13.932 -16.457 40.799 1.00 34.19 649 LYS A O 1
ATOM 5019 N N . THR A 1 650 ? 14.666 -17.740 42.472 1.00 34.75 650 THR A N 1
ATOM 5020 C CA . THR A 1 650 ? 14.670 -16.646 43.464 1.00 34.75 650 THR A CA 1
ATOM 5021 C C . THR A 1 650 ? 15.934 -15.777 43.410 1.00 34.75 650 THR A C 1
ATOM 5023 O O . THR A 1 650 ? 15.918 -14.638 43.889 1.00 34.75 650 THR A O 1
ATOM 5026 N N . GLN A 1 651 ? 17.025 -16.278 42.819 1.00 28.89 651 GLN A N 1
ATOM 5027 C CA . GLN A 1 651 ? 18.289 -15.545 42.702 1.00 28.89 651 GLN A CA 1
ATOM 5028 C C . GLN A 1 651 ? 18.337 -14.678 41.432 1.00 28.89 651 GLN A C 1
ATOM 5030 O O . GLN A 1 651 ? 18.904 -13.587 41.462 1.00 28.89 651 GLN A O 1
ATOM 5035 N N . THR A 1 652 ? 17.692 -15.119 40.347 1.00 34.66 652 THR A N 1
ATOM 5036 C CA . THR A 1 652 ? 17.659 -14.407 39.058 1.00 34.66 652 THR A CA 1
ATOM 5037 C C . THR A 1 652 ? 16.809 -13.134 39.120 1.00 34.66 652 THR A C 1
ATOM 5039 O O . THR A 1 652 ? 17.242 -12.088 38.648 1.00 34.66 652 THR A O 1
ATOM 5042 N N . TRP A 1 653 ? 15.662 -13.166 39.809 1.00 31.30 653 TRP A N 1
ATOM 5043 C CA . TRP A 1 653 ? 14.743 -12.018 39.891 1.00 31.30 653 TRP A CA 1
ATOM 5044 C C . TRP A 1 653 ? 15.325 -10.787 40.605 1.00 31.30 653 TRP A C 1
ATOM 5046 O O . TRP A 1 653 ? 15.051 -9.659 40.217 1.00 31.30 653 TRP A O 1
ATOM 5056 N N . ARG A 1 654 ? 16.205 -10.979 41.598 1.00 29.12 654 ARG A N 1
ATOM 5057 C CA . ARG A 1 654 ? 16.854 -9.865 42.322 1.00 29.12 654 ARG A CA 1
ATOM 5058 C C . ARG A 1 654 ? 18.010 -9.200 41.567 1.00 29.12 654 ARG A C 1
ATOM 5060 O O . ARG A 1 654 ? 18.480 -8.148 42.000 1.00 29.12 654 ARG A O 1
ATOM 5067 N N . ASN A 1 655 ? 18.484 -9.814 40.485 1.00 32.59 655 ASN A N 1
ATOM 5068 C CA . ASN A 1 655 ? 19.526 -9.242 39.635 1.00 32.59 655 ASN A CA 1
ATOM 5069 C C . ASN A 1 655 ? 18.935 -8.451 38.459 1.00 32.59 655 ASN A C 1
ATOM 5071 O O . ASN A 1 655 ? 19.596 -7.534 37.991 1.00 32.59 655 ASN A O 1
ATOM 5075 N N . VAL A 1 656 ? 17.700 -8.749 38.038 1.00 35.44 656 VAL A N 1
ATOM 5076 C CA . VAL A 1 656 ? 17.015 -8.050 36.934 1.00 35.44 656 VAL A CA 1
ATOM 5077 C C . VAL A 1 656 ? 16.573 -6.639 37.341 1.00 35.44 656 VAL A C 1
ATOM 5079 O O . VAL A 1 656 ? 16.905 -5.692 36.638 1.00 35.44 656 VAL A O 1
ATOM 5082 N N . GLU A 1 657 ? 15.962 -6.453 38.521 1.00 36.53 657 GLU A N 1
ATOM 5083 C CA . GLU A 1 657 ? 15.577 -5.106 39.007 1.00 36.53 657 GLU A CA 1
ATOM 5084 C C . GLU A 1 657 ? 16.780 -4.156 39.140 1.00 36.53 657 GLU A C 1
ATOM 5086 O O . GLU A 1 657 ? 16.685 -2.972 38.843 1.00 36.53 657 GLU A O 1
ATOM 5091 N N . LYS A 1 658 ? 17.954 -4.680 39.514 1.00 32.91 658 LYS A N 1
ATOM 5092 C CA . LYS A 1 658 ? 19.177 -3.870 39.644 1.00 32.91 658 LYS A CA 1
ATOM 5093 C C . LYS A 1 658 ? 19.796 -3.461 38.311 1.00 32.91 658 LYS A C 1
ATOM 5095 O O . LYS A 1 658 ? 20.567 -2.510 38.299 1.00 32.91 658 LYS A O 1
ATOM 5100 N N . VAL A 1 659 ? 19.534 -4.201 37.235 1.00 36.97 659 VAL A N 1
ATOM 5101 C CA . VAL A 1 659 ? 19.997 -3.849 35.884 1.00 36.97 659 VAL A CA 1
ATOM 5102 C C . VAL A 1 659 ? 19.058 -2.808 35.281 1.00 36.97 659 VAL A C 1
ATOM 5104 O O . VAL A 1 659 ? 19.547 -1.825 34.740 1.00 36.97 659 VAL A O 1
ATOM 5107 N N . GLN A 1 660 ? 17.746 -2.950 35.499 1.00 38.72 660 GLN A N 1
ATOM 5108 C CA . GLN A 1 660 ? 16.737 -1.975 35.077 1.00 38.72 660 GLN A CA 1
ATOM 5109 C C . GLN A 1 660 ? 16.986 -0.585 35.696 1.00 38.72 660 GLN A C 1
ATOM 5111 O O . GLN A 1 660 ? 17.068 0.400 34.974 1.00 38.72 660 GLN A O 1
ATOM 5116 N N . ASP A 1 661 ? 17.242 -0.512 37.010 1.00 40.78 661 ASP A N 1
ATOM 5117 C CA . ASP A 1 661 ? 17.538 0.756 37.700 1.00 40.78 661 ASP A CA 1
ATOM 5118 C C . ASP A 1 661 ? 18.840 1.425 37.209 1.00 40.78 661 ASP A C 1
ATOM 5120 O O . ASP A 1 661 ? 18.991 2.648 37.277 1.00 40.78 661 ASP A O 1
ATOM 5124 N N . ILE A 1 662 ? 19.811 0.630 36.741 1.00 42.00 662 ILE A N 1
ATOM 5125 C CA . ILE A 1 662 ? 21.074 1.134 36.186 1.00 42.00 662 ILE A CA 1
ATOM 5126 C C . ILE A 1 662 ? 20.861 1.628 34.757 1.00 42.00 662 ILE A C 1
ATOM 5128 O O . ILE A 1 662 ? 21.364 2.701 34.436 1.00 42.00 662 ILE A O 1
ATOM 5132 N N . ASP A 1 663 ? 20.108 0.900 33.931 1.00 41.59 663 ASP A N 1
ATOM 5133 C CA . ASP A 1 663 ? 19.776 1.315 32.566 1.00 41.59 663 ASP A CA 1
ATOM 5134 C C . ASP A 1 663 ? 18.902 2.574 32.559 1.00 41.59 663 ASP A C 1
ATOM 5136 O O . ASP A 1 663 ? 19.183 3.502 31.802 1.00 41.59 663 ASP A O 1
ATOM 5140 N N . ASP A 1 664 ? 17.932 2.687 33.467 1.00 45.06 664 ASP A N 1
ATOM 5141 C CA . ASP A 1 664 ? 17.081 3.873 33.589 1.00 45.06 664 ASP A CA 1
ATOM 5142 C C . ASP A 1 664 ? 17.884 5.100 34.059 1.00 45.06 664 ASP A C 1
ATOM 5144 O O . ASP A 1 664 ? 17.729 6.205 33.527 1.00 45.06 664 ASP A O 1
ATOM 5148 N N . ALA A 1 665 ? 18.823 4.917 34.995 1.00 44.69 665 ALA A N 1
ATOM 5149 C CA . ALA A 1 665 ? 19.744 5.974 35.413 1.00 44.69 665 ALA A CA 1
ATOM 5150 C C . ALA A 1 665 ? 20.753 6.355 34.310 1.00 44.69 665 ALA A C 1
ATOM 5152 O O . ALA A 1 665 ? 21.123 7.527 34.192 1.00 44.69 665 ALA A O 1
ATOM 5153 N N . LEU A 1 666 ? 21.191 5.390 33.494 1.00 44.56 666 LEU A N 1
ATOM 5154 C CA . LEU A 1 666 ? 22.118 5.606 32.381 1.00 44.56 666 LEU A CA 1
ATOM 5155 C C . LEU A 1 666 ? 21.433 6.323 31.210 1.00 44.56 666 LEU A C 1
ATOM 5157 O O . LEU A 1 666 ? 22.031 7.216 30.614 1.00 44.56 666 LEU A O 1
ATOM 5161 N N . ASN A 1 667 ? 20.178 5.980 30.919 1.00 48.47 667 ASN A N 1
ATOM 5162 C CA . ASN A 1 667 ? 19.361 6.632 29.898 1.00 48.47 667 ASN A CA 1
ATOM 5163 C C . ASN A 1 667 ? 19.007 8.065 30.316 1.00 48.47 667 ASN A C 1
ATOM 5165 O O . ASN A 1 667 ? 19.224 8.996 29.546 1.00 48.47 667 ASN A O 1
ATOM 5169 N N . THR A 1 668 ? 18.657 8.278 31.589 1.00 48.09 668 THR A N 1
ATOM 5170 C CA . THR A 1 668 ? 18.453 9.630 32.141 1.00 48.09 668 THR A CA 1
ATOM 5171 C C . THR A 1 668 ? 19.729 10.486 32.065 1.00 48.09 668 THR A C 1
ATOM 5173 O O . THR A 1 668 ? 19.665 11.686 31.818 1.00 48.09 668 THR A O 1
ATOM 5176 N N . ALA A 1 669 ? 20.916 9.899 32.259 1.00 48.56 669 ALA A N 1
ATOM 5177 C CA . ALA A 1 669 ? 22.183 10.624 32.137 1.00 48.56 669 ALA A CA 1
ATOM 5178 C C . ALA A 1 669 ? 22.565 10.951 30.679 1.00 48.56 669 ALA A C 1
ATOM 5180 O O . ALA A 1 669 ? 23.226 11.966 30.452 1.00 48.56 669 ALA A O 1
ATOM 5181 N N . LYS A 1 670 ? 22.153 10.121 29.709 1.00 49.50 670 LYS A N 1
ATOM 5182 C CA . LYS A 1 670 ? 22.342 10.363 28.268 1.00 49.50 670 LYS A CA 1
ATOM 5183 C C . LYS A 1 670 ? 21.465 11.514 27.774 1.00 49.50 670 LYS A C 1
ATOM 5185 O O . LYS A 1 670 ? 21.996 12.423 27.147 1.00 49.50 670 LYS A O 1
ATOM 5190 N N . ASP A 1 671 ? 20.191 11.544 28.164 1.00 51.69 671 ASP A N 1
ATOM 5191 C CA . ASP A 1 671 ? 19.248 12.606 27.768 1.00 51.69 671 ASP A CA 1
ATOM 5192 C C . ASP A 1 671 ? 19.653 13.990 28.310 1.00 51.69 671 ASP A C 1
ATOM 5194 O O . ASP A 1 671 ? 19.382 15.032 27.713 1.00 51.69 671 ASP A O 1
ATOM 5198 N N . VAL A 1 672 ? 20.354 14.020 29.447 1.00 50.81 672 VAL A N 1
ATOM 5199 C CA . VAL A 1 672 ? 20.833 15.258 30.078 1.00 50.81 672 VAL A CA 1
ATOM 5200 C C . VAL A 1 672 ? 22.133 15.787 29.444 1.00 50.81 672 VAL A C 1
ATOM 5202 O O . VAL A 1 672 ? 22.428 16.976 29.589 1.00 50.81 672 VAL A O 1
ATOM 5205 N N . LEU A 1 673 ? 22.912 14.945 28.750 1.00 53.19 673 LEU A N 1
ATOM 5206 C CA . LEU A 1 673 ? 24.272 15.240 28.258 1.00 53.19 673 LEU A CA 1
ATOM 5207 C C . LEU A 1 673 ? 24.451 15.025 26.745 1.00 53.19 673 LEU A C 1
ATOM 5209 O O . LEU A 1 673 ? 25.574 14.813 26.282 1.00 53.19 673 LEU A O 1
ATOM 5213 N N . ASP A 1 674 ? 23.356 15.087 25.994 1.00 65.19 674 ASP A N 1
ATOM 5214 C CA . ASP A 1 674 ? 23.311 14.802 24.562 1.00 65.19 674 ASP A CA 1
ATOM 5215 C C . ASP A 1 674 ? 24.085 15.862 23.745 1.00 65.19 674 ASP A C 1
ATOM 5217 O O . ASP A 1 674 ? 23.771 17.054 23.786 1.00 65.19 674 ASP A O 1
ATOM 5221 N N . LEU A 1 675 ? 25.133 15.451 23.025 1.00 56.28 675 LEU A N 1
ATOM 5222 C CA . LEU A 1 675 ? 25.954 16.299 22.153 1.00 56.28 675 LEU A CA 1
ATOM 5223 C C . LEU A 1 675 ? 25.896 15.718 20.737 1.00 56.28 675 LEU A C 1
ATOM 5225 O O . LEU A 1 675 ? 26.287 14.582 20.518 1.00 56.28 675 LEU A O 1
ATOM 5229 N N . GLU A 1 676 ? 25.479 16.521 19.767 1.00 69.81 676 GLU A N 1
ATOM 5230 C CA . GLU A 1 676 ? 25.372 16.143 18.358 1.00 69.81 676 GLU A CA 1
ATOM 5231 C C . GLU A 1 676 ? 26.442 16.858 17.523 1.00 69.81 676 GLU A C 1
ATOM 5233 O O . GLU A 1 676 ? 26.682 18.053 17.703 1.00 69.81 676 GLU A O 1
ATOM 5238 N N . ILE A 1 677 ? 27.046 16.175 16.547 1.00 56.78 677 ILE A N 1
ATOM 5239 C CA . ILE A 1 677 ? 27.770 16.841 15.455 1.00 56.78 677 ILE A CA 1
ATOM 5240 C C . ILE A 1 677 ? 26.768 17.120 14.332 1.00 56.78 677 ILE A C 1
ATOM 5242 O O . ILE A 1 677 ? 26.237 16.201 13.723 1.00 56.78 677 ILE A O 1
ATOM 5246 N N . VAL A 1 678 ? 26.491 18.397 14.081 1.00 64.94 678 VAL A N 1
ATOM 5247 C CA . VAL A 1 678 ? 25.456 18.846 13.137 1.00 64.94 678 VAL A CA 1
ATOM 5248 C C . VAL A 1 678 ? 25.963 18.851 11.701 1.00 64.94 678 VAL A C 1
ATOM 5250 O O . VAL A 1 678 ? 25.199 18.583 10.782 1.00 64.94 678 VAL A O 1
ATOM 5253 N N . ASP A 1 679 ? 27.228 19.217 11.501 1.00 55.88 679 ASP A N 1
ATOM 5254 C CA . ASP A 1 679 ? 27.814 19.361 10.170 1.00 55.88 679 ASP A CA 1
ATOM 5255 C C . ASP A 1 679 ? 29.342 19.279 10.242 1.00 55.88 679 ASP A C 1
ATOM 5257 O O . ASP A 1 679 ? 29.955 19.657 11.245 1.00 55.88 679 ASP A O 1
ATOM 5261 N N . ILE A 1 680 ? 29.973 18.806 9.172 1.00 56.12 680 ILE A N 1
ATOM 5262 C CA . ILE A 1 680 ? 31.423 18.828 9.003 1.00 56.12 680 ILE A CA 1
ATOM 5263 C C . ILE A 1 680 ? 31.726 19.261 7.576 1.00 56.12 680 ILE A C 1
ATOM 5265 O O . ILE A 1 680 ? 31.399 18.575 6.612 1.00 56.12 680 ILE A O 1
ATOM 5269 N N . HIS A 1 681 ? 32.434 20.377 7.447 1.00 55.69 681 HIS A N 1
ATOM 5270 C CA . HIS A 1 681 ? 32.829 20.918 6.158 1.00 55.69 681 HIS A CA 1
ATOM 5271 C C . HIS A 1 681 ? 34.348 20.862 6.001 1.00 55.69 681 HIS A C 1
ATOM 5273 O O . HIS A 1 681 ? 35.083 21.596 6.665 1.00 55.69 681 HIS A O 1
ATOM 5279 N N . THR A 1 682 ? 34.835 20.013 5.099 1.00 56.03 682 THR A N 1
ATOM 5280 C CA . THR A 1 682 ? 36.246 19.955 4.698 1.00 56.03 682 THR A CA 1
ATOM 5281 C C . THR A 1 682 ? 36.366 20.119 3.175 1.00 56.03 682 THR A C 1
ATOM 5283 O O . THR A 1 682 ? 35.539 19.593 2.429 1.00 56.03 682 THR A O 1
ATOM 5286 N N . PRO A 1 683 ? 37.368 20.853 2.657 1.00 49.78 683 PRO A N 1
ATOM 5287 C CA . PRO A 1 683 ? 37.611 20.920 1.219 1.00 49.78 683 PRO A CA 1
ATOM 5288 C C . PRO A 1 683 ? 38.049 19.552 0.674 1.00 49.78 683 PRO A C 1
ATOM 5290 O O . PRO A 1 683 ? 38.932 18.910 1.239 1.00 49.78 683 PRO A O 1
ATOM 5293 N N . ALA A 1 684 ? 37.483 19.135 -0.462 1.00 45.06 684 ALA A N 1
ATOM 5294 C CA . ALA A 1 684 ? 37.602 17.773 -0.998 1.00 45.06 684 ALA A CA 1
ATOM 5295 C C . ALA A 1 684 ? 38.989 17.368 -1.550 1.00 45.06 684 ALA A C 1
ATOM 5297 O O . ALA A 1 684 ? 39.155 16.229 -1.976 1.00 45.06 684 ALA A O 1
ATOM 5298 N N . ILE A 1 685 ? 39.985 18.265 -1.592 1.00 50.03 685 ILE A N 1
ATOM 5299 C CA . ILE A 1 685 ? 41.270 18.001 -2.266 1.00 50.03 685 ILE A CA 1
ATOM 5300 C C . ILE A 1 685 ? 42.445 18.455 -1.395 1.00 50.03 685 ILE A C 1
ATOM 5302 O O . ILE A 1 685 ? 42.587 19.642 -1.089 1.00 50.03 685 ILE A O 1
ATOM 5306 N N . LEU A 1 686 ? 43.321 17.519 -1.025 1.00 51.12 686 LEU A N 1
ATOM 5307 C CA . LEU A 1 686 ? 44.602 17.811 -0.378 1.00 51.12 686 LEU A CA 1
ATOM 5308 C C . LEU A 1 686 ? 45.541 18.495 -1.387 1.00 51.12 686 LEU A C 1
ATOM 5310 O O . LEU A 1 686 ? 45.807 17.950 -2.455 1.00 51.12 686 LEU A O 1
ATOM 5314 N N . SER A 1 687 ? 46.036 19.693 -1.066 1.00 49.16 687 SER A N 1
ATOM 5315 C CA . SER A 1 687 ? 47.039 20.395 -1.883 1.00 49.16 687 SER A CA 1
ATOM 5316 C C . SER A 1 687 ? 48.441 20.190 -1.290 1.00 49.16 687 SER A C 1
ATOM 5318 O O . SER A 1 687 ? 48.570 20.255 -0.065 1.00 49.16 687 SER A O 1
ATOM 5320 N N . PRO A 1 688 ? 49.485 19.943 -2.106 1.00 49.50 688 PRO A N 1
ATOM 5321 C CA . PRO A 1 688 ? 50.856 19.810 -1.609 1.00 49.50 688 PRO A CA 1
ATOM 5322 C C . PRO A 1 688 ? 51.355 21.131 -1.001 1.00 49.50 688 PRO A C 1
ATOM 5324 O O . PRO A 1 688 ? 51.009 22.204 -1.503 1.00 49.50 688 PRO A O 1
ATOM 5327 N N . ASP A 1 689 ? 52.156 21.058 0.073 1.00 50.78 689 ASP A N 1
ATOM 5328 C CA . ASP A 1 689 ? 52.719 22.246 0.731 1.00 50.78 689 ASP A CA 1
ATOM 5329 C C . ASP A 1 689 ? 53.517 23.089 -0.284 1.00 50.78 689 ASP A C 1
ATOM 5331 O O . ASP A 1 689 ? 54.525 22.624 -0.827 1.00 50.78 689 ASP A O 1
ATOM 5335 N N . PRO A 1 690 ? 53.107 24.342 -0.552 1.00 48.59 690 PRO A N 1
ATOM 5336 C CA . PRO A 1 690 ? 53.774 25.187 -1.535 1.00 48.59 690 PRO A CA 1
ATOM 5337 C C . PRO A 1 690 ? 55.206 25.587 -1.136 1.00 48.59 690 PRO A C 1
ATOM 5339 O O . PRO A 1 690 ? 55.925 26.137 -1.971 1.00 48.59 690 PRO A O 1
ATOM 5342 N N . ASN A 1 691 ? 55.627 25.345 0.112 1.00 45.72 691 ASN A N 1
ATOM 5343 C CA . ASN A 1 691 ? 56.936 25.748 0.630 1.00 45.72 691 ASN A CA 1
ATOM 5344 C C . ASN A 1 691 ? 57.962 24.606 0.744 1.00 45.72 691 ASN A C 1
ATOM 5346 O O . ASN A 1 691 ? 59.141 24.904 0.936 1.00 45.72 691 ASN A O 1
ATOM 5350 N N . ASP A 1 692 ? 57.556 23.337 0.622 1.00 53.38 692 ASP A N 1
ATOM 5351 C CA . ASP A 1 692 ? 58.462 22.175 0.690 1.00 53.38 692 ASP A CA 1
ATOM 5352 C C . ASP A 1 692 ? 57.964 21.019 -0.213 1.00 53.38 692 ASP A C 1
ATOM 5354 O O . ASP A 1 692 ? 57.419 20.028 0.273 1.00 53.38 692 ASP A O 1
ATOM 5358 N N . PRO A 1 693 ? 58.118 21.133 -1.548 1.00 51.41 693 PRO A N 1
ATOM 5359 C CA . PRO A 1 693 ? 57.526 20.207 -2.520 1.00 51.41 693 PRO A CA 1
ATOM 5360 C C . PRO A 1 693 ? 58.130 18.791 -2.514 1.00 51.41 693 PRO A C 1
ATOM 5362 O O . PRO A 1 693 ? 57.596 17.910 -3.183 1.00 51.41 693 PRO A O 1
ATOM 5365 N N . GLU A 1 694 ? 59.229 18.555 -1.789 1.00 45.66 694 GLU A N 1
ATOM 5366 C CA . GLU A 1 694 ? 59.844 17.223 -1.666 1.00 45.66 694 GLU A CA 1
ATOM 5367 C C . GLU A 1 694 ? 59.276 16.401 -0.500 1.00 45.66 694 GLU A C 1
ATOM 5369 O O . GLU A 1 694 ? 59.447 15.182 -0.466 1.00 45.66 694 GLU A O 1
ATOM 5374 N N . LYS A 1 695 ? 58.551 17.025 0.436 1.00 51.19 695 LYS A N 1
ATOM 5375 C CA . LYS A 1 695 ? 57.775 16.312 1.453 1.00 51.19 695 LYS A CA 1
ATOM 5376 C C . LYS A 1 695 ? 56.316 16.342 1.043 1.00 51.19 695 LYS A C 1
ATOM 5378 O O . LYS A 1 695 ? 55.640 17.348 1.223 1.00 51.19 695 LYS A O 1
ATOM 5383 N N . MET A 1 696 ? 55.816 15.240 0.496 1.00 49.84 696 MET A N 1
ATOM 5384 C CA . MET A 1 696 ? 54.405 15.107 0.138 1.00 49.84 696 MET A CA 1
ATOM 5385 C C . MET A 1 696 ? 53.513 15.057 1.398 1.00 49.84 696 MET A C 1
ATOM 5387 O O . MET A 1 696 ? 53.016 14.004 1.779 1.00 49.84 696 MET A O 1
ATOM 5391 N N . LEU A 1 697 ? 53.321 16.189 2.076 1.00 52.97 697 LEU A N 1
ATOM 5392 C CA . LEU A 1 697 ? 52.360 16.373 3.164 1.00 52.97 697 LEU A CA 1
ATOM 5393 C C . LEU A 1 697 ? 51.233 17.272 2.648 1.00 52.97 697 LEU A C 1
ATOM 5395 O O . LEU A 1 697 ? 51.458 18.443 2.339 1.00 52.97 697 LEU A O 1
ATOM 5399 N N . GLY A 1 698 ? 50.024 16.725 2.518 1.00 55.69 698 GLY A N 1
ATOM 5400 C CA . GLY A 1 698 ? 48.841 17.514 2.172 1.00 55.69 698 GLY A CA 1
ATOM 5401 C C . GLY A 1 698 ? 48.255 18.144 3.430 1.00 55.69 698 GLY A C 1
ATOM 5402 O O . GLY A 1 698 ? 47.870 17.399 4.326 1.00 55.69 698 GLY A O 1
ATOM 5403 N N . TYR A 1 699 ? 48.175 19.476 3.505 1.00 56.25 699 TYR A N 1
ATOM 5404 C CA . TYR A 1 699 ? 47.573 20.205 4.633 1.00 56.25 699 TYR A CA 1
ATOM 5405 C C . TYR A 1 699 ? 46.259 20.866 4.217 1.00 56.25 699 TYR A C 1
ATOM 5407 O O . TYR A 1 699 ? 46.210 21.547 3.192 1.00 56.25 699 TYR A O 1
ATOM 5415 N N . GLN A 1 700 ? 45.207 20.713 5.025 1.00 64.19 700 GLN A N 1
ATOM 5416 C CA . GLN A 1 700 ? 43.932 21.406 4.823 1.00 64.19 700 GLN A CA 1
ATOM 5417 C C . GLN A 1 700 ? 43.315 21.890 6.135 1.00 64.19 700 GLN A C 1
ATOM 5419 O O . GLN A 1 700 ? 43.616 21.388 7.221 1.00 64.19 700 GLN A O 1
ATOM 5424 N N . THR A 1 701 ? 42.432 22.881 6.018 1.00 62.03 701 THR A N 1
ATOM 5425 C CA . THR A 1 701 ? 41.578 23.335 7.118 1.00 62.03 701 THR A CA 1
ATOM 5426 C C . THR A 1 701 ? 40.118 23.032 6.816 1.00 62.03 701 THR A C 1
ATOM 5428 O O . THR A 1 701 ? 39.681 23.094 5.671 1.00 62.03 701 THR A O 1
ATOM 5431 N N . GLY A 1 702 ? 39.359 22.692 7.852 1.00 69.75 702 GLY A N 1
ATOM 5432 C CA . GLY A 1 702 ? 37.922 22.450 7.771 1.00 69.75 702 GLY A CA 1
ATOM 5433 C C . GLY A 1 702 ? 37.199 23.000 8.991 1.00 69.75 702 GLY A C 1
ATOM 5434 O O . GLY A 1 702 ? 37.813 23.618 9.865 1.00 69.75 702 GLY A O 1
ATOM 5435 N N . THR A 1 703 ? 35.897 22.762 9.066 1.00 72.38 703 THR A N 1
ATOM 5436 C CA . THR A 1 703 ? 35.070 23.111 10.219 1.00 72.38 703 THR A CA 1
ATOM 5437 C C . THR A 1 703 ? 34.231 21.930 10.685 1.00 72.38 703 THR A C 1
ATOM 5439 O O . THR A 1 703 ? 33.713 21.186 9.862 1.00 72.38 703 THR A O 1
ATOM 5442 N N . ILE A 1 704 ? 34.069 21.790 11.998 1.00 71.94 704 ILE A N 1
ATOM 5443 C CA . ILE A 1 704 ? 33.139 20.859 12.646 1.00 71.94 704 ILE A CA 1
ATOM 5444 C C . ILE A 1 704 ? 32.104 21.697 13.391 1.00 71.94 704 ILE A C 1
ATOM 5446 O O . ILE A 1 704 ? 32.470 22.537 14.212 1.00 71.94 704 ILE A O 1
ATOM 5450 N N . THR A 1 705 ? 30.824 21.471 13.133 1.00 75.00 705 THR A N 1
ATOM 5451 C CA . THR A 1 705 ? 29.712 22.095 13.846 1.00 75.00 705 THR A CA 1
ATOM 5452 C C . THR A 1 705 ? 29.140 21.117 14.855 1.00 75.00 705 THR A C 1
ATOM 5454 O O . THR A 1 705 ? 28.705 20.031 14.495 1.00 75.00 705 THR A O 1
ATOM 5457 N N . ILE A 1 706 ? 29.119 21.514 16.122 1.00 76.75 706 ILE A N 1
ATOM 5458 C CA . ILE A 1 706 ? 28.586 20.725 17.236 1.00 76.75 706 ILE A CA 1
ATOM 5459 C C . ILE A 1 706 ? 27.389 21.434 17.865 1.00 76.75 706 ILE A C 1
ATOM 5461 O O . ILE A 1 706 ? 27.345 22.662 17.883 1.00 76.75 706 ILE A O 1
ATOM 5465 N N . ARG A 1 707 ? 26.435 20.673 18.393 1.00 78.69 707 ARG A N 1
ATOM 5466 C CA . ARG A 1 707 ? 25.234 21.133 19.091 1.00 78.69 707 ARG A CA 1
ATOM 5467 C C . ARG A 1 707 ? 25.111 20.412 20.422 1.00 78.69 707 ARG A C 1
ATOM 5469 O O . ARG A 1 707 ? 25.217 19.196 20.477 1.00 78.69 707 ARG A O 1
ATOM 5476 N N . ASN A 1 708 ? 24.830 21.147 21.486 1.00 78.88 708 ASN A N 1
ATOM 5477 C CA . ASN A 1 708 ? 24.418 20.552 22.753 1.00 78.88 708 ASN A CA 1
ATOM 5478 C C . ASN A 1 708 ? 22.905 20.294 22.727 1.00 78.88 708 ASN A C 1
ATOM 5480 O O . ASN A 1 708 ? 22.134 21.233 22.844 1.00 78.88 708 ASN A O 1
ATOM 5484 N N . LYS A 1 709 ? 22.453 19.060 22.533 1.00 71.44 709 LYS A N 1
ATOM 5485 C CA . LYS A 1 709 ? 21.030 18.698 22.613 1.00 71.44 709 LYS A CA 1
ATOM 5486 C C . LYS A 1 709 ? 20.524 18.576 24.053 1.00 71.44 709 LYS A C 1
ATOM 5488 O O . LYS A 1 709 ? 19.322 18.695 24.263 1.00 71.44 709 LYS A O 1
ATOM 5493 N N . GLY A 1 710 ? 21.418 18.382 25.019 1.00 68.44 710 GLY A N 1
ATOM 5494 C CA . GLY A 1 710 ? 21.079 18.261 26.432 1.00 68.44 710 GLY A CA 1
ATOM 5495 C C . GLY A 1 710 ? 20.646 19.580 27.084 1.00 68.44 710 GLY A C 1
ATOM 5496 O O . GLY A 1 710 ? 21.053 20.674 26.685 1.00 68.44 710 GLY A O 1
ATOM 5497 N N . GLY A 1 711 ? 19.854 19.462 28.153 1.00 69.50 711 GLY A N 1
ATOM 5498 C CA . GLY A 1 711 ? 19.280 20.589 28.906 1.00 69.50 711 GLY A CA 1
ATOM 5499 C C . GLY A 1 711 ? 20.247 21.350 29.828 1.00 69.50 711 GLY A C 1
ATOM 5500 O O . GLY A 1 711 ? 19.806 22.106 30.688 1.00 69.50 711 GLY A O 1
ATOM 5501 N N . ASN A 1 712 ? 21.564 21.123 29.742 1.00 73.75 712 ASN A N 1
ATOM 5502 C CA . ASN A 1 712 ? 22.557 21.771 30.610 1.00 73.75 712 ASN A CA 1
ATOM 5503 C C . ASN A 1 712 ? 23.795 22.218 29.827 1.00 73.75 712 ASN A C 1
ATOM 5505 O O . ASN A 1 712 ? 24.194 21.518 28.899 1.00 73.75 712 ASN A O 1
ATOM 5509 N N . PRO A 1 713 ? 24.469 23.318 30.220 1.00 72.06 713 PRO A N 1
ATOM 5510 C CA . PRO A 1 713 ? 25.728 23.713 29.605 1.00 72.06 713 PRO A CA 1
ATOM 5511 C C . PRO A 1 713 ? 26.816 22.642 29.758 1.00 72.06 713 PRO A C 1
ATOM 5513 O O . PRO A 1 713 ? 27.014 22.091 30.844 1.00 72.06 713 PRO A O 1
ATOM 5516 N N . ILE A 1 714 ? 27.557 22.379 28.682 1.00 72.62 714 ILE A N 1
ATOM 5517 C CA . ILE A 1 714 ? 28.639 21.389 28.654 1.00 72.62 714 ILE A CA 1
ATOM 5518 C C . ILE A 1 714 ? 29.924 21.979 28.080 1.00 72.62 714 ILE A C 1
ATOM 5520 O O . ILE A 1 714 ? 29.918 22.849 27.212 1.00 72.62 714 ILE A O 1
ATOM 5524 N N . LYS A 1 715 ? 31.073 21.480 28.545 1.00 76.12 715 LYS A N 1
ATOM 5525 C CA . LYS A 1 715 ? 32.385 21.820 27.981 1.00 76.12 715 LYS A CA 1
ATOM 5526 C C . LYS A 1 715 ? 32.992 20.585 27.308 1.00 76.12 715 LYS A C 1
ATOM 5528 O O . LYS A 1 715 ? 33.640 19.793 27.998 1.00 76.12 715 LYS A O 1
ATOM 5533 N N . PRO A 1 716 ? 32.782 20.392 25.994 1.00 68.25 716 PRO A N 1
ATOM 5534 C CA . PRO A 1 716 ? 33.281 19.213 25.310 1.00 68.25 716 PRO A CA 1
ATOM 5535 C C . PRO A 1 716 ? 34.802 19.271 25.169 1.00 68.25 716 PRO A C 1
ATOM 5537 O O . PRO A 1 716 ? 35.393 20.325 24.920 1.00 68.25 716 PRO A O 1
ATOM 5540 N N . TYR A 1 717 ? 35.438 18.118 25.342 1.00 66.69 717 TYR A N 1
ATOM 5541 C CA . TYR A 1 717 ? 36.840 17.889 25.039 1.00 66.69 717 TYR A CA 1
ATOM 5542 C C . TYR A 1 717 ? 36.913 17.051 23.765 1.00 66.69 717 TYR A C 1
ATOM 5544 O O . TYR A 1 717 ? 36.522 15.892 23.743 1.00 66.69 717 TYR A O 1
ATOM 5552 N N . LEU A 1 718 ? 37.383 17.644 22.676 1.00 62.34 718 LEU A N 1
ATOM 5553 C CA . LEU A 1 718 ? 37.408 16.983 21.376 1.00 62.34 718 LEU A CA 1
ATOM 5554 C C . LEU A 1 718 ? 38.828 16.517 21.058 1.00 62.34 718 LEU A C 1
ATOM 5556 O O . LEU A 1 718 ? 39.780 17.296 21.158 1.00 62.34 718 LEU A O 1
ATOM 5560 N N . LYS A 1 719 ? 38.971 15.256 20.649 1.00 65.69 719 LYS A N 1
ATOM 5561 C CA . LYS A 1 719 ? 40.228 14.682 20.181 1.00 65.69 719 LYS A CA 1
ATOM 5562 C C . LYS A 1 719 ? 40.031 14.144 18.768 1.00 65.69 719 LYS A C 1
ATOM 5564 O O . LYS A 1 719 ? 39.082 13.435 18.482 1.00 65.69 719 LYS A O 1
ATOM 5569 N N . ILE A 1 720 ? 40.936 14.484 17.861 1.00 62.12 720 ILE A N 1
ATOM 5570 C CA . ILE A 1 720 ? 40.843 14.039 16.469 1.00 62.12 720 ILE A CA 1
ATOM 5571 C C . ILE A 1 720 ? 41.970 13.051 16.207 1.00 62.12 720 ILE A C 1
ATOM 5573 O O . ILE A 1 720 ? 43.128 13.328 16.531 1.00 62.12 720 ILE A O 1
ATOM 5577 N N . LYS A 1 721 ? 41.631 11.906 15.622 1.00 63.81 721 LYS A N 1
ATOM 5578 C CA . LYS A 1 721 ? 42.565 10.876 15.181 1.00 63.81 721 LYS A CA 1
ATOM 5579 C C . LYS A 1 721 ? 42.371 10.649 13.682 1.00 63.81 721 LYS A C 1
ATOM 5581 O O . LYS A 1 721 ? 41.256 10.599 13.190 1.00 63.81 721 LYS A O 1
ATOM 5586 N N . ILE A 1 722 ? 43.451 10.512 12.928 1.00 58.84 722 ILE A N 1
ATOM 5587 C CA . ILE A 1 722 ? 43.355 10.103 11.521 1.00 58.84 722 ILE A CA 1
ATOM 5588 C C . ILE A 1 722 ? 43.749 8.633 11.464 1.00 58.84 722 ILE A C 1
ATOM 5590 O O . ILE A 1 722 ? 44.860 8.300 11.879 1.00 58.84 722 ILE A O 1
ATOM 5594 N N . ASP A 1 723 ? 42.858 7.757 11.002 1.00 56.34 723 ASP A N 1
ATOM 5595 C CA . ASP A 1 723 ? 43.210 6.358 10.769 1.00 56.34 723 ASP A CA 1
ATOM 5596 C C . ASP A 1 723 ? 43.846 6.248 9.374 1.00 56.34 723 ASP A C 1
ATOM 5598 O O . ASP A 1 723 ? 43.194 6.413 8.342 1.00 56.34 723 ASP A O 1
ATOM 5602 N N . GLY A 1 724 ? 45.169 6.057 9.360 1.00 60.34 724 GLY A N 1
ATOM 5603 C CA . GLY A 1 724 ? 46.013 6.135 8.168 1.00 60.34 724 GLY A CA 1
ATOM 5604 C C . GLY A 1 724 ? 47.506 5.964 8.499 1.00 60.34 724 GLY A C 1
ATOM 5605 O O . GLY A 1 724 ? 47.832 5.424 9.560 1.00 60.34 724 GLY A O 1
ATOM 5606 N N . PRO A 1 725 ? 48.432 6.392 7.615 1.00 55.91 725 PRO A N 1
ATOM 5607 C CA . PRO A 1 725 ? 49.870 6.203 7.798 1.00 55.91 725 PRO A CA 1
ATOM 5608 C C . PRO A 1 725 ? 50.363 6.868 9.085 1.00 55.91 725 PRO A C 1
ATOM 5610 O O . PRO A 1 725 ? 49.770 7.832 9.584 1.00 55.91 725 PRO A O 1
ATOM 5613 N N . SER A 1 726 ? 51.465 6.338 9.616 1.00 55.59 726 SER A N 1
ATOM 5614 C CA . SER A 1 726 ? 51.923 6.552 10.997 1.00 55.59 726 SER A CA 1
ATOM 5615 C C . SER A 1 726 ? 52.250 8.007 11.381 1.00 55.59 726 SER A C 1
ATOM 5617 O O . SER A 1 726 ? 52.387 8.303 12.568 1.00 55.59 726 SER A O 1
ATOM 5619 N N . GLU A 1 727 ? 52.308 8.926 10.411 1.00 59.50 727 GLU A N 1
ATOM 5620 C CA . GLU A 1 727 ? 52.650 10.347 10.589 1.00 59.50 727 GLU A CA 1
ATOM 5621 C C . GLU A 1 727 ? 51.498 11.336 10.294 1.00 59.50 727 GLU A C 1
ATOM 5623 O O . GLU A 1 727 ? 51.734 12.511 10.010 1.00 59.50 727 GLU A O 1
ATOM 5628 N N . SER A 1 728 ? 50.238 10.901 10.363 1.00 62.75 728 SER A N 1
ATOM 5629 C CA . SER A 1 728 ? 49.082 11.791 10.156 1.00 62.75 728 SER A CA 1
ATOM 5630 C C . SER A 1 728 ? 48.787 12.647 11.402 1.00 62.75 728 SER A C 1
ATOM 5632 O O . SER A 1 728 ? 48.761 12.136 12.523 1.00 62.75 728 SER A O 1
ATOM 5634 N N . THR A 1 729 ? 48.541 13.954 11.239 1.00 65.69 729 THR A N 1
ATOM 5635 C CA . THR A 1 729 ? 48.274 14.886 12.358 1.00 65.69 729 THR A CA 1
ATOM 5636 C C . THR A 1 729 ? 46.964 15.645 12.163 1.00 65.69 729 THR A C 1
ATOM 5638 O O . THR A 1 729 ? 46.659 16.088 11.063 1.00 65.69 729 THR A O 1
ATOM 5641 N N . ALA A 1 730 ? 46.186 15.829 13.232 1.00 66.06 730 ALA A N 1
ATOM 5642 C CA . ALA A 1 730 ? 44.994 16.678 13.244 1.00 66.06 730 ALA A CA 1
ATOM 5643 C C . ALA A 1 730 ? 44.965 17.519 14.524 1.00 66.06 730 ALA A C 1
ATOM 5645 O O . ALA A 1 730 ? 45.341 17.053 15.599 1.00 66.06 730 ALA A O 1
ATOM 5646 N N . THR A 1 731 ? 44.563 18.783 14.426 1.00 73.12 731 THR A N 1
ATOM 5647 C CA . THR A 1 731 ? 44.497 19.721 15.552 1.00 73.12 731 THR A CA 1
ATOM 5648 C C . THR A 1 731 ? 43.285 20.632 15.408 1.00 73.12 731 THR A C 1
ATOM 5650 O O . THR A 1 731 ? 43.014 21.160 14.332 1.00 73.12 731 THR A O 1
ATOM 5653 N N . ILE A 1 732 ? 42.565 20.850 16.505 1.00 72.06 732 ILE A N 1
ATOM 5654 C CA . ILE A 1 732 ? 41.486 21.840 16.572 1.00 72.06 732 ILE A CA 1
ATOM 5655 C C . ILE A 1 732 ? 42.123 23.208 16.788 1.00 72.06 732 ILE A C 1
ATOM 5657 O O . ILE A 1 732 ? 42.938 23.382 17.693 1.00 72.06 732 ILE A O 1
ATOM 5661 N N . ILE A 1 733 ? 41.788 24.158 15.923 1.00 78.38 733 ILE A N 1
ATOM 5662 C CA . ILE A 1 733 ? 42.393 25.491 15.907 1.00 78.38 733 ILE A CA 1
ATOM 5663 C C . ILE A 1 733 ? 41.686 26.415 16.909 1.00 78.38 733 ILE A C 1
ATOM 5665 O O . ILE A 1 733 ? 42.327 27.280 17.503 1.00 78.38 733 ILE A O 1
ATOM 5669 N N . ASP A 1 734 ? 40.381 26.224 17.110 1.00 74.56 734 ASP A N 1
ATOM 5670 C CA . ASP A 1 734 ? 39.563 27.081 17.970 1.00 74.56 734 ASP A CA 1
ATOM 5671 C C . ASP A 1 734 ? 39.513 26.575 19.425 1.00 74.56 734 ASP A C 1
ATOM 5673 O O . ASP A 1 734 ? 39.391 25.378 19.689 1.00 74.56 734 ASP A O 1
ATOM 5677 N N . GLU A 1 735 ? 39.562 27.492 20.400 1.00 70.94 735 GLU A N 1
ATOM 5678 C CA . GLU A 1 735 ? 39.339 27.146 21.809 1.00 70.94 735 GLU A CA 1
ATOM 5679 C C . GLU A 1 735 ? 37.858 26.825 22.063 1.00 70.94 735 GLU A C 1
ATOM 5681 O O . GLU A 1 735 ? 36.971 27.661 21.869 1.00 70.94 735 GLU A O 1
ATOM 5686 N N . VAL A 1 736 ? 37.582 25.623 22.576 1.00 66.12 736 VAL A N 1
ATOM 5687 C CA . VAL A 1 736 ? 36.229 25.217 22.974 1.00 66.12 736 VAL A CA 1
ATOM 5688 C C . VAL A 1 736 ? 35.895 25.804 24.348 1.00 66.12 736 VAL A C 1
ATOM 5690 O O . VAL A 1 736 ? 36.168 25.227 25.406 1.00 66.12 736 VAL A O 1
ATOM 5693 N N . THR A 1 737 ? 35.320 27.003 24.339 1.00 67.69 737 THR A N 1
ATOM 5694 C CA . THR A 1 737 ? 34.624 27.573 25.498 1.00 67.69 737 THR A CA 1
ATOM 5695 C C . THR A 1 737 ? 33.200 27.008 25.557 1.00 67.69 737 THR A C 1
ATOM 5697 O O . THR A 1 737 ? 32.587 26.847 24.504 1.00 67.69 737 THR A O 1
ATOM 5700 N N . GLU A 1 738 ? 32.758 26.644 26.768 1.00 79.25 738 GLU A N 1
ATOM 5701 C CA . GLU A 1 738 ? 31.456 26.061 27.170 1.00 79.25 738 GLU A CA 1
ATOM 5702 C C . GLU A 1 738 ? 30.290 26.318 26.191 1.00 79.25 738 GLU A C 1
ATOM 5704 O O . GLU A 1 738 ? 30.104 27.452 25.754 1.00 79.25 738 GLU A O 1
ATOM 5709 N N . LEU A 1 739 ? 29.536 25.266 25.847 1.00 76.12 739 LEU A N 1
ATOM 5710 C CA . LEU A 1 739 ? 28.308 25.315 25.047 1.00 76.12 739 LEU A CA 1
ATOM 5711 C C . LEU A 1 739 ? 27.098 25.343 25.972 1.00 76.12 739 LEU A C 1
ATOM 5713 O O . LEU A 1 739 ? 26.921 24.427 26.773 1.00 76.12 739 LEU A O 1
ATOM 5717 N N . GLY A 1 740 ? 26.258 26.362 25.842 1.00 77.06 740 GLY A N 1
ATOM 5718 C CA . GLY A 1 740 ? 24.954 26.439 26.487 1.00 77.06 740 GLY A CA 1
ATOM 5719 C C . GLY A 1 740 ? 23.977 25.372 25.988 1.00 77.06 740 GLY A C 1
ATOM 5720 O O . GLY A 1 740 ? 24.241 24.642 25.034 1.00 77.06 740 GLY A O 1
ATOM 5721 N N . GLU A 1 741 ? 22.837 25.269 26.664 1.00 79.06 741 GLU A N 1
ATOM 5722 C CA . GLU A 1 741 ? 21.712 24.409 26.277 1.00 79.06 741 GLU A CA 1
ATOM 5723 C C . GLU A 1 741 ? 21.248 24.732 24.846 1.00 79.06 741 GLU A C 1
ATOM 5725 O O . GLU A 1 741 ? 21.044 25.900 24.505 1.00 79.06 741 GLU A O 1
ATOM 5730 N N . HIS A 1 742 ? 21.135 23.705 23.997 1.00 73.25 742 HIS A N 1
ATOM 5731 C CA . HIS A 1 742 ? 20.754 23.824 22.580 1.00 73.25 742 HIS A CA 1
ATOM 5732 C C . HIS A 1 742 ? 21.681 24.700 21.718 1.00 73.25 742 HIS A C 1
ATOM 5734 O O . HIS A 1 742 ? 21.380 24.966 20.551 1.00 73.25 742 HIS A O 1
ATOM 5740 N N . GLU A 1 743 ? 22.835 25.125 22.247 1.00 77.88 743 GLU A N 1
ATOM 5741 C CA . GLU A 1 743 ? 23.780 25.969 21.522 1.00 77.88 743 GLU A CA 1
ATOM 5742 C C . GLU A 1 743 ? 24.495 25.168 20.428 1.00 77.88 743 GLU A C 1
ATOM 5744 O O . GLU A 1 743 ? 24.956 24.047 20.653 1.00 77.88 743 GLU A O 1
ATOM 5749 N N . ILE A 1 744 ? 24.605 25.772 19.241 1.00 78.88 744 ILE A N 1
ATOM 5750 C CA . ILE A 1 744 ? 25.343 25.246 18.092 1.00 78.88 744 ILE A CA 1
ATOM 5751 C C . ILE A 1 744 ? 26.611 26.075 17.912 1.00 78.88 744 ILE A C 1
ATOM 5753 O O . ILE A 1 744 ? 26.546 27.303 17.830 1.00 78.88 744 ILE A O 1
ATOM 5757 N N . LYS A 1 745 ? 27.765 25.421 17.790 1.00 79.25 745 LYS A N 1
ATOM 5758 C CA . LYS A 1 745 ? 29.056 26.083 17.604 1.00 79.25 745 LYS A CA 1
ATOM 5759 C C . LYS A 1 745 ? 29.872 25.402 16.521 1.00 79.25 745 LYS A C 1
ATOM 5761 O O . LYS A 1 745 ? 30.040 24.188 16.526 1.00 79.25 745 LYS A O 1
ATOM 5766 N N . THR A 1 746 ? 30.422 26.204 15.618 1.00 78.31 746 THR A N 1
ATOM 5767 C CA . THR A 1 746 ? 31.311 25.744 14.548 1.00 78.31 746 THR A CA 1
ATOM 5768 C C . THR A 1 746 ? 32.762 26.008 14.935 1.00 78.31 746 THR A C 1
ATOM 5770 O O . THR A 1 746 ? 33.123 27.144 15.236 1.00 78.31 746 THR A O 1
ATOM 5773 N N . LEU A 1 747 ? 33.584 24.961 14.928 1.00 78.00 747 LEU A N 1
ATOM 5774 C CA . LEU A 1 747 ? 34.994 24.959 15.310 1.00 78.00 747 LEU A CA 1
ATOM 5775 C C . LEU A 1 747 ? 35.868 24.670 14.093 1.00 78.00 747 LEU A C 1
ATOM 5777 O O . LEU A 1 747 ? 35.582 23.758 13.322 1.00 78.00 747 LEU A O 1
ATOM 5781 N N . LYS A 1 748 ? 36.968 25.399 13.933 1.00 77.06 748 LYS A N 1
ATOM 5782 C CA . LYS A 1 748 ? 37.958 25.157 12.882 1.00 77.06 748 LYS A CA 1
ATOM 5783 C C . LYS A 1 748 ? 38.924 24.045 13.263 1.00 77.06 748 LYS A C 1
ATOM 5785 O O . LYS A 1 748 ? 39.427 23.996 14.386 1.00 77.06 748 LYS A O 1
ATOM 5790 N N . ILE A 1 749 ? 39.255 23.211 12.287 1.00 74.06 749 ILE A N 1
ATOM 5791 C CA . ILE A 1 749 ? 40.240 22.135 12.401 1.00 74.06 749 ILE A CA 1
ATOM 5792 C C . ILE A 1 749 ? 41.322 22.284 11.330 1.00 74.06 749 ILE A C 1
ATOM 5794 O O . ILE A 1 749 ? 41.065 22.801 10.245 1.00 74.06 749 ILE A O 1
ATOM 5798 N N . SER A 1 750 ? 42.531 21.830 11.644 1.00 73.06 750 SER A N 1
ATOM 5799 C CA . SER A 1 750 ? 43.658 21.685 10.720 1.00 73.06 750 SER A CA 1
ATOM 5800 C C . SER A 1 750 ? 44.105 20.232 10.727 1.00 73.06 750 SER A C 1
ATOM 5802 O O . SER A 1 750 ? 44.231 19.647 11.804 1.00 73.06 750 SER A O 1
ATOM 5804 N N . TYR A 1 751 ? 44.356 19.643 9.563 1.00 70.81 751 TYR A N 1
ATOM 5805 C CA . TYR A 1 751 ? 44.858 18.274 9.473 1.00 70.81 751 TYR A CA 1
ATOM 5806 C C . TYR A 1 751 ? 45.841 18.095 8.313 1.00 70.81 751 TYR A C 1
ATOM 5808 O O . TYR A 1 751 ? 45.789 18.823 7.319 1.00 70.81 751 TYR A O 1
ATOM 5816 N N . GLY A 1 752 ? 46.756 17.134 8.468 1.00 65.38 752 GLY A N 1
ATOM 5817 C CA . GLY A 1 752 ? 47.796 16.808 7.499 1.00 65.38 752 GLY A CA 1
ATOM 5818 C C . GLY A 1 752 ? 48.087 15.309 7.409 1.00 65.38 752 GLY A C 1
ATOM 5819 O O . GLY A 1 752 ? 48.116 14.621 8.432 1.00 65.38 752 GLY A O 1
ATOM 5820 N N . VAL A 1 753 ? 48.306 14.813 6.185 1.00 64.19 753 VAL A N 1
ATOM 5821 C CA . VAL A 1 753 ? 48.559 13.389 5.874 1.00 64.19 753 VAL A CA 1
ATOM 5822 C C . VAL A 1 753 ? 49.844 13.250 5.053 1.00 64.19 753 VAL A C 1
ATOM 5824 O O . VAL A 1 753 ? 50.061 14.028 4.122 1.00 64.19 753 VAL A O 1
ATOM 5827 N N . ASN A 1 754 ? 50.691 12.270 5.394 1.00 66.88 754 ASN A N 1
ATOM 5828 C CA . ASN A 1 754 ? 51.918 11.949 4.656 1.00 66.88 754 ASN A CA 1
ATOM 5829 C C . ASN A 1 754 ? 51.593 11.049 3.457 1.00 66.88 754 ASN A C 1
ATOM 5831 O O . ASN A 1 754 ? 51.276 9.872 3.610 1.00 66.88 754 ASN A O 1
ATOM 5835 N N . LEU A 1 755 ? 51.646 11.630 2.265 1.00 59.31 755 LEU A N 1
ATOM 5836 C CA . LEU A 1 755 ? 51.215 11.015 1.014 1.00 59.31 755 LEU A CA 1
ATOM 5837 C C . LEU A 1 755 ? 52.305 10.133 0.386 1.00 59.31 755 LEU A C 1
ATOM 5839 O O . LEU A 1 755 ? 51.985 9.215 -0.361 1.00 59.31 755 LEU A O 1
ATOM 5843 N N . ALA A 1 756 ? 53.582 10.351 0.723 1.00 58.31 756 ALA A N 1
ATOM 5844 C CA . ALA A 1 756 ? 54.691 9.552 0.192 1.00 58.31 756 ALA A CA 1
ATOM 5845 C C . ALA A 1 756 ? 54.666 8.099 0.705 1.00 58.31 756 ALA A C 1
ATOM 5847 O O . ALA A 1 756 ? 54.971 7.176 -0.042 1.00 58.31 756 ALA A O 1
ATOM 5848 N N . GLU A 1 757 ? 54.241 7.886 1.957 1.00 61.69 757 GLU A N 1
ATOM 5849 C CA . GLU A 1 757 ? 54.095 6.540 2.539 1.00 61.69 757 GLU A CA 1
ATOM 5850 C C . GLU A 1 757 ? 52.942 5.748 1.889 1.00 61.69 757 GLU A C 1
ATOM 5852 O O . GLU A 1 757 ? 52.935 4.518 1.911 1.00 61.69 757 GLU A O 1
ATOM 5857 N N . LEU A 1 758 ? 51.956 6.448 1.321 1.00 54.84 758 LEU A N 1
ATOM 5858 C CA . LEU A 1 758 ? 50.782 5.851 0.680 1.00 54.84 758 LEU A CA 1
ATOM 5859 C C . LEU A 1 758 ? 51.085 5.403 -0.752 1.00 54.84 758 LEU A C 1
ATOM 5861 O O . LEU A 1 758 ? 50.684 4.309 -1.150 1.00 54.84 758 LEU A O 1
ATOM 5865 N N . ASP A 1 759 ? 51.859 6.208 -1.481 1.00 52.78 759 ASP A N 1
ATOM 5866 C CA . ASP A 1 759 ? 52.308 5.903 -2.843 1.00 52.78 759 ASP A CA 1
ATOM 5867 C C . ASP A 1 759 ? 53.324 4.735 -2.847 1.00 52.78 759 ASP A C 1
ATOM 5869 O O . ASP A 1 759 ? 53.212 3.823 -3.662 1.00 52.78 759 ASP A O 1
ATOM 5873 N N . GLU A 1 760 ? 54.247 4.667 -1.870 1.00 52.81 760 GLU A N 1
ATOM 5874 C CA . GLU A 1 760 ? 55.174 3.524 -1.705 1.00 52.81 760 GLU A CA 1
ATOM 5875 C C . GLU A 1 760 ? 54.469 2.201 -1.353 1.00 52.81 760 GLU A C 1
ATOM 5877 O O . GLU A 1 760 ? 55.005 1.125 -1.627 1.00 52.81 760 GLU A O 1
ATOM 5882 N N . LYS A 1 761 ? 53.274 2.262 -0.753 1.00 50.69 761 LYS A N 1
ATOM 5883 C CA . LYS A 1 761 ? 52.462 1.082 -0.411 1.00 50.69 761 LYS A CA 1
ATOM 5884 C C . LYS A 1 761 ? 51.496 0.668 -1.525 1.00 50.69 761 LYS A C 1
ATOM 5886 O O . LYS A 1 761 ? 50.839 -0.358 -1.374 1.00 50.69 761 LYS A O 1
ATOM 5891 N N . GLY A 1 762 ? 51.406 1.428 -2.621 1.00 43.00 762 GLY A N 1
ATOM 5892 C CA . GLY A 1 762 ? 50.506 1.140 -3.744 1.00 43.00 762 GLY A CA 1
ATOM 5893 C C . GLY A 1 762 ? 49.016 1.236 -3.395 1.00 43.00 762 GLY A C 1
ATOM 5894 O O . GLY A 1 762 ? 48.186 0.670 -4.101 1.00 43.00 762 GLY A O 1
ATOM 5895 N N . ILE A 1 763 ? 48.662 1.920 -2.300 1.00 44.94 763 ILE A N 1
ATOM 5896 C CA . ILE A 1 763 ? 47.286 1.993 -1.794 1.00 44.94 763 ILE A CA 1
ATOM 5897 C C . ILE A 1 763 ? 46.621 3.263 -2.334 1.00 44.94 763 ILE A C 1
ATOM 5899 O O . ILE A 1 763 ? 46.880 4.370 -1.858 1.00 44.94 763 ILE A O 1
ATOM 5903 N N . CYS A 1 764 ? 45.716 3.100 -3.299 1.00 42.66 764 CYS A N 1
ATOM 5904 C CA . CYS A 1 764 ? 44.756 4.133 -3.692 1.00 42.66 764 CYS A CA 1
ATOM 5905 C C . CYS A 1 764 ? 43.438 3.886 -2.954 1.00 42.66 764 CYS A C 1
ATOM 5907 O O . CYS A 1 764 ? 42.913 2.776 -2.999 1.00 42.66 764 CYS A O 1
ATOM 5909 N N . GLY A 1 765 ? 42.891 4.889 -2.262 1.00 50.81 765 GLY A N 1
ATOM 5910 C CA . GLY A 1 765 ? 41.655 4.672 -1.514 1.00 50.81 765 GLY A CA 1
ATOM 5911 C C . GLY A 1 765 ? 41.186 5.828 -0.640 1.00 50.81 765 GLY A C 1
ATOM 5912 O O . GLY A 1 765 ? 41.767 6.914 -0.607 1.00 50.81 765 GLY A O 1
ATOM 5913 N N . VAL A 1 766 ? 40.085 5.546 0.051 1.00 42.06 766 VAL A N 1
ATOM 5914 C CA . VAL A 1 766 ? 39.355 6.441 0.944 1.00 42.06 766 VAL A CA 1
ATOM 5915 C C . VAL A 1 766 ? 39.885 6.286 2.369 1.00 42.06 766 VAL A C 1
ATOM 5917 O O . VAL A 1 766 ? 39.698 5.245 2.994 1.00 42.06 766 VAL A O 1
ATOM 5920 N N . TYR A 1 767 ? 40.546 7.312 2.902 1.00 52.59 767 TYR A N 1
ATOM 5921 C CA . TYR A 1 767 ? 41.034 7.295 4.287 1.00 52.59 767 TYR A CA 1
ATOM 5922 C C . TYR A 1 767 ? 39.948 7.745 5.240 1.00 52.59 767 TYR A C 1
ATOM 5924 O O . TYR A 1 767 ? 39.086 8.521 4.863 1.00 52.59 767 TYR A O 1
ATOM 5932 N N . THR A 1 768 ? 39.991 7.302 6.489 1.00 47.31 768 THR A N 1
ATOM 5933 C CA . THR A 1 768 ? 38.956 7.659 7.454 1.00 47.31 768 THR A CA 1
ATOM 5934 C C . THR A 1 768 ? 39.521 8.583 8.528 1.00 47.31 768 THR A C 1
ATOM 5936 O O . THR A 1 768 ? 40.391 8.194 9.306 1.00 47.31 768 THR A O 1
ATOM 5939 N N . LEU A 1 769 ? 39.035 9.822 8.588 1.00 45.47 769 LEU A N 1
ATOM 5940 C CA . LEU A 1 769 ? 39.245 10.686 9.746 1.00 45.47 769 LEU A CA 1
ATOM 5941 C C . LEU A 1 769 ? 38.285 10.235 10.849 1.00 45.47 769 LEU A C 1
ATOM 5943 O O . LEU A 1 769 ? 37.074 10.251 10.644 1.00 45.47 769 LEU A O 1
ATOM 5947 N N . THR A 1 770 ? 38.846 9.849 11.991 1.00 53.56 770 THR A N 1
ATOM 5948 C CA . THR A 1 770 ? 38.127 9.398 13.181 1.00 53.56 770 THR A CA 1
ATOM 5949 C C . THR A 1 770 ? 38.123 10.514 14.227 1.00 53.56 770 THR A C 1
ATOM 5951 O O . THR A 1 770 ? 39.141 10.819 14.849 1.00 53.56 770 THR A O 1
ATOM 5954 N N . VAL A 1 771 ? 36.985 11.173 14.432 1.00 50.94 771 VAL A N 1
ATOM 5955 C CA . VAL A 1 771 ? 36.861 12.184 15.497 1.00 50.94 771 VAL A CA 1
ATOM 5956 C C . VAL A 1 771 ? 36.315 11.510 16.749 1.00 50.94 771 VAL A C 1
ATOM 5958 O O . VAL A 1 771 ? 35.202 11.000 16.709 1.00 50.94 771 VAL A O 1
ATOM 5961 N N . ASP A 1 772 ? 37.086 11.541 17.838 1.00 54.31 772 ASP A N 1
ATOM 5962 C CA . ASP A 1 772 ? 36.677 11.066 19.160 1.00 54.31 772 ASP A CA 1
ATOM 5963 C C . ASP A 1 772 ? 36.336 12.279 20.043 1.00 54.31 772 ASP A C 1
ATOM 5965 O O . ASP A 1 772 ? 37.211 13.028 20.497 1.00 54.31 772 ASP A O 1
ATOM 5969 N N . SER A 1 773 ? 35.059 12.508 20.324 1.00 49.66 773 SER A N 1
ATOM 5970 C CA . SER A 1 773 ? 34.652 13.504 21.324 1.00 49.66 773 SER A CA 1
ATOM 5971 C C . SER A 1 773 ? 34.561 12.871 22.707 1.00 49.66 773 SER A C 1
ATOM 5973 O O . SER A 1 773 ? 34.071 11.756 22.816 1.00 49.66 773 SER A O 1
ATOM 5975 N N . SER A 1 774 ? 34.956 13.580 23.768 1.00 50.47 774 SER A N 1
ATOM 5976 C CA . SER A 1 774 ? 34.597 13.217 25.140 1.00 50.47 774 SER A CA 1
ATOM 5977 C C . SER A 1 774 ? 34.064 14.400 25.947 1.00 50.47 774 SER A C 1
ATOM 5979 O O . SER A 1 774 ? 34.589 15.512 25.914 1.00 50.47 774 SER A O 1
ATOM 5981 N N . VAL A 1 775 ? 32.982 14.184 26.694 1.00 45.47 775 VAL A N 1
ATOM 5982 C CA . VAL A 1 775 ? 32.360 15.213 27.541 1.00 45.47 775 VAL A CA 1
ATOM 5983 C C . VAL A 1 775 ? 32.676 14.911 28.999 1.00 45.47 775 VAL A C 1
ATOM 5985 O O . VAL A 1 775 ? 32.380 13.826 29.480 1.00 45.47 775 VAL A O 1
ATOM 5988 N N . ARG A 1 776 ? 33.262 15.866 29.733 1.00 50.28 776 ARG A N 1
ATOM 5989 C CA . ARG A 1 776 ? 33.491 15.720 31.181 1.00 50.28 776 ARG A CA 1
ATOM 5990 C C . ARG A 1 776 ? 32.492 16.565 31.956 1.00 50.28 776 ARG A C 1
ATOM 5992 O O . ARG A 1 776 ? 32.650 17.782 32.017 1.00 50.28 776 ARG A O 1
ATOM 5999 N N . VAL A 1 777 ? 31.518 15.927 32.605 1.00 40.78 777 VAL A N 1
ATOM 6000 C CA . VAL A 1 777 ? 30.578 16.612 33.507 1.00 40.78 777 VAL A CA 1
ATOM 6001 C C . VAL A 1 777 ? 30.820 16.185 34.951 1.00 40.78 777 VAL A C 1
ATOM 6003 O O . VAL A 1 777 ? 30.863 15.001 35.271 1.00 40.78 777 VAL A O 1
ATOM 6006 N N . ALA A 1 778 ? 30.999 17.163 35.842 1.00 38.25 778 ALA A N 1
ATOM 6007 C CA . ALA A 1 778 ? 31.069 16.934 37.280 1.00 38.25 778 ALA A CA 1
ATOM 6008 C C . ALA A 1 778 ? 29.676 17.152 37.886 1.00 38.25 778 ALA A C 1
ATOM 6010 O O . ALA A 1 778 ? 29.287 18.290 38.133 1.00 38.25 778 ALA A O 1
ATOM 6011 N N . VAL A 1 779 ? 28.925 16.073 38.125 1.00 37.19 779 VAL A N 1
ATOM 6012 C CA . VAL A 1 779 ? 27.599 16.148 38.761 1.00 37.19 779 VAL A CA 1
ATOM 6013 C C . VAL A 1 779 ? 27.752 16.036 40.287 1.00 37.19 779 VAL A C 1
ATOM 6015 O O . VAL A 1 779 ? 28.209 14.999 40.777 1.00 37.19 779 VAL A O 1
ATOM 6018 N N . PRO A 1 780 ? 27.393 17.058 41.088 1.00 33.47 780 PRO A N 1
ATOM 6019 C CA . PRO A 1 780 ? 27.318 16.912 42.535 1.00 33.47 780 PRO A CA 1
ATOM 6020 C C . PRO A 1 780 ? 26.012 16.196 42.912 1.00 33.47 780 PRO A C 1
ATOM 6022 O O . PRO A 1 780 ? 24.949 16.807 42.964 1.00 33.47 780 PRO A O 1
ATOM 6025 N N . ILE A 1 781 ? 26.083 14.894 43.198 1.00 33.41 781 ILE A N 1
ATOM 6026 C CA . ILE A 1 781 ? 24.928 14.123 43.680 1.00 33.41 781 ILE A CA 1
ATOM 6027 C C . ILE A 1 781 ? 24.624 14.530 45.131 1.00 33.41 781 ILE A C 1
ATOM 6029 O O . ILE A 1 781 ? 25.326 14.141 46.068 1.00 33.41 781 ILE A O 1
ATOM 6033 N N . ALA A 1 782 ? 23.562 15.310 45.332 1.00 31.20 782 ALA A N 1
ATOM 6034 C CA . ALA A 1 782 ? 23.011 15.598 46.651 1.00 31.20 782 ALA A CA 1
ATOM 6035 C C . ALA A 1 782 ? 21.987 14.518 47.067 1.00 31.20 782 ALA A C 1
ATOM 6037 O O . ALA A 1 782 ? 20.815 14.585 46.730 1.00 31.20 782 ALA A O 1
ATOM 6038 N N . ALA A 1 783 ? 22.484 13.534 47.822 1.00 33.66 783 ALA A N 1
ATOM 6039 C CA . ALA A 1 783 ? 21.847 12.790 48.919 1.00 33.66 783 ALA A CA 1
ATOM 6040 C C . ALA A 1 783 ? 20.375 12.306 48.816 1.00 33.66 783 ALA A C 1
ATOM 6042 O O . ALA A 1 783 ? 19.470 13.005 49.264 1.00 33.66 783 ALA A O 1
ATOM 6043 N N . VAL A 1 784 ? 20.190 11.004 48.534 1.00 28.83 784 VAL A N 1
ATOM 6044 C CA . VAL A 1 784 ? 19.234 10.127 49.254 1.00 28.83 784 VAL A CA 1
ATOM 6045 C C . VAL A 1 784 ? 19.888 8.754 49.533 1.00 28.83 784 VAL A C 1
ATOM 6047 O O . VAL A 1 784 ? 20.025 7.909 48.664 1.00 28.83 784 VAL A O 1
ATOM 6050 N N . ILE A 1 785 ? 20.357 8.604 50.779 1.00 33.38 785 ILE A N 1
ATOM 6051 C CA . ILE A 1 785 ? 20.527 7.397 51.621 1.00 33.38 785 ILE A CA 1
ATOM 6052 C C . ILE A 1 785 ? 20.943 6.066 50.942 1.00 33.38 785 ILE A C 1
ATOM 6054 O O . ILE A 1 785 ? 20.094 5.221 50.717 1.00 33.38 785 ILE A O 1
ATOM 6058 N N . VAL A 1 786 ? 22.254 5.816 50.788 1.00 27.81 786 VAL A N 1
ATOM 6059 C CA . VAL A 1 786 ? 23.051 4.714 51.403 1.00 27.81 786 VAL A CA 1
ATOM 6060 C C . VAL A 1 786 ? 24.541 5.094 51.262 1.00 27.81 786 VAL A C 1
ATOM 6062 O O . VAL A 1 786 ? 24.971 5.603 50.233 1.00 27.81 786 VAL A O 1
ATOM 6065 N N . GLN A 1 787 ? 25.335 4.913 52.324 1.00 32.25 787 GLN A N 1
ATOM 6066 C CA . GLN A 1 787 ? 26.752 5.303 52.395 1.00 32.25 787 GLN A CA 1
ATOM 6067 C C . GLN A 1 787 ? 27.649 4.531 51.406 1.00 32.25 787 GLN A C 1
ATOM 6069 O O . GLN A 1 787 ? 27.979 3.375 51.666 1.00 32.25 787 GLN A O 1
ATOM 6074 N N . VAL A 1 788 ? 28.157 5.199 50.364 1.00 26.19 788 VAL A N 1
ATOM 6075 C CA . VAL A 1 788 ? 29.390 4.810 49.646 1.00 26.19 788 VAL A CA 1
ATOM 6076 C C . VAL A 1 788 ? 30.194 6.087 49.322 1.00 26.19 788 VAL A C 1
ATOM 6078 O O . VAL A 1 788 ? 29.578 7.117 49.042 1.00 26.19 788 VAL A O 1
ATOM 6081 N N . PRO A 1 789 ? 31.542 6.100 49.422 1.00 28.06 789 PRO A N 1
ATOM 6082 C CA . PRO A 1 789 ? 32.338 7.318 49.273 1.00 28.06 789 PRO A CA 1
ATOM 6083 C C . PRO A 1 789 ? 32.290 7.872 47.847 1.00 28.06 789 PRO A C 1
ATOM 6085 O O . PRO A 1 789 ? 32.429 7.132 46.877 1.00 28.06 789 PRO A O 1
ATOM 6088 N N . THR A 1 790 ? 32.182 9.194 47.744 1.00 34.81 790 THR A N 1
ATOM 6089 C CA . THR A 1 790 ? 32.333 9.982 46.518 1.00 34.81 790 THR A CA 1
ATOM 6090 C C . THR A 1 790 ? 33.684 9.709 45.845 1.00 34.81 790 THR A C 1
ATOM 6092 O O . THR A 1 790 ? 34.711 10.235 46.280 1.00 34.81 790 THR A O 1
ATOM 6095 N N . MET A 1 791 ? 33.686 8.936 44.760 1.00 29.31 791 MET A N 1
ATOM 6096 C CA . MET A 1 791 ? 34.692 9.051 43.706 1.00 29.31 791 MET A CA 1
ATOM 6097 C C . MET A 1 791 ? 34.007 9.695 42.505 1.00 29.31 791 MET A C 1
ATOM 6099 O O . MET A 1 791 ? 33.100 9.108 41.928 1.00 29.31 791 MET A O 1
ATOM 6103 N N . GLY A 1 792 ? 34.409 10.921 42.162 1.00 33.06 792 GLY A N 1
ATOM 6104 C CA . GLY A 1 792 ? 34.030 11.534 40.894 1.00 33.06 792 GLY A CA 1
ATOM 6105 C C . GLY A 1 792 ? 34.686 10.743 39.772 1.00 33.06 792 GLY A C 1
ATOM 6106 O O . GLY A 1 792 ? 35.876 10.920 39.513 1.00 33.06 792 GLY A O 1
ATOM 6107 N N . VAL A 1 793 ? 33.935 9.829 39.167 1.00 34.03 793 VAL A N 1
ATOM 6108 C CA . VAL A 1 793 ? 34.373 9.106 37.976 1.00 34.03 793 VAL A CA 1
ATOM 6109 C C . VAL A 1 793 ? 34.044 10.012 36.788 1.00 34.03 793 VAL A C 1
ATOM 6111 O O . VAL A 1 793 ? 32.871 10.339 36.612 1.00 34.03 793 VAL A O 1
ATOM 6114 N N . PRO A 1 794 ? 35.029 10.501 36.011 1.00 40.75 794 PRO A N 1
ATOM 6115 C CA . PRO A 1 794 ? 34.721 11.171 34.756 1.00 40.75 794 PRO A CA 1
ATOM 6116 C C . PRO A 1 794 ? 34.025 10.152 33.849 1.00 40.75 794 PRO A C 1
ATOM 6118 O O . PRO A 1 794 ? 34.596 9.106 33.551 1.00 40.75 794 PRO A O 1
ATOM 6121 N N . TYR A 1 795 ? 32.783 10.435 33.470 1.00 40.03 795 TYR A N 1
ATOM 6122 C CA . TYR A 1 795 ? 32.080 9.670 32.449 1.00 40.03 795 TYR A CA 1
ATOM 6123 C C . TYR A 1 795 ? 32.632 10.103 31.088 1.00 40.03 795 TYR A C 1
ATOM 6125 O O . TYR A 1 795 ? 32.743 11.301 30.838 1.00 40.03 795 TYR A O 1
ATOM 6133 N N . GLU A 1 796 ? 33.061 9.155 30.259 1.00 45.50 796 GLU A N 1
ATOM 6134 C CA . GLU A 1 796 ? 33.644 9.415 28.942 1.00 45.50 796 GLU A CA 1
ATOM 6135 C C . GLU A 1 796 ? 32.730 8.751 27.907 1.00 45.50 796 GLU A C 1
ATOM 6137 O O . GLU A 1 796 ? 32.755 7.536 27.738 1.00 45.50 796 GLU A O 1
ATOM 6142 N N . ILE A 1 797 ? 31.856 9.538 27.276 1.00 43.00 797 ILE A N 1
ATOM 6143 C CA . ILE A 1 797 ? 31.107 9.097 26.093 1.00 43.00 797 ILE A CA 1
ATOM 6144 C C . ILE A 1 797 ? 32.046 9.314 24.912 1.00 43.00 797 ILE A C 1
ATOM 6146 O O . ILE A 1 797 ? 32.438 10.457 24.692 1.00 43.00 797 ILE A O 1
ATOM 6150 N N . SER A 1 798 ? 32.435 8.248 24.207 1.00 44.38 798 SER A N 1
ATOM 6151 C CA . SER A 1 798 ? 33.150 8.352 22.933 1.00 44.38 798 SER A CA 1
ATOM 6152 C C . SER A 1 798 ? 32.214 7.960 21.801 1.00 44.38 798 SER A C 1
ATOM 6154 O O . SER A 1 798 ? 31.801 6.804 21.714 1.00 44.38 798 SER A O 1
ATOM 6156 N N . GLU A 1 799 ? 31.915 8.905 20.925 1.00 45.50 799 GLU A N 1
ATOM 6157 C CA . GLU A 1 799 ? 31.351 8.607 19.616 1.00 45.50 799 GLU A CA 1
ATOM 6158 C C . GLU A 1 799 ? 32.466 8.725 18.582 1.00 45.50 799 GLU A C 1
ATOM 6160 O O . GLU A 1 799 ? 33.238 9.685 18.601 1.00 45.50 799 GLU A O 1
ATOM 6165 N N . THR A 1 800 ? 32.577 7.710 17.727 1.00 45.22 800 THR A N 1
ATOM 6166 C CA . THR A 1 800 ? 33.596 7.616 16.683 1.00 45.22 800 THR A CA 1
ATOM 6167 C C . THR A 1 800 ? 32.918 7.814 15.337 1.00 45.22 800 THR A C 1
ATOM 6169 O O . THR A 1 800 ? 32.153 6.965 14.881 1.00 45.22 800 THR A O 1
ATOM 6172 N N . PHE A 1 801 ? 33.238 8.922 14.679 1.00 46.41 801 PHE A N 1
ATOM 6173 C CA . PHE A 1 801 ? 32.721 9.245 13.350 1.00 46.41 801 PHE A CA 1
ATOM 6174 C C . PHE A 1 801 ? 33.789 9.012 12.295 1.00 46.41 801 PHE A C 1
ATOM 6176 O O . PHE A 1 801 ? 34.918 9.457 12.472 1.00 46.41 801 PHE A O 1
ATOM 6183 N N . LYS A 1 802 ? 33.424 8.336 11.202 1.00 46.84 802 LYS A N 1
ATOM 6184 C CA . LYS A 1 802 ? 34.327 7.956 10.113 1.00 46.84 802 LYS A CA 1
ATOM 6185 C C . LYS A 1 802 ? 34.112 8.859 8.898 1.00 46.84 802 LYS A C 1
ATOM 6187 O O . LYS A 1 802 ? 33.072 8.759 8.257 1.00 46.84 802 LYS A O 1
ATOM 6192 N N . ILE A 1 803 ? 35.079 9.716 8.566 1.00 48.47 803 ILE A N 1
ATOM 6193 C CA . ILE A 1 803 ? 34.959 10.642 7.425 1.00 48.47 803 ILE A CA 1
ATOM 6194 C C . ILE A 1 803 ? 35.928 10.251 6.300 1.00 48.47 803 ILE A C 1
ATOM 6196 O O . ILE A 1 803 ? 37.138 10.250 6.535 1.00 48.47 803 ILE A O 1
ATOM 6200 N N . PRO A 1 804 ? 35.432 9.987 5.081 1.00 45.50 804 PRO A N 1
ATOM 6201 C CA . PRO A 1 804 ? 36.252 9.623 3.934 1.00 45.50 804 PRO A CA 1
ATOM 6202 C C . PRO A 1 804 ? 37.094 10.805 3.401 1.00 45.50 804 PRO A C 1
ATOM 6204 O O . PRO A 1 804 ? 36.552 11.828 2.990 1.00 45.50 804 PRO A O 1
ATOM 6207 N N . LEU A 1 805 ? 38.423 10.673 3.366 1.00 44.62 805 LEU A N 1
ATOM 6208 C CA . LEU A 1 805 ? 39.378 11.588 2.733 1.00 44.62 805 LEU A CA 1
ATOM 6209 C C . LEU A 1 805 ? 39.894 10.956 1.435 1.00 44.62 805 LEU A C 1
ATOM 6211 O O . LEU A 1 805 ? 40.388 9.828 1.444 1.00 44.62 805 LEU A O 1
ATOM 6215 N N . TYR A 1 806 ? 39.812 11.694 0.330 1.00 45.91 806 TYR A N 1
ATOM 6216 C CA . TYR A 1 806 ? 40.149 11.195 -1.004 1.00 45.91 806 TYR A CA 1
ATOM 6217 C C . TYR A 1 806 ? 41.528 11.690 -1.455 1.00 45.91 806 TYR A C 1
ATOM 6219 O O . TYR A 1 806 ? 41.780 12.896 -1.507 1.00 45.91 806 TYR A O 1
ATOM 6227 N N . TYR A 1 807 ? 42.413 10.757 -1.817 1.00 46.28 807 TYR A N 1
ATOM 6228 C CA . TYR A 1 807 ? 43.712 11.049 -2.425 1.00 46.28 807 TYR A CA 1
ATOM 6229 C C . TYR A 1 807 ? 43.834 10.347 -3.788 1.00 46.28 807 TYR A C 1
ATOM 6231 O O . TYR A 1 807 ? 43.944 9.122 -3.829 1.00 46.28 807 TYR A O 1
ATOM 6239 N N . PRO A 1 808 ? 43.794 11.087 -4.909 1.00 45.06 808 PRO A N 1
ATOM 6240 C CA . PRO A 1 808 ? 43.937 10.498 -6.231 1.00 45.06 808 PRO A CA 1
ATOM 6241 C C . PRO A 1 808 ? 45.421 10.420 -6.612 1.00 45.06 808 PRO A C 1
ATOM 6243 O O . PRO A 1 808 ? 46.025 11.430 -6.976 1.00 45.06 808 PRO A O 1
ATOM 6246 N N . SER A 1 809 ? 46.009 9.225 -6.566 1.00 37.06 809 SER A N 1
ATOM 6247 C CA . SER A 1 809 ? 47.259 8.964 -7.286 1.00 37.06 809 SER A CA 1
ATOM 6248 C C . SER A 1 809 ? 46.922 8.688 -8.755 1.00 37.06 809 SER A C 1
ATOM 6250 O O . SER A 1 809 ? 46.052 7.880 -9.063 1.00 37.06 809 SER A O 1
ATOM 6252 N N . GLY A 1 810 ? 47.558 9.429 -9.665 1.00 39.25 810 GLY A N 1
ATOM 6253 C CA . GLY A 1 810 ? 47.681 9.062 -11.077 1.00 39.25 810 GLY A CA 1
ATOM 6254 C C . GLY A 1 810 ? 46.402 8.744 -11.869 1.00 39.25 810 GLY A C 1
ATOM 6255 O O . GLY A 1 810 ? 46.260 7.642 -12.361 1.00 39.25 810 GLY A O 1
ATOM 6256 N N . SER A 1 811 ? 45.589 9.761 -12.163 1.00 37.47 811 SER A N 1
ATOM 6257 C CA . SER A 1 811 ? 44.747 9.874 -13.377 1.00 37.47 811 SER A CA 1
ATOM 6258 C C . SER A 1 811 ? 43.681 8.792 -13.694 1.00 37.47 811 SER A C 1
ATOM 6260 O O . SER A 1 811 ? 43.993 7.711 -14.175 1.00 37.47 811 SER A O 1
ATOM 6262 N N . LYS A 1 812 ? 42.424 9.276 -13.728 1.00 31.27 812 LYS A N 1
ATOM 6263 C CA . LYS A 1 812 ? 41.254 8.842 -14.534 1.00 31.27 812 LYS A CA 1
ATOM 6264 C C . LYS A 1 812 ? 40.309 7.784 -13.940 1.00 31.27 812 LYS A C 1
ATOM 6266 O O . LYS A 1 812 ? 40.309 6.647 -14.378 1.00 31.27 812 LYS A O 1
ATOM 6271 N N . SER A 1 813 ? 39.373 8.231 -13.102 1.00 26.36 813 SER A N 1
ATOM 6272 C CA . SER A 1 813 ? 37.925 8.039 -13.328 1.00 26.36 813 SER A CA 1
ATOM 6273 C C . SER A 1 813 ? 37.114 8.806 -12.271 1.00 26.36 813 SER A C 1
ATOM 6275 O O . SER A 1 813 ? 37.463 8.818 -11.095 1.00 26.36 813 SER A O 1
ATOM 6277 N N . SER A 1 814 ? 36.063 9.495 -12.707 1.00 25.56 814 SER A N 1
ATOM 6278 C CA . SER A 1 814 ? 34.994 10.123 -11.909 1.00 25.56 814 SER A CA 1
ATOM 6279 C C . SER A 1 814 ? 33.857 9.096 -11.744 1.00 25.56 814 SER A C 1
ATOM 6281 O O . SER A 1 814 ? 33.543 8.422 -12.718 1.00 25.56 814 SER A O 1
ATOM 6283 N N . THR A 1 815 ? 33.155 8.923 -10.612 1.00 25.47 815 THR A N 1
ATOM 6284 C CA . THR A 1 815 ? 32.044 9.772 -10.110 1.00 25.47 815 THR A CA 1
ATOM 6285 C C . THR A 1 815 ? 31.435 9.150 -8.817 1.00 25.47 815 THR A C 1
ATOM 6287 O O . THR A 1 815 ? 31.604 7.967 -8.557 1.00 25.47 815 THR A O 1
ATOM 6290 N N . PHE A 1 816 ? 30.737 9.998 -8.050 1.00 23.50 816 PHE A N 1
ATOM 6291 C CA . PHE A 1 816 ? 30.013 9.930 -6.761 1.00 23.50 816 PHE A CA 1
ATOM 6292 C C . PHE A 1 816 ? 29.138 8.712 -6.366 1.00 23.50 816 PHE A C 1
ATOM 6294 O O . PHE A 1 816 ? 28.427 8.159 -7.195 1.00 23.50 816 PHE A O 1
ATOM 6301 N N . LEU A 1 817 ? 29.014 8.498 -5.040 1.00 23.75 817 LEU A N 1
ATOM 6302 C CA . LEU A 1 817 ? 27.792 8.045 -4.346 1.00 23.75 817 LEU A CA 1
ATOM 6303 C C . LEU A 1 817 ? 27.573 8.878 -3.065 1.00 23.75 817 LEU A C 1
ATOM 6305 O O . LEU A 1 817 ? 28.489 9.034 -2.257 1.00 23.75 817 LEU A O 1
ATOM 6309 N N . ALA A 1 818 ? 26.362 9.416 -2.894 1.00 21.88 818 ALA A N 1
ATOM 6310 C CA . ALA A 1 818 ? 25.854 9.959 -1.635 1.00 21.88 818 ALA A CA 1
ATOM 6311 C C . ALA A 1 818 ? 25.079 8.851 -0.901 1.00 21.88 818 ALA A C 1
ATOM 6313 O O . ALA A 1 818 ? 24.308 8.128 -1.527 1.00 21.88 818 ALA A O 1
ATOM 6314 N N . TYR A 1 819 ? 25.304 8.716 0.406 1.00 24.42 819 TYR A N 1
ATOM 6315 C CA . TYR A 1 819 ? 24.663 7.743 1.292 1.00 24.42 819 TYR A CA 1
ATOM 6316 C C . TYR A 1 819 ? 23.870 8.506 2.359 1.00 24.42 819 TYR A C 1
ATOM 6318 O O . TYR A 1 819 ? 24.420 9.419 2.975 1.00 24.42 819 TYR A O 1
ATOM 6326 N N . ASP A 1 820 ? 22.603 8.139 2.561 1.00 23.33 820 ASP A N 1
ATOM 6327 C CA . ASP A 1 820 ? 21.723 8.660 3.614 1.00 23.33 820 ASP A CA 1
ATOM 6328 C C . ASP A 1 820 ? 21.435 7.542 4.633 1.00 23.33 820 ASP A C 1
ATOM 6330 O O . ASP A 1 820 ? 21.093 6.416 4.267 1.00 23.33 820 ASP A O 1
ATOM 6334 N N . GLN A 1 821 ? 21.635 7.857 5.914 1.00 29.36 821 GLN A N 1
ATOM 6335 C CA . GLN A 1 821 ? 21.415 6.989 7.065 1.00 29.36 821 GLN A CA 1
ATOM 6336 C C . GLN A 1 821 ? 20.083 7.341 7.722 1.00 29.36 821 GLN A C 1
ATOM 6338 O O . GLN A 1 821 ? 19.968 8.364 8.393 1.00 29.36 821 GLN A O 1
ATOM 6343 N N . SER A 1 822 ? 19.119 6.426 7.688 1.00 24.64 822 SER A N 1
ATOM 6344 C CA . SER A 1 822 ? 18.114 6.370 8.748 1.00 24.64 822 SER A CA 1
ATOM 6345 C C . SER A 1 822 ? 17.688 4.930 9.017 1.00 24.64 822 SER A C 1
ATOM 6347 O O . SER A 1 822 ? 17.364 4.177 8.104 1.00 24.64 822 SER A O 1
ATOM 6349 N N . ASN A 1 823 ? 17.677 4.583 10.307 1.00 27.14 823 ASN A N 1
ATOM 6350 C CA . ASN A 1 823 ? 17.138 3.364 10.926 1.00 27.14 823 ASN A CA 1
ATOM 6351 C C . ASN A 1 823 ? 18.132 2.214 11.137 1.00 27.14 823 ASN A C 1
ATOM 6353 O O . ASN A 1 823 ? 18.103 1.178 10.478 1.00 27.14 823 ASN A O 1
ATOM 6357 N N . GLY A 1 824 ? 18.973 2.385 12.158 1.00 32.91 824 GLY A N 1
ATOM 6358 C CA . GLY A 1 824 ? 19.670 1.280 12.800 1.00 32.91 824 GLY A CA 1
ATOM 6359 C C . GLY A 1 824 ? 18.730 0.451 13.675 1.00 32.91 824 GLY A C 1
ATOM 6360 O O . GLY A 1 824 ? 18.246 0.948 14.685 1.00 32.91 824 GLY A O 1
ATOM 6361 N N . VAL A 1 825 ? 18.547 -0.820 13.311 1.00 26.09 825 VAL A N 1
ATOM 6362 C CA . VAL A 1 825 ? 18.396 -1.960 14.231 1.00 26.09 825 VAL A CA 1
ATOM 6363 C C . VAL A 1 825 ? 19.034 -3.165 13.532 1.00 26.09 825 VAL A C 1
ATOM 6365 O O . VAL A 1 825 ? 18.538 -3.620 12.506 1.00 26.09 825 VAL A O 1
ATOM 6368 N N . LEU A 1 826 ? 20.157 -3.654 14.060 1.00 26.61 826 LEU A N 1
ATOM 6369 C CA . LEU A 1 826 ? 20.741 -4.942 13.679 1.00 26.61 826 LEU A CA 1
ATOM 6370 C C . LEU A 1 826 ? 20.183 -6.002 14.635 1.00 26.61 826 LEU A C 1
ATOM 6372 O O . LEU A 1 826 ? 20.451 -5.949 15.835 1.00 26.61 826 LEU A O 1
ATOM 6376 N N . ASP A 1 827 ? 19.397 -6.939 14.110 1.00 28.77 827 ASP A N 1
ATOM 6377 C CA . ASP A 1 827 ? 19.113 -8.207 14.784 1.00 28.77 827 ASP A CA 1
ATOM 6378 C C . ASP A 1 827 ? 20.340 -9.117 14.609 1.00 28.77 827 ASP A C 1
ATOM 6380 O O . ASP A 1 827 ? 20.715 -9.480 13.493 1.00 28.77 827 ASP A O 1
ATOM 6384 N N . ASN A 1 828 ? 20.997 -9.446 15.721 1.00 29.02 828 ASN A N 1
ATOM 6385 C CA . ASN A 1 828 ? 22.240 -10.222 15.781 1.00 29.02 828 ASN A CA 1
ATOM 6386 C C . ASN A 1 828 ? 22.029 -11.745 15.622 1.00 29.02 828 ASN A C 1
ATOM 6388 O O . ASN A 1 828 ? 22.817 -12.529 16.152 1.00 29.02 828 ASN A O 1
ATOM 6392 N N . SER A 1 829 ? 20.990 -12.184 14.908 1.00 28.88 829 SER A N 1
ATOM 6393 C CA . SER A 1 829 ? 20.735 -13.609 14.644 1.00 28.88 829 SER A CA 1
ATOM 6394 C C . SER A 1 829 ? 20.888 -14.044 13.180 1.00 28.88 829 SER A C 1
ATOM 6396 O O . SER A 1 829 ? 20.809 -15.239 12.904 1.00 28.88 829 SER A O 1
ATOM 6398 N N . MET A 1 830 ? 21.212 -13.143 12.242 1.00 33.62 830 MET A N 1
ATOM 6399 C CA . MET A 1 830 ? 21.615 -13.560 10.891 1.00 33.62 830 MET A CA 1
ATOM 6400 C C . MET A 1 830 ? 23.077 -14.014 10.882 1.00 33.62 830 MET A C 1
ATOM 6402 O O . MET A 1 830 ? 23.998 -13.202 10.787 1.00 33.62 830 MET A O 1
ATOM 6406 N N . GLN A 1 831 ? 23.289 -15.326 10.987 1.00 44.50 831 GLN A N 1
ATOM 6407 C CA . GLN A 1 831 ? 24.560 -15.943 10.615 1.00 44.50 831 GLN A CA 1
ATOM 6408 C C . GLN A 1 831 ? 24.815 -15.696 9.123 1.00 44.50 831 GLN A C 1
ATOM 6410 O O . GLN A 1 831 ? 23.928 -15.851 8.284 1.00 44.50 831 GLN A O 1
ATOM 6415 N N . TYR A 1 832 ? 26.012 -15.196 8.828 1.00 44.69 832 TYR A N 1
ATO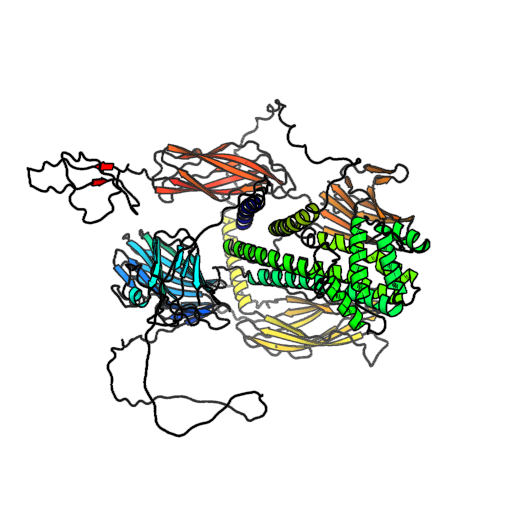M 6416 C CA . TYR A 1 832 ? 26.346 -14.544 7.570 1.00 44.69 832 TYR A CA 1
ATOM 6417 C C . TYR A 1 832 ? 26.457 -15.547 6.418 1.00 44.69 832 TYR A C 1
ATOM 6419 O O . TYR A 1 832 ? 27.277 -16.457 6.472 1.00 44.69 832 TYR A O 1
ATOM 6427 N N . VAL A 1 833 ? 25.709 -15.313 5.338 1.00 51.25 833 VAL A N 1
ATOM 6428 C CA . VAL A 1 833 ? 26.133 -15.752 4.002 1.00 51.25 833 VAL A CA 1
ATOM 6429 C C . VAL A 1 833 ? 27.324 -14.872 3.625 1.00 51.25 833 VAL A C 1
ATOM 6431 O O . VAL A 1 833 ? 27.186 -13.645 3.580 1.00 51.25 833 VAL A O 1
ATOM 6434 N N . SER A 1 834 ? 28.500 -15.462 3.419 1.00 62.56 834 SER A N 1
ATOM 6435 C CA . SER A 1 834 ? 29.675 -14.716 2.966 1.00 62.56 834 SER A CA 1
ATOM 6436 C C . SER A 1 834 ? 29.725 -14.736 1.437 1.00 62.56 834 SER A C 1
ATOM 6438 O O . SER A 1 834 ? 29.420 -15.738 0.800 1.00 62.56 834 SER A O 1
ATOM 6440 N N . SER A 1 835 ? 30.064 -13.597 0.836 1.00 67.25 835 SER A N 1
ATOM 6441 C CA . SER A 1 835 ? 30.286 -13.465 -0.605 1.00 67.25 835 SER A CA 1
ATOM 6442 C C . SER A 1 835 ? 31.663 -12.859 -0.799 1.00 67.25 835 SER A C 1
ATOM 6444 O O . SER A 1 835 ? 31.934 -11.776 -0.276 1.00 67.25 835 SER A O 1
ATOM 6446 N N . ASN A 1 836 ? 32.521 -13.538 -1.551 1.00 74.06 836 ASN A N 1
ATOM 6447 C CA . ASN A 1 836 ? 33.899 -13.131 -1.767 1.00 74.06 836 ASN A CA 1
ATOM 6448 C C . ASN A 1 836 ? 34.238 -13.183 -3.258 1.00 74.06 836 ASN A C 1
ATOM 6450 O O . ASN A 1 836 ? 34.160 -14.244 -3.875 1.00 74.06 836 ASN A O 1
ATOM 6454 N N . VAL A 1 837 ? 34.620 -12.041 -3.833 1.00 82.12 837 VAL A N 1
ATOM 6455 C CA . VAL A 1 837 ? 35.269 -12.015 -5.148 1.00 82.12 837 VAL A CA 1
ATOM 6456 C C . VAL A 1 837 ? 36.741 -12.304 -4.901 1.00 82.12 837 VAL A C 1
ATOM 6458 O O . VAL A 1 837 ? 37.450 -11.460 -4.354 1.00 82.12 837 VAL A O 1
ATOM 6461 N N . PHE A 1 838 ? 37.186 -13.514 -5.229 1.00 85.38 838 PHE A N 1
ATOM 6462 C CA . PHE A 1 838 ? 38.550 -13.951 -4.911 1.00 85.38 838 PHE A CA 1
ATOM 6463 C C . PHE A 1 838 ? 39.478 -13.988 -6.129 1.00 85.38 838 PHE A C 1
ATOM 6465 O O . PHE A 1 838 ? 40.686 -14.131 -5.953 1.00 85.38 838 PHE A O 1
ATOM 6472 N N . ALA A 1 839 ? 38.930 -13.808 -7.332 1.00 87.00 839 ALA A N 1
ATOM 6473 C CA . ALA A 1 839 ? 39.683 -13.659 -8.569 1.00 87.00 839 ALA A CA 1
ATOM 6474 C C . ALA A 1 839 ? 39.016 -12.622 -9.480 1.00 87.00 839 ALA A C 1
ATOM 6476 O O . ALA A 1 839 ? 37.796 -12.641 -9.650 1.00 87.00 839 ALA A O 1
ATOM 6477 N N . GLU A 1 840 ? 39.822 -11.735 -10.061 1.00 88.25 840 GLU A N 1
ATOM 6478 C CA . GLU A 1 840 ? 39.448 -10.806 -11.131 1.00 88.25 840 GLU A CA 1
ATOM 6479 C C . GLU A 1 840 ? 40.654 -10.681 -12.062 1.00 88.25 840 GLU A C 1
ATOM 6481 O O . GLU A 1 840 ? 41.727 -10.267 -11.615 1.00 88.25 840 GLU A O 1
ATOM 6486 N N . ASP A 1 841 ? 40.497 -11.046 -13.331 1.00 91.88 841 ASP A N 1
ATOM 6487 C CA . ASP A 1 841 ? 41.579 -10.934 -14.309 1.00 91.88 841 ASP A CA 1
ATOM 6488 C C . ASP A 1 841 ? 41.037 -10.763 -15.736 1.00 91.88 841 ASP A C 1
ATOM 6490 O O . ASP A 1 841 ? 39.834 -10.605 -15.974 1.00 91.88 841 ASP A O 1
ATOM 6494 N N . TYR A 1 842 ? 41.962 -10.744 -16.684 1.00 91.00 842 TYR A N 1
ATOM 6495 C CA . TYR A 1 842 ? 41.752 -10.643 -18.111 1.00 91.00 842 TYR A CA 1
ATOM 6496 C C . TYR A 1 842 ? 42.288 -11.904 -18.791 1.00 91.00 842 TYR A C 1
ATOM 6498 O O . TYR A 1 842 ? 43.401 -12.330 -18.495 1.00 91.00 842 TYR A O 1
ATOM 6506 N N . ILE A 1 843 ? 41.528 -12.474 -19.724 1.00 93.81 843 ILE A N 1
ATOM 6507 C CA . ILE A 1 843 ? 41.877 -13.730 -20.394 1.00 93.81 843 ILE A CA 1
ATOM 6508 C C . ILE A 1 843 ? 41.690 -13.620 -21.915 1.00 93.81 843 ILE A C 1
ATOM 6510 O O . ILE A 1 843 ? 40.747 -12.981 -22.393 1.00 93.81 843 ILE A O 1
ATOM 6514 N N . GLU A 1 844 ? 42.611 -14.195 -22.692 1.00 93.31 844 GLU A N 1
ATOM 6515 C CA . GLU A 1 844 ? 42.533 -14.271 -24.160 1.00 93.31 844 GLU A CA 1
ATOM 6516 C C . GLU A 1 844 ? 42.139 -15.677 -24.648 1.00 93.31 844 GLU A C 1
ATOM 6518 O O . GLU A 1 844 ? 42.334 -16.671 -23.953 1.00 93.31 844 GLU A O 1
ATOM 6523 N N . GLU A 1 845 ? 41.600 -15.777 -25.868 1.00 93.50 845 GLU A N 1
ATOM 6524 C CA . GLU A 1 845 ? 41.199 -17.049 -26.488 1.00 93.50 845 GLU A CA 1
ATOM 6525 C C . GLU A 1 845 ? 42.314 -18.112 -26.413 1.00 93.50 845 GLU A C 1
ATOM 6527 O O . GLU A 1 845 ? 43.435 -17.919 -26.896 1.00 93.50 845 GLU A O 1
ATOM 6532 N N . GLY A 1 846 ? 41.979 -19.266 -25.835 1.00 89.25 846 GLY A N 1
ATOM 6533 C CA . GLY A 1 846 ? 42.876 -20.401 -25.626 1.00 89.25 846 GLY A CA 1
ATOM 6534 C C . GLY A 1 846 ? 43.712 -20.342 -24.344 1.00 89.25 846 GLY A C 1
ATOM 6535 O O . GLY A 1 846 ? 44.473 -21.281 -24.090 1.00 89.25 846 GLY A O 1
ATOM 6536 N N . GLU A 1 847 ? 43.601 -19.281 -23.543 1.00 94.56 847 GLU A N 1
ATOM 6537 C CA . GLU A 1 847 ? 44.217 -19.212 -22.219 1.00 94.56 847 GLU A CA 1
ATOM 6538 C C . GLU A 1 847 ? 43.371 -19.931 -21.159 1.00 94.56 847 GLU A C 1
ATOM 6540 O O . GLU A 1 847 ? 42.158 -20.112 -21.291 1.00 94.56 847 GLU A O 1
ATOM 6545 N N . ILE A 1 848 ? 44.057 -20.371 -20.104 1.00 95.25 848 ILE A N 1
ATOM 6546 C CA . ILE A 1 848 ? 43.466 -20.985 -18.917 1.00 95.25 848 ILE A CA 1
ATOM 6547 C C . ILE A 1 848 ? 44.028 -20.239 -17.720 1.00 95.25 848 ILE A C 1
ATOM 6549 O O . ILE A 1 848 ? 45.253 -20.136 -17.594 1.00 95.25 848 ILE A O 1
ATOM 6553 N N . ASP A 1 849 ? 43.151 -19.773 -16.842 1.00 95.62 849 ASP A N 1
ATOM 6554 C CA . ASP A 1 849 ? 43.549 -19.153 -15.585 1.00 95.62 849 ASP A CA 1
ATOM 6555 C C . ASP A 1 849 ? 42.995 -19.929 -14.387 1.00 95.62 849 ASP A C 1
ATOM 6557 O O . ASP A 1 849 ? 41.879 -20.444 -14.429 1.00 95.62 849 ASP A O 1
ATOM 6561 N N . GLN A 1 850 ? 43.801 -20.074 -13.334 1.00 96.56 850 GLN A N 1
ATOM 6562 C CA . GLN A 1 850 ? 43.516 -20.970 -12.210 1.00 96.56 850 GLN A CA 1
ATOM 6563 C C . GLN A 1 850 ? 43.592 -20.236 -10.876 1.00 96.56 850 GLN A C 1
ATOM 6565 O O . GLN A 1 850 ? 44.597 -19.596 -10.564 1.00 96.56 850 GLN A O 1
ATOM 6570 N N . HIS A 1 851 ? 42.585 -20.445 -10.028 1.00 95.62 851 HIS A N 1
ATOM 6571 C CA . HIS A 1 851 ? 42.509 -19.841 -8.697 1.00 95.62 851 HIS A CA 1
ATOM 6572 C C . HIS A 1 851 ? 42.124 -20.875 -7.642 1.00 95.62 851 HIS A C 1
ATOM 6574 O O . HIS A 1 851 ? 41.316 -21.765 -7.889 1.00 95.62 851 HIS A O 1
ATOM 6580 N N . SER A 1 852 ? 42.710 -20.771 -6.450 1.00 95.12 852 SER A N 1
ATOM 6581 C CA . SER A 1 852 ? 42.376 -21.634 -5.310 1.00 95.12 852 SER A CA 1
ATOM 6582 C C . SER A 1 852 ? 41.517 -20.885 -4.299 1.00 95.12 852 SER A C 1
ATOM 6584 O O . SER A 1 852 ? 41.786 -19.721 -4.002 1.00 95.12 852 SER A O 1
ATOM 6586 N N . TYR A 1 853 ? 40.544 -21.584 -3.721 1.00 95.19 853 TYR A N 1
ATOM 6587 C CA . TYR A 1 853 ? 39.661 -21.067 -2.684 1.00 95.19 853 TYR A CA 1
ATOM 6588 C C . TYR A 1 853 ? 39.549 -22.048 -1.515 1.00 95.19 853 TYR A C 1
ATOM 6590 O O . TYR A 1 853 ? 39.212 -23.218 -1.711 1.00 95.19 853 TYR A O 1
ATOM 6598 N N . ASP A 1 854 ? 39.811 -21.556 -0.305 1.00 94.50 854 ASP A N 1
ATOM 6599 C CA . ASP A 1 854 ? 39.618 -22.292 0.944 1.00 94.50 854 ASP A CA 1
ATOM 6600 C C . ASP A 1 854 ? 38.272 -21.894 1.554 1.00 94.50 854 ASP A C 1
ATOM 6602 O O . ASP A 1 854 ? 38.054 -20.725 1.876 1.00 94.50 854 ASP A O 1
ATOM 6606 N N . THR A 1 855 ? 37.383 -22.866 1.733 1.00 90.94 855 THR A N 1
ATOM 6607 C CA . THR A 1 855 ? 36.095 -22.645 2.406 1.00 90.94 855 THR A CA 1
ATOM 6608 C C . THR A 1 855 ? 36.261 -22.531 3.922 1.00 90.94 855 THR A C 1
ATOM 6610 O O . THR A 1 855 ? 37.174 -23.101 4.532 1.00 90.94 855 THR A O 1
ATOM 6613 N N . MET A 1 856 ? 35.353 -21.801 4.566 1.00 86.50 856 MET A N 1
ATOM 6614 C CA . MET A 1 856 ? 35.269 -21.718 6.020 1.00 86.50 856 MET A CA 1
ATOM 6615 C C . MET A 1 856 ? 34.865 -23.070 6.621 1.00 86.50 856 MET A C 1
ATOM 6617 O O . MET A 1 856 ? 34.185 -23.887 6.004 1.00 86.50 856 MET A O 1
ATOM 6621 N N . ALA A 1 857 ? 35.299 -23.321 7.858 1.00 83.19 857 ALA A N 1
ATOM 6622 C CA . ALA A 1 857 ? 35.088 -24.608 8.524 1.00 83.19 857 ALA A CA 1
ATOM 6623 C C . ALA A 1 857 ? 33.611 -24.913 8.842 1.00 83.19 857 ALA A C 1
ATOM 6625 O O . ALA A 1 857 ? 33.273 -26.072 9.064 1.00 83.19 857 ALA A O 1
ATOM 6626 N N . ASP A 1 858 ? 32.762 -23.889 8.917 1.00 80.31 858 ASP A N 1
ATOM 6627 C CA . ASP A 1 858 ? 31.324 -23.970 9.184 1.00 80.31 858 ASP A CA 1
ATOM 6628 C C . ASP A 1 858 ? 30.462 -23.847 7.921 1.00 80.31 858 ASP A C 1
ATOM 6630 O O . ASP A 1 858 ? 29.236 -23.848 8.024 1.00 80.31 858 ASP A O 1
ATOM 6634 N N . THR A 1 859 ? 31.080 -23.761 6.742 1.00 84.00 859 THR A N 1
ATOM 6635 C CA . THR A 1 859 ? 30.363 -23.737 5.469 1.00 84.00 859 THR A CA 1
ATOM 6636 C C . THR A 1 859 ? 29.682 -25.078 5.240 1.00 84.00 859 THR A C 1
ATOM 6638 O O . THR A 1 859 ? 30.334 -26.115 5.148 1.00 84.00 859 THR A O 1
ATOM 6641 N N . ASP A 1 860 ? 28.362 -25.057 5.111 1.00 84.00 860 ASP A N 1
ATOM 6642 C CA . ASP A 1 860 ? 27.608 -26.203 4.621 1.00 84.00 860 ASP A CA 1
ATOM 6643 C C . ASP A 1 860 ? 27.596 -26.180 3.094 1.00 84.00 860 ASP A C 1
ATOM 6645 O O . ASP A 1 860 ? 27.985 -27.149 2.458 1.00 84.00 860 ASP A O 1
ATOM 6649 N N . ARG A 1 861 ? 27.296 -25.032 2.483 1.00 85.81 861 ARG A N 1
ATOM 6650 C CA . ARG A 1 861 ? 27.217 -24.901 1.023 1.00 85.81 861 ARG A CA 1
ATOM 6651 C C . ARG A 1 861 ? 28.118 -23.801 0.487 1.00 85.81 861 ARG A C 1
ATOM 6653 O O . ARG A 1 861 ? 28.032 -22.669 0.960 1.00 85.81 861 ARG A O 1
ATOM 6660 N N . VAL A 1 862 ? 28.884 -24.087 -0.567 1.00 91.38 862 VAL A N 1
ATOM 6661 C CA . VAL A 1 862 ? 29.609 -23.079 -1.362 1.00 91.38 862 VAL A CA 1
ATOM 6662 C C . VAL A 1 862 ? 29.115 -23.056 -2.808 1.00 91.38 862 VAL A C 1
ATOM 6664 O O . VAL A 1 862 ? 28.822 -24.097 -3.389 1.00 91.38 862 VAL A O 1
ATOM 6667 N N . THR A 1 863 ? 29.001 -21.873 -3.409 1.00 92.31 863 THR A N 1
ATOM 6668 C CA . THR A 1 863 ? 28.738 -21.699 -4.847 1.00 92.31 863 THR A CA 1
ATOM 6669 C C . THR A 1 863 ? 29.806 -20.820 -5.476 1.00 92.31 863 THR A C 1
ATOM 6671 O O . THR A 1 863 ? 29.986 -19.683 -5.049 1.00 92.31 863 THR A O 1
ATOM 6674 N N . PHE A 1 864 ? 30.480 -21.338 -6.498 1.00 94.62 864 PHE A N 1
ATOM 6675 C CA . PHE A 1 864 ? 31.394 -20.591 -7.358 1.00 94.62 864 PHE A CA 1
ATOM 6676 C C . PHE A 1 864 ? 30.626 -20.054 -8.560 1.00 94.62 864 PHE A C 1
ATOM 6678 O O . PHE A 1 864 ? 29.882 -20.813 -9.173 1.00 94.62 864 PHE A O 1
ATOM 6685 N N . ILE A 1 865 ? 30.788 -18.773 -8.885 1.00 90.06 865 ILE A N 1
ATOM 6686 C CA . ILE A 1 865 ? 30.090 -18.088 -9.978 1.00 90.06 865 ILE A CA 1
ATOM 6687 C C . ILE A 1 865 ? 31.117 -17.363 -10.845 1.00 90.06 865 ILE A C 1
ATOM 6689 O O . ILE A 1 865 ? 31.926 -16.602 -10.315 1.00 90.06 865 ILE A O 1
ATOM 6693 N N . LEU A 1 866 ? 31.041 -17.559 -12.158 1.00 95.00 866 LEU A N 1
ATOM 6694 C CA . LEU A 1 866 ? 31.886 -16.941 -13.175 1.00 95.00 866 LEU A CA 1
ATOM 6695 C C . LEU A 1 866 ? 31.037 -16.017 -14.073 1.00 95.00 866 LEU A C 1
ATOM 6697 O O . LEU A 1 866 ? 30.460 -16.474 -15.062 1.00 95.00 866 LEU A O 1
ATOM 6701 N N . PRO A 1 867 ? 30.890 -14.724 -13.731 1.00 82.44 867 PRO A N 1
ATOM 6702 C CA . PRO A 1 867 ? 30.336 -13.723 -14.639 1.00 82.44 867 PRO A CA 1
ATOM 6703 C C . PRO A 1 867 ? 31.358 -13.233 -15.678 1.00 82.44 867 PRO A C 1
ATOM 6705 O O . PRO A 1 867 ? 32.509 -12.936 -15.350 1.00 82.44 867 PRO A O 1
ATOM 6708 N N . TYR A 1 868 ? 30.898 -13.055 -16.920 1.00 87.69 868 TYR A N 1
ATOM 6709 C CA . TYR A 1 868 ? 31.662 -12.439 -18.012 1.00 87.69 868 TYR A CA 1
ATOM 6710 C C . TYR A 1 868 ? 30.742 -11.715 -19.020 1.00 87.69 868 TYR A C 1
ATOM 6712 O O . TYR A 1 868 ? 29.595 -12.125 -19.207 1.00 87.69 868 TYR A O 1
ATOM 6720 N N . PRO A 1 869 ? 31.183 -10.606 -19.643 1.00 70.12 869 PRO A N 1
ATOM 6721 C CA . PRO A 1 869 ? 30.307 -9.719 -20.417 1.00 70.12 869 PRO A CA 1
ATOM 6722 C C . PRO A 1 869 ? 29.954 -10.156 -21.853 1.00 70.12 869 PRO A C 1
ATOM 6724 O O . PRO A 1 869 ? 28.905 -9.727 -22.340 1.00 70.12 869 PRO A O 1
ATOM 6727 N N . GLY A 1 870 ? 30.762 -10.958 -22.558 1.00 68.31 870 GLY A N 1
ATOM 6728 C CA . GLY A 1 870 ? 30.450 -11.290 -23.961 1.00 68.31 870 GLY A CA 1
ATOM 6729 C C . GLY A 1 870 ? 31.269 -12.377 -24.665 1.00 68.31 870 GLY A C 1
ATOM 6730 O O . GLY A 1 870 ? 30.986 -12.653 -25.834 1.00 68.31 870 GLY A O 1
ATOM 6731 N N . SER A 1 871 ? 32.253 -12.978 -24.000 1.00 86.38 871 SER A N 1
ATOM 6732 C CA . SER A 1 871 ? 33.016 -14.130 -24.512 1.00 86.38 871 SER A CA 1
ATOM 6733 C C . SER A 1 871 ? 32.401 -15.479 -24.089 1.00 86.38 871 SER A C 1
ATOM 6735 O O . SER A 1 871 ? 31.426 -15.494 -23.352 1.00 86.38 871 SER A O 1
ATOM 6737 N N . ASP A 1 872 ? 32.928 -16.598 -24.584 1.00 90.00 872 ASP A N 1
ATOM 6738 C CA . ASP A 1 872 ? 32.607 -17.972 -24.168 1.00 90.00 872 ASP A CA 1
ATOM 6739 C C . ASP A 1 872 ? 33.697 -18.440 -23.194 1.00 90.00 872 ASP A C 1
ATOM 6741 O O . ASP A 1 872 ? 34.811 -18.777 -23.621 1.00 90.00 872 ASP A O 1
ATOM 6745 N N . LEU A 1 873 ? 33.416 -18.327 -21.891 1.00 94.12 873 LEU A N 1
ATOM 6746 C CA . LEU A 1 873 ? 34.320 -18.741 -20.819 1.00 94.12 873 LEU A CA 1
ATOM 6747 C C . LEU A 1 873 ? 33.680 -19.869 -20.014 1.00 94.12 873 LEU A C 1
ATOM 6749 O O . LEU A 1 873 ? 32.613 -19.671 -19.437 1.00 94.12 873 LEU A O 1
ATOM 6753 N N . ASP A 1 874 ? 34.393 -20.9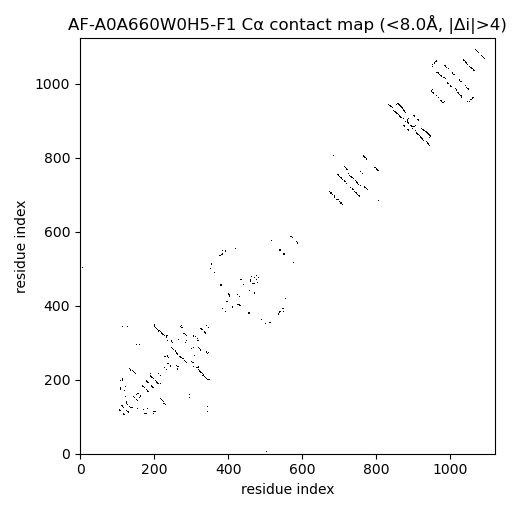83 -19.900 1.00 96.19 874 ASP A N 1
ATOM 6754 C CA . ASP A 1 874 ? 33.933 -22.166 -19.180 1.00 96.19 874 ASP A CA 1
ATOM 6755 C C . ASP A 1 874 ? 34.515 -22.209 -17.761 1.00 96.19 874 ASP A C 1
ATOM 6757 O O . ASP A 1 874 ? 35.723 -22.025 -17.555 1.00 96.19 874 ASP A O 1
ATOM 6761 N N . LEU A 1 875 ? 33.660 -22.495 -16.777 1.00 97.19 875 LEU A N 1
ATOM 6762 C CA . LEU A 1 875 ? 34.039 -22.707 -15.384 1.00 97.19 875 LEU A CA 1
ATOM 6763 C C . LEU A 1 875 ? 34.293 -24.192 -15.110 1.00 97.19 875 LEU A C 1
ATOM 6765 O O . LEU A 1 875 ? 33.404 -25.037 -15.216 1.00 97.19 875 LEU A O 1
ATOM 6769 N N . HIS A 1 876 ? 35.498 -24.488 -14.640 1.00 97.81 876 HIS A N 1
ATOM 6770 C CA . HIS A 1 876 ? 35.901 -25.801 -14.157 1.00 97.81 876 HIS A CA 1
ATOM 6771 C C . HIS A 1 876 ? 36.216 -25.742 -12.665 1.00 97.81 876 HIS A C 1
ATOM 6773 O O . HIS A 1 876 ? 36.727 -24.739 -12.165 1.00 97.81 876 HIS A O 1
ATOM 6779 N N . LEU A 1 877 ? 35.954 -26.831 -11.947 1.00 97.81 877 LEU A N 1
ATOM 6780 C CA . LEU A 1 877 ? 36.270 -26.960 -10.528 1.00 97.81 877 LEU A CA 1
ATOM 6781 C C . LEU A 1 877 ? 36.942 -28.298 -10.234 1.00 97.81 877 LEU A C 1
ATOM 6783 O O . LEU A 1 877 ? 36.499 -29.346 -10.702 1.00 97.81 877 LEU A O 1
ATOM 6787 N N . TYR A 1 878 ? 37.964 -28.260 -9.387 1.00 97.69 878 TYR A N 1
ATOM 6788 C CA . TYR A 1 878 ? 38.682 -29.426 -8.894 1.00 97.69 878 TYR A CA 1
ATOM 6789 C C . TYR A 1 878 ? 38.700 -29.422 -7.373 1.00 97.69 878 TYR A C 1
ATOM 6791 O O . TYR A 1 878 ? 38.910 -28.383 -6.745 1.00 97.69 878 TYR A O 1
ATOM 6799 N N . ASP A 1 879 ? 38.506 -30.591 -6.772 1.00 95.75 879 ASP A N 1
ATOM 6800 C CA . ASP A 1 879 ? 38.710 -30.763 -5.336 1.00 95.75 879 ASP A CA 1
ATOM 6801 C C . ASP A 1 879 ? 40.163 -31.137 -4.990 1.00 95.75 879 ASP A C 1
ATOM 6803 O O . ASP A 1 879 ? 41.000 -31.400 -5.856 1.00 95.75 879 ASP A O 1
ATOM 6807 N N . SER A 1 880 ? 40.466 -31.222 -3.694 1.00 91.81 880 SER A N 1
ATOM 6808 C CA . SER A 1 880 ? 41.791 -31.602 -3.180 1.00 91.81 880 SER A CA 1
ATOM 6809 C C . SER A 1 880 ? 42.281 -32.995 -3.624 1.00 91.81 880 SER A C 1
ATOM 6811 O O . SER A 1 880 ? 43.476 -33.292 -3.536 1.00 91.81 880 SER A O 1
ATOM 6813 N N . SER A 1 881 ? 41.381 -33.858 -4.112 1.00 93.19 881 SER A N 1
ATOM 6814 C CA . SER A 1 881 ? 41.687 -35.186 -4.658 1.00 93.19 881 SER A CA 1
ATOM 6815 C C . SER A 1 881 ? 41.881 -35.183 -6.179 1.00 93.19 881 SER A C 1
ATOM 6817 O O . SER A 1 881 ? 42.198 -36.231 -6.747 1.00 93.19 881 SER A O 1
ATOM 6819 N N . GLY A 1 882 ? 41.725 -34.026 -6.829 1.00 93.56 882 GLY A N 1
ATOM 6820 C CA . GLY A 1 882 ? 41.829 -33.848 -8.273 1.00 93.56 882 GLY A CA 1
ATOM 6821 C C . GLY A 1 882 ? 40.608 -34.339 -9.049 1.00 93.56 882 GLY A C 1
ATOM 6822 O O . GLY A 1 882 ? 40.726 -34.558 -10.251 1.00 93.56 882 GLY A O 1
ATOM 6823 N N . ARG A 1 883 ? 39.465 -34.554 -8.383 1.00 96.44 883 ARG A N 1
ATOM 6824 C CA . ARG A 1 883 ? 38.198 -34.885 -9.051 1.00 96.44 883 ARG A CA 1
ATOM 6825 C C . ARG A 1 883 ? 37.643 -33.628 -9.704 1.00 96.44 883 ARG A C 1
ATOM 6827 O O . ARG A 1 883 ? 37.664 -32.576 -9.070 1.00 96.44 883 ARG A O 1
ATOM 6834 N N . HIS A 1 884 ? 37.136 -33.753 -10.924 1.00 96.69 884 HIS A N 1
ATOM 6835 C CA . HIS A 1 884 ? 36.726 -32.622 -11.755 1.00 96.69 884 HIS A CA 1
ATOM 6836 C C . HIS A 1 884 ? 35.195 -32.446 -11.856 1.00 96.69 884 HIS A C 1
ATOM 6838 O O . HIS A 1 884 ? 34.432 -33.419 -11.867 1.00 96.69 884 HIS A O 1
ATOM 6844 N N . MET A 1 885 ? 34.747 -31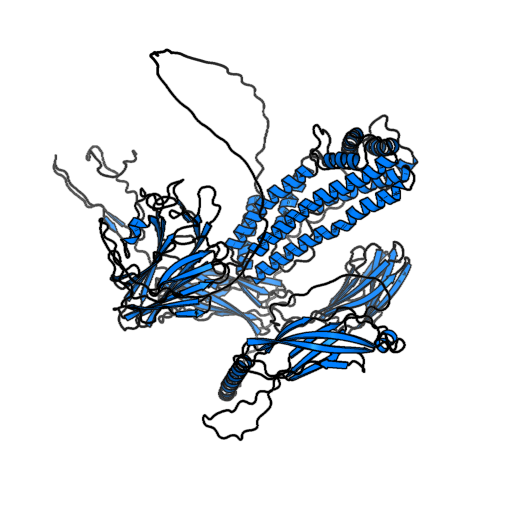.190 -11.926 1.00 97.25 885 MET A N 1
ATOM 6845 C CA . MET A 1 885 ? 33.401 -30.767 -12.315 1.00 97.25 885 MET A CA 1
ATOM 6846 C C . MET A 1 885 ? 33.511 -29.680 -13.391 1.00 97.25 885 MET A C 1
ATOM 6848 O O . MET A 1 885 ? 34.057 -28.615 -13.118 1.00 97.25 885 MET A O 1
ATOM 6852 N N . GLY A 1 886 ? 32.988 -29.944 -14.587 1.00 95.25 886 GLY A N 1
ATOM 6853 C CA . GLY A 1 886 ? 33.098 -29.045 -15.742 1.00 95.25 886 GLY A CA 1
ATOM 6854 C C . GLY A 1 886 ? 32.960 -29.800 -17.064 1.00 95.25 886 GLY A C 1
ATOM 6855 O O . GLY A 1 886 ? 32.725 -31.011 -17.078 1.00 95.25 886 GLY A O 1
ATOM 6856 N N . VAL A 1 887 ? 33.088 -29.111 -18.197 1.00 94.06 887 VAL A N 1
ATOM 6857 C CA . VAL A 1 887 ? 33.054 -29.755 -19.522 1.00 94.06 887 VAL A CA 1
ATOM 6858 C C . VAL A 1 887 ? 34.377 -30.470 -19.821 1.00 94.06 887 VAL A C 1
ATOM 6860 O O . VAL A 1 887 ? 35.454 -29.934 -19.596 1.00 94.06 887 VAL A O 1
ATOM 6863 N N . ASN A 1 888 ? 34.337 -31.693 -20.349 1.00 92.75 888 ASN A N 1
ATOM 6864 C CA . ASN A 1 888 ? 35.526 -32.342 -20.903 1.00 92.75 888 ASN A CA 1
ATOM 6865 C C . ASN A 1 888 ? 35.607 -32.059 -22.407 1.00 92.75 888 ASN A C 1
ATOM 6867 O O . ASN A 1 888 ? 34.779 -32.538 -23.179 1.00 92.75 888 ASN A O 1
ATOM 6871 N N . TYR A 1 889 ? 36.634 -31.332 -22.847 1.00 90.44 889 TYR A N 1
ATOM 6872 C CA . TYR A 1 889 ? 36.788 -30.947 -24.256 1.00 90.44 889 TYR A CA 1
ATOM 6873 C C . TYR A 1 889 ? 37.140 -32.099 -25.212 1.00 90.44 889 TYR A C 1
ATOM 6875 O O . TYR A 1 889 ? 36.866 -31.999 -26.408 1.00 90.44 889 TYR A O 1
ATOM 6883 N N . ASP A 1 890 ? 37.719 -33.201 -24.722 1.00 87.88 890 ASP A N 1
ATOM 6884 C CA . ASP A 1 890 ? 38.025 -34.375 -25.550 1.00 87.88 890 ASP A CA 1
ATOM 6885 C C . ASP A 1 890 ? 36.757 -35.176 -25.893 1.00 87.88 890 ASP A C 1
ATOM 6887 O O . ASP A 1 890 ? 36.678 -35.802 -26.957 1.00 87.88 890 ASP A O 1
ATOM 6891 N N . THR A 1 891 ? 35.768 -35.184 -24.993 1.00 89.75 891 THR A N 1
ATOM 6892 C CA . THR A 1 891 ? 34.532 -35.974 -25.134 1.00 89.75 891 THR A CA 1
ATOM 6893 C C . THR A 1 891 ? 33.296 -35.128 -25.440 1.00 89.75 891 THR A C 1
ATOM 6895 O O . THR A 1 891 ? 32.347 -35.645 -26.031 1.00 89.75 891 THR A O 1
ATOM 6898 N N . GLY A 1 892 ? 33.306 -33.844 -25.078 1.00 84.94 892 GLY A N 1
ATOM 6899 C CA . GLY A 1 892 ? 32.160 -32.934 -25.113 1.00 84.94 892 GLY A CA 1
ATOM 6900 C C . GLY A 1 892 ? 31.103 -33.214 -24.036 1.00 84.94 892 GLY A C 1
ATOM 6901 O O . GLY A 1 892 ? 30.009 -32.658 -24.106 1.00 84.94 892 GLY A O 1
ATOM 6902 N N . GLU A 1 893 ? 31.385 -34.104 -23.079 1.00 90.69 893 GLU A N 1
ATOM 6903 C CA . GLU A 1 893 ? 30.475 -34.456 -21.982 1.00 90.69 893 GLU A CA 1
ATOM 6904 C C . GLU A 1 893 ? 30.812 -33.656 -20.712 1.00 90.69 893 GLU A C 1
ATOM 6906 O O . GLU A 1 893 ? 31.959 -33.270 -20.501 1.00 90.69 893 GLU A O 1
ATOM 6911 N N . ILE A 1 894 ? 29.817 -33.423 -19.850 1.00 91.31 894 ILE A N 1
ATOM 6912 C CA . ILE A 1 894 ? 30.037 -32.828 -18.523 1.00 91.31 894 ILE A CA 1
ATOM 6913 C C . ILE A 1 894 ? 30.588 -33.910 -17.588 1.00 91.31 894 ILE A C 1
ATOM 6915 O O . ILE A 1 894 ? 29.941 -34.940 -17.376 1.00 91.31 894 ILE A O 1
ATOM 6919 N N . GLU A 1 895 ? 31.756 -33.665 -17.003 1.00 95.12 895 GLU A N 1
ATOM 6920 C CA . GLU A 1 895 ? 32.323 -34.487 -15.938 1.00 95.12 895 GLU A CA 1
ATOM 6921 C C . GLU A 1 895 ? 31.743 -34.071 -14.586 1.00 95.12 895 GLU A C 1
ATOM 6923 O O . GLU A 1 895 ? 31.662 -32.890 -14.266 1.00 95.12 895 GLU A O 1
ATOM 6928 N N . THR A 1 896 ? 31.320 -35.055 -13.790 1.00 92.81 896 THR A N 1
ATOM 6929 C CA . THR A 1 896 ? 30.673 -34.845 -12.486 1.00 92.81 896 THR A CA 1
ATOM 6930 C C . THR A 1 896 ? 31.336 -35.707 -11.409 1.00 92.81 896 THR A C 1
ATOM 6932 O O . THR A 1 896 ? 30.687 -36.533 -10.759 1.00 92.81 896 THR A O 1
ATOM 6935 N N . GLU A 1 897 ? 32.658 -35.607 -11.269 1.00 95.44 897 GLU A N 1
ATOM 6936 C CA . GLU A 1 897 ? 33.434 -36.466 -10.365 1.00 95.44 897 GLU A CA 1
ATOM 6937 C C . GLU A 1 897 ? 33.410 -35.977 -8.904 1.00 95.44 897 GLU A C 1
ATOM 6939 O O . GLU A 1 897 ? 33.608 -36.772 -7.976 1.00 95.44 897 GLU A O 1
ATOM 6944 N N . ILE A 1 898 ? 33.127 -34.687 -8.682 1.00 94.62 898 ILE A N 1
ATOM 6945 C CA . ILE A 1 898 ? 32.915 -34.105 -7.349 1.00 94.62 898 ILE A CA 1
ATOM 6946 C C . ILE A 1 898 ? 31.504 -34.471 -6.857 1.00 94.62 898 ILE A C 1
ATOM 6948 O O . ILE A 1 898 ? 30.479 -34.043 -7.387 1.00 94.62 898 ILE A O 1
ATOM 6952 N N . SER A 1 899 ? 31.456 -35.327 -5.839 1.00 82.75 899 SER A N 1
ATOM 6953 C CA . SER A 1 899 ? 30.256 -36.042 -5.395 1.00 82.75 899 SER A CA 1
ATOM 6954 C C . SER A 1 899 ? 29.406 -35.242 -4.404 1.00 82.75 899 SER A C 1
ATOM 6956 O O . SER A 1 899 ? 29.631 -35.421 -3.213 1.00 82.75 899 SER A O 1
ATOM 6958 N N . ASN A 1 900 ? 28.450 -34.430 -4.876 1.00 88.25 900 ASN A N 1
ATOM 6959 C CA . ASN A 1 900 ? 27.637 -33.418 -4.139 1.00 88.25 900 ASN A CA 1
ATOM 6960 C C . ASN A 1 900 ? 27.640 -32.059 -4.857 1.00 88.25 900 ASN A C 1
ATOM 6962 O O . ASN A 1 900 ? 26.987 -31.127 -4.392 1.00 88.25 900 ASN A O 1
ATOM 6966 N N . ALA A 1 901 ? 28.372 -31.942 -5.967 1.00 92.19 901 ALA A N 1
ATOM 6967 C CA . ALA A 1 901 ? 28.408 -30.731 -6.757 1.00 92.19 901 ALA A CA 1
ATOM 6968 C C . ALA A 1 901 ? 27.340 -30.736 -7.868 1.00 92.19 901 ALA A C 1
ATOM 6970 O O . ALA A 1 901 ? 27.052 -31.776 -8.467 1.00 92.19 901 ALA A O 1
ATOM 6971 N N . THR A 1 902 ? 26.773 -29.566 -8.155 1.00 92.06 902 THR A N 1
ATOM 6972 C CA . THR A 1 902 ? 25.845 -29.312 -9.266 1.00 92.06 902 THR A CA 1
ATOM 6973 C C . THR A 1 902 ? 26.395 -28.174 -10.118 1.00 92.06 902 THR A C 1
ATOM 6975 O O . THR A 1 902 ? 26.804 -27.156 -9.570 1.00 92.06 902 THR A O 1
ATOM 6978 N N . TYR A 1 903 ? 26.395 -28.340 -11.439 1.00 95.75 903 TYR A N 1
ATOM 6979 C CA . TYR A 1 903 ? 26.946 -27.381 -12.400 1.00 95.75 903 TYR A CA 1
ATOM 6980 C C . TYR A 1 903 ? 25.845 -26.824 -13.310 1.00 95.75 903 TYR A C 1
ATOM 6982 O O . TYR A 1 903 ? 24.986 -27.578 -13.777 1.00 95.75 903 TYR A O 1
ATOM 6990 N N . SER A 1 904 ? 25.886 -25.516 -13.579 1.00 90.06 904 SER A N 1
ATOM 6991 C CA . SER A 1 904 ? 24.991 -24.818 -14.510 1.00 90.06 904 SER A CA 1
ATOM 6992 C C . SER A 1 904 ? 25.091 -25.320 -15.951 1.00 90.06 904 SER A C 1
ATOM 6994 O O . SER A 1 904 ? 24.116 -25.231 -16.698 1.00 90.06 904 SER A O 1
ATOM 6996 N N . GLY A 1 905 ? 26.256 -25.854 -16.330 1.00 91.00 905 GLY A N 1
ATOM 6997 C CA . GLY A 1 905 ? 26.621 -26.155 -17.711 1.00 91.00 905 GLY A CA 1
ATOM 6998 C C . GLY A 1 905 ? 27.252 -24.954 -18.420 1.00 91.00 905 GLY A C 1
ATOM 6999 O O . GLY A 1 905 ? 26.956 -23.810 -18.078 1.00 91.00 905 GLY A O 1
ATOM 7000 N N . SER A 1 906 ? 28.045 -25.246 -19.453 1.00 90.69 906 SER A N 1
ATOM 7001 C CA . SER A 1 906 ? 28.867 -24.291 -20.218 1.00 90.69 906 SER A CA 1
ATOM 7002 C C . SER A 1 906 ? 28.103 -23.296 -21.099 1.00 90.69 906 SER A C 1
ATOM 7004 O O . SER A 1 906 ? 28.656 -22.401 -21.712 1.00 90.69 906 SER A O 1
ATOM 7006 N N . ASN A 1 907 ? 26.784 -23.460 -21.235 1.00 86.94 907 ASN A N 1
ATOM 7007 C CA . ASN A 1 907 ? 25.963 -22.578 -22.080 1.00 86.94 907 ASN A CA 1
ATOM 7008 C C . ASN A 1 907 ? 25.201 -21.527 -21.256 1.00 86.94 907 ASN A C 1
ATOM 7010 O O . ASN A 1 907 ? 24.244 -20.925 -21.749 1.00 86.94 907 ASN A O 1
ATOM 7014 N N . VAL A 1 908 ? 25.544 -21.372 -19.976 1.00 80.94 908 VAL A N 1
ATOM 7015 C CA . VAL A 1 908 ? 24.814 -20.540 -19.016 1.00 80.94 908 VAL A CA 1
ATOM 7016 C C . VAL A 1 908 ? 25.733 -19.432 -18.528 1.00 80.94 908 VAL A C 1
ATOM 7018 O O . VAL A 1 908 ? 26.712 -19.721 -17.871 1.00 80.94 908 VAL A O 1
ATOM 7021 N N . ASN A 1 909 ? 25.393 -18.168 -18.776 1.00 81.50 909 ASN A N 1
ATOM 7022 C CA . ASN A 1 909 ? 26.140 -17.021 -18.253 1.00 81.50 909 ASN A CA 1
ATOM 7023 C C . ASN A 1 909 ? 25.274 -16.249 -17.226 1.00 81.50 909 ASN A C 1
ATOM 7025 O O . ASN A 1 909 ? 24.174 -15.812 -17.588 1.00 81.50 909 ASN A O 1
ATOM 7029 N N . PRO A 1 910 ? 25.720 -16.078 -15.963 1.00 87.12 910 PRO A N 1
ATOM 7030 C CA . PRO A 1 910 ? 26.998 -16.553 -15.423 1.00 87.12 910 PRO A CA 1
ATOM 7031 C C . PRO A 1 910 ? 27.007 -18.068 -15.193 1.00 87.12 910 PRO A C 1
ATOM 7033 O O . PRO A 1 910 ? 25.986 -18.644 -14.798 1.00 87.12 910 PRO A O 1
ATOM 7036 N N . GLU A 1 911 ? 28.169 -18.691 -15.381 1.00 94.19 911 GLU A N 1
ATOM 7037 C CA . GLU A 1 911 ? 28.354 -20.099 -15.027 1.00 94.19 911 GLU A CA 1
ATOM 7038 C C . GLU A 1 911 ? 28.475 -20.254 -13.521 1.00 94.19 911 GLU A C 1
ATOM 7040 O O . GLU A 1 911 ? 29.031 -19.388 -12.843 1.00 94.19 911 GLU A O 1
ATOM 7045 N N . TRP A 1 912 ? 27.966 -21.358 -12.977 1.00 95.62 912 TRP A N 1
ATOM 7046 C CA . TRP A 1 912 ? 28.076 -21.626 -11.550 1.00 95.62 912 TRP A CA 1
ATOM 7047 C C . TRP A 1 912 ? 28.210 -23.108 -11.214 1.00 95.62 912 TRP A C 1
ATOM 7049 O O . TRP A 1 912 ? 27.596 -23.969 -11.845 1.00 95.62 912 TRP A O 1
ATOM 7059 N N . ILE A 1 913 ? 28.982 -23.396 -10.165 1.00 96.31 913 ILE A N 1
ATOM 7060 C CA . ILE A 1 913 ? 29.117 -24.725 -9.560 1.00 96.31 913 ILE A CA 1
ATOM 7061 C C . ILE A 1 913 ? 28.821 -24.610 -8.063 1.00 96.31 913 ILE A C 1
ATOM 7063 O O . ILE A 1 913 ? 29.510 -23.891 -7.341 1.00 96.31 913 ILE A O 1
ATOM 7067 N N . THR A 1 914 ? 27.809 -25.335 -7.588 1.00 93.69 914 THR A N 1
ATOM 7068 C CA . THR A 1 914 ? 27.421 -25.407 -6.168 1.00 93.69 914 THR A CA 1
ATOM 7069 C C . THR A 1 914 ? 27.866 -26.729 -5.566 1.00 93.69 914 THR A C 1
ATOM 7071 O O . THR A 1 914 ? 27.643 -27.762 -6.188 1.00 93.69 914 THR A O 1
ATOM 7074 N N . ILE A 1 915 ? 28.436 -26.715 -4.359 1.00 94.06 915 ILE A N 1
ATOM 7075 C CA . ILE A 1 915 ? 28.858 -27.898 -3.603 1.00 94.06 915 ILE A CA 1
ATOM 7076 C C . ILE A 1 915 ? 28.231 -27.859 -2.210 1.00 94.06 915 ILE A C 1
ATOM 7078 O O . ILE A 1 915 ? 28.393 -26.882 -1.483 1.00 94.06 915 ILE A O 1
ATOM 7082 N N . GLU A 1 916 ? 27.535 -28.935 -1.850 1.00 88.25 916 GLU A N 1
ATOM 7083 C CA . GLU A 1 916 ? 26.945 -29.137 -0.519 1.00 88.25 916 GLU A CA 1
ATOM 7084 C C . GLU A 1 916 ? 27.930 -29.841 0.426 1.00 88.25 916 GLU A C 1
ATOM 7086 O O . GLU A 1 916 ? 28.755 -30.626 -0.025 1.00 88.25 916 GLU A O 1
ATOM 7091 N N . ASN A 1 917 ? 27.807 -29.672 1.739 1.00 86.69 917 ASN A N 1
ATOM 7092 C CA . ASN A 1 917 ? 28.741 -30.173 2.758 1.00 86.69 917 ASN A CA 1
ATOM 7093 C C . ASN A 1 917 ? 30.225 -29.855 2.457 1.00 86.69 917 ASN A C 1
ATOM 7095 O O . ASN A 1 917 ? 31.076 -30.747 2.493 1.00 86.69 917 ASN A O 1
ATOM 7099 N N . SER A 1 918 ? 30.538 -28.606 2.105 1.00 86.06 918 SER A N 1
ATOM 7100 C CA . SER A 1 918 ? 31.856 -28.214 1.579 1.00 86.06 918 SER A CA 1
ATOM 7101 C C . SER A 1 918 ? 32.815 -27.607 2.609 1.00 86.06 918 SER A C 1
ATOM 7103 O O . SER A 1 918 ? 33.839 -27.064 2.214 1.00 86.06 918 SER A O 1
ATOM 7105 N N . GLY A 1 919 ? 32.483 -27.628 3.901 1.00 87.31 919 GLY A N 1
ATOM 7106 C CA . GLY A 1 919 ? 33.201 -26.880 4.935 1.00 87.31 919 GLY A CA 1
ATOM 7107 C C . GLY A 1 919 ? 34.640 -27.329 5.182 1.00 87.31 919 GLY A C 1
ATOM 7108 O O . GLY A 1 919 ? 34.917 -28.507 5.403 1.00 87.31 919 GLY A O 1
ATOM 7109 N N . GLY A 1 920 ? 35.557 -26.360 5.217 1.00 87.12 920 GLY A N 1
ATOM 7110 C CA . GLY A 1 920 ? 36.980 -26.573 5.491 1.00 87.12 920 GLY A CA 1
ATOM 7111 C C . GLY A 1 920 ? 37.755 -27.277 4.372 1.00 87.12 920 GLY A C 1
ATOM 7112 O O . GLY A 1 920 ? 38.872 -27.739 4.612 1.00 87.12 920 GLY A O 1
ATOM 7113 N N . GLU A 1 921 ? 37.177 -27.366 3.176 1.00 91.88 921 GLU A N 1
ATOM 7114 C CA . GLU A 1 921 ? 37.800 -27.931 1.981 1.00 91.88 921 GLU A CA 1
ATOM 7115 C C . GLU A 1 921 ? 38.433 -26.840 1.104 1.00 91.88 921 GLU A C 1
ATOM 7117 O O . GLU A 1 921 ? 38.021 -25.674 1.117 1.00 91.88 921 GLU A O 1
ATOM 7122 N N . THR A 1 922 ? 39.422 -27.244 0.304 1.00 94.69 922 THR A N 1
ATOM 7123 C CA . THR A 1 922 ? 40.060 -26.403 -0.717 1.00 94.69 922 THR A CA 1
ATOM 7124 C C . THR A 1 922 ? 39.589 -26.836 -2.097 1.00 94.69 922 THR A C 1
ATOM 7126 O O . THR A 1 922 ? 39.700 -28.016 -2.450 1.00 94.69 922 THR A O 1
ATOM 7129 N N . TYR A 1 923 ? 39.150 -25.871 -2.899 1.00 96.62 923 TYR A N 1
ATOM 7130 C CA . TYR A 1 923 ? 38.812 -26.071 -4.303 1.00 96.62 923 TYR A CA 1
ATOM 7131 C C . TYR A 1 923 ? 39.721 -25.247 -5.211 1.00 96.62 923 TYR A C 1
ATOM 7133 O O . TYR A 1 923 ? 40.206 -24.180 -4.832 1.00 96.62 923 TYR A O 1
ATOM 7141 N N . THR A 1 924 ? 39.937 -25.738 -6.426 1.00 97.50 924 THR A N 1
ATOM 7142 C CA . THR A 1 924 ? 40.623 -25.011 -7.494 1.00 97.50 924 THR A CA 1
ATOM 7143 C C . THR A 1 924 ? 39.648 -24.772 -8.631 1.00 97.50 924 THR A C 1
ATOM 7145 O O . THR A 1 924 ? 39.129 -25.727 -9.201 1.00 97.50 924 THR A O 1
ATOM 7148 N N . THR A 1 925 ? 39.395 -23.508 -8.950 1.00 97.00 925 THR A N 1
ATOM 7149 C CA . THR A 1 925 ? 38.640 -23.097 -10.133 1.00 97.00 925 THR A CA 1
ATOM 7150 C C . THR A 1 925 ? 39.588 -22.901 -11.307 1.00 97.00 925 THR A C 1
ATOM 7152 O O . THR A 1 925 ? 40.635 -22.276 -11.130 1.00 97.00 925 THR A O 1
ATOM 7155 N N . GLU A 1 926 ? 39.217 -23.370 -12.495 1.00 97.56 926 GLU A N 1
ATOM 7156 C CA . GLU A 1 926 ? 39.866 -22.982 -13.751 1.00 97.56 926 GLU A CA 1
ATOM 7157 C C . GLU A 1 926 ? 38.854 -22.267 -14.644 1.00 97.56 926 GLU A C 1
ATOM 7159 O O . GLU A 1 926 ? 37.714 -22.712 -14.774 1.00 97.56 926 GLU A O 1
ATOM 7164 N N . VAL A 1 927 ? 39.279 -21.163 -15.249 1.00 96.69 927 VAL A N 1
ATOM 7165 C CA . VAL A 1 927 ? 38.522 -20.424 -16.259 1.00 96.69 927 VAL A CA 1
ATOM 7166 C C . VAL A 1 927 ? 39.187 -20.673 -17.596 1.00 96.69 927 VAL A C 1
ATOM 7168 O O . VAL A 1 927 ? 40.374 -20.384 -17.757 1.00 96.69 927 VAL A O 1
ATOM 7171 N N . VAL A 1 928 ? 38.435 -21.233 -18.538 1.00 96.00 928 VAL A N 1
ATOM 7172 C CA . VAL A 1 928 ? 38.939 -21.581 -19.868 1.00 96.00 928 VAL A CA 1
ATOM 7173 C C . VAL A 1 928 ? 38.297 -20.667 -20.899 1.00 96.00 928 VAL A C 1
ATOM 7175 O O . VAL A 1 928 ? 37.080 -20.644 -21.053 1.00 96.00 928 VAL A O 1
ATOM 7178 N N . ALA A 1 929 ? 39.121 -19.914 -21.622 1.00 93.88 929 ALA A N 1
ATOM 7179 C CA . ALA A 1 929 ? 38.663 -19.005 -22.661 1.00 93.88 929 ALA A CA 1
ATOM 7180 C C . ALA A 1 929 ? 38.478 -19.737 -23.995 1.00 93.88 929 ALA A C 1
ATOM 7182 O O . ALA A 1 929 ? 39.402 -19.811 -24.810 1.00 93.88 929 ALA A O 1
ATOM 7183 N N . MET A 1 930 ? 37.283 -20.277 -24.230 1.00 91.31 930 MET A N 1
ATOM 7184 C CA . MET A 1 930 ? 36.978 -21.048 -25.437 1.00 91.31 930 MET A CA 1
ATOM 7185 C C . MET A 1 930 ? 36.864 -20.171 -26.680 1.00 91.31 930 MET A C 1
ATOM 7187 O O . MET A 1 930 ? 37.401 -20.517 -27.734 1.00 91.31 930 MET A O 1
ATOM 7191 N N . GLN A 1 931 ? 36.207 -19.020 -26.556 1.00 88.00 931 GLN A N 1
ATOM 7192 C CA . GLN A 1 931 ? 36.119 -18.036 -27.627 1.00 88.00 931 GLN A CA 1
ATOM 7193 C C . GLN A 1 931 ? 36.013 -16.632 -27.038 1.00 88.00 931 GLN A C 1
ATOM 7195 O O . GLN A 1 931 ? 35.031 -16.328 -26.370 1.00 88.00 931 GLN A O 1
ATOM 7200 N N . THR A 1 932 ? 36.970 -15.743 -27.324 1.00 85.12 932 THR A N 1
ATOM 7201 C CA . THR A 1 932 ? 36.930 -14.369 -26.797 1.00 85.12 932 THR A CA 1
ATOM 7202 C C . THR A 1 932 ? 36.872 -13.297 -27.878 1.00 85.12 932 THR A C 1
ATOM 7204 O O . THR A 1 932 ? 37.368 -13.465 -28.994 1.00 85.12 932 THR A O 1
ATOM 7207 N N . ILE A 1 933 ? 36.277 -12.144 -27.558 1.00 74.75 933 ILE A N 1
ATOM 7208 C CA . ILE A 1 933 ? 36.352 -10.946 -28.408 1.00 74.75 933 ILE A CA 1
ATOM 7209 C C . ILE A 1 933 ? 37.528 -10.083 -27.932 1.00 74.75 933 ILE A C 1
ATOM 7211 O O . ILE A 1 933 ? 37.362 -9.060 -27.274 1.00 74.75 933 ILE A O 1
ATOM 7215 N N . GLY A 1 934 ? 38.748 -10.496 -28.289 1.00 82.62 934 GLY A N 1
ATOM 7216 C CA . GLY A 1 934 ? 39.970 -9.878 -27.768 1.00 82.62 934 GLY A CA 1
ATOM 7217 C C . GLY A 1 934 ? 40.253 -10.334 -26.337 1.00 82.62 934 GLY A C 1
ATOM 7218 O O . GLY A 1 934 ? 40.025 -11.492 -26.009 1.00 82.62 934 GLY A O 1
ATOM 7219 N N . THR A 1 935 ? 40.776 -9.447 -25.498 1.00 86.12 935 THR A N 1
ATOM 7220 C CA . THR A 1 935 ? 40.995 -9.748 -24.081 1.00 86.12 935 THR A CA 1
ATOM 7221 C C . THR A 1 935 ? 39.691 -9.534 -23.300 1.00 86.12 935 THR A C 1
ATOM 7223 O O . THR A 1 935 ? 39.181 -8.412 -23.272 1.00 86.12 935 THR A O 1
ATOM 7226 N N . GLU A 1 936 ? 39.165 -10.581 -22.663 1.00 88.19 936 GLU A N 1
ATOM 7227 C CA . GLU A 1 936 ? 37.919 -10.549 -21.885 1.00 88.19 936 GLU A CA 1
ATOM 7228 C C . GLU A 1 936 ? 38.217 -10.388 -20.392 1.00 88.19 936 GLU A C 1
ATOM 7230 O O . GLU A 1 936 ? 39.059 -11.099 -19.856 1.00 88.19 936 GLU A O 1
ATOM 7235 N N . SER A 1 937 ? 37.512 -9.495 -19.696 1.00 90.31 937 SER A N 1
ATOM 7236 C CA . SER A 1 937 ? 37.553 -9.443 -18.229 1.00 90.31 937 SER A CA 1
ATOM 7237 C C . SER A 1 937 ? 36.588 -10.452 -17.614 1.00 90.31 937 SER A C 1
ATOM 7239 O O . SER A 1 937 ? 35.422 -10.489 -18.014 1.00 90.31 937 SER A O 1
ATOM 7241 N N . TYR A 1 938 ? 37.018 -11.162 -16.577 1.00 90.88 938 TYR A N 1
ATOM 7242 C CA . TYR A 1 938 ? 36.157 -12.052 -15.803 1.00 90.88 938 TYR A CA 1
ATOM 7243 C C . TYR A 1 938 ? 36.384 -11.869 -14.297 1.00 90.88 938 TYR A C 1
ATOM 7245 O O . TYR A 1 938 ? 37.399 -11.316 -13.863 1.00 90.88 938 TYR A O 1
ATOM 7253 N N . SER A 1 939 ? 35.439 -12.345 -13.489 1.00 89.62 939 SER A N 1
ATOM 7254 C CA . SER A 1 939 ? 35.639 -12.501 -12.047 1.00 89.62 939 SER A CA 1
ATOM 7255 C C . SER A 1 939 ? 35.113 -13.842 -11.558 1.00 89.62 939 SER A C 1
ATOM 7257 O O . SER A 1 939 ? 34.281 -14.456 -12.217 1.00 89.62 939 SER A O 1
ATOM 7259 N N . ILE A 1 940 ? 35.607 -14.317 -10.414 1.00 90.62 940 ILE A N 1
ATOM 7260 C CA . ILE A 1 940 ? 35.066 -15.501 -9.741 1.00 90.62 940 ILE A CA 1
ATOM 7261 C C . ILE A 1 940 ? 34.581 -15.101 -8.356 1.00 90.62 940 ILE A C 1
ATOM 7263 O O . ILE A 1 940 ? 35.329 -14.561 -7.533 1.00 90.62 940 ILE A O 1
ATOM 7267 N N . VAL A 1 941 ? 33.311 -15.401 -8.103 1.00 88.31 941 VAL A N 1
ATOM 7268 C CA . VAL A 1 941 ? 32.641 -15.149 -6.830 1.00 88.31 941 VAL A CA 1
ATOM 7269 C C . VAL A 1 941 ? 32.399 -16.473 -6.122 1.00 88.31 941 VAL A C 1
ATOM 7271 O O . VAL A 1 941 ? 31.771 -17.362 -6.687 1.00 88.31 941 VAL A O 1
ATOM 7274 N N . ALA A 1 942 ? 32.860 -16.596 -4.880 1.00 88.44 942 ALA A N 1
ATOM 7275 C CA . ALA A 1 942 ? 32.475 -17.676 -3.980 1.00 88.44 942 ALA A CA 1
ATOM 7276 C C . ALA A 1 942 ? 31.414 -17.169 -2.994 1.00 88.44 942 ALA A C 1
ATOM 7278 O O . ALA A 1 942 ? 31.609 -16.141 -2.339 1.00 88.44 942 ALA A O 1
ATOM 7279 N N . ILE A 1 943 ? 30.294 -17.883 -2.893 1.00 82.88 943 ILE A N 1
ATOM 7280 C CA . ILE A 1 943 ? 29.228 -17.626 -1.920 1.00 82.88 943 ILE A CA 1
ATOM 7281 C C . ILE A 1 943 ? 29.160 -18.805 -0.957 1.00 82.88 943 ILE A C 1
ATOM 7283 O O . ILE A 1 943 ? 28.831 -19.908 -1.385 1.00 82.88 943 ILE A O 1
ATOM 7287 N N . GLU A 1 944 ? 29.432 -18.577 0.326 1.00 84.38 944 GLU A N 1
ATOM 7288 C CA . GLU A 1 944 ? 29.395 -19.606 1.368 1.00 84.38 944 GLU A CA 1
ATOM 7289 C C . GLU A 1 944 ? 28.215 -19.400 2.321 1.00 84.38 944 GLU A C 1
ATOM 7291 O O . GLU A 1 944 ? 27.901 -18.275 2.720 1.00 84.38 944 GLU A O 1
ATOM 7296 N N . SER A 1 945 ? 27.568 -20.499 2.703 1.00 75.06 945 SER A N 1
ATOM 7297 C CA . SER A 1 945 ? 26.428 -20.531 3.616 1.00 75.06 945 SER A CA 1
ATOM 7298 C C . SER A 1 945 ? 26.641 -21.587 4.702 1.00 75.06 945 SER A C 1
ATOM 7300 O O . SER A 1 945 ? 26.952 -22.728 4.352 1.00 75.06 945 SER A O 1
ATOM 7302 N N . PRO A 1 946 ? 26.435 -21.264 5.991 1.00 76.50 946 PRO A N 1
ATOM 7303 C CA . PRO A 1 946 ? 26.407 -22.263 7.057 1.00 76.50 946 PRO A CA 1
ATOM 7304 C C . PRO A 1 946 ? 25.102 -23.079 7.036 1.00 76.50 946 PRO A C 1
ATOM 7306 O O . PRO A 1 946 ? 24.151 -22.726 6.332 1.00 76.50 946 PRO A O 1
ATOM 7309 N N . GLU A 1 947 ? 25.051 -24.153 7.830 1.00 69.25 947 GLU A N 1
ATOM 7310 C CA . GLU A 1 947 ? 23.833 -24.942 8.073 1.00 69.25 947 GLU A CA 1
ATOM 7311 C C . GLU A 1 947 ? 22.823 -24.119 8.901 1.00 69.25 947 GLU A C 1
ATOM 7313 O O . GLU A 1 947 ? 23.147 -23.628 9.986 1.00 69.25 947 GLU A O 1
ATOM 7318 N N . PHE A 1 948 ? 21.585 -23.969 8.414 1.00 68.50 948 PHE A N 1
ATOM 7319 C CA . PHE A 1 948 ? 20.527 -23.215 9.103 1.00 68.50 948 PHE A CA 1
ATOM 7320 C C . PHE A 1 948 ? 19.508 -24.138 9.785 1.00 68.50 948 PHE A C 1
ATOM 7322 O O . PHE A 1 948 ? 19.111 -25.139 9.194 1.00 68.50 948 PHE A O 1
ATOM 7329 N N . PRO A 1 949 ? 18.998 -23.807 10.987 1.00 67.38 949 PRO A N 1
ATOM 7330 C CA . PRO A 1 949 ? 17.940 -24.596 11.614 1.00 67.38 949 PRO A CA 1
ATOM 7331 C C . PRO A 1 949 ? 16.625 -24.520 10.819 1.00 67.38 949 PRO A C 1
ATOM 7333 O O . PRO A 1 949 ? 16.332 -23.506 10.183 1.00 67.38 949 PRO A O 1
ATOM 7336 N N . ALA A 1 950 ? 15.806 -25.573 10.906 1.00 72.31 950 ALA A N 1
ATOM 7337 C CA . ALA A 1 950 ? 14.449 -25.576 10.361 1.00 72.31 950 ALA A CA 1
ATOM 7338 C C . ALA A 1 950 ? 13.572 -24.521 11.064 1.00 72.31 950 ALA A C 1
ATOM 7340 O O . ALA A 1 950 ? 13.632 -24.356 12.287 1.00 72.31 950 ALA A O 1
ATOM 7341 N N . LEU A 1 951 ? 12.741 -23.809 10.302 1.00 79.56 951 LEU A N 1
ATOM 7342 C CA . LEU A 1 951 ? 11.882 -22.734 10.804 1.00 79.56 951 LEU A CA 1
ATOM 7343 C C . LEU A 1 951 ? 10.412 -23.162 10.800 1.00 79.56 951 LEU A C 1
ATOM 7345 O O . LEU A 1 951 ? 9.741 -23.086 9.772 1.00 79.56 951 LEU A O 1
ATOM 7349 N N . LEU A 1 952 ? 9.905 -23.577 11.965 1.00 85.00 952 LEU A N 1
ATOM 7350 C CA . LEU A 1 952 ? 8.513 -23.995 12.165 1.00 85.00 952 LEU A CA 1
ATOM 7351 C C . LEU A 1 952 ? 7.526 -22.823 12.092 1.00 85.00 952 LEU A C 1
ATOM 7353 O O . LEU A 1 952 ? 7.763 -21.767 12.677 1.00 85.00 952 LEU A O 1
ATOM 7357 N N . GLY A 1 953 ? 6.370 -23.052 11.466 1.00 85.75 953 GLY A N 1
ATOM 7358 C CA . GLY A 1 953 ? 5.257 -22.110 11.493 1.00 85.75 953 GLY A CA 1
ATOM 7359 C C . GLY A 1 953 ? 3.860 -22.717 11.419 1.00 85.75 953 GLY A C 1
ATOM 7360 O O . GLY A 1 953 ? 3.656 -23.723 10.745 1.00 85.75 953 GLY A O 1
ATOM 7361 N N . ILE A 1 954 ? 2.880 -22.056 12.044 1.00 86.00 954 ILE A N 1
ATOM 7362 C CA . ILE A 1 954 ? 1.445 -22.385 12.003 1.00 86.00 954 ILE A CA 1
ATOM 7363 C C . ILE A 1 954 ? 0.658 -21.314 11.235 1.00 86.00 954 ILE A C 1
ATOM 7365 O O . ILE A 1 954 ? 0.847 -20.112 11.425 1.00 86.00 954 ILE A O 1
ATOM 7369 N N . SER A 1 955 ? -0.295 -21.732 10.396 1.00 76.12 955 SER A N 1
ATOM 7370 C CA . SER A 1 955 ? -1.222 -20.833 9.697 1.00 76.12 955 SER A CA 1
ATOM 7371 C C . SER A 1 955 ? -2.648 -21.404 9.618 1.00 76.12 955 SER A C 1
ATOM 7373 O O . SER A 1 955 ? -2.810 -22.561 9.246 1.00 76.12 955 SER A O 1
ATOM 7375 N N . PRO A 1 956 ? -3.710 -20.628 9.899 1.00 80.25 956 PRO A N 1
ATOM 7376 C CA . PRO A 1 956 ? -3.677 -19.242 10.359 1.00 80.25 956 PRO A CA 1
ATOM 7377 C C . PRO A 1 956 ? -3.196 -19.123 11.816 1.00 80.25 956 PRO A C 1
ATOM 7379 O O . PRO A 1 956 ? -3.440 -20.005 12.631 1.00 80.25 956 PRO A O 1
ATOM 7382 N N . SER A 1 957 ? -2.577 -17.990 12.167 1.00 70.62 957 SER A N 1
ATOM 7383 C CA . SER A 1 957 ? -2.151 -17.686 13.547 1.00 70.62 957 SER A CA 1
ATOM 7384 C C . SER A 1 957 ? -3.295 -17.242 14.466 1.00 70.62 957 SER A C 1
ATOM 7386 O O . SER A 1 957 ? -3.110 -17.098 15.670 1.00 70.62 957 SER A O 1
ATOM 7388 N N . ASN A 1 958 ? -4.481 -16.996 13.903 1.00 79.25 958 ASN A N 1
ATOM 7389 C CA . ASN A 1 958 ? -5.710 -16.720 14.636 1.00 79.25 958 ASN A CA 1
ATOM 7390 C C . ASN A 1 958 ? -6.856 -17.476 13.970 1.00 79.25 958 ASN A C 1
ATOM 7392 O O . ASN A 1 958 ? -7.129 -17.280 12.784 1.00 79.25 958 ASN A O 1
ATOM 7396 N N . LEU A 1 959 ? -7.530 -18.310 14.743 1.00 83.00 959 LEU A N 1
ATOM 7397 C CA . LEU A 1 959 ? -8.611 -19.166 14.302 1.00 83.00 959 LEU A CA 1
ATOM 7398 C C . LEU A 1 959 ? -9.890 -18.744 15.022 1.00 83.00 959 LEU A C 1
ATOM 7400 O O . LEU A 1 959 ? -9.922 -18.733 16.249 1.00 83.00 959 LEU A O 1
ATOM 7404 N N . THR A 1 960 ? -10.938 -18.403 14.273 1.00 87.19 960 THR A N 1
ATOM 7405 C CA . THR A 1 960 ? -12.257 -18.094 14.843 1.00 87.19 960 THR A CA 1
ATOM 7406 C C . THR A 1 960 ? -13.275 -19.097 14.331 1.00 87.19 960 THR A C 1
ATOM 7408 O O . THR A 1 960 ? -13.493 -19.203 13.126 1.00 87.19 960 THR A O 1
ATOM 7411 N N . ILE A 1 961 ? -13.908 -19.816 15.250 1.00 87.31 961 ILE A N 1
ATOM 7412 C CA . ILE A 1 961 ? -14.912 -20.842 14.968 1.00 87.31 961 ILE A CA 1
ATOM 7413 C C . ILE A 1 961 ? -16.230 -20.391 15.578 1.00 87.31 961 ILE A C 1
ATOM 7415 O O . ILE A 1 961 ? -16.254 -19.847 16.677 1.00 87.31 961 ILE A O 1
ATOM 7419 N N . SER A 1 962 ? -17.334 -20.623 14.876 1.00 87.62 962 SER A N 1
ATOM 7420 C CA . SER A 1 962 ? -18.676 -20.420 15.422 1.00 87.62 962 SER A CA 1
ATOM 7421 C C . SER A 1 962 ? -19.445 -21.735 15.395 1.00 87.62 962 SER A C 1
ATOM 7423 O O . SER A 1 962 ? -19.293 -22.521 14.460 1.00 87.62 962 SER A O 1
ATOM 7425 N N . GLY A 1 963 ? -20.229 -21.995 16.437 1.00 86.38 963 GLY A N 1
ATOM 7426 C CA . GLY A 1 963 ? -21.057 -23.195 16.543 1.00 86.38 963 GLY A CA 1
ATOM 7427 C C . GLY A 1 963 ? -22.039 -23.100 17.704 1.00 86.38 963 GLY A C 1
ATOM 7428 O O . GLY A 1 963 ? -21.979 -22.161 18.499 1.00 86.38 963 GLY A O 1
ATOM 7429 N N . SER A 1 964 ? -22.975 -24.035 17.784 1.00 87.69 964 SER A N 1
ATOM 7430 C CA . SER A 1 964 ? -23.955 -24.122 18.870 1.00 87.69 964 SER A CA 1
ATOM 7431 C C . SER A 1 964 ? -23.498 -25.131 19.926 1.00 87.69 964 SER A C 1
ATOM 7433 O O . SER A 1 964 ? -22.600 -25.940 19.699 1.00 87.69 964 SER A O 1
ATOM 7435 N N . GLN A 1 965 ? -24.136 -25.110 21.096 1.00 88.38 965 GLN A N 1
ATOM 7436 C CA . GLN A 1 965 ? -23.929 -26.129 22.128 1.00 88.38 965 GLN A CA 1
ATOM 7437 C C . GLN A 1 965 ? -24.118 -27.550 21.568 1.00 88.38 965 GLN A C 1
ATOM 7439 O O . GLN A 1 965 ? -25.178 -27.870 21.030 1.00 88.38 965 GLN A O 1
ATOM 7444 N N . GLY A 1 966 ? -23.123 -28.421 21.755 1.00 85.38 966 GLY A N 1
ATOM 7445 C CA . GLY A 1 966 ? -23.158 -29.808 21.285 1.00 85.38 966 GLY A CA 1
ATOM 7446 C C . GLY A 1 966 ? -22.784 -30.011 19.814 1.00 85.38 966 GLY A C 1
ATOM 7447 O O . GLY A 1 966 ? -22.797 -31.159 19.367 1.00 85.38 966 GLY A O 1
ATOM 7448 N N . ASP A 1 967 ? -22.455 -28.946 19.075 1.00 86.38 967 ASP A N 1
ATOM 7449 C CA . ASP A 1 967 ? -21.944 -29.058 17.708 1.00 86.38 967 ASP A CA 1
ATOM 7450 C C . ASP A 1 967 ? -20.471 -29.498 17.704 1.00 86.38 967 ASP A C 1
ATOM 7452 O O . ASP A 1 967 ? -19.700 -29.161 18.605 1.00 86.38 967 ASP A O 1
ATOM 7456 N N . ALA A 1 968 ? -20.079 -30.219 16.654 1.00 89.44 968 ALA A N 1
ATOM 7457 C CA . ALA A 1 968 ? -18.683 -30.458 16.309 1.00 89.44 968 ALA A CA 1
ATOM 7458 C C . ALA A 1 968 ? -18.336 -29.600 15.089 1.00 89.44 968 ALA A C 1
ATOM 7460 O O . ALA A 1 968 ? -19.005 -29.696 14.055 1.00 89.44 968 ALA A O 1
ATOM 7461 N N . SER A 1 969 ? -17.309 -28.763 15.212 1.00 85.62 969 SER A N 1
ATOM 7462 C CA . SER A 1 969 ? -16.860 -27.877 14.136 1.00 85.62 969 SER A CA 1
ATOM 7463 C C . SER A 1 969 ? -15.465 -28.271 13.670 1.00 85.62 969 SER A C 1
ATOM 7465 O O . SER A 1 969 ? -14.541 -28.373 14.475 1.00 85.62 969 SER A O 1
ATOM 7467 N N . GLU A 1 970 ? -15.313 -28.456 12.361 1.00 86.19 970 GLU A N 1
ATOM 7468 C CA . GLU A 1 970 ? -14.041 -28.779 11.714 1.00 86.19 970 GLU A CA 1
ATOM 7469 C C . GLU A 1 970 ? -13.422 -27.532 11.068 1.00 86.19 970 GLU A C 1
ATOM 7471 O O . GLU A 1 970 ? -14.112 -26.711 10.458 1.00 86.19 970 GLU A O 1
ATOM 7476 N N . CYS A 1 971 ? -12.102 -27.407 11.157 1.00 83.69 971 CYS A N 1
ATOM 7477 C CA . CYS A 1 971 ? -11.307 -26.475 10.366 1.00 83.69 971 CYS A CA 1
ATOM 7478 C C . CYS A 1 971 ? -9.895 -27.035 10.138 1.00 83.69 971 CYS A C 1
ATOM 7480 O O . CYS A 1 971 ? -9.587 -28.159 10.523 1.00 83.69 971 CYS A O 1
ATOM 7482 N N . THR A 1 972 ? -9.013 -26.261 9.509 1.00 86.69 972 THR A N 1
ATOM 7483 C CA . THR A 1 972 ? -7.666 -26.719 9.136 1.00 86.69 972 THR A CA 1
ATOM 7484 C C . THR A 1 972 ? -6.582 -25.764 9.620 1.00 86.69 972 THR A C 1
ATOM 7486 O O . THR A 1 972 ? -6.766 -24.548 9.570 1.00 86.69 972 THR A O 1
ATOM 7489 N N . LEU A 1 973 ? -5.436 -26.318 10.012 1.00 87.50 973 LEU A N 1
ATOM 7490 C CA . LEU A 1 973 ? -4.199 -25.612 10.349 1.00 87.50 973 LEU A CA 1
ATOM 7491 C C . LEU A 1 973 ? -3.081 -26.105 9.426 1.00 87.50 973 LEU A C 1
ATOM 7493 O O . LEU A 1 973 ? -2.866 -27.303 9.302 1.00 87.50 973 LEU A O 1
ATOM 7497 N N . ALA A 1 974 ? -2.357 -25.203 8.780 1.00 88.44 974 ALA A N 1
ATOM 7498 C CA . ALA A 1 974 ? -1.143 -25.515 8.044 1.00 88.44 974 ALA A CA 1
ATOM 7499 C C . ALA A 1 974 ? 0.072 -25.427 8.974 1.00 88.44 974 ALA A C 1
ATOM 7501 O O . ALA A 1 974 ? 0.251 -24.407 9.637 1.00 88.44 974 ALA A O 1
ATOM 7502 N N . ILE A 1 975 ? 0.911 -26.462 8.988 1.00 91.12 975 ILE A N 1
ATOM 7503 C CA . ILE A 1 975 ? 2.226 -26.472 9.638 1.00 91.12 975 ILE A CA 1
ATOM 7504 C C . ILE A 1 975 ? 3.288 -26.419 8.540 1.00 91.12 975 ILE A C 1
ATOM 7506 O O . ILE A 1 975 ? 3.250 -27.246 7.632 1.00 91.12 975 ILE A O 1
ATOM 7510 N N . SER A 1 976 ? 4.189 -25.440 8.577 1.00 86.38 976 SER A N 1
ATOM 7511 C CA . SER A 1 976 ? 5.123 -25.145 7.479 1.00 86.38 976 SER A CA 1
ATOM 7512 C C . SER A 1 976 ? 6.562 -25.031 7.958 1.00 86.38 976 SER A C 1
ATOM 7514 O O . SER A 1 976 ? 6.794 -24.583 9.080 1.00 86.38 976 SER A O 1
ATOM 7516 N N . GLU A 1 977 ? 7.499 -25.382 7.079 1.00 86.31 977 GLU A N 1
ATOM 7517 C CA . GLU A 1 977 ? 8.916 -25.050 7.211 1.00 86.31 977 GLU A CA 1
ATOM 7518 C C . GLU A 1 977 ? 9.233 -23.859 6.301 1.00 86.31 977 GLU A C 1
ATOM 7520 O O . GLU A 1 977 ? 9.021 -23.923 5.089 1.00 86.31 977 GLU A O 1
ATOM 7525 N N . TYR A 1 978 ? 9.669 -22.742 6.883 1.00 71.06 978 TYR A N 1
ATOM 7526 C CA . TYR A 1 978 ? 9.829 -21.481 6.152 1.00 71.06 978 TYR A CA 1
ATOM 7527 C C . TYR A 1 978 ? 11.252 -21.192 5.672 1.00 71.06 978 TYR A C 1
ATOM 7529 O O . TYR A 1 978 ? 11.429 -20.296 4.847 1.00 71.06 978 TYR A O 1
ATOM 7537 N N . GLY A 1 979 ? 12.260 -21.890 6.190 1.00 61.84 979 GLY A N 1
ATOM 7538 C CA . GLY A 1 979 ? 13.653 -21.643 5.842 1.00 61.84 979 GLY A CA 1
ATOM 7539 C C . GLY A 1 979 ? 14.036 -22.204 4.476 1.00 61.84 979 GLY A C 1
ATOM 7540 O O . GLY A 1 979 ? 14.881 -21.636 3.795 1.00 61.84 979 GLY A O 1
ATOM 7541 N N . GLY A 1 980 ? 13.418 -23.304 4.047 1.00 65.81 980 GLY A N 1
ATOM 7542 C CA . GLY A 1 980 ? 13.862 -24.053 2.872 1.00 65.81 980 GLY A CA 1
ATOM 7543 C C . GLY A 1 980 ? 15.194 -24.773 3.084 1.00 65.81 980 GLY A C 1
ATOM 7544 O O . GLY A 1 980 ? 15.770 -25.259 2.115 1.00 65.81 980 GLY A O 1
ATOM 7545 N N . PHE A 1 981 ? 15.688 -24.827 4.326 1.00 69.38 981 PHE A N 1
ATOM 7546 C CA . PHE A 1 981 ? 17.029 -25.312 4.650 1.00 69.38 981 PHE A CA 1
ATOM 7547 C C . PHE A 1 981 ? 17.024 -26.747 5.175 1.00 69.38 981 PHE A C 1
ATOM 7549 O O . PHE A 1 981 ? 17.776 -27.577 4.679 1.00 69.38 981 PHE A O 1
ATOM 7556 N N . ASN A 1 982 ? 16.167 -27.047 6.152 1.00 79.69 982 ASN A N 1
ATOM 7557 C CA . ASN A 1 982 ? 16.110 -28.344 6.822 1.00 79.69 982 ASN A CA 1
ATOM 7558 C C . ASN A 1 982 ? 14.661 -28.765 7.058 1.00 79.69 982 ASN A C 1
ATOM 7560 O O . ASN A 1 982 ? 13.820 -27.918 7.334 1.00 79.69 982 ASN A O 1
ATOM 7564 N N . ASP A 1 983 ? 14.379 -30.066 6.978 1.00 86.62 983 ASP A N 1
ATOM 7565 C CA . ASP A 1 983 ? 13.046 -30.621 7.231 1.00 86.62 983 ASP A CA 1
ATOM 7566 C C . ASP A 1 983 ? 12.638 -30.452 8.705 1.00 86.62 983 ASP A C 1
ATOM 7568 O O . ASP A 1 983 ? 13.449 -30.633 9.620 1.00 86.62 983 ASP A O 1
ATOM 7572 N N . LEU A 1 984 ? 11.351 -30.210 8.952 1.00 89.50 984 LEU A N 1
ATOM 7573 C CA . LEU A 1 984 ? 10.766 -30.363 10.284 1.00 89.50 984 LEU A CA 1
ATOM 7574 C C . LEU A 1 984 ? 10.425 -31.830 10.520 1.00 89.50 984 LEU A C 1
ATOM 7576 O O . LEU A 1 984 ? 9.812 -32.475 9.669 1.00 89.50 984 LEU A O 1
ATOM 7580 N N . ASN A 1 985 ? 10.777 -32.351 11.688 1.00 91.94 985 ASN A N 1
ATOM 7581 C CA . ASN A 1 985 ? 10.656 -33.753 12.049 1.00 91.94 985 ASN A CA 1
ATOM 7582 C C . ASN A 1 985 ? 10.033 -33.920 13.439 1.00 91.94 985 ASN A C 1
ATOM 7584 O O . ASN A 1 985 ? 10.440 -33.304 14.418 1.00 91.94 985 ASN A O 1
ATOM 7588 N N . GLY A 1 986 ? 9.081 -34.843 13.566 1.00 92.00 986 GLY A N 1
ATOM 7589 C CA . GLY A 1 986 ? 8.438 -35.138 14.847 1.00 92.00 986 GLY A CA 1
ATOM 7590 C C . GLY A 1 986 ? 7.487 -34.041 15.333 1.00 92.00 986 GLY A C 1
ATOM 7591 O O . GLY A 1 986 ? 7.351 -33.864 16.542 1.00 92.00 986 GLY A O 1
ATOM 7592 N N . ILE A 1 987 ? 6.818 -33.345 14.406 1.00 95.31 987 ILE A N 1
ATOM 7593 C CA . ILE A 1 987 ? 5.809 -32.327 14.716 1.00 95.31 987 ILE A CA 1
ATOM 7594 C C . ILE A 1 987 ? 4.756 -32.880 15.680 1.00 95.31 987 ILE A C 1
ATOM 7596 O O . ILE A 1 987 ? 4.140 -33.924 15.442 1.00 95.31 987 ILE A O 1
ATOM 7600 N N . SER A 1 988 ? 4.505 -32.130 16.747 1.00 93.50 988 SER A N 1
ATOM 7601 C CA . SER A 1 988 ? 3.418 -32.357 17.693 1.00 93.50 988 SER A CA 1
ATOM 7602 C C . SER A 1 988 ? 2.564 -31.101 17.823 1.00 93.50 988 SER A C 1
ATOM 7604 O O . SER A 1 988 ? 3.088 -29.993 17.775 1.00 93.50 988 SER A O 1
ATOM 7606 N N . ILE A 1 989 ? 1.245 -31.266 17.969 1.00 93.88 989 ILE A N 1
ATOM 7607 C CA . ILE A 1 989 ? 0.311 -30.157 18.194 1.00 93.88 989 ILE A CA 1
ATOM 7608 C C . ILE A 1 989 ? -0.403 -30.368 19.528 1.00 93.88 989 ILE A C 1
ATOM 7610 O O . ILE A 1 989 ? -0.913 -31.453 19.814 1.00 93.88 989 ILE A O 1
ATOM 7614 N N . THR A 1 990 ? -0.446 -29.320 20.342 1.00 93.81 990 THR A N 1
ATOM 7615 C CA . THR A 1 990 ? -1.160 -29.270 21.621 1.00 93.81 990 THR A CA 1
ATOM 7616 C C . THR A 1 990 ? -2.077 -28.051 21.670 1.00 93.81 990 THR A C 1
ATOM 7618 O O . THR A 1 990 ? -1.941 -27.133 20.866 1.00 93.81 990 THR A O 1
ATOM 7621 N N . ALA A 1 991 ? -3.036 -28.037 22.595 1.00 94.94 991 ALA A N 1
ATOM 7622 C CA . ALA A 1 991 ? -3.926 -26.900 22.803 1.00 94.94 991 ALA A CA 1
ATOM 7623 C C . ALA A 1 991 ? -4.048 -26.552 24.284 1.00 94.94 991 ALA A C 1
ATOM 7625 O O . ALA A 1 991 ? -3.972 -27.431 25.146 1.00 94.94 991 ALA A O 1
ATOM 7626 N N . SER A 1 992 ? -4.287 -25.276 24.574 1.00 95.75 992 SER A N 1
ATOM 7627 C CA . SER A 1 992 ? -4.715 -24.829 25.894 1.00 95.75 992 SER A CA 1
ATOM 7628 C C . SER A 1 992 ? -6.209 -25.070 26.094 1.00 95.75 992 SER A C 1
ATOM 7630 O O . SER A 1 992 ? -6.971 -25.254 25.143 1.00 95.75 992 SER A O 1
ATOM 7632 N N . ASP A 1 993 ? -6.653 -25.005 27.347 1.00 96.44 993 ASP A N 1
ATOM 7633 C CA . ASP A 1 993 ? -8.072 -24.799 27.624 1.00 96.44 993 ASP A CA 1
ATOM 7634 C C . ASP A 1 993 ? -8.511 -23.455 27.015 1.00 96.44 993 ASP A C 1
ATOM 7636 O O . ASP A 1 993 ? -7.740 -22.487 27.014 1.00 96.44 993 ASP A O 1
ATOM 7640 N N . LEU A 1 994 ? -9.734 -23.397 26.483 1.00 96.62 994 LEU A N 1
ATOM 7641 C CA . LEU A 1 994 ? -10.333 -22.162 25.982 1.00 96.62 994 LEU A CA 1
ATOM 7642 C C . LEU A 1 994 ? -11.232 -21.580 27.070 1.00 96.62 994 LEU A C 1
ATOM 7644 O O . LEU A 1 994 ? -12.072 -22.289 27.627 1.00 96.62 994 LEU A O 1
ATOM 7648 N N . THR A 1 995 ? -11.090 -20.295 27.375 1.00 94.12 995 THR A N 1
ATOM 7649 C CA . THR A 1 995 ? -11.812 -19.655 28.486 1.00 94.12 995 THR A CA 1
ATOM 7650 C C . THR A 1 995 ? -12.576 -18.427 28.018 1.00 94.12 995 THR A C 1
ATOM 7652 O O . THR A 1 995 ? -12.114 -17.709 27.137 1.00 94.12 995 THR A O 1
ATOM 7655 N N . ASP A 1 996 ? -13.738 -18.170 28.614 1.00 92.75 996 ASP A N 1
ATOM 7656 C CA . ASP A 1 996 ? -14.569 -16.997 28.296 1.00 92.75 996 ASP A CA 1
ATOM 7657 C C . ASP A 1 996 ? -14.266 -15.770 29.179 1.00 92.75 996 ASP A C 1
ATOM 7659 O O . ASP A 1 996 ? -15.015 -14.793 29.173 1.00 92.75 996 ASP A O 1
ATOM 7663 N N . GLY A 1 997 ? -13.220 -15.840 30.013 1.00 83.19 997 GLY A N 1
ATOM 7664 C CA . GLY A 1 997 ? -12.880 -14.812 31.005 1.00 83.19 997 GLY A CA 1
ATOM 7665 C C . GLY A 1 997 ? -13.877 -14.667 32.170 1.00 83.19 997 GLY A C 1
ATOM 7666 O O . GLY A 1 997 ? -13.600 -13.946 33.125 1.00 83.19 997 GLY A O 1
ATOM 7667 N N . MET A 1 998 ? -15.007 -15.380 32.143 1.00 81.25 998 MET A N 1
ATOM 7668 C CA . MET A 1 998 ? -16.105 -15.331 33.121 1.00 81.25 998 MET A CA 1
ATOM 7669 C C . MET A 1 998 ? -16.270 -16.648 33.900 1.00 81.25 998 MET A C 1
ATOM 7671 O O . MET A 1 998 ? -17.278 -16.861 34.579 1.00 81.25 998 MET A O 1
ATOM 7675 N N . GLY A 1 999 ? -15.275 -17.535 33.817 1.00 85.38 999 GLY A N 1
ATOM 7676 C CA . GLY A 1 999 ? -15.235 -18.823 34.513 1.00 85.38 999 GLY A CA 1
ATOM 7677 C C . GLY A 1 999 ? -15.797 -20.003 33.716 1.00 85.38 999 GLY A C 1
ATOM 7678 O O . GLY A 1 999 ? -15.786 -21.121 34.227 1.00 85.38 999 GLY A O 1
ATOM 7679 N N . GLY A 1 1000 ? -16.265 -19.786 32.486 1.00 90.31 1000 GLY A N 1
ATOM 7680 C CA . GLY A 1 1000 ? -16.558 -20.852 31.536 1.00 90.31 1000 GLY A CA 1
ATOM 7681 C C . GLY A 1 1000 ? -15.274 -21.378 30.896 1.00 90.31 1000 GLY A C 1
ATOM 7682 O O . GLY A 1 1000 ? -14.384 -20.604 30.539 1.00 90.31 1000 GLY A O 1
ATOM 7683 N N . VAL A 1 1001 ? -15.194 -22.699 30.717 1.00 94.56 1001 VAL A N 1
ATOM 7684 C CA . VAL A 1 1001 ? -14.034 -23.371 30.117 1.00 94.56 1001 VAL A CA 1
ATOM 7685 C C . VAL A 1 1001 ? -14.493 -24.420 29.105 1.00 94.56 1001 VAL A C 1
ATOM 7687 O O . VAL A 1 1001 ? -15.289 -25.290 29.450 1.00 94.56 1001 VAL A O 1
ATOM 7690 N N . ILE A 1 1002 ? -13.957 -24.367 27.885 1.00 95.25 1002 ILE A N 1
ATOM 7691 C CA . ILE A 1 1002 ? -13.938 -25.500 26.954 1.00 95.25 1002 ILE A CA 1
ATOM 7692 C C . ILE A 1 1002 ? -12.577 -26.179 27.141 1.00 95.25 1002 ILE A C 1
ATOM 7694 O O . ILE A 1 1002 ? -11.550 -25.567 26.836 1.00 95.25 1002 ILE A O 1
ATOM 7698 N N . PRO A 1 1003 ? -12.525 -27.403 27.689 1.00 95.25 1003 PRO A N 1
ATOM 7699 C CA . PRO A 1 1003 ? -11.254 -28.037 27.995 1.00 95.25 1003 PRO A CA 1
ATOM 7700 C C . PRO A 1 1003 ? -10.511 -28.386 26.706 1.00 95.25 1003 PRO A C 1
ATOM 7702 O O . PRO A 1 1003 ? -11.132 -28.791 25.721 1.00 95.25 1003 PRO A O 1
ATOM 7705 N N . SER A 1 1004 ? -9.182 -28.306 26.750 1.00 94.00 1004 SER A N 1
ATOM 7706 C CA . SER A 1 1004 ? -8.257 -28.689 25.672 1.00 94.00 1004 SER A CA 1
ATOM 7707 C C . SER A 1 1004 ? -8.531 -30.089 25.113 1.00 94.00 1004 SER A C 1
ATOM 7709 O O . SER A 1 1004 ? -8.339 -30.331 23.928 1.00 94.00 1004 SER A O 1
ATOM 7711 N N . SER A 1 1005 ? -9.066 -31.005 25.929 1.00 93.12 1005 SER A N 1
ATOM 7712 C CA . SER A 1 1005 ? -9.492 -32.345 25.504 1.00 93.12 1005 SER A CA 1
ATOM 7713 C C . SER A 1 1005 ? -10.664 -32.371 24.514 1.00 93.12 1005 SER A C 1
ATOM 7715 O O . SER A 1 1005 ? -10.954 -33.432 23.971 1.00 93.12 1005 SER A O 1
ATOM 7717 N N . SER A 1 1006 ? -11.364 -31.250 24.321 1.00 93.75 1006 SER A N 1
ATOM 7718 C CA . SER A 1 1006 ? -12.437 -31.103 23.321 1.00 93.75 1006 SER A CA 1
ATOM 7719 C C . SER A 1 1006 ? -11.891 -30.714 21.945 1.00 93.75 1006 SER A C 1
ATOM 7721 O O . SER A 1 1006 ? -12.659 -30.603 20.995 1.00 93.75 1006 SER A O 1
ATOM 7723 N N . LEU A 1 1007 ? -10.580 -30.472 21.847 1.00 94.00 1007 LEU A N 1
ATOM 7724 C CA . LEU A 1 1007 ? -9.874 -30.148 20.617 1.00 94.00 1007 LEU A CA 1
ATOM 7725 C C . LEU A 1 1007 ? -9.118 -31.402 20.177 1.00 94.00 1007 LEU A C 1
ATOM 7727 O O . LEU A 1 1007 ? -8.326 -31.969 20.933 1.00 94.00 1007 LEU A O 1
ATOM 7731 N N . THR A 1 1008 ? -9.365 -31.841 18.951 1.00 93.69 1008 THR A N 1
ATOM 7732 C CA . THR A 1 1008 ? -8.694 -32.997 18.357 1.00 93.69 1008 THR A CA 1
ATOM 7733 C C . THR A 1 1008 ? -7.982 -32.588 17.077 1.00 93.69 1008 THR A C 1
ATOM 7735 O O . THR A 1 1008 ? -8.500 -31.807 16.280 1.00 93.69 1008 THR A O 1
ATOM 7738 N N . PHE A 1 1009 ? -6.768 -33.109 16.905 1.00 92.75 1009 PHE A N 1
ATOM 7739 C CA . PHE A 1 1009 ? -5.907 -32.828 15.763 1.00 92.75 1009 PHE A CA 1
ATOM 7740 C C . PHE A 1 1009 ? -5.669 -34.118 14.991 1.00 92.75 1009 PHE A C 1
ATOM 7742 O O . PHE A 1 1009 ? -5.228 -35.114 15.567 1.00 92.75 1009 PHE A O 1
ATOM 7749 N N . ASP A 1 1010 ? -5.942 -34.083 13.695 1.00 92.94 1010 ASP A N 1
ATOM 7750 C CA . ASP A 1 1010 ? -5.630 -35.155 12.760 1.00 92.94 1010 ASP A CA 1
ATOM 7751 C C . ASP A 1 1010 ? -4.565 -34.657 11.780 1.00 92.94 1010 ASP A C 1
ATOM 7753 O O . ASP A 1 1010 ? -4.808 -33.791 10.936 1.00 92.94 1010 ASP A O 1
ATOM 7757 N N . MET A 1 1011 ? -3.347 -35.165 11.956 1.00 90.75 1011 MET A N 1
ATOM 7758 C CA . MET A 1 1011 ? -2.174 -34.779 11.182 1.00 90.75 1011 MET A CA 1
ATOM 7759 C C . MET A 1 1011 ? -1.826 -35.879 10.175 1.00 90.75 1011 MET A C 1
ATOM 7761 O O . MET A 1 1011 ? -1.608 -37.020 10.586 1.00 90.75 1011 MET A O 1
ATOM 7765 N N . PRO A 1 1012 ? -1.697 -35.562 8.873 1.00 88.19 1012 PRO A N 1
ATOM 7766 C CA . PRO A 1 1012 ? -1.364 -36.565 7.861 1.00 88.19 1012 PRO A CA 1
ATOM 7767 C C . PRO A 1 1012 ? 0.094 -37.051 7.930 1.00 88.19 1012 PRO A C 1
ATOM 7769 O O . PRO A 1 1012 ? 0.405 -38.114 7.398 1.00 88.19 1012 PRO A O 1
ATOM 7772 N N . SER A 1 1013 ? 0.985 -36.280 8.557 1.00 91.12 1013 SER A N 1
ATOM 7773 C CA . SER A 1 1013 ? 2.421 -36.548 8.699 1.00 91.12 1013 SER A CA 1
ATOM 7774 C C . SER A 1 1013 ? 2.931 -35.921 10.000 1.00 91.12 1013 SER A C 1
ATOM 7776 O O . SER A 1 1013 ? 2.289 -35.027 10.540 1.00 91.12 1013 SER A O 1
ATOM 7778 N N . THR A 1 1014 ? 4.077 -36.368 10.504 1.00 92.56 1014 THR A N 1
ATOM 7779 C CA . THR A 1 1014 ? 4.842 -35.659 11.552 1.00 92.56 1014 THR A CA 1
ATOM 7780 C C . THR A 1 1014 ? 6.105 -35.009 10.991 1.00 92.56 1014 THR A C 1
ATOM 7782 O O . THR A 1 1014 ? 6.938 -34.531 11.752 1.00 92.56 1014 THR A O 1
ATOM 7785 N N . GLU A 1 1015 ? 6.269 -35.039 9.673 1.00 92.38 1015 GLU A N 1
ATOM 7786 C CA . GLU A 1 1015 ? 7.406 -34.491 8.943 1.00 92.38 1015 GLU A CA 1
ATOM 7787 C C . GLU A 1 1015 ? 6.902 -33.482 7.911 1.00 92.38 1015 GLU A C 1
ATOM 7789 O O . GLU A 1 1015 ? 5.917 -33.750 7.206 1.00 92.38 1015 GLU A O 1
ATOM 7794 N N . VAL A 1 1016 ? 7.583 -32.340 7.823 1.00 90.81 1016 VAL A N 1
ATOM 7795 C CA . VAL A 1 1016 ? 7.340 -31.299 6.820 1.00 90.81 1016 VAL A CA 1
ATOM 7796 C C . VAL A 1 1016 ? 8.656 -31.036 6.099 1.00 90.81 1016 VAL A C 1
ATOM 7798 O O . VAL A 1 1016 ? 9.579 -30.524 6.732 1.00 90.81 1016 VAL A O 1
ATOM 7801 N N . PRO A 1 1017 ? 8.762 -31.373 4.801 1.00 87.50 1017 PRO A N 1
ATOM 7802 C CA . PRO A 1 1017 ? 9.972 -31.103 4.041 1.00 87.50 1017 PRO A CA 1
ATOM 7803 C C . PRO A 1 1017 ? 10.330 -29.617 4.043 1.00 87.50 1017 PRO A C 1
ATOM 7805 O O . PRO A 1 1017 ? 9.437 -28.764 4.092 1.00 87.50 1017 PRO A O 1
ATOM 7808 N N . ALA A 1 1018 ? 11.619 -29.317 3.931 1.00 78.62 1018 ALA A N 1
ATOM 7809 C CA . ALA A 1 1018 ? 12.128 -27.960 3.849 1.00 78.62 1018 ALA A CA 1
ATOM 7810 C C . ALA A 1 1018 ? 11.377 -27.151 2.771 1.00 78.62 1018 ALA A C 1
ATOM 7812 O O . ALA A 1 1018 ? 11.140 -27.621 1.652 1.00 78.62 1018 ALA A O 1
ATOM 7813 N N . GLY A 1 1019 ? 10.938 -25.943 3.126 1.00 70.12 1019 GLY A N 1
ATOM 7814 C CA . GLY A 1 1019 ? 10.185 -25.046 2.242 1.00 70.12 1019 GLY A CA 1
ATOM 7815 C C . GLY A 1 1019 ? 8.762 -25.509 1.897 1.00 70.12 1019 GLY A C 1
ATOM 7816 O O . GLY A 1 1019 ? 8.138 -24.942 0.997 1.00 70.12 1019 GLY A O 1
ATOM 7817 N N . SER A 1 1020 ? 8.243 -26.544 2.564 1.00 79.44 1020 SER A N 1
ATOM 7818 C CA . SER A 1 1020 ? 6.908 -27.107 2.322 1.00 79.44 1020 SER A CA 1
ATOM 7819 C C . SER A 1 1020 ? 5.948 -26.872 3.495 1.00 79.44 1020 SER A C 1
ATOM 7821 O O . SER A 1 1020 ? 6.311 -26.340 4.543 1.00 79.44 1020 SER A O 1
ATOM 7823 N N . ALA A 1 1021 ? 4.686 -27.274 3.314 1.00 86.25 1021 ALA A N 1
ATOM 7824 C CA . ALA A 1 1021 ? 3.650 -27.212 4.342 1.00 86.25 1021 ALA A CA 1
ATOM 7825 C C . ALA A 1 1021 ? 2.789 -28.483 4.359 1.00 86.25 1021 ALA A C 1
ATOM 7827 O O . ALA A 1 1021 ? 2.495 -29.061 3.311 1.00 86.25 1021 ALA A O 1
ATOM 7828 N N . MET A 1 1022 ? 2.330 -28.882 5.544 1.00 91.94 1022 MET A N 1
ATOM 7829 C CA . MET A 1 1022 ? 1.323 -29.925 5.757 1.00 91.94 1022 MET A CA 1
ATOM 7830 C C . MET A 1 1022 ? 0.031 -29.321 6.313 1.00 91.94 1022 MET A C 1
ATOM 7832 O O . MET A 1 1022 ? 0.075 -28.378 7.097 1.00 91.94 1022 MET A O 1
ATOM 7836 N N . ILE A 1 1023 ? -1.127 -29.878 5.951 1.00 90.12 1023 ILE A N 1
ATOM 7837 C CA . ILE A 1 1023 ? -2.428 -29.456 6.492 1.00 90.12 1023 ILE A CA 1
ATOM 7838 C C . ILE A 1 1023 ? -2.878 -30.450 7.565 1.00 90.12 1023 ILE A C 1
ATOM 7840 O O . ILE A 1 1023 ? -3.115 -31.616 7.263 1.00 90.12 1023 ILE A O 1
ATOM 7844 N N . ALA A 1 1024 ? -3.010 -29.984 8.802 1.00 88.25 1024 ALA A N 1
ATOM 7845 C CA . ALA A 1 1024 ? -3.624 -30.687 9.919 1.00 88.25 1024 ALA A CA 1
ATOM 7846 C C . ALA A 1 1024 ? -5.114 -30.325 10.016 1.00 88.25 1024 ALA A C 1
ATOM 7848 O O . ALA A 1 1024 ? -5.481 -29.147 10.000 1.00 88.25 1024 ALA A O 1
ATOM 7849 N N . ASN A 1 1025 ? -5.980 -31.328 10.149 1.00 89.50 1025 ASN A N 1
ATOM 7850 C CA . ASN A 1 1025 ? -7.388 -31.105 10.456 1.00 89.50 1025 ASN A CA 1
ATOM 7851 C C . ASN A 1 1025 ? -7.552 -30.895 11.961 1.00 89.50 1025 ASN A C 1
ATOM 7853 O O . ASN A 1 1025 ? -6.966 -31.598 12.782 1.00 89.50 1025 ASN A O 1
ATOM 7857 N N . PHE A 1 1026 ? -8.374 -29.923 12.310 1.00 88.81 1026 PHE A N 1
ATOM 7858 C CA . PHE A 1 1026 ? -8.701 -29.522 13.663 1.00 88.81 1026 PHE A CA 1
ATOM 7859 C C . PHE A 1 1026 ? -10.199 -29.693 13.858 1.00 88.81 1026 PHE A C 1
ATOM 7861 O O . PHE A 1 1026 ? -10.981 -29.122 13.102 1.00 88.81 1026 PHE A O 1
ATOM 7868 N N . THR A 1 1027 ? -10.607 -30.443 14.874 1.00 92.31 1027 THR A N 1
ATOM 7869 C CA . THR A 1 1027 ? -12.020 -30.553 15.250 1.00 92.31 1027 THR A CA 1
ATOM 7870 C C . THR A 1 1027 ? -12.201 -30.080 16.677 1.00 92.31 1027 THR A C 1
ATOM 7872 O O . THR A 1 1027 ? -11.441 -30.480 17.561 1.00 92.31 1027 THR A O 1
ATOM 7875 N N . ILE A 1 1028 ? -13.220 -29.254 16.903 1.00 94.06 1028 ILE A N 1
ATOM 7876 C CA . ILE A 1 1028 ? -13.649 -28.852 18.237 1.00 94.06 1028 ILE A CA 1
ATOM 7877 C C . ILE A 1 1028 ? -15.063 -29.340 18.530 1.00 94.06 1028 ILE A C 1
ATOM 7879 O O . ILE A 1 1028 ? -16.013 -28.973 17.840 1.00 94.06 1028 ILE A O 1
ATOM 7883 N N . ASP A 1 1029 ? -15.191 -30.131 19.591 1.00 94.31 1029 ASP A N 1
ATOM 7884 C CA . ASP A 1 1029 ? -16.473 -30.534 20.160 1.00 94.31 1029 ASP A CA 1
ATOM 7885 C C . ASP A 1 1029 ? -16.929 -29.475 21.171 1.00 94.31 1029 ASP A C 1
ATOM 7887 O O . ASP A 1 1029 ? -16.310 -29.289 22.221 1.00 94.31 1029 ASP A O 1
ATOM 7891 N N . ILE A 1 1030 ? -18.012 -28.759 20.871 1.00 92.38 1030 ILE A N 1
ATOM 7892 C CA . ILE A 1 1030 ? -18.530 -27.698 21.737 1.00 92.38 1030 ILE A CA 1
ATOM 7893 C C . ILE A 1 1030 ? -19.349 -28.323 22.880 1.00 92.38 1030 ILE A C 1
ATOM 7895 O O . ILE A 1 1030 ? -20.387 -28.942 22.621 1.00 92.38 1030 ILE A O 1
ATOM 7899 N N . PRO A 1 1031 ? -18.965 -28.137 24.160 1.00 92.00 1031 PRO A N 1
ATOM 7900 C CA . PRO A 1 1031 ? -19.709 -28.690 25.288 1.00 92.00 1031 PRO A CA 1
ATOM 7901 C C . PRO A 1 1031 ? -21.154 -28.180 25.348 1.00 92.00 1031 PRO A C 1
ATOM 7903 O O . PRO A 1 1031 ? -21.433 -27.006 25.105 1.00 92.00 1031 PRO A O 1
ATOM 7906 N N . THR A 1 1032 ? -22.093 -29.048 25.733 1.00 90.12 1032 THR A N 1
ATOM 7907 C CA . THR A 1 1032 ? -23.518 -28.680 25.849 1.00 90.12 1032 THR A CA 1
ATOM 7908 C C . THR A 1 1032 ? -23.808 -27.671 26.963 1.00 90.12 1032 THR A C 1
ATOM 7910 O O . THR A 1 1032 ? -24.902 -27.129 27.034 1.00 90.12 1032 THR A O 1
ATOM 7913 N N . ASP A 1 1033 ? -22.864 -27.463 27.876 1.00 88.94 1033 ASP A N 1
ATOM 7914 C CA . ASP A 1 1033 ? -22.932 -26.504 28.977 1.00 88.94 1033 ASP A CA 1
ATOM 7915 C C . ASP A 1 1033 ? -22.119 -25.222 28.719 1.00 88.94 1033 ASP A C 1
ATOM 7917 O O . ASP A 1 1033 ? -22.115 -24.329 29.570 1.00 88.94 1033 ASP A O 1
ATOM 7921 N N . ALA A 1 1034 ? -21.477 -25.085 27.550 1.00 88.69 1034 ALA A N 1
ATOM 7922 C CA . ALA A 1 1034 ? -20.820 -23.846 27.140 1.00 88.69 1034 ALA A CA 1
ATOM 7923 C C . ALA A 1 1034 ? -21.867 -22.737 26.961 1.00 88.69 1034 ALA A C 1
ATOM 7925 O O . ALA A 1 1034 ? -22.844 -22.909 26.239 1.00 88.69 1034 ALA A O 1
ATOM 7926 N N . ALA A 1 1035 ? -21.709 -21.598 27.627 1.00 87.75 1035 ALA A N 1
ATOM 7927 C CA . ALA A 1 1035 ? -22.741 -20.570 27.658 1.00 87.75 1035 ALA A CA 1
ATOM 7928 C C . ALA A 1 1035 ? -22.914 -19.893 26.286 1.00 87.75 1035 ALA A C 1
ATOM 7930 O O . ALA A 1 1035 ? -21.958 -19.416 25.679 1.00 87.75 1035 ALA A O 1
ATOM 7931 N N . GLU A 1 1036 ? -24.163 -19.844 25.821 1.00 86.31 1036 GLU A N 1
ATOM 7932 C CA . GLU A 1 1036 ? -24.551 -19.204 24.565 1.00 86.31 1036 GLU A CA 1
ATOM 7933 C C . GLU A 1 1036 ? -24.242 -17.699 24.550 1.00 86.31 1036 GLU A C 1
ATOM 7935 O O . GLU A 1 1036 ? -24.319 -17.020 25.576 1.00 86.31 1036 GLU A O 1
ATOM 7940 N N . GLY A 1 1037 ? -23.912 -17.173 23.370 1.00 81.88 1037 GLY A N 1
ATOM 7941 C CA . GLY A 1 1037 ? -23.563 -15.768 23.159 1.00 81.88 1037 GLY A CA 1
ATOM 7942 C C . GLY A 1 1037 ? -22.173 -15.377 23.669 1.00 81.88 1037 GLY A C 1
ATOM 7943 O O . GLY A 1 1037 ? -21.881 -14.186 23.745 1.00 81.88 1037 GLY A O 1
ATOM 7944 N N . ARG A 1 1038 ? -21.323 -16.345 24.043 1.00 88.44 1038 ARG A N 1
ATOM 7945 C CA . ARG A 1 1038 ? -19.967 -16.099 24.560 1.00 88.44 1038 ARG A CA 1
ATOM 7946 C C . ARG A 1 1038 ? -18.879 -16.516 23.581 1.00 88.44 1038 ARG A C 1
ATOM 7948 O O . ARG A 1 1038 ? -19.078 -17.412 22.764 1.00 88.44 1038 ARG A O 1
ATOM 7955 N N . THR A 1 1039 ? -17.709 -15.905 23.742 1.00 93.00 1039 THR A N 1
ATOM 7956 C CA . THR A 1 1039 ? -16.476 -16.273 23.041 1.00 93.00 1039 THR A CA 1
ATOM 7957 C C . THR A 1 1039 ? -15.503 -16.909 24.023 1.00 93.00 1039 THR A C 1
ATOM 7959 O O . THR A 1 1039 ? -15.213 -16.323 25.062 1.00 93.00 1039 THR A O 1
ATOM 7962 N N . TYR A 1 1040 ? -14.998 -18.093 23.688 1.00 95.25 1040 TYR A N 1
ATOM 7963 C CA . TYR A 1 1040 ? -13.985 -18.823 24.443 1.00 95.25 1040 TYR A CA 1
ATOM 7964 C C . TYR A 1 1040 ? -12.646 -18.732 23.712 1.00 95.25 1040 TYR A C 1
ATOM 7966 O O . TYR A 1 1040 ? -12.558 -19.138 22.555 1.00 95.25 1040 TYR A O 1
ATOM 7974 N N . SER A 1 1041 ? -11.613 -18.227 24.380 1.00 94.31 1041 SER A N 1
ATOM 7975 C CA . SER A 1 1041 ? -10.298 -17.965 23.788 1.00 94.31 1041 SER A CA 1
ATOM 7976 C C . SER A 1 1041 ? -9.200 -18.816 24.426 1.00 94.31 1041 SER A C 1
ATOM 7978 O O . SER A 1 1041 ? -9.186 -19.012 25.643 1.00 94.31 1041 SER A O 1
ATOM 7980 N N . GLY A 1 1042 ? -8.262 -19.293 23.612 1.00 95.31 1042 GLY A N 1
ATOM 7981 C CA . GLY A 1 1042 ? -7.068 -20.036 24.020 1.00 95.31 1042 GLY A CA 1
ATOM 7982 C C . GLY A 1 1042 ? -6.052 -20.121 22.880 1.00 95.31 1042 GLY A C 1
ATOM 7983 O O . GLY A 1 1042 ? -6.080 -19.292 21.971 1.00 95.31 1042 GLY A O 1
ATOM 7984 N N . ALA A 1 1043 ? -5.149 -21.099 22.916 1.00 93.69 1043 ALA A N 1
ATOM 7985 C CA . ALA A 1 1043 ? -4.092 -21.256 21.920 1.00 93.69 1043 ALA A CA 1
ATOM 7986 C C . ALA A 1 1043 ? -3.878 -22.716 21.508 1.00 93.69 1043 ALA A C 1
ATOM 7988 O O . ALA A 1 1043 ? -4.160 -23.645 22.263 1.00 93.69 1043 ALA A O 1
ATOM 7989 N N . VAL A 1 1044 ? -3.340 -22.892 20.308 1.00 93.56 1044 VAL A N 1
ATOM 7990 C CA . VAL A 1 1044 ? -2.802 -24.134 19.763 1.00 93.56 1044 VAL A CA 1
ATOM 7991 C C . VAL A 1 1044 ? -1.315 -23.934 19.524 1.00 93.56 1044 VAL A C 1
ATOM 7993 O O . VAL A 1 1044 ? -0.914 -22.925 18.952 1.00 93.56 1044 VAL A O 1
ATOM 7996 N N . THR A 1 1045 ? -0.509 -24.896 19.947 1.00 93.81 1045 THR A N 1
ATOM 7997 C CA . THR A 1 1045 ? 0.951 -24.853 19.887 1.00 93.81 1045 THR A CA 1
ATOM 7998 C C . THR A 1 1045 ? 1.445 -26.028 19.067 1.00 93.81 1045 THR A C 1
ATOM 8000 O O . THR A 1 1045 ? 1.085 -27.165 19.369 1.00 93.81 1045 THR A O 1
ATOM 8003 N N . ALA A 1 1046 ? 2.272 -25.765 18.060 1.00 93.56 1046 ALA A N 1
ATOM 8004 C CA . ALA A 1 1046 ? 3.011 -26.783 17.330 1.00 93.56 1046 ALA A CA 1
ATOM 8005 C C . ALA A 1 1046 ? 4.469 -26.750 17.777 1.00 93.56 1046 ALA A C 1
ATOM 8007 O O . ALA A 1 1046 ? 5.035 -25.675 17.972 1.00 93.56 1046 ALA A O 1
ATOM 8008 N N . GLU A 1 1047 ? 5.061 -27.926 17.925 1.00 93.44 1047 GLU A N 1
ATOM 8009 C CA . GLU A 1 1047 ? 6.446 -28.103 18.342 1.00 93.44 1047 GLU A CA 1
ATOM 8010 C C . GLU A 1 1047 ? 7.114 -29.174 17.480 1.00 93.44 1047 GLU A C 1
ATOM 8012 O O . GLU A 1 1047 ? 6.548 -30.248 17.265 1.00 93.44 1047 GLU A O 1
ATOM 8017 N N . ASP A 1 1048 ? 8.310 -28.865 16.991 1.00 92.44 1048 ASP A N 1
ATOM 8018 C CA . ASP A 1 1048 ? 9.208 -29.772 16.278 1.00 92.44 1048 ASP A CA 1
ATOM 8019 C C . ASP A 1 1048 ? 10.117 -30.540 17.254 1.00 92.44 1048 ASP A C 1
ATOM 8021 O O . ASP A 1 1048 ? 10.388 -30.068 18.358 1.00 92.44 1048 ASP A O 1
ATOM 8025 N N . ALA A 1 1049 ? 10.653 -31.702 16.863 1.00 85.38 1049 ALA A N 1
ATOM 8026 C CA . ALA A 1 1049 ? 11.524 -32.495 17.737 1.00 85.38 1049 ALA A CA 1
ATOM 8027 C C . ALA A 1 1049 ? 12.833 -31.784 18.135 1.00 85.38 1049 ALA A C 1
ATOM 8029 O O . ALA A 1 1049 ? 13.438 -32.153 19.146 1.00 85.38 1049 ALA A O 1
ATOM 8030 N N . SER A 1 1050 ? 13.272 -30.774 17.375 1.00 80.25 1050 SER A N 1
ATOM 8031 C CA . SER A 1 1050 ? 14.399 -29.903 17.739 1.00 80.25 1050 SER A CA 1
ATOM 8032 C C . SER A 1 1050 ? 14.066 -28.899 18.854 1.00 80.25 1050 SER A C 1
ATOM 8034 O O . SER A 1 1050 ? 14.978 -28.306 19.434 1.00 80.25 1050 SER A O 1
ATOM 8036 N N . GLY A 1 1051 ? 12.781 -28.724 19.182 1.00 79.38 1051 GLY A N 1
ATOM 8037 C CA . GLY A 1 1051 ? 12.279 -27.740 20.141 1.00 79.38 1051 GLY A CA 1
ATOM 8038 C C . GLY A 1 1051 ? 11.883 -26.398 19.517 1.00 79.38 1051 GLY A C 1
ATOM 8039 O O . GLY A 1 1051 ? 11.642 -25.442 20.256 1.00 79.38 1051 GLY A O 1
ATOM 8040 N N . ALA A 1 1052 ? 11.821 -26.290 18.184 1.00 79.69 1052 ALA A N 1
ATOM 8041 C CA . ALA A 1 1052 ? 11.198 -25.139 17.529 1.00 79.69 1052 ALA A CA 1
ATOM 8042 C C . ALA A 1 1052 ? 9.691 -25.130 17.828 1.00 79.69 1052 ALA A C 1
ATOM 8044 O O . ALA A 1 1052 ? 9.038 -26.165 17.721 1.00 79.69 1052 ALA A O 1
ATOM 8045 N N . ILE A 1 1053 ? 9.144 -23.974 18.215 1.00 86.69 1053 ILE A N 1
ATOM 8046 C CA . ILE A 1 1053 ? 7.752 -23.827 18.662 1.00 86.69 1053 ILE A CA 1
ATOM 8047 C C . ILE A 1 1053 ? 7.103 -22.653 17.934 1.00 86.69 1053 ILE A C 1
ATOM 8049 O O . ILE A 1 1053 ? 7.694 -21.576 17.859 1.00 86.69 1053 ILE A O 1
ATOM 8053 N N . ASP A 1 1054 ? 5.860 -22.834 17.493 1.00 88.56 1054 ASP A N 1
ATOM 8054 C CA . ASP A 1 1054 ? 4.998 -21.737 17.047 1.00 88.56 1054 ASP A CA 1
ATOM 8055 C C . ASP A 1 1054 ? 3.569 -21.888 17.603 1.00 88.56 1054 ASP A C 1
ATOM 8057 O O . ASP A 1 1054 ? 3.165 -22.967 18.043 1.00 88.56 1054 ASP A O 1
ATOM 8061 N N . ASN A 1 1055 ? 2.809 -20.789 17.652 1.00 89.25 1055 ASN A N 1
ATOM 8062 C CA . ASN A 1 1055 ? 1.499 -20.726 18.299 1.00 89.25 1055 ASN A CA 1
ATOM 8063 C C . ASN A 1 1055 ? 0.442 -20.034 17.428 1.00 89.25 1055 ASN A C 1
ATOM 8065 O O . ASN A 1 1055 ? 0.683 -18.983 16.837 1.00 89.25 1055 ASN A O 1
ATOM 8069 N N . ALA A 1 1056 ? -0.782 -20.560 17.458 1.00 87.19 1056 ALA A N 1
ATOM 8070 C CA . ALA A 1 1056 ? -1.977 -19.930 16.910 1.00 87.19 1056 ALA A CA 1
ATOM 8071 C C . ALA A 1 1056 ? -3.016 -19.682 18.013 1.00 87.19 1056 ALA A C 1
ATOM 8073 O O . ALA A 1 1056 ? -3.287 -20.557 18.830 1.00 87.19 1056 ALA A O 1
ATOM 8074 N N . SER A 1 1057 ? -3.637 -18.505 18.033 1.00 88.94 1057 SER A N 1
ATOM 8075 C CA . SER A 1 1057 ? -4.759 -18.217 18.936 1.00 88.94 1057 SER A CA 1
ATOM 8076 C C . SER A 1 1057 ? -6.049 -18.839 18.401 1.00 88.94 1057 SER A C 1
ATOM 8078 O O . SER A 1 1057 ? -6.311 -18.780 17.202 1.00 88.94 1057 SER A O 1
ATOM 8080 N N . VAL A 1 1058 ? -6.883 -19.391 19.279 1.00 92.12 1058 VAL A N 1
ATOM 8081 C CA . VAL A 1 1058 ? -8.180 -19.992 18.937 1.00 92.12 1058 VAL A CA 1
ATOM 8082 C C . VAL A 1 1058 ? -9.290 -19.291 19.703 1.00 92.12 1058 VAL A C 1
ATOM 8084 O O . VAL A 1 1058 ? -9.240 -19.204 20.925 1.00 92.12 1058 VAL A O 1
ATOM 8087 N N . ASN A 1 1059 ? -10.305 -18.827 18.979 1.00 91.94 1059 ASN A N 1
ATOM 8088 C CA . ASN A 1 1059 ? -11.514 -18.203 19.497 1.00 91.94 1059 ASN A CA 1
ATOM 8089 C C . ASN A 1 1059 ? -12.738 -19.003 19.043 1.00 91.94 1059 ASN A C 1
ATOM 8091 O O . ASN A 1 1059 ? -12.922 -19.236 17.850 1.00 91.94 1059 ASN A O 1
ATOM 8095 N N . VAL A 1 1060 ? -13.603 -19.387 19.975 1.00 90.81 1060 VAL A N 1
ATOM 8096 C CA . VAL A 1 1060 ? -14.830 -20.137 19.687 1.00 90.81 1060 VAL A CA 1
ATOM 8097 C C . VAL A 1 1060 ? -16.037 -19.361 20.171 1.00 90.81 1060 VAL A C 1
ATOM 8099 O O . VAL A 1 1060 ? -16.190 -19.123 21.365 1.00 90.81 1060 VAL A O 1
ATOM 8102 N N . VAL A 1 1061 ? -16.894 -18.969 19.236 1.00 91.00 1061 VAL A N 1
ATOM 8103 C CA . VAL A 1 1061 ? -18.108 -18.191 19.476 1.00 91.00 1061 VAL A CA 1
ATOM 8104 C C . VAL A 1 1061 ? -19.306 -19.134 19.553 1.00 91.00 1061 VAL A C 1
ATOM 8106 O O . VAL A 1 1061 ? -19.655 -19.789 18.567 1.00 91.00 1061 VAL A O 1
ATOM 8109 N N . ILE A 1 1062 ? -19.956 -19.188 20.716 1.00 90.12 1062 ILE A N 1
ATOM 8110 C CA . ILE A 1 1062 ? -21.146 -20.016 20.931 1.00 90.12 1062 ILE A CA 1
ATOM 8111 C C . ILE A 1 1062 ? -22.381 -19.237 20.490 1.00 90.12 1062 ILE A C 1
ATOM 8113 O O . ILE A 1 1062 ? -22.737 -18.221 21.085 1.00 90.12 1062 ILE A O 1
ATOM 8117 N N . SER A 1 1063 ? -23.050 -19.711 19.445 1.00 82.19 1063 SER A N 1
ATOM 8118 C CA . SER A 1 1063 ? -24.243 -19.063 18.896 1.00 82.19 1063 SER A CA 1
ATOM 8119 C C . SER A 1 1063 ? -25.436 -19.200 19.845 1.00 82.19 1063 SER A C 1
ATOM 8121 O O . SER A 1 1063 ? -25.668 -20.270 20.403 1.00 82.19 1063 SER A O 1
ATOM 8123 N N . ALA A 1 1064 ? -26.209 -18.124 20.018 1.00 70.94 1064 ALA A N 1
ATOM 8124 C CA . ALA A 1 1064 ? -27.439 -18.160 20.808 1.00 70.94 1064 ALA A CA 1
ATOM 8125 C C . ALA A 1 1064 ? -28.568 -18.884 20.062 1.00 70.94 1064 ALA A C 1
ATOM 8127 O O . ALA A 1 1064 ? -28.805 -18.631 18.876 1.00 70.94 1064 ALA A O 1
ATOM 8128 N N . SER A 1 1065 ? -29.291 -19.760 20.761 1.00 57.97 1065 SER A N 1
ATOM 8129 C CA . SER A 1 1065 ? -30.413 -20.510 20.202 1.00 57.97 1065 SER A CA 1
ATOM 8130 C C . SER A 1 1065 ? -31.569 -19.557 19.881 1.00 57.97 1065 SER A C 1
ATOM 8132 O O . SER A 1 1065 ? -32.220 -19.005 20.774 1.00 57.97 1065 SER A O 1
ATOM 8134 N N . GLN A 1 1066 ? -31.833 -19.315 18.593 1.00 53.66 1066 GLN A N 1
ATOM 8135 C CA . GLN A 1 1066 ? -32.938 -18.446 18.189 1.00 53.66 1066 GLN A CA 1
ATOM 8136 C C . GLN A 1 1066 ? -34.284 -19.139 18.429 1.00 53.66 1066 GLN A C 1
ATOM 8138 O O . GLN A 1 1066 ? -34.522 -20.264 17.987 1.00 53.66 1066 GLN A O 1
ATOM 8143 N N . THR A 1 1067 ? -35.208 -18.443 19.096 1.00 51.81 1067 THR A N 1
ATOM 8144 C CA . THR A 1 1067 ? -36.602 -18.898 19.162 1.00 51.81 1067 THR A CA 1
ATOM 8145 C C . THR A 1 1067 ? -37.246 -18.752 17.778 1.00 51.81 1067 THR A C 1
ATOM 8147 O O . THR A 1 1067 ? -37.100 -17.705 17.151 1.00 51.81 1067 THR A O 1
ATOM 8150 N N . PRO A 1 1068 ? -37.958 -19.773 17.265 1.00 56.03 1068 PRO A N 1
ATOM 8151 C CA . PRO A 1 1068 ? -38.526 -19.716 15.924 1.00 56.03 1068 PRO A CA 1
ATOM 8152 C C . PRO A 1 1068 ? -39.595 -18.624 15.815 1.00 56.03 1068 PRO A C 1
ATOM 8154 O O . PRO A 1 1068 ? -40.467 -18.493 16.680 1.00 56.03 1068 PRO A O 1
ATOM 8157 N N . THR A 1 1069 ? -39.568 -17.880 14.709 1.00 69.69 1069 THR A N 1
ATOM 8158 C CA . THR A 1 1069 ? -40.587 -16.876 14.402 1.00 69.69 1069 THR A CA 1
ATOM 8159 C C . THR A 1 1069 ? -41.946 -17.535 14.156 1.00 69.69 1069 THR A C 1
ATOM 8161 O O . THR A 1 1069 ? -42.069 -18.469 13.363 1.00 69.69 1069 THR A O 1
ATOM 8164 N N . THR A 1 1070 ? -42.996 -17.030 14.804 1.00 74.12 1070 THR A N 1
ATOM 8165 C CA . THR A 1 1070 ? -44.381 -17.492 14.615 1.00 74.12 1070 THR A CA 1
ATOM 8166 C C . THR A 1 1070 ? -45.285 -16.340 14.187 1.00 74.12 1070 THR A C 1
ATOM 8168 O O . THR A 1 1070 ? -45.129 -15.218 14.664 1.00 74.12 1070 THR A O 1
ATOM 8171 N N . ILE A 1 1071 ? -46.238 -16.615 13.289 1.00 73.06 1071 ILE A N 1
ATOM 8172 C CA . ILE A 1 1071 ? -47.228 -15.649 12.786 1.00 73.06 1071 ILE A CA 1
ATOM 8173 C C . ILE A 1 1071 ? -48.631 -16.202 13.061 1.00 73.06 1071 ILE A C 1
ATOM 8175 O O . ILE A 1 1071 ? -48.918 -17.349 12.720 1.00 73.06 1071 ILE A O 1
ATOM 8179 N N . ALA A 1 1072 ? -49.508 -15.398 13.663 1.00 77.25 1072 ALA A N 1
ATOM 8180 C CA . ALA A 1 1072 ? -50.878 -15.781 14.001 1.00 77.25 1072 ALA A CA 1
ATOM 8181 C C . ALA A 1 1072 ? -51.890 -14.660 13.713 1.00 77.25 1072 ALA A C 1
ATOM 8183 O O . ALA A 1 1072 ? -51.578 -13.474 13.812 1.00 77.25 1072 ALA A O 1
ATOM 8184 N N . ILE A 1 1073 ? -53.130 -15.046 13.399 1.00 76.31 1073 ILE A N 1
ATOM 8185 C CA . ILE A 1 1073 ? -54.289 -14.151 13.263 1.00 76.31 1073 ILE A CA 1
ATOM 8186 C C . ILE A 1 1073 ? -55.406 -14.707 14.141 1.00 76.31 1073 ILE A C 1
ATOM 8188 O O . ILE A 1 1073 ? -55.665 -15.909 14.132 1.00 76.31 1073 ILE A O 1
ATOM 8192 N N . THR A 1 1074 ? -56.060 -13.846 14.915 1.00 73.44 1074 THR A N 1
ATOM 8193 C CA . THR A 1 1074 ? -57.134 -14.259 15.823 1.00 73.44 1074 THR A CA 1
ATOM 8194 C C . THR A 1 1074 ? -58.451 -14.465 15.072 1.00 73.44 1074 THR A C 1
ATOM 8196 O O . THR A 1 1074 ? -58.818 -13.647 14.230 1.00 73.44 1074 THR A O 1
ATOM 8199 N N . ASP A 1 1075 ? -59.216 -15.502 15.420 1.00 73.62 1075 ASP A N 1
ATOM 8200 C CA . ASP A 1 1075 ? -60.564 -15.698 14.875 1.00 73.62 1075 ASP A CA 1
ATOM 8201 C C . ASP A 1 1075 ? -61.510 -14.568 15.315 1.00 73.62 1075 ASP A C 1
ATOM 8203 O O . ASP A 1 1075 ? -61.658 -14.291 16.509 1.00 73.62 1075 ASP A O 1
ATOM 8207 N N . VAL A 1 1076 ? -62.203 -13.937 14.360 1.00 67.81 1076 VAL A N 1
ATOM 8208 C CA . VAL A 1 1076 ? -63.195 -12.884 14.636 1.00 67.81 1076 VAL A CA 1
ATOM 8209 C C . VAL A 1 1076 ? -64.459 -13.098 13.806 1.00 67.81 1076 VAL A C 1
ATOM 8211 O O . VAL A 1 1076 ? -64.409 -13.436 12.628 1.00 67.81 1076 VAL A O 1
ATOM 8214 N N . THR A 1 1077 ? -65.627 -12.886 14.419 1.00 71.38 1077 THR A N 1
ATOM 8215 C CA . THR A 1 1077 ? -66.933 -12.950 13.743 1.00 71.38 1077 THR A CA 1
ATOM 8216 C C . THR A 1 1077 ? -67.492 -11.543 13.538 1.00 71.38 1077 THR A C 1
ATOM 8218 O O . THR A 1 1077 ? -67.687 -10.808 14.506 1.00 71.38 1077 THR A O 1
ATOM 8221 N N . ALA A 1 1078 ? -67.806 -11.173 12.295 1.00 66.25 1078 ALA A N 1
ATOM 8222 C CA . ALA A 1 1078 ? -68.486 -9.919 11.970 1.00 66.25 1078 ALA A CA 1
ATOM 8223 C C . ALA A 1 1078 ? -69.968 -10.170 11.643 1.00 66.25 1078 ALA A C 1
ATOM 8225 O O . ALA A 1 1078 ? -70.313 -11.096 10.911 1.00 66.25 1078 ALA A O 1
ATOM 8226 N N . GLN A 1 1079 ? -70.867 -9.348 12.189 1.00 68.94 1079 GLN A N 1
ATOM 8227 C CA . GLN A 1 1079 ? -72.288 -9.377 11.822 1.00 68.94 1079 GLN A CA 1
ATOM 8228 C C . GLN A 1 1079 ? -72.520 -8.653 10.486 1.00 68.94 1079 GLN A C 1
ATOM 8230 O O . GLN A 1 1079 ? -71.764 -7.751 10.129 1.00 68.94 1079 GLN A O 1
ATOM 8235 N N . SER A 1 1080 ? -73.596 -9.002 9.769 1.00 64.50 1080 SER A N 1
ATOM 8236 C CA . SER A 1 1080 ? -73.953 -8.366 8.491 1.00 64.50 1080 SER A CA 1
ATOM 8237 C C . SER A 1 1080 ? -73.926 -6.838 8.599 1.00 64.50 1080 SER A C 1
ATOM 8239 O O . SER A 1 1080 ? -74.635 -6.253 9.423 1.00 64.50 1080 SER A O 1
ATOM 8241 N N . SER A 1 1081 ? -73.176 -6.184 7.708 1.00 61.00 1081 SER A N 1
ATOM 8242 C CA . SER A 1 1081 ? -73.012 -4.717 7.639 1.00 61.00 1081 SER A CA 1
ATOM 8243 C C . SER A 1 1081 ? -72.225 -4.079 8.804 1.00 61.00 1081 SER A C 1
ATOM 8245 O O . SER A 1 1081 ? -72.353 -2.878 9.049 1.00 61.00 1081 SER A O 1
ATOM 8247 N N . ARG A 1 1082 ? -71.403 -4.848 9.533 1.00 63.97 1082 ARG A N 1
ATOM 8248 C CA . ARG A 1 1082 ? -70.458 -4.337 10.543 1.00 63.97 1082 ARG A CA 1
ATOM 8249 C C . ARG A 1 1082 ? -69.013 -4.625 10.141 1.00 63.97 1082 ARG A C 1
ATOM 8251 O O . ARG A 1 1082 ? -68.708 -5.710 9.663 1.00 63.97 1082 ARG A O 1
ATOM 8258 N N . THR A 1 1083 ? -68.132 -3.662 10.392 1.00 64.25 1083 THR A N 1
ATOM 8259 C CA . THR A 1 1083 ? -66.680 -3.802 10.215 1.00 64.25 1083 THR A CA 1
ATOM 8260 C C . THR A 1 1083 ? -66.058 -4.419 11.467 1.00 64.25 1083 THR A C 1
ATOM 8262 O O . THR A 1 1083 ? -66.435 -4.046 12.580 1.00 64.25 1083 THR A O 1
ATOM 8265 N N . ALA A 1 1084 ? -65.105 -5.335 11.291 1.00 66.62 1084 ALA A N 1
ATOM 8266 C CA . ALA A 1 1084 ? -64.274 -5.879 12.361 1.00 66.62 1084 ALA A CA 1
ATOM 8267 C C . ALA A 1 1084 ? -62.794 -5.651 12.032 1.00 66.62 1084 ALA A C 1
ATOM 8269 O O . ALA A 1 1084 ? -62.386 -5.812 10.884 1.00 66.62 1084 ALA A O 1
ATOM 8270 N N . THR A 1 1085 ? -62.008 -5.283 13.042 1.00 71.69 1085 THR A N 1
ATOM 8271 C CA . THR A 1 1085 ? -60.554 -5.110 12.938 1.00 71.69 1085 THR A CA 1
ATOM 8272 C C . THR A 1 1085 ? -59.880 -6.289 13.628 1.00 71.69 1085 THR A C 1
ATOM 8274 O O . THR A 1 1085 ? -60.209 -6.579 14.778 1.00 71.69 1085 THR A O 1
ATOM 8277 N N . VAL A 1 1086 ? -58.952 -6.961 12.942 1.00 67.50 1086 VAL A N 1
ATOM 8278 C CA . VAL A 1 1086 ? -58.237 -8.138 13.463 1.00 67.50 1086 VAL A CA 1
ATOM 8279 C C . VAL A 1 1086 ? -56.730 -7.877 13.425 1.00 67.50 1086 VAL A C 1
ATOM 8281 O O . VAL A 1 1086 ? -56.223 -7.530 12.359 1.00 67.50 1086 VAL A O 1
ATOM 8284 N N . PRO A 1 1087 ? -56.006 -8.012 14.551 1.00 67.44 1087 PRO A N 1
ATOM 8285 C CA . PRO A 1 1087 ? -54.556 -7.866 14.563 1.00 67.44 1087 PRO A CA 1
ATOM 8286 C C . PRO A 1 1087 ? -53.860 -9.114 13.995 1.00 67.44 1087 PRO A C 1
ATOM 8288 O O . PRO A 1 1087 ? -54.310 -10.240 14.214 1.00 67.44 1087 PRO A O 1
ATOM 8291 N N . ILE A 1 1088 ? -52.733 -8.902 13.312 1.00 73.38 1088 ILE A N 1
ATOM 8292 C CA . ILE A 1 1088 ? -51.764 -9.950 12.965 1.00 73.38 1088 ILE A CA 1
ATOM 8293 C C . ILE A 1 1088 ? -50.666 -9.906 14.028 1.00 73.38 1088 ILE A C 1
ATOM 8295 O O . ILE A 1 1088 ? -50.114 -8.839 14.292 1.00 73.38 1088 ILE A O 1
ATOM 8299 N N . ILE A 1 1089 ? -50.380 -11.041 14.660 1.00 75.56 1089 ILE A N 1
ATOM 8300 C CA . ILE A 1 1089 ? -49.390 -11.159 15.734 1.00 75.56 1089 ILE A CA 1
ATOM 8301 C C . ILE A 1 1089 ? -48.178 -11.913 15.192 1.00 75.56 1089 ILE A C 1
ATOM 8303 O O . ILE A 1 1089 ? -48.325 -13.020 14.676 1.00 75.56 1089 ILE A O 1
ATOM 8307 N N . ILE A 1 1090 ? -46.989 -11.325 15.330 1.00 72.31 1090 ILE A N 1
ATOM 8308 C CA . ILE A 1 1090 ? -45.706 -11.930 14.960 1.00 72.31 1090 ILE A CA 1
ATOM 8309 C C . ILE A 1 1090 ? -44.840 -11.993 16.221 1.00 72.31 1090 ILE A C 1
ATOM 8311 O O . ILE A 1 1090 ? -44.614 -10.963 16.849 1.00 72.31 1090 ILE A O 1
ATOM 8315 N N . ASN A 1 1091 ? -44.374 -13.184 16.601 1.00 72.56 1091 ASN A N 1
ATOM 8316 C CA . ASN A 1 1091 ? -43.530 -13.400 17.784 1.00 72.56 1091 ASN A CA 1
ATOM 8317 C C . ASN A 1 1091 ? -42.204 -14.065 17.396 1.00 72.56 1091 ASN A C 1
ATOM 8319 O O . ASN A 1 1091 ? -42.166 -14.811 16.420 1.00 72.56 1091 ASN A O 1
ATOM 8323 N N . GLY A 1 1092 ? -41.152 -13.869 18.200 1.00 61.03 1092 GLY A N 1
ATOM 8324 C CA . GLY A 1 1092 ? -39.856 -14.538 18.005 1.00 61.03 1092 GLY A CA 1
ATOM 8325 C C . GLY A 1 1092 ? -39.098 -14.049 16.769 1.00 61.03 1092 GLY A C 1
ATOM 8326 O O . GLY A 1 1092 ? -38.474 -14.841 16.075 1.00 61.03 1092 GLY A O 1
ATOM 8327 N N . MET A 1 1093 ? -39.233 -12.767 16.433 1.00 67.94 1093 MET A N 1
ATOM 8328 C CA . MET A 1 1093 ? -38.554 -12.139 15.302 1.00 67.94 1093 MET A CA 1
ATOM 8329 C C . MET A 1 1093 ? -37.502 -11.168 15.836 1.00 67.94 1093 MET A C 1
ATOM 8331 O O . MET A 1 1093 ? -37.833 -10.273 16.613 1.00 67.94 1093 MET A O 1
ATOM 8335 N N . THR A 1 1094 ? -36.254 -11.342 15.418 1.00 58.84 1094 THR A N 1
ATOM 8336 C CA . THR A 1 1094 ? -35.128 -10.443 15.699 1.00 58.84 1094 THR A CA 1
ATOM 8337 C C . THR A 1 1094 ? -34.591 -9.911 14.361 1.00 58.84 1094 THR A C 1
ATOM 8339 O O . THR A 1 1094 ? -34.582 -10.642 13.375 1.00 58.84 1094 THR A O 1
ATOM 8342 N N . ASN A 1 1095 ? -34.206 -8.629 14.298 1.00 52.62 1095 ASN A N 1
ATOM 8343 C CA . ASN A 1 1095 ? -33.768 -7.904 13.085 1.00 52.62 1095 ASN A CA 1
ATOM 8344 C C . ASN A 1 1095 ? -34.825 -7.720 11.980 1.00 52.62 1095 ASN A C 1
ATOM 8346 O O . ASN A 1 1095 ? -34.709 -8.240 10.870 1.00 52.62 1095 ASN A O 1
ATOM 8350 N N . PHE A 1 1096 ? -35.853 -6.915 12.257 1.00 55.88 1096 PHE A N 1
ATOM 8351 C CA . PHE A 1 1096 ? -36.868 -6.567 11.264 1.00 55.88 1096 PHE A CA 1
ATOM 8352 C C . PHE A 1 1096 ? -36.541 -5.266 10.516 1.00 55.88 1096 PHE A C 1
ATOM 8354 O O . PHE A 1 1096 ? -36.603 -4.191 11.104 1.00 55.88 1096 PHE A O 1
ATOM 8361 N N . GLY A 1 1097 ? -36.251 -5.359 9.213 1.00 59.09 1097 GLY A N 1
ATOM 8362 C CA . GLY A 1 1097 ? -36.181 -4.200 8.307 1.00 59.09 1097 GLY A CA 1
ATOM 8363 C C . GLY A 1 1097 ? -37.517 -3.927 7.602 1.00 59.09 1097 GLY A C 1
ATOM 8364 O O . GLY A 1 1097 ? -38.106 -2.861 7.748 1.00 59.09 1097 GLY A O 1
ATOM 8365 N N . ALA A 1 1098 ? -38.033 -4.916 6.864 1.00 56.50 1098 ALA A N 1
ATOM 8366 C CA . ALA A 1 1098 ? -39.361 -4.901 6.247 1.00 56.50 1098 ALA A CA 1
ATOM 8367 C C . ALA A 1 1098 ? -39.872 -6.340 6.047 1.00 56.50 1098 ALA A C 1
ATOM 8369 O O . ALA A 1 1098 ? -39.079 -7.237 5.765 1.00 56.50 1098 ALA A O 1
ATOM 8370 N N . ALA A 1 1099 ? -41.190 -6.570 6.124 1.00 55.94 1099 ALA A N 1
ATOM 8371 C CA . ALA A 1 1099 ? -41.788 -7.839 5.696 1.00 55.94 1099 ALA A CA 1
ATOM 8372 C C . ALA A 1 1099 ? -43.077 -7.661 4.905 1.00 55.94 1099 ALA A C 1
ATOM 8374 O O . ALA A 1 1099 ? -43.862 -6.741 5.124 1.00 55.94 1099 ALA A O 1
ATOM 8375 N N . THR A 1 1100 ? -43.296 -8.621 4.009 1.00 62.09 1100 THR A N 1
ATOM 8376 C CA . THR A 1 1100 ? -44.513 -8.753 3.211 1.00 62.09 1100 THR A CA 1
ATOM 8377 C C . THR A 1 1100 ? -45.401 -9.832 3.823 1.00 62.09 1100 THR A C 1
ATOM 8379 O O . THR A 1 1100 ? -44.977 -10.977 3.969 1.00 62.09 1100 THR A O 1
ATOM 8382 N N . VAL A 1 1101 ? -46.647 -9.487 4.157 1.00 64.19 1101 VAL A N 1
ATOM 8383 C CA . VAL A 1 1101 ? -47.652 -10.438 4.656 1.00 64.19 1101 VAL A CA 1
ATOM 8384 C C . VAL A 1 1101 ? -48.677 -10.700 3.556 1.00 64.19 1101 VAL A C 1
ATOM 8386 O O . VAL A 1 1101 ? -49.387 -9.790 3.139 1.00 64.19 1101 VAL A O 1
ATOM 8389 N N . THR A 1 1102 ? -48.774 -11.949 3.095 1.00 64.62 1102 THR A N 1
ATOM 8390 C CA . THR A 1 1102 ? -49.752 -12.347 2.067 1.00 64.62 1102 THR A CA 1
ATOM 8391 C C . THR A 1 1102 ? -50.994 -12.943 2.726 1.00 64.62 1102 THR A C 1
ATOM 8393 O O . THR A 1 1102 ? -50.917 -13.980 3.383 1.00 64.62 1102 THR A O 1
ATOM 8396 N N . LEU A 1 1103 ? -52.150 -12.302 2.542 1.00 67.81 1103 LEU A N 1
ATOM 8397 C CA . LEU A 1 1103 ? -53.440 -12.764 3.063 1.00 67.81 1103 LEU A CA 1
ATOM 8398 C C . LEU A 1 1103 ? -54.269 -13.391 1.939 1.00 67.81 1103 LEU A C 1
ATOM 8400 O O . LEU A 1 1103 ? -54.606 -12.725 0.964 1.00 67.81 1103 LEU A O 1
ATOM 8404 N N . SER A 1 1104 ? -54.646 -14.659 2.097 1.00 65.94 1104 SER A N 1
ATOM 8405 C CA . SER A 1 1104 ? -55.612 -15.328 1.213 1.00 65.94 1104 SER A CA 1
ATOM 8406 C C . SER A 1 1104 ? -57.007 -15.299 1.840 1.00 65.94 1104 SER A C 1
ATOM 8408 O O . SER A 1 1104 ? -57.159 -15.638 3.012 1.00 65.94 1104 SER A O 1
ATOM 8410 N N . TYR A 1 1105 ? -58.031 -14.915 1.075 1.00 71.50 1105 TYR A N 1
ATOM 8411 C CA . TYR A 1 1105 ? -59.425 -14.869 1.533 1.00 71.50 1105 TYR A CA 1
ATOM 8412 C C . TYR A 1 1105 ? -60.396 -15.307 0.429 1.00 71.50 1105 TYR A C 1
ATOM 8414 O O . TYR A 1 1105 ? -60.067 -15.252 -0.754 1.00 71.50 1105 TYR A O 1
ATOM 8422 N N . ASP A 1 1106 ? -61.604 -15.735 0.813 1.00 70.75 1106 ASP A N 1
ATOM 8423 C CA . ASP A 1 1106 ? -62.687 -16.024 -0.134 1.00 70.75 1106 ASP A CA 1
ATOM 8424 C C . ASP A 1 1106 ? -63.435 -14.720 -0.491 1.00 70.75 1106 ASP A C 1
ATOM 8426 O O . ASP A 1 1106 ? -64.089 -14.135 0.384 1.00 70.75 1106 ASP A O 1
ATOM 8430 N N . PRO A 1 1107 ? -63.383 -14.253 -1.754 1.00 66.94 1107 PRO A N 1
ATOM 8431 C CA . PRO A 1 1107 ? -64.019 -13.005 -2.173 1.00 66.94 1107 PRO A CA 1
ATOM 8432 C C . PRO A 1 1107 ? -65.557 -13.053 -2.152 1.00 66.94 1107 PRO A C 1
ATOM 8434 O O . PRO A 1 1107 ? -66.203 -12.005 -2.219 1.00 66.94 1107 PRO A O 1
ATOM 8437 N N . ALA A 1 1108 ? -66.169 -14.239 -2.045 1.00 70.00 1108 ALA A N 1
ATOM 8438 C CA . ALA A 1 1108 ? -67.611 -14.373 -1.833 1.00 70.00 1108 ALA A CA 1
ATOM 8439 C C . ALA A 1 1108 ? -68.024 -14.083 -0.377 1.00 70.00 1108 ALA A C 1
ATOM 8441 O O . ALA A 1 1108 ? -69.203 -13.833 -0.114 1.00 70.00 1108 ALA A O 1
ATOM 8442 N N . VAL A 1 1109 ? -67.067 -14.109 0.559 1.00 66.12 1109 VAL A N 1
ATOM 8443 C CA . VAL A 1 1109 ? -67.287 -13.932 2.003 1.00 66.12 1109 VAL A CA 1
ATOM 8444 C C . VAL A 1 1109 ? -66.738 -12.593 2.497 1.00 66.12 1109 VAL A C 1
ATOM 8446 O O . VAL A 1 1109 ? -67.388 -11.924 3.300 1.00 66.12 1109 VAL A O 1
ATOM 8449 N N . VAL A 1 1110 ? -65.566 -12.177 2.009 1.00 65.56 1110 VAL A N 1
ATOM 8450 C CA . VAL A 1 1110 ? -64.890 -10.937 2.415 1.00 65.56 1110 VAL A CA 1
ATOM 8451 C C . VAL A 1 1110 ? -64.665 -10.054 1.190 1.00 65.56 1110 VAL A C 1
ATOM 8453 O O . VAL A 1 1110 ? -64.024 -10.469 0.231 1.00 65.56 1110 VAL A O 1
ATOM 8456 N N . GLN A 1 1111 ? -65.170 -8.818 1.227 1.00 65.75 1111 GLN A N 1
ATOM 8457 C CA . GLN A 1 1111 ? -64.884 -7.797 0.215 1.00 65.75 1111 GLN A CA 1
ATOM 8458 C C . GLN A 1 1111 ? -63.977 -6.719 0.810 1.00 65.75 1111 GLN A C 1
ATOM 8460 O O . GLN A 1 1111 ? -64.373 -6.021 1.744 1.00 65.75 1111 GLN A O 1
ATOM 8465 N N . ILE A 1 1112 ? -62.773 -6.567 0.257 1.00 66.25 1112 ILE A N 1
ATOM 8466 C CA . ILE A 1 1112 ? -61.853 -5.485 0.623 1.00 66.25 1112 ILE A CA 1
ATOM 8467 C C . ILE A 1 1112 ? -62.215 -4.251 -0.208 1.00 66.25 1112 ILE A C 1
ATOM 8469 O O . ILE A 1 1112 ? -62.052 -4.245 -1.424 1.00 66.25 1112 ILE A O 1
ATOM 8473 N N . THR A 1 1113 ? -62.734 -3.205 0.437 1.00 62.94 1113 THR A N 1
ATOM 8474 C CA . THR A 1 1113 ? -63.230 -1.997 -0.253 1.00 62.94 1113 THR A CA 1
ATOM 8475 C C . THR A 1 1113 ? -62.223 -0.848 -0.305 1.00 62.94 1113 THR A C 1
ATOM 8477 O O . THR A 1 1113 ? -62.395 0.069 -1.102 1.00 62.94 1113 THR A O 1
ATOM 8480 N N . SER A 1 1114 ? -61.202 -0.859 0.555 1.00 57.38 1114 SER A N 1
ATOM 8481 C CA . SER A 1 1114 ? -60.144 0.160 0.611 1.00 57.38 1114 SER A CA 1
ATOM 8482 C C . SER A 1 1114 ? -58.959 -0.332 1.442 1.00 57.38 1114 SER A C 1
ATOM 8484 O O . SER A 1 1114 ? -59.173 -1.024 2.437 1.00 57.38 1114 SER A O 1
ATOM 8486 N N . ILE A 1 1115 ? -57.743 0.095 1.095 1.00 59.47 1115 ILE A N 1
ATOM 8487 C CA . ILE A 1 1115 ? -56.532 -0.071 1.911 1.00 59.47 1115 ILE A CA 1
ATOM 8488 C C . ILE A 1 1115 ? -55.976 1.315 2.215 1.00 59.47 1115 ILE A C 1
ATOM 8490 O O . ILE A 1 1115 ? -55.851 2.148 1.323 1.00 59.47 1115 ILE A O 1
ATOM 8494 N N . THR A 1 1116 ? -55.690 1.574 3.487 1.00 51.53 1116 THR A N 1
ATOM 8495 C CA . THR A 1 1116 ? -55.220 2.880 3.966 1.00 51.53 1116 THR A CA 1
ATOM 8496 C C . THR A 1 1116 ? -53.697 3.046 3.921 1.00 51.53 1116 THR A C 1
ATOM 8498 O O . THR A 1 1116 ? -53.245 4.185 3.954 1.00 51.53 1116 THR A O 1
ATOM 8501 N N . ALA A 1 1117 ? -52.919 1.957 3.825 1.00 46.56 1117 ALA A N 1
ATOM 8502 C CA . ALA A 1 1117 ? -51.466 1.961 3.596 1.00 46.56 1117 ALA A CA 1
ATOM 8503 C C . ALA A 1 1117 ? -50.982 0.596 3.039 1.00 46.56 1117 ALA A C 1
ATOM 8505 O O . ALA A 1 1117 ? -51.371 -0.437 3.585 1.00 46.56 1117 ALA A O 1
ATOM 8506 N N . GLY A 1 1118 ? -50.145 0.597 1.987 1.00 54.19 1118 GLY A N 1
ATOM 8507 C CA . GLY A 1 1118 ? -49.567 -0.597 1.327 1.00 54.19 1118 GLY A CA 1
ATOM 8508 C C . GLY A 1 1118 ? -50.139 -0.917 -0.070 1.00 54.19 1118 GLY A C 1
ATOM 8509 O O . GLY A 1 1118 ? -51.237 -0.469 -0.400 1.00 54.19 1118 GLY A O 1
ATOM 8510 N N . ASP A 1 1119 ? -49.402 -1.697 -0.877 1.00 54.59 1119 ASP A N 1
ATOM 8511 C CA . ASP A 1 1119 ? -49.806 -2.143 -2.226 1.00 54.59 1119 ASP A CA 1
ATOM 8512 C C . ASP A 1 1119 ? -50.449 -3.541 -2.208 1.00 54.59 1119 ASP A C 1
ATOM 8514 O O . ASP A 1 1119 ? -49.922 -4.486 -1.618 1.00 54.59 1119 ASP A O 1
ATOM 8518 N N . LEU A 1 1120 ? -51.578 -3.699 -2.907 1.00 50.69 1120 LEU A N 1
ATOM 8519 C CA . LEU A 1 1120 ? -52.128 -5.013 -3.252 1.00 50.69 1120 LEU A CA 1
ATOM 8520 C C . LEU A 1 1120 ? -51.442 -5.493 -4.530 1.00 50.69 1120 LEU A C 1
ATOM 8522 O O . LEU A 1 1120 ? -51.832 -5.103 -5.632 1.00 50.69 1120 LEU A O 1
ATOM 8526 N N . GLY A 1 1121 ? -50.454 -6.375 -4.390 1.00 48.19 1121 GLY A N 1
ATOM 8527 C CA . GLY A 1 1121 ? -50.068 -7.235 -5.503 1.00 48.19 1121 GLY A CA 1
ATOM 8528 C C . GLY A 1 1121 ? -51.296 -8.039 -5.927 1.00 48.19 1121 GLY A C 1
ATOM 8529 O O . GLY A 1 1121 ? -51.845 -8.802 -5.131 1.00 48.19 1121 GLY A O 1
ATOM 8530 N N . THR A 1 1122 ? -51.792 -7.817 -7.143 1.00 38.06 1122 THR A N 1
ATOM 8531 C CA . THR A 1 1122 ? -52.848 -8.663 -7.711 1.00 38.06 1122 THR A CA 1
ATOM 8532 C C . THR A 1 1122 ? -52.330 -10.099 -7.820 1.00 38.06 1122 THR A C 1
ATOM 8534 O O . THR A 1 1122 ? -51.176 -10.256 -8.223 1.00 38.06 1122 THR A O 1
ATOM 8537 N N . PRO A 1 1123 ? -53.136 -11.120 -7.470 1.00 43.91 1123 PRO A N 1
ATOM 8538 C CA . PRO A 1 1123 ? -52.728 -12.516 -7.608 1.00 43.91 1123 PRO A CA 1
ATOM 8539 C C . PRO A 1 1123 ? -52.392 -12.891 -9.053 1.00 43.91 1123 PRO A C 1
ATOM 8541 O O . PRO A 1 1123 ? -53.028 -12.326 -9.979 1.00 43.91 1123 PRO A O 1
#